Protein AF-0000000084939775 (afdb_homodimer)

Solvent-accessible surface area (backbone atoms only — not comparable to full-atom values): 54565 Å² total; per-residue (Å²): 102,68,70,64,56,60,74,44,48,67,57,52,49,51,34,50,51,30,33,46,53,15,31,48,18,46,41,48,26,38,54,44,46,19,54,40,46,44,40,47,53,43,31,50,73,65,40,63,82,42,48,65,58,40,55,52,44,51,52,52,30,52,52,25,43,48,46,17,50,55,31,44,48,52,24,52,52,48,50,48,55,50,50,45,53,48,50,55,51,49,50,49,38,43,47,49,26,61,71,46,46,50,60,66,59,57,68,72,51,56,72,63,57,56,48,37,53,69,43,58,49,45,51,46,43,41,60,32,25,55,49,16,49,54,47,19,55,42,22,42,49,33,22,52,50,23,48,51,53,40,34,72,75,36,56,70,60,22,53,52,48,54,52,42,50,58,59,51,50,48,54,57,64,72,46,40,66,62,49,44,53,36,52,54,48,37,54,52,38,48,52,51,36,52,50,49,48,50,41,50,57,67,36,37,63,64,30,50,49,63,74,33,54,67,56,55,45,49,60,48,50,54,46,48,50,55,35,43,52,40,47,45,52,39,50,52,52,52,47,48,47,54,45,49,42,50,50,50,42,50,53,42,40,53,52,51,37,54,49,34,47,55,33,27,55,69,69,73,39,55,76,17,45,50,54,22,47,41,54,35,47,48,52,21,46,53,23,44,49,51,17,51,50,18,46,50,37,26,60,59,40,52,65,63,48,58,72,48,62,63,65,81,66,77,74,66,83,57,84,67,74,81,82,47,31,40,35,35,43,44,29,27,33,63,56,97,86,39,73,54,35,88,51,44,70,49,76,47,49,64,39,37,29,34,35,40,35,57,54,64,82,47,42,69,68,56,49,51,33,40,76,53,52,68,47,81,84,59,46,63,47,42,24,50,55,78,69,44,46,56,90,77,50,50,44,66,44,45,26,68,45,38,38,75,37,54,66,76,73,69,81,53,97,41,29,43,49,38,53,41,47,69,66,44,82,83,63,47,70,66,58,50,52,52,43,32,56,71,56,67,43,51,66,61,32,53,72,51,75,67,41,56,68,47,73,56,87,83,65,45,67,36,55,48,38,37,39,46,49,39,32,50,66,70,65,70,44,43,29,38,38,32,37,39,63,45,58,60,36,24,66,69,59,30,50,47,50,50,48,59,57,54,68,36,66,74,34,21,35,44,39,35,43,72,76,62,62,84,79,46,76,65,40,73,44,72,45,76,51,115,102,69,70,64,55,60,75,45,51,68,59,51,51,52,33,49,52,31,32,46,52,14,31,47,17,47,42,48,26,38,55,45,46,19,54,40,46,43,40,46,52,43,32,52,74,66,41,62,83,44,50,65,58,38,54,51,45,51,51,52,30,52,50,24,44,48,44,17,51,56,32,43,48,52,27,51,52,48,48,50,54,50,50,45,53,48,51,55,50,48,50,50,38,43,46,51,28,61,70,45,46,49,60,67,59,56,67,72,50,55,72,64,55,57,48,37,53,69,43,58,47,46,53,46,43,42,60,32,25,56,49,16,48,53,47,19,56,42,21,43,50,33,21,53,50,24,47,52,53,40,32,71,74,36,57,69,61,23,52,51,49,54,52,44,51,58,59,51,51,48,55,56,64,71,46,42,66,62,48,46,52,37,52,53,48,38,53,52,39,47,52,52,37,53,51,49,47,51,43,51,57,68,37,38,62,63,29,51,50,64,76,33,54,66,55,56,46,49,61,51,48,54,44,49,50,55,34,43,52,40,47,46,53,39,50,50,53,53,49,49,46,52,46,49,44,51,51,50,43,51,52,44,40,52,51,50,40,53,51,34,49,53,33,26,54,69,68,72,41,54,76,16,47,51,56,21,47,43,54,36,46,46,53,20,44,55,22,43,49,49,17,51,51,18,47,51,37,27,59,58,40,50,64,63,47,60,71,49,62,61,65,82,66,78,73,67,83,57,84,67,74,82,82,48,32,41,36,35,42,44,30,27,33,62,57,98,87,38,74,55,33,88,51,43,71,48,76,46,47,64,38,37,30,34,34,40,37,56,54,65,83,48,42,68,69,55,51,50,34,38,76,55,50,68,47,82,85,60,47,64,47,40,24,50,55,77,70,43,48,55,89,76,49,49,45,66,42,45,26,69,45,37,38,75,38,54,66,76,73,70,80,51,95,41,29,42,49,37,53,41,45,70,65,45,82,84,63,47,69,68,58,50,52,52,44,32,54,71,57,66,43,50,65,63,33,53,72,51,74,68,41,54,69,47,74,56,86,83,62,46,69,36,55,46,38,37,39,46,51,38,31,49,67,70,64,70,45,44,30,39,40,33,37,40,64,45,57,60,37,23,65,69,58,29,51,47,52,48,49,59,56,55,66,35,64,72,33,20,36,43,38,34,43,71,75,61,62,85,78,47,77,67,41,75,44,73,45,78,49,116

Sequence (1060 aa):
MGKVYKTNKIGILFFTILSFISALGLVFSGYVISFIVNTAVDVINGEAEKTSRLFILIIICAISFSICIIFGYFQKQVKNKIIKDFNLLLRQRISNKIINLDLNDLNSKNNGDFISWYTNDINQIEAKNFENTFDFIDTFLTAILSIIAIFILNWIVGLATIFALLLLMIIPSLLQKSMVKTINKVSTKQEEFSAKVENTISGYKELLYNNKTELFKKMIDEKSLDLENYKQKNKTLENLQMTGINFISIFCQIGLLLLTVILATYKLGSIGMVFAVPQLAGNFLVNARTALGSLFGTLGSRELFSKFDYDHKNFKDLKLENFKSLIVKDLELKINDVTLYKGLNIEINKGDKYLIHGRSGVGKSTLIKILFGTLNGYSGEILWNNKINFNTIESNALWDKIYYVQQDTTIFDASFKENITLFDDKISDSQIQKVISLVNLNELVLKNNNSLTFSCKELSKGEIQRISVARALLSNKKIIFLDEPTASLDKQNAELIEELILKNPDLTVLFISHTSNIKNKLFNGTIHIKMGKVYKTNKIGILFFTILSFISALGLVFSGYVISFIVNTAVDVINGEAEKTSRLFILIIICAISFSICIIFGYFQKQVKNKIIKDFNLLLRQRISNKIINLDLNDLNSKNNGDFISWYTNDINQIEAKNFENTFDFIDTFLTAILSIIAIFILNWIVGLATIFALLLLMIIPSLLQKSMVKTINKVSTKQEEFSAKVENTISGYKELLYNNKTELFKKMIDEKSLDLENYKQKNKTLENLQMTGINFISIFCQIGLLLLTVILATYKLGSIGMVFAVPQLAGNFLVNARTALGSLFGTLGSRELFSKFDYDHKNFKDLKLENFKSLIVKDLELKINDVTLYKGLNIEINKGDKYLIHGRSGVGKSTLIKILFGTLNGYSGEILWNNKINFNTIESNALWDKIYYVQQDTTIFDASFKENITLFDDKISDSQIQKVISLVNLNELVLKNNNSLTFSCKELSKGEIQRISVARALLSNKKIIFLDEPTASLDKQNAELIEELILKNPDLTVLFISHTSNIKNKLFNGTIHIK

Organism: Mesoplasma florum (strain ATCC 33453 / NBRC 100688 / NCTC 11704 / L1) (NCBI:txid265311)

pLDDT: mean 86.25, std 7.68, range [53.53, 97.0]

Secondary structure (DSSP, 8-state):
-HHHHHTTHHHHHHHHHHHHHHHHHHHHHHHHHHHHHHHHHHHHTT-GGGHHHHHHHHHHHHHHHHHHHHHHHHHHHHHHHHHHHHHHHHHHHHHHHHHHS-HHHHHHS-HHHHHHIIIIIHHHHIIIIIHHHHHHHHHHHHHHHHHHHHHHH-HHHHHHHHHHHHHHTHHHHHHHHHHHHHHHHHHHHHHHHHHHHHHHHHTHHHHHHTT-HHHHHHHHHHHHHHHHHHHHHHHHHHHHHHHHHHHHHHHHHHHHHHHHHHHHHTTSS-TTHHHHHHHHHHHHHHHHHHHHHHHHHHHHTHHHHHTT-----------PPPP-EEEEEEEEEEETTEEEEEEEEEEEETT-EEEEEE-TTSSHHHHHHHHHTS----EEEEEETTTEEGGGS-HHHHHHHEEEE-SSPPPPSSBHHHHHTTT-TTS-HHHHHHHHHHTT-HHHHHHTTT-S--B-TT--HHHHHHHHHHHHHHHT-SEEEEESTTTTS-HHHHHHHHHHHHT-TT-EEEEE-SSS-TT-TT-SEEEEE-/-HHHHHTTHHHHHHHHHHHHHHHHHHHHHHHHHHHHHHHHHHHHTT-GGGHHHHHHHHHHHHHHHHHHHHHHHHHHHHHHHHHHHHHHHHHHHHHHHHHHS-HHHHHHS-HHHHHHIIIIIHHHHIIIIIHHHHHHHHHHHHHHHHHHHHHHH-HHHHHHHHHHHHHHTHHHHHHHHHHHHHHHHHHHHHHHHHHHHHHHHHTHHHHHHTT-HHHHHHHHHHHHHHHHHHHHHHHHHHHHHHHHHHHHHHHHHHHHHHHHHHHHHTTSS-TTHHHHHHHHHHHHHHHHHHHHHHHHHHHHTHHHHHTT-----------PPPP-EEEEEEEEEEETTEEEEEEEEEEEETT-EEEEEE-TTSSHHHHHHHHHTS----EEEEEETTTEEGGGS-HHHHHHHEEEE-SS----SSBHHHHHTTT-TTS-HHHHHHHHHHTT-HHHHHHTTT-S--B-TT--HHHHHHHHHHHHHHHT-SEEEEESTTTTS-HHHHHHHHHHHHT-TT-EEEEE-SSS-TT-TT-SEEEEE-

Radius of gyration: 36.88 Å; Cα contacts (8 Å, |Δi|>4): 1537; chains: 2; bounding box: 68×112×78 Å

InterPro domains:
  IPR003439 ABC transporter-like, ATP-binding domain [PF00005] (342-487)
  IPR003439 ABC transporter-like, ATP-binding domain [PS50893] (326-530)
  IPR003593 AAA+ ATPase domain [SM00382] (350-528)
  IPR011527 ABC transporter type 1, transmembrane domain [PF00664] (13-282)
  IPR011527 ABC transporter type 1, transmembrane domain [PS50929] (13-285)
  IPR017871 ABC transporter-like, conserved site [PS00211] (459-473)
  IPR027417 P-loop containing nucleoside triphosphate hydrolase [G3DSA:3.40.50.300] (319-529)
  IPR027417 P-loop containing nucleoside triphosphate hydrolase [SSF52540] (326-525)
  IPR036640 ABC transporter type 1, transmembrane domain superfamily [G3DSA:1.20.1560.10] (3-301)
  IPR036640 ABC transporter type 1, transmembrane domain superfamily [SSF90123] (4-290)
  IPR039421 Type 1 protein exporter [PTHR24221] (17-520)

Foldseek 3Di:
DVVLCVVPVVLLVVLLVLLLQLLCLVLVLLLLLLVLVLLVVVCVVPPVVSVVVNVVSVVSSVVSNVRNVVSVVVSVVSLVVSLVVSLVVQLVLLVVQLVQDALVVNVVDDPLVSVCSSPVLSVLCSVLASVLVSLLSNLVSSLVSLLVSLCVQPVVLSVLLVVLLVVLLVLCVVLLVVLLVLVVVLVVLVSVLSVQLVVLVVCVVVCVVVVNVVVSVVSNVVSVVVNVVSVVVNVVSVVVSVVVSVVSLVVSLVVSLVVQVVCVVVVNHPPSSSVSSSVSSNSNSVSSNSNSSSVSSNVSSVVSSVVSDHDDDPQPPPQDDDFAKKWWFQKWDDDPNRTLDGTDTDMFGFLAFEEEDEDPPSCLVVVVCVQLLSDDDIDGFMDGVNPHTSVPHDSVNSCLQEAELDPDFDADFFFQLCRLQVNDPVQDPVLLVVLCVLLVVVVVCVVVVVDRGDTPPDDDPSVRLSSSLSNVVNSPRQEYEYDASCVRPDPVSSVSSCCSQLVDSSHGYYHYHHPDDLPPPSHPYYHYRD/DVVLCVVPVVLLVVLLVLLLQLLLLVLVLLLLLLVLVLLVVVCVVPPVVCVVVNVVSVVSSVVSNVRNVVSVVVSVVSLVVSLVVSLVVQLVLLVVQLVQDALVVNVVDDPLVSVCSSPVLSVLCSVLASVLVSLLSNLVSSLVSLLVSLCVQPVVLSVLLVVLLVVLLVLCVVLLVVLLVLVVVLVVLVSVLSVQLVVLVVCVVVCVVVVNVVVSVVSNVVSVVVNVVSVVVNVVSVVVSVVVSVVSLVVSLVVSLVVQVVCVVVVNHPPSSSPSSSVSSNSNSVSSNSNSSSVSSNVSSVVSSVVSDHDDDPQPPPQDDDFAKKWWFQKWDDDPNRTLDGTDTDMFGFLAEEEEDEDPPSCLVVVVCVQLLSDDDIDGFMDGVNPDTSVVHDSVNSCLQEAELDPDFDADFFFQLCLLQVNDPVQDPVLLVVLCVLLVVVVVCVVVVVDRGDTPPDDDPSVRLSSSLSNVVNSPRQEYEYAASCVPPDPVSSVSSCCSQLVDSSHGYYYYHHPDDLPPPSHPYYHYRD

Structure (mmCIF, N/CA/C/O backbone):
data_AF-0000000084939775-model_v1
#
loop_
_entity.id
_entity.type
_entity.pdbx_description
1 polymer 'ABC transporter ATP-binding protein'
#
loop_
_atom_site.group_PDB
_atom_site.id
_atom_site.type_symbol
_atom_site.label_atom_id
_atom_site.label_alt_id
_atom_site.label_comp_id
_atom_site.label_asym_id
_atom_site.label_entity_id
_atom_site.label_seq_id
_atom_site.pdbx_PDB_ins_code
_atom_site.Cartn_x
_atom_site.Cartn_y
_atom_site.Cartn_z
_atom_site.occupancy
_atom_site.B_iso_or_equiv
_atom_site.auth_seq_id
_atom_site.auth_comp_id
_atom_site.auth_asym_id
_atom_site.auth_atom_id
_atom_site.pdbx_PDB_model_num
ATOM 1 N N . MET A 1 1 ? 18.422 -3.854 -13.227 1 80.69 1 MET A N 1
ATOM 2 C CA . MET A 1 1 ? 18.109 -5.266 -13.047 1 80.69 1 MET A CA 1
ATOM 3 C C . MET A 1 1 ? 19.375 -6.105 -12.992 1 80.69 1 MET A C 1
ATOM 5 O O . MET A 1 1 ? 19.594 -6.852 -12.031 1 80.69 1 MET A O 1
ATOM 9 N N . GLY A 1 2 ? 20.234 -5.941 -13.953 1 79.19 2 GLY A N 1
ATOM 10 C CA . GLY A 1 2 ? 21.469 -6.699 -13.984 1 79.19 2 GLY A CA 1
ATOM 11 C C . GLY A 1 2 ? 22.328 -6.5 -12.75 1 79.19 2 GLY A C 1
ATOM 12 O O . GLY A 1 2 ? 22.922 -7.449 -12.242 1 79.19 2 GLY A O 1
ATOM 13 N N . LYS A 1 3 ? 22.391 -5.32 -12.164 1 80.81 3 LYS A N 1
ATOM 14 C CA . LYS A 1 3 ? 23.188 -5 -10.984 1 80.81 3 LYS A CA 1
ATOM 15 C C . LYS A 1 3 ? 22.703 -5.766 -9.758 1 80.81 3 LYS A C 1
ATOM 17 O O . LYS A 1 3 ? 23.5 -6.195 -8.93 1 80.81 3 LYS A O 1
ATOM 22 N N . VAL A 1 4 ? 21.453 -5.977 -9.656 1 85.88 4 VAL A N 1
ATOM 23 C CA . VAL A 1 4 ? 20.891 -6.676 -8.508 1 85.88 4 VAL A CA 1
ATOM 24 C C . VAL A 1 4 ? 21.234 -8.164 -8.578 1 85.88 4 VAL A C 1
ATOM 26 O O . VAL A 1 4 ? 21.688 -8.75 -7.59 1 85.88 4 VAL A O 1
ATOM 29 N N . TYR A 1 5 ? 21.109 -8.727 -9.758 1 89.62 5 TYR A N 1
ATOM 30 C CA . TYR A 1 5 ? 21.391 -10.148 -9.93 1 89.62 5 TYR A CA 1
ATOM 31 C C . TYR A 1 5 ? 22.875 -10.445 -9.766 1 89.62 5 TYR A C 1
ATOM 33 O O . TYR A 1 5 ? 23.25 -11.531 -9.336 1 89.62 5 TYR A O 1
ATOM 41 N N . LYS A 1 6 ? 23.75 -9.477 -10.039 1 89.19 6 LYS A N 1
ATOM 42 C CA . LYS A 1 6 ? 25.188 -9.656 -9.953 1 89.19 6 LYS A CA 1
ATOM 43 C C . LYS A 1 6 ? 25.656 -9.727 -8.5 1 89.19 6 LYS A C 1
ATOM 45 O O . LYS A 1 6 ? 26.734 -10.242 -8.211 1 89.19 6 LYS A O 1
ATOM 50 N N . THR A 1 7 ? 24.875 -9.297 -7.59 1 88.06 7 THR A N 1
ATOM 51 C CA . THR A 1 7 ? 25.266 -9.281 -6.18 1 88.06 7 THR A CA 1
ATOM 52 C C . THR A 1 7 ? 25.266 -10.695 -5.605 1 88.06 7 THR A C 1
ATOM 54 O O . THR A 1 7 ? 25.969 -10.969 -4.625 1 88.06 7 THR A O 1
ATOM 57 N N . ASN A 1 8 ? 24.484 -11.594 -6.156 1 92.38 8 ASN A N 1
ATOM 58 C CA . ASN A 1 8 ? 24.422 -12.969 -5.672 1 92.38 8 ASN A CA 1
ATOM 59 C C . ASN A 1 8 ? 24.641 -13.969 -6.797 1 92.38 8 ASN A C 1
ATOM 61 O O . ASN A 1 8 ? 23.859 -14.906 -6.973 1 92.38 8 ASN A O 1
ATOM 65 N N . LYS A 1 9 ? 25.734 -13.883 -7.508 1 91.38 9 LYS A N 1
ATOM 66 C CA . LYS A 1 9 ? 26.031 -14.75 -8.641 1 91.38 9 LYS A CA 1
ATOM 67 C C . LYS A 1 9 ? 26.281 -16.188 -8.188 1 91.38 9 LYS A C 1
ATOM 69 O O . LYS A 1 9 ? 25.859 -17.125 -8.852 1 91.38 9 LYS A O 1
ATOM 74 N N . ILE A 1 10 ? 26.891 -16.266 -7.047 1 92.94 10 ILE A N 1
ATOM 75 C CA . ILE A 1 10 ? 27.219 -17.594 -6.523 1 92.94 10 ILE A CA 1
ATOM 76 C C . ILE A 1 10 ? 25.922 -18.328 -6.137 1 92.94 10 ILE A C 1
ATOM 78 O O . ILE A 1 10 ? 25.797 -19.531 -6.371 1 92.94 10 ILE A O 1
ATOM 82 N N . GLY A 1 11 ? 25.047 -17.594 -5.559 1 93.5 11 GLY A N 1
ATOM 83 C CA . GLY A 1 11 ? 23.766 -18.188 -5.207 1 93.5 11 GLY A CA 1
ATOM 84 C C . GLY A 1 11 ? 22.953 -18.625 -6.41 1 93.5 11 GLY A C 1
ATOM 85 O O . GLY A 1 11 ? 22.344 -19.703 -6.398 1 93.5 11 GLY A O 1
ATOM 86 N N . ILE A 1 12 ? 23.031 -17.844 -7.43 1 94.94 12 ILE A N 1
ATOM 87 C CA . ILE A 1 12 ? 22.297 -18.156 -8.648 1 94.94 12 ILE A CA 1
ATOM 88 C C . ILE A 1 12 ? 22.906 -19.375 -9.312 1 94.94 12 ILE A C 1
ATOM 90 O O . ILE A 1 12 ? 22.172 -20.234 -9.828 1 94.94 12 ILE A O 1
ATOM 94 N N . LEU A 1 13 ? 24.203 -19.5 -9.305 1 95.12 13 LEU A N 1
ATOM 95 C CA . LEU A 1 13 ? 24.859 -20.672 -9.852 1 95.12 13 LEU A CA 1
ATOM 96 C C . LEU A 1 13 ? 24.484 -21.922 -9.07 1 95.12 13 LEU A C 1
ATOM 98 O O . LEU A 1 13 ? 24.219 -22.969 -9.664 1 95.12 13 LEU A O 1
ATOM 102 N N . PHE A 1 14 ? 24.516 -21.75 -7.785 1 95.75 14 PHE A N 1
ATOM 103 C CA . PHE A 1 14 ? 24.125 -22.875 -6.941 1 95.75 14 PHE A CA 1
ATOM 104 C C . PHE A 1 14 ? 22.672 -23.281 -7.223 1 95.75 14 PHE A C 1
ATOM 106 O O . PHE A 1 14 ? 22.375 -24.469 -7.305 1 95.75 14 PHE A O 1
ATOM 113 N N . PHE A 1 15 ? 21.844 -22.312 -7.383 1 96 15 PHE A N 1
ATOM 114 C CA . PHE A 1 15 ? 20.453 -22.562 -7.742 1 96 15 PHE A CA 1
ATOM 115 C C . PHE A 1 15 ? 20.375 -23.312 -9.078 1 96 15 PHE A C 1
ATOM 117 O O . PHE A 1 15 ? 19.609 -24.266 -9.211 1 96 15 PHE A O 1
ATOM 124 N N . THR A 1 16 ? 21.188 -22.922 -10.031 1 95.56 16 THR A N 1
ATOM 125 C CA . THR A 1 16 ? 21.172 -23.5 -11.359 1 95.56 16 THR A CA 1
ATOM 126 C C . THR A 1 16 ? 21.656 -24.953 -11.32 1 95.56 16 THR A C 1
ATOM 128 O O . THR A 1 16 ? 21.094 -25.812 -12.008 1 95.56 16 THR A O 1
ATOM 131 N N . ILE A 1 17 ? 22.578 -25.219 -10.492 1 96.38 17 ILE A N 1
ATOM 132 C CA . ILE A 1 17 ? 23.109 -26.578 -10.359 1 96.38 17 ILE A CA 1
ATOM 133 C C . ILE A 1 17 ? 22.047 -27.469 -9.727 1 96.38 17 ILE A C 1
ATOM 135 O O . ILE A 1 17 ? 21.812 -28.594 -10.203 1 96.38 17 ILE A O 1
ATOM 139 N N . LEU A 1 18 ? 21.469 -26.984 -8.695 1 95.5 18 LEU A N 1
ATOM 140 C CA . LEU A 1 18 ? 20.422 -27.75 -8.047 1 95.5 18 LEU A CA 1
ATOM 141 C C . LEU A 1 18 ? 19.25 -28 -8.992 1 95.5 18 LEU A C 1
ATOM 143 O O . LEU A 1 18 ? 18.672 -29.078 -9.008 1 95.5 18 LEU A O 1
ATOM 147 N N . SER A 1 19 ? 18.953 -26.969 -9.781 1 94.44 19 SER A N 1
ATOM 148 C CA . SER A 1 19 ? 17.859 -27.109 -10.758 1 94.44 19 SER A CA 1
ATOM 149 C C . SER A 1 19 ? 18.203 -28.125 -11.836 1 94.44 19 SER A C 1
ATOM 151 O O . SER A 1 19 ? 17.344 -28.859 -12.305 1 94.44 19 SER A O 1
ATOM 153 N N . PHE A 1 20 ? 19.391 -28.125 -12.227 1 95.19 20 PHE A N 1
ATOM 154 C CA . PHE A 1 20 ? 19.844 -29.078 -13.242 1 95.19 20 PHE A CA 1
ATOM 155 C C . PHE A 1 20 ? 19.734 -30.5 -12.742 1 95.19 20 PHE A C 1
ATOM 157 O O . PHE A 1 20 ? 19.234 -31.375 -13.453 1 95.19 20 PHE A O 1
ATOM 164 N N . ILE A 1 21 ? 20.156 -30.75 -11.547 1 95.06 21 ILE A N 1
ATOM 165 C CA . ILE A 1 21 ? 20.109 -32.094 -10.961 1 95.06 21 ILE A CA 1
ATOM 166 C C . ILE A 1 21 ? 18.656 -32.531 -10.812 1 95.06 21 ILE A C 1
ATOM 168 O O . ILE A 1 21 ? 18.312 -33.656 -11.117 1 95.06 21 ILE A O 1
ATOM 172 N N . SER A 1 22 ? 17.906 -31.625 -10.336 1 92.62 22 SER A N 1
ATOM 173 C CA . SER A 1 22 ? 16.484 -31.938 -10.195 1 92.62 22 SER A CA 1
ATOM 174 C C . SER A 1 22 ? 15.852 -32.25 -11.547 1 92.62 22 SER A C 1
ATOM 176 O O . SER A 1 22 ? 15.086 -33.219 -11.672 1 92.62 22 SER A O 1
ATOM 178 N N . ALA A 1 23 ? 16.203 -31.438 -12.555 1 91.31 23 ALA A N 1
ATOM 179 C CA . ALA A 1 23 ? 15.672 -31.656 -13.898 1 91.31 23 ALA A CA 1
ATOM 180 C C . ALA A 1 23 ? 16.156 -32.969 -14.469 1 91.31 23 ALA A C 1
ATOM 182 O O . ALA A 1 23 ? 15.398 -33.688 -15.148 1 91.31 23 ALA A O 1
ATOM 183 N N . LEU A 1 24 ? 17.328 -33.312 -14.219 1 91.62 24 LEU A N 1
ATOM 184 C CA . LEU A 1 24 ? 17.875 -34.594 -14.68 1 91.62 24 LEU A CA 1
ATOM 185 C C . LEU A 1 24 ? 17.141 -35.75 -14.047 1 91.62 24 LEU A C 1
ATOM 187 O O . LEU A 1 24 ? 16.891 -36.781 -14.711 1 91.62 24 LEU A O 1
ATOM 191 N N . GLY A 1 25 ? 16.875 -35.594 -12.773 1 89.31 25 GLY A N 1
ATOM 192 C CA . GLY A 1 25 ? 16.109 -36.625 -12.109 1 89.31 25 GLY A CA 1
ATOM 193 C C . GLY A 1 25 ? 14.734 -36.844 -12.711 1 89.31 25 GLY A C 1
ATOM 194 O O . GLY A 1 25 ? 14.305 -38 -12.906 1 89.31 25 GLY A O 1
ATOM 195 N N . LEU A 1 26 ? 14.094 -35.812 -13.07 1 85.75 26 LEU A N 1
ATOM 196 C CA . LEU A 1 26 ? 12.758 -35.875 -13.641 1 85.75 26 LEU A CA 1
ATOM 197 C C . LEU A 1 26 ? 12.789 -36.5 -15.023 1 85.75 26 LEU A C 1
ATOM 199 O O . LEU A 1 26 ? 11.992 -37.406 -15.328 1 85.75 26 LEU A O 1
ATOM 203 N N . VAL A 1 27 ? 13.672 -36.031 -15.883 1 85.62 27 VAL A N 1
ATOM 204 C CA . VAL A 1 27 ? 13.75 -36.5 -17.266 1 85.62 27 VAL A CA 1
ATOM 205 C C . VAL A 1 27 ? 14.203 -37.969 -17.297 1 85.62 27 VAL A C 1
ATOM 207 O O . VAL A 1 27 ? 13.695 -38.75 -18.094 1 85.62 27 VAL A O 1
ATOM 210 N N . PHE A 1 28 ? 15.086 -38.25 -16.375 1 86.88 28 PHE A N 1
ATOM 211 C CA . PHE A 1 28 ? 15.555 -39.625 -16.312 1 86.88 28 PHE A CA 1
ATOM 212 C C . PHE A 1 28 ? 14.422 -40.562 -15.906 1 86.88 28 PHE A C 1
ATOM 214 O O . PHE A 1 28 ? 14.32 -41.688 -16.422 1 86.88 28 PHE A O 1
ATOM 221 N N . SER A 1 29 ? 13.641 -40.156 -14.992 1 83.06 29 SER A N 1
ATOM 222 C CA . SER A 1 29 ? 12.5 -40.969 -14.602 1 83.06 29 SER A CA 1
ATOM 223 C C . SER A 1 29 ? 11.555 -41.188 -15.773 1 83.06 29 SER A C 1
ATOM 225 O O . SER A 1 29 ? 11.023 -42.312 -15.938 1 83.06 29 SER A O 1
ATOM 227 N N . GLY A 1 30 ? 11.336 -40.156 -16.594 1 76.06 30 GLY A N 1
ATOM 228 C CA . GLY A 1 30 ? 10.516 -40.312 -17.797 1 76.06 30 GLY A CA 1
ATOM 229 C C . GLY A 1 30 ? 11.102 -41.281 -18.797 1 76.06 30 GLY A C 1
ATOM 230 O O . GLY A 1 30 ? 10.375 -42.062 -19.422 1 76.06 30 GLY A O 1
ATOM 231 N N . TYR A 1 31 ? 12.32 -41.219 -18.828 1 77.94 31 TYR A N 1
ATOM 232 C CA . TYR A 1 31 ? 13.031 -42.125 -19.734 1 77.94 31 TYR A CA 1
ATOM 233 C C . TYR A 1 31 ? 12.945 -43.562 -19.266 1 77.94 31 TYR A C 1
ATOM 235 O O . TYR A 1 31 ? 12.766 -44.469 -20.078 1 77.94 31 TYR A O 1
ATOM 243 N N . VAL A 1 32 ? 13.039 -43.812 -18 1 83.12 32 VAL A N 1
ATOM 244 C CA . VAL A 1 32 ? 13.023 -45.156 -17.422 1 83.12 32 VAL A CA 1
ATOM 245 C C . VAL A 1 32 ? 11.641 -45.75 -17.594 1 83.12 32 VAL A C 1
ATOM 247 O O . VAL A 1 32 ? 11.508 -46.969 -17.688 1 83.12 32 VAL A O 1
ATOM 250 N N . ILE A 1 33 ? 10.648 -44.938 -17.719 1 77.31 33 ILE A N 1
ATOM 251 C CA . ILE A 1 33 ? 9.281 -45.406 -17.875 1 77.31 33 ILE A CA 1
ATOM 252 C C . ILE A 1 33 ? 9.148 -46.188 -19.172 1 77.31 33 ILE A C 1
ATOM 254 O O . ILE A 1 33 ? 8.43 -47.188 -19.25 1 77.31 33 ILE A O 1
ATOM 258 N N . SER A 1 34 ? 9.867 -45.781 -20.25 1 76.88 34 SER A N 1
ATOM 259 C CA . SER A 1 34 ? 9.859 -46.5 -21.516 1 76.88 34 SER A CA 1
ATOM 260 C C . SER A 1 34 ? 10.352 -47.938 -21.344 1 76.88 34 SER A C 1
ATOM 262 O O . SER A 1 34 ? 9.766 -48.875 -21.891 1 76.88 34 SER A O 1
ATOM 264 N N . PHE A 1 35 ? 11.312 -48.062 -20.5 1 80.31 35 PHE A N 1
ATOM 265 C CA . PHE A 1 35 ? 11.883 -49.406 -20.266 1 80.31 35 PHE A CA 1
ATOM 266 C C . PHE A 1 35 ? 10.961 -50.25 -19.391 1 80.31 35 PHE A C 1
ATOM 268 O O . PHE A 1 35 ? 10.875 -51.469 -19.562 1 80.31 35 PHE A O 1
ATOM 275 N N . ILE A 1 36 ? 10.32 -49.562 -18.516 1 79.38 36 ILE A N 1
ATOM 276 C CA . ILE A 1 36 ? 9.367 -50.25 -17.656 1 79.38 36 ILE A CA 1
ATOM 277 C C . ILE A 1 36 ? 8.242 -50.844 -18.5 1 79.38 36 ILE A C 1
ATOM 279 O O . ILE A 1 36 ? 7.883 -52 -18.344 1 79.38 36 ILE A O 1
ATOM 283 N N . VAL A 1 37 ? 7.766 -50.062 -19.438 1 74.81 37 VAL A N 1
ATOM 284 C CA . VAL A 1 37 ? 6.637 -50.5 -20.266 1 74.81 37 VAL A CA 1
ATOM 285 C C . VAL A 1 37 ? 7.074 -51.625 -21.203 1 74.81 37 VAL A C 1
ATOM 287 O O . VAL A 1 37 ? 6.363 -52.625 -21.359 1 74.81 37 VAL A O 1
ATOM 290 N N . ASN A 1 38 ? 8.234 -51.531 -21.812 1 76.62 38 ASN A N 1
ATOM 291 C CA . ASN A 1 38 ? 8.742 -52.594 -22.688 1 76.62 38 ASN A CA 1
ATOM 292 C C . ASN A 1 38 ? 8.891 -53.906 -21.938 1 76.62 38 ASN A C 1
ATOM 294 O O . ASN A 1 38 ? 8.484 -54.969 -22.453 1 76.62 38 ASN A O 1
ATOM 298 N N . THR A 1 39 ? 9.43 -53.812 -20.734 1 80.38 39 THR A N 1
ATOM 299 C CA . THR A 1 39 ? 9.641 -55 -19.938 1 80.38 39 THR A CA 1
ATOM 300 C C . THR A 1 39 ? 8.32 -55.562 -19.438 1 80.38 39 THR A C 1
ATOM 302 O O . THR A 1 39 ? 8.156 -56.781 -19.328 1 80.38 39 THR A O 1
ATOM 305 N N . ALA A 1 40 ? 7.434 -54.688 -19.156 1 77.75 40 ALA A N 1
ATOM 306 C CA . ALA A 1 40 ? 6.113 -55.125 -18.719 1 77.75 40 ALA A CA 1
ATOM 307 C C . ALA A 1 40 ? 5.383 -55.875 -19.812 1 77.75 40 ALA A C 1
ATOM 309 O O . ALA A 1 40 ? 4.734 -56.906 -19.547 1 77.75 40 ALA A O 1
ATOM 310 N N . VAL A 1 41 ? 5.48 -55.375 -21.031 1 75.25 41 VAL A N 1
ATOM 311 C CA . VAL A 1 41 ? 4.84 -56.031 -22.156 1 75.25 41 VAL A CA 1
ATOM 312 C C . VAL A 1 41 ? 5.453 -57.406 -22.359 1 75.25 41 VAL A C 1
ATOM 314 O O . VAL A 1 41 ? 4.742 -58.375 -22.641 1 75.25 41 VAL A O 1
ATOM 317 N N . ASP A 1 42 ? 6.742 -57.531 -22.203 1 77.88 42 ASP A N 1
ATOM 318 C CA . ASP A 1 42 ? 7.426 -58.812 -22.344 1 77.88 42 ASP A CA 1
ATOM 319 C C . ASP A 1 42 ? 6.961 -59.781 -21.266 1 77.88 42 ASP A C 1
ATOM 321 O O . ASP A 1 42 ? 6.75 -60.969 -21.547 1 77.88 42 ASP A O 1
ATOM 325 N N . VAL A 1 43 ? 6.793 -59.312 -20.109 1 78.5 43 VAL A N 1
ATOM 326 C CA . VAL A 1 43 ? 6.379 -60.156 -19 1 78.5 43 VAL A CA 1
ATOM 327 C C . VAL A 1 43 ? 4.941 -60.625 -19.203 1 78.5 43 VAL A C 1
ATOM 329 O O . VAL A 1 43 ? 4.617 -61.781 -18.953 1 78.5 43 VAL A O 1
ATOM 332 N N . ILE A 1 44 ? 4.109 -59.688 -19.672 1 75.38 44 ILE A N 1
ATOM 333 C CA . ILE A 1 44 ? 2.703 -60 -19.891 1 75.38 44 ILE A CA 1
ATOM 334 C C . ILE A 1 44 ? 2.584 -61.031 -21.016 1 75.38 44 ILE A C 1
ATOM 336 O O . ILE A 1 44 ? 1.715 -61.906 -20.984 1 75.38 44 ILE A O 1
ATOM 340 N N . ASN A 1 45 ? 3.549 -60.969 -21.984 1 73.19 45 ASN A N 1
ATOM 341 C CA . ASN A 1 45 ? 3.531 -61.906 -23.125 1 73.19 45 ASN A CA 1
ATOM 342 C C . ASN A 1 45 ? 4.219 -63.219 -22.781 1 73.19 45 ASN A C 1
ATOM 344 O O . ASN A 1 45 ? 4.453 -64.062 -23.656 1 73.19 45 ASN A O 1
ATOM 348 N N . GLY A 1 46 ? 4.559 -63.5 -21.516 1 72.69 46 GLY A N 1
ATOM 349 C CA . GLY A 1 46 ? 4.941 -64.812 -21.094 1 72.69 46 GLY A CA 1
ATOM 350 C C . GLY A 1 46 ? 6.406 -64.938 -20.703 1 72.69 46 GLY A C 1
ATOM 351 O O . GLY A 1 46 ? 6.887 -66 -20.375 1 72.69 46 GLY A O 1
ATOM 352 N N . GLU A 1 47 ? 7.086 -63.906 -20.781 1 78.5 47 GLU A N 1
ATOM 353 C CA . GLU A 1 47 ? 8.492 -63.969 -20.391 1 78.5 47 GLU A CA 1
ATOM 354 C C . GLU A 1 47 ? 8.656 -63.656 -18.891 1 78.5 47 GLU A C 1
ATOM 356 O O . GLU A 1 47 ? 9.18 -62.625 -18.531 1 78.5 47 GLU A O 1
ATOM 361 N N . ALA A 1 48 ? 8.312 -64.625 -18.109 1 73.56 48 ALA A N 1
ATOM 362 C CA . ALA A 1 48 ? 8.266 -64.438 -16.672 1 73.56 48 ALA A CA 1
ATOM 363 C C . ALA A 1 48 ? 9.656 -64.188 -16.094 1 73.56 48 ALA A C 1
ATOM 365 O O . ALA A 1 48 ? 9.789 -63.594 -15.023 1 73.56 48 ALA A O 1
ATOM 366 N N . GLU A 1 49 ? 10.625 -64.562 -16.844 1 76.56 49 GLU A N 1
ATOM 367 C CA . GLU A 1 49 ? 11.992 -64.375 -16.375 1 76.56 49 GLU A CA 1
ATOM 368 C C . GLU A 1 49 ? 12.367 -62.938 -16.25 1 76.56 49 GLU A C 1
ATOM 370 O O . GLU A 1 49 ? 13.273 -62.562 -15.492 1 76.56 49 GLU A O 1
ATOM 375 N N . LYS A 1 50 ? 11.656 -62.094 -16.781 1 82.69 50 LYS A N 1
ATOM 376 C CA . LYS A 1 50 ? 12.008 -60.688 -16.812 1 82.69 50 LYS A CA 1
ATOM 377 C C . LYS A 1 50 ? 11.266 -59.906 -15.719 1 82.69 50 LYS A C 1
ATOM 379 O O . LYS A 1 50 ? 11.328 -58.688 -15.672 1 82.69 50 LYS A O 1
ATOM 384 N N . THR A 1 51 ? 10.633 -60.688 -14.812 1 81.69 51 THR A N 1
ATOM 385 C CA . THR A 1 51 ? 9.898 -60.031 -13.734 1 81.69 51 THR A CA 1
ATOM 386 C C . THR A 1 51 ? 10.852 -59.344 -12.766 1 81.69 51 THR A C 1
ATOM 388 O O . THR A 1 51 ? 10.562 -58.25 -12.281 1 81.69 51 THR A O 1
ATOM 391 N N . SER A 1 52 ? 11.906 -59.906 -12.516 1 84.38 52 SER A N 1
ATOM 392 C CA . SER A 1 52 ? 12.883 -59.312 -11.625 1 84.38 52 SER A CA 1
ATOM 393 C C . SER A 1 52 ? 13.43 -58 -12.219 1 84.38 52 SER A C 1
ATOM 395 O O . SER A 1 52 ? 13.656 -57.031 -11.5 1 84.38 52 SER A O 1
ATOM 397 N N . ARG A 1 53 ? 13.664 -57.938 -13.484 1 87.38 53 ARG A N 1
ATOM 398 C CA . ARG A 1 53 ? 14.133 -56.719 -14.172 1 87.38 53 ARG A CA 1
ATOM 399 C C . ARG A 1 53 ? 13.094 -55.625 -14.086 1 87.38 53 ARG A C 1
ATOM 401 O O . ARG A 1 53 ? 13.453 -54.438 -13.961 1 87.38 53 ARG A O 1
ATOM 408 N N . LEU A 1 54 ? 11.883 -56 -14.07 1 86.25 54 LEU A N 1
ATOM 409 C CA . LEU A 1 54 ? 10.812 -55 -13.969 1 86.25 54 LEU A CA 1
ATOM 410 C C . LEU A 1 54 ? 10.828 -54.344 -12.609 1 86.25 54 LEU A C 1
ATOM 412 O O . LEU A 1 54 ? 10.703 -53.094 -12.523 1 86.25 54 LEU A O 1
ATOM 416 N N . PHE A 1 55 ? 10.984 -55.094 -11.602 1 84.81 55 PHE A N 1
ATOM 417 C CA . PHE A 1 55 ? 11.016 -54.531 -10.258 1 84.81 55 PHE A CA 1
ATOM 418 C C . PHE A 1 55 ? 12.227 -53.625 -10.078 1 84.81 55 PHE A C 1
ATOM 420 O O . PHE A 1 55 ? 12.133 -52.594 -9.414 1 84.81 55 PHE A O 1
ATOM 427 N N . ILE A 1 56 ? 13.297 -53.969 -10.672 1 89 56 ILE A N 1
ATOM 428 C CA . ILE A 1 56 ? 14.508 -53.156 -10.57 1 89 56 ILE A CA 1
ATOM 429 C C . ILE A 1 56 ? 14.289 -51.812 -11.281 1 89 56 ILE A C 1
ATOM 431 O O . ILE A 1 56 ? 14.695 -50.75 -10.773 1 89 56 ILE A O 1
ATOM 435 N N . LEU A 1 57 ? 13.633 -51.812 -12.383 1 88.94 57 LEU A N 1
ATOM 436 C CA . LEU A 1 57 ? 13.367 -50.594 -13.141 1 88.94 57 LEU A CA 1
ATOM 437 C C . LEU A 1 57 ? 12.422 -49.656 -12.375 1 88.94 57 LEU A C 1
ATOM 439 O O . LEU A 1 57 ? 12.57 -48.438 -12.422 1 88.94 57 LEU A O 1
ATOM 443 N N . ILE A 1 58 ? 11.516 -50.219 -11.672 1 84.75 58 ILE A N 1
ATOM 444 C CA . ILE A 1 58 ? 10.562 -49.438 -10.891 1 84.75 58 ILE A CA 1
ATOM 445 C C . ILE A 1 58 ? 11.289 -48.75 -9.727 1 84.75 58 ILE A C 1
ATOM 447 O O . ILE A 1 58 ? 11.031 -47.594 -9.422 1 84.75 58 ILE A O 1
ATOM 451 N N . ILE A 1 59 ? 12.164 -49.469 -9.141 1 86.38 59 ILE A N 1
ATOM 452 C CA . ILE A 1 59 ? 12.938 -48.938 -8.039 1 86.38 59 ILE A CA 1
ATOM 453 C C . ILE A 1 59 ? 13.828 -47.781 -8.547 1 86.38 59 ILE A C 1
ATOM 455 O O . ILE A 1 59 ? 13.961 -46.75 -7.895 1 86.38 59 ILE A O 1
ATOM 459 N N . ILE A 1 60 ? 14.422 -48 -9.719 1 90 60 ILE A N 1
ATOM 460 C CA . ILE A 1 60 ? 15.273 -46.969 -10.312 1 90 60 ILE A CA 1
ATOM 461 C C . ILE A 1 60 ? 14.445 -45.719 -10.617 1 90 60 ILE A C 1
ATOM 463 O O . ILE A 1 60 ? 14.906 -44.594 -10.406 1 90 60 ILE A O 1
ATOM 467 N N . CYS A 1 61 ? 13.234 -45.938 -11.07 1 86.5 61 CYS A N 1
ATOM 468 C CA . CYS A 1 61 ? 12.336 -44.812 -11.352 1 86.5 61 CYS A CA 1
ATOM 469 C C . CYS A 1 61 ? 11.977 -44.062 -10.07 1 86.5 61 CYS A C 1
ATOM 471 O O . CYS A 1 61 ? 11.984 -42.844 -10.047 1 86.5 61 CYS A O 1
ATOM 473 N N . ALA A 1 62 ? 11.766 -44.781 -8.984 1 84.81 62 ALA A N 1
ATOM 474 C CA . ALA A 1 62 ? 11.414 -44.188 -7.699 1 84.81 62 ALA A CA 1
ATOM 475 C C . ALA A 1 62 ? 12.578 -43.375 -7.148 1 84.81 62 ALA A C 1
ATOM 477 O O . ALA A 1 62 ? 12.383 -42.281 -6.609 1 84.81 62 ALA A O 1
ATOM 478 N N . ILE A 1 63 ? 13.727 -43.875 -7.293 1 89.31 63 ILE A N 1
ATOM 479 C CA . ILE A 1 63 ? 14.914 -43.188 -6.805 1 89.31 63 ILE A CA 1
ATOM 480 C C . ILE A 1 63 ? 15.133 -41.906 -7.609 1 89.31 63 ILE A C 1
ATOM 482 O O . ILE A 1 63 ? 15.469 -40.875 -7.051 1 89.31 63 ILE A O 1
ATOM 486 N N . SER A 1 64 ? 14.961 -42.031 -8.898 1 89.88 64 SER A N 1
ATOM 487 C CA . SER A 1 64 ? 15.133 -40.875 -9.758 1 89.88 64 SER A CA 1
ATOM 488 C C . SER A 1 64 ? 14.148 -39.75 -9.398 1 89.88 64 SER A C 1
ATOM 490 O O . SER A 1 64 ? 14.508 -38.594 -9.344 1 89.88 64 SER A O 1
ATOM 492 N N . PHE A 1 65 ? 12.961 -40.125 -9.094 1 87.44 65 PHE A N 1
ATOM 493 C CA . PHE A 1 65 ? 11.953 -39.156 -8.703 1 87.44 65 PHE A CA 1
ATOM 494 C C . PHE A 1 65 ? 12.281 -38.562 -7.34 1 87.44 65 PHE A C 1
ATOM 496 O O . PHE A 1 65 ? 12.023 -37.375 -7.098 1 87.44 65 PHE A O 1
ATOM 503 N N . SER A 1 66 ? 12.789 -39.375 -6.465 1 88.19 66 SER A N 1
ATOM 504 C CA . SER A 1 66 ? 13.18 -38.906 -5.148 1 88.19 66 SER A CA 1
ATOM 505 C C . SER A 1 66 ? 14.289 -37.844 -5.254 1 88.19 66 SER A C 1
ATOM 507 O O . SER A 1 66 ? 14.266 -36.844 -4.543 1 88.19 66 SER A O 1
ATOM 509 N N . ILE A 1 67 ? 15.195 -38.094 -6.156 1 91.94 67 ILE A N 1
ATOM 510 C CA . ILE A 1 67 ? 16.266 -37.156 -6.379 1 91.94 67 ILE A CA 1
ATOM 511 C C . ILE A 1 67 ? 15.695 -35.844 -6.906 1 91.94 67 ILE A C 1
ATOM 513 O O . ILE A 1 67 ? 16.094 -34.75 -6.461 1 91.94 67 ILE A O 1
ATOM 517 N N . CYS A 1 68 ? 14.742 -35.938 -7.762 1 91 68 CYS A N 1
ATOM 518 C CA . CYS A 1 68 ? 14.094 -34.75 -8.32 1 91 68 CYS A CA 1
ATOM 519 C C . CYS A 1 68 ? 13.43 -33.906 -7.23 1 91 68 CYS A C 1
ATOM 521 O O . CYS A 1 68 ? 13.633 -32.688 -7.16 1 91 68 CYS A O 1
ATOM 523 N N . ILE A 1 69 ? 12.805 -34.562 -6.25 1 89.75 69 ILE A N 1
ATOM 524 C CA . ILE A 1 69 ? 12.008 -33.875 -5.234 1 89.75 69 ILE A CA 1
ATOM 525 C C . ILE A 1 69 ? 12.93 -33.25 -4.191 1 89.75 69 ILE A C 1
ATOM 527 O O . ILE A 1 69 ? 12.75 -32.094 -3.811 1 89.75 69 ILE A O 1
ATOM 531 N N . ILE A 1 70 ? 13.898 -34 -3.805 1 91.5 70 ILE A N 1
ATOM 532 C CA . ILE A 1 70 ? 14.805 -33.531 -2.76 1 91.5 70 ILE A CA 1
ATOM 533 C C . ILE A 1 70 ? 15.594 -32.344 -3.264 1 91.5 70 ILE A C 1
ATOM 535 O O . ILE A 1 70 ? 15.68 -31.312 -2.584 1 91.5 70 ILE A O 1
ATOM 539 N N . PHE A 1 71 ? 16.109 -32.469 -4.418 1 93 71 PHE A N 1
ATOM 540 C CA . PHE A 1 71 ? 16.906 -31.375 -4.961 1 93 71 PHE A CA 1
ATOM 541 C C . PHE A 1 71 ? 16 -30.203 -5.355 1 93 71 PHE A C 1
ATOM 543 O O . PHE A 1 71 ? 16.422 -29.047 -5.309 1 93 71 PHE A O 1
ATOM 550 N N . GLY A 1 72 ? 14.773 -30.547 -5.703 1 91.69 72 GLY A N 1
ATOM 551 C CA . GLY A 1 72 ? 13.812 -29.484 -5.961 1 91.69 72 GLY A CA 1
ATOM 552 C C . GLY A 1 72 ? 13.492 -28.656 -4.734 1 91.69 72 GLY A C 1
ATOM 553 O O . GLY A 1 72 ? 13.336 -27.438 -4.824 1 91.69 72 GLY A O 1
ATOM 554 N N . TYR A 1 73 ? 13.469 -29.312 -3.637 1 91.19 73 TYR A N 1
ATOM 555 C CA . TYR A 1 73 ? 13.195 -28.641 -2.377 1 91.19 73 TYR A CA 1
ATOM 556 C C . TYR A 1 73 ? 14.32 -27.672 -2.023 1 91.19 73 TYR A C 1
ATOM 558 O O . TYR A 1 73 ? 14.078 -26.516 -1.674 1 91.19 73 TYR A O 1
ATOM 566 N N . PHE A 1 74 ? 15.469 -28.156 -2.15 1 93.75 74 PHE A N 1
ATOM 567 C CA . PHE A 1 74 ? 16.625 -27.328 -1.808 1 93.75 74 PHE A CA 1
ATOM 568 C C . PHE A 1 74 ? 16.766 -26.172 -2.785 1 93.75 74 PHE A C 1
ATOM 570 O O . PHE A 1 74 ? 17.172 -25.062 -2.398 1 93.75 74 PHE A O 1
ATOM 577 N N . GLN A 1 75 ? 16.484 -26.453 -3.955 1 94.31 75 GLN A N 1
ATOM 578 C CA . GLN A 1 75 ? 16.5 -25.406 -4.969 1 94.31 75 GLN A CA 1
ATOM 579 C C . GLN A 1 75 ? 15.547 -24.281 -4.613 1 94.31 75 GLN A C 1
ATOM 581 O O . GLN A 1 75 ? 15.883 -23.094 -4.75 1 94.31 75 GLN A O 1
ATOM 586 N N . LYS A 1 76 ? 14.383 -24.625 -4.133 1 92.62 76 LYS A N 1
ATOM 587 C CA . LYS A 1 76 ? 13.375 -23.625 -3.787 1 92.62 76 LYS A CA 1
ATOM 588 C C . LYS A 1 76 ? 13.797 -22.828 -2.555 1 92.62 76 LYS A C 1
ATOM 590 O O . LYS A 1 76 ? 13.523 -21.625 -2.461 1 92.62 76 LYS A O 1
ATOM 595 N N . GLN A 1 77 ? 14.484 -23.5 -1.676 1 92.94 77 GLN A N 1
ATOM 596 C CA . GLN A 1 77 ? 14.977 -22.812 -0.485 1 92.94 77 GLN A CA 1
ATOM 597 C C . GLN A 1 77 ? 16.031 -21.781 -0.844 1 92.94 77 GLN A C 1
ATOM 599 O O . GLN A 1 77 ? 16.047 -20.672 -0.298 1 92.94 77 GLN A O 1
ATOM 604 N N . VAL A 1 78 ? 16.875 -22.188 -1.719 1 94.56 78 VAL A N 1
ATOM 605 C CA . VAL A 1 78 ? 17.922 -21.281 -2.15 1 94.56 78 VAL A CA 1
ATOM 606 C C . VAL A 1 78 ? 17.312 -20.094 -2.887 1 94.56 78 VAL A C 1
ATOM 608 O O . VAL A 1 78 ? 17.719 -18.953 -2.678 1 94.56 78 VAL A O 1
ATOM 611 N N . LYS A 1 79 ? 16.328 -20.375 -3.703 1 94.75 79 LYS A N 1
ATOM 612 C CA . LYS A 1 79 ? 15.617 -19.328 -4.434 1 94.75 79 LYS A CA 1
ATOM 613 C C . LYS A 1 79 ? 15.016 -18.297 -3.479 1 94.75 79 LYS A C 1
ATOM 615 O O . LYS A 1 79 ? 15.18 -17.094 -3.676 1 94.75 79 LYS A O 1
ATOM 620 N N . ASN A 1 80 ? 14.453 -18.781 -2.422 1 94.12 80 ASN A N 1
ATOM 621 C CA . ASN A 1 80 ? 13.781 -17.891 -1.476 1 94.12 80 ASN A CA 1
ATOM 622 C C . ASN A 1 80 ? 14.789 -17.031 -0.716 1 94.12 80 ASN A C 1
ATOM 624 O O . ASN A 1 80 ? 14.523 -15.859 -0.437 1 94.12 80 ASN A O 1
ATOM 628 N N . LYS A 1 81 ? 15.859 -17.656 -0.411 1 94.25 81 LYS A N 1
ATOM 629 C CA . LYS A 1 81 ? 16.891 -16.891 0.295 1 94.25 81 LYS A CA 1
ATOM 630 C C . LYS A 1 81 ? 17.469 -15.789 -0.585 1 94.25 81 LYS A C 1
ATOM 632 O O . LYS A 1 81 ? 17.703 -14.672 -0.114 1 94.25 81 LYS A O 1
ATOM 637 N N . ILE A 1 82 ? 17.672 -16.062 -1.835 1 95.31 82 ILE A N 1
ATOM 638 C CA . ILE A 1 82 ? 18.219 -15.086 -2.768 1 95.31 82 ILE A CA 1
ATOM 639 C C . ILE A 1 82 ? 17.219 -13.953 -2.969 1 95.31 82 ILE A C 1
ATOM 641 O O . ILE A 1 82 ? 17.594 -12.781 -2.998 1 95.31 82 ILE A O 1
ATOM 645 N N . ILE A 1 83 ? 15.953 -14.312 -3.096 1 94.75 83 ILE A N 1
ATOM 646 C CA . ILE A 1 83 ? 14.914 -13.312 -3.336 1 94.75 83 ILE A CA 1
ATOM 647 C C . ILE A 1 83 ? 14.805 -12.383 -2.129 1 94.75 83 ILE A C 1
ATOM 649 O O . ILE A 1 83 ? 14.609 -11.18 -2.285 1 94.75 83 ILE A O 1
ATOM 653 N N . LYS A 1 84 ? 14.938 -12.961 -0.975 1 94.38 84 LYS A N 1
ATOM 654 C CA . LYS A 1 84 ? 14.953 -12.141 0.234 1 94.38 84 LYS A CA 1
ATOM 655 C C . LYS A 1 84 ? 16.062 -11.102 0.174 1 94.38 84 LYS A C 1
ATOM 657 O O . LYS A 1 84 ? 15.836 -9.922 0.456 1 94.38 84 LYS A O 1
ATOM 662 N N . ASP A 1 85 ? 17.234 -11.578 -0.203 1 94.5 85 ASP A N 1
ATOM 663 C CA . ASP A 1 85 ? 18.375 -10.688 -0.301 1 94.5 85 ASP A CA 1
ATOM 664 C C . ASP A 1 85 ? 18.141 -9.609 -1.361 1 94.5 85 ASP A C 1
ATOM 666 O O . ASP A 1 85 ? 18.516 -8.453 -1.173 1 94.5 85 ASP A O 1
ATOM 670 N N . PHE A 1 86 ? 17.531 -10 -2.438 1 94.75 86 PHE A N 1
ATOM 671 C CA . PHE A 1 86 ? 17.234 -9.062 -3.516 1 94.75 86 PHE A CA 1
ATOM 672 C C . PHE A 1 86 ? 16.25 -7.996 -3.055 1 94.75 86 PHE A C 1
ATOM 674 O O . PHE A 1 86 ? 16.391 -6.82 -3.389 1 94.75 86 PHE A O 1
ATOM 681 N N . ASN A 1 87 ? 15.289 -8.406 -2.336 1 94.5 87 ASN A N 1
ATOM 682 C CA . ASN A 1 87 ? 14.297 -7.465 -1.829 1 94.5 87 ASN A CA 1
ATOM 683 C C . ASN A 1 87 ? 14.922 -6.441 -0.885 1 94.5 87 ASN A C 1
ATOM 685 O O . ASN A 1 87 ? 14.594 -5.258 -0.941 1 94.5 87 ASN A O 1
ATOM 689 N N . LEU A 1 88 ? 15.781 -6.926 -0.02 1 94.38 88 LEU A N 1
ATOM 690 C CA . LEU A 1 88 ? 16.469 -6.035 0.906 1 94.38 88 LEU A CA 1
ATOM 691 C C . LEU A 1 88 ? 17.344 -5.039 0.153 1 94.38 88 LEU A C 1
ATOM 693 O O . LEU A 1 88 ? 17.375 -3.852 0.481 1 94.38 88 LEU A O 1
ATOM 697 N N . LEU A 1 89 ? 18 -5.523 -0.869 1 93.31 89 LEU A N 1
ATOM 698 C CA . LEU A 1 89 ? 18.859 -4.668 -1.68 1 93.31 89 LEU A CA 1
ATOM 699 C C . LEU A 1 89 ? 18.047 -3.621 -2.428 1 93.31 89 LEU A C 1
ATOM 701 O O . LEU A 1 89 ? 18.469 -2.469 -2.553 1 93.31 89 LEU A O 1
ATOM 705 N N . LEU A 1 90 ? 16.906 -4.035 -2.924 1 92.56 90 LEU A N 1
ATOM 706 C CA . LEU A 1 90 ? 16.047 -3.113 -3.662 1 92.56 90 LEU A CA 1
ATOM 707 C C . LEU A 1 90 ? 15.531 -2.004 -2.752 1 92.56 90 LEU A C 1
ATOM 709 O O . LEU A 1 90 ? 15.438 -0.847 -3.166 1 92.56 90 LEU A O 1
ATOM 713 N N . ARG A 1 91 ? 15.141 -2.398 -1.619 1 93.81 91 ARG A N 1
ATOM 714 C CA . ARG A 1 91 ? 14.664 -1.392 -0.675 1 93.81 91 ARG A CA 1
ATOM 715 C C . ARG A 1 91 ? 15.781 -0.418 -0.307 1 93.81 91 ARG A C 1
ATOM 717 O O . ARG A 1 91 ? 15.531 0.776 -0.124 1 93.81 91 ARG A O 1
ATOM 724 N N . GLN A 1 92 ? 16.969 -0.922 -0.189 1 92.56 92 GLN A N 1
ATOM 725 C CA . GLN A 1 92 ? 18.109 -0.046 0.045 1 92.56 92 GLN A CA 1
ATOM 726 C C . GLN A 1 92 ? 18.328 0.899 -1.133 1 92.56 92 GLN A C 1
ATOM 728 O O . GLN A 1 92 ? 18.656 2.07 -0.942 1 92.56 92 GLN A O 1
ATOM 733 N N . ARG A 1 93 ? 18.141 0.385 -2.279 1 91 93 ARG A N 1
ATOM 734 C CA . ARG A 1 93 ? 18.281 1.203 -3.479 1 91 93 ARG A CA 1
ATOM 735 C C . ARG A 1 93 ? 17.219 2.293 -3.527 1 91 93 ARG A C 1
ATOM 737 O O . ARG A 1 93 ? 17.484 3.402 -3.998 1 91 93 ARG A O 1
ATOM 744 N N . ILE A 1 94 ? 16.062 1.939 -3.146 1 93.06 94 ILE A N 1
ATOM 745 C CA . ILE A 1 94 ? 14.984 2.92 -3.09 1 93.06 94 ILE A CA 1
ATOM 746 C C . ILE A 1 94 ? 15.344 4.027 -2.102 1 93.06 94 ILE A C 1
ATOM 748 O O . ILE A 1 94 ? 15.164 5.211 -2.393 1 93.06 94 ILE A O 1
ATOM 752 N N . SER A 1 95 ? 15.828 3.619 -0.953 1 93.38 95 SER A N 1
ATOM 753 C CA . SER A 1 95 ? 16.266 4.605 0.03 1 93.38 95 SER A CA 1
ATOM 754 C C . SER A 1 95 ? 17.344 5.516 -0.546 1 93.38 95 SER A C 1
ATOM 756 O O . SER A 1 95 ? 17.312 6.734 -0.347 1 93.38 95 SER A O 1
ATOM 758 N N . ASN A 1 96 ? 18.25 4.938 -1.243 1 90.69 96 ASN A N 1
ATOM 759 C CA . ASN A 1 96 ? 19.312 5.723 -1.86 1 90.69 96 ASN A CA 1
ATOM 760 C C . ASN A 1 96 ? 18.781 6.656 -2.938 1 90.69 96 ASN A C 1
ATOM 762 O O . ASN A 1 96 ? 19.25 7.777 -3.096 1 90.69 96 ASN A O 1
ATOM 766 N N . LYS A 1 97 ? 17.844 6.176 -3.611 1 90.5 97 LYS A N 1
ATOM 767 C CA . LYS A 1 97 ? 17.219 7.027 -4.621 1 90.5 97 LYS A CA 1
ATOM 768 C C . LYS A 1 97 ? 16.531 8.234 -3.98 1 90.5 97 LYS A C 1
ATOM 770 O O . LYS A 1 97 ? 16.672 9.359 -4.461 1 90.5 97 LYS A O 1
ATOM 775 N N . ILE A 1 98 ? 15.844 8 -2.975 1 90.44 98 ILE A N 1
ATOM 776 C CA . ILE A 1 98 ? 15.141 9.07 -2.277 1 90.44 98 ILE A CA 1
ATOM 777 C C . ILE A 1 98 ? 16.141 10.094 -1.751 1 90.44 98 ILE A C 1
ATOM 779 O O . ILE A 1 98 ? 15.922 11.297 -1.865 1 90.44 98 ILE A O 1
ATOM 783 N N . ILE A 1 99 ? 17.25 9.578 -1.268 1 88.44 99 ILE A N 1
ATOM 784 C CA . ILE A 1 99 ? 18.297 10.422 -0.701 1 88.44 99 ILE A CA 1
ATOM 785 C C . ILE A 1 99 ? 18.922 11.273 -1.802 1 88.44 99 ILE A C 1
ATOM 787 O O . ILE A 1 99 ? 19.297 12.422 -1.565 1 88.44 99 ILE A O 1
ATOM 791 N N . ASN A 1 100 ? 18.875 10.758 -2.98 1 86.06 100 ASN A N 1
ATOM 792 C CA . ASN A 1 100 ? 19.547 11.453 -4.074 1 86.06 100 ASN A CA 1
ATOM 793 C C . ASN A 1 100 ? 18.562 12.227 -4.941 1 86.06 100 ASN A C 1
ATOM 795 O O . ASN A 1 100 ? 18.953 12.82 -5.949 1 86.06 100 ASN A O 1
ATOM 799 N N . LEU A 1 101 ? 17.344 12.211 -4.57 1 85.12 101 LEU A N 1
ATOM 800 C CA . LEU A 1 101 ? 16.344 12.984 -5.312 1 85.12 101 LEU A CA 1
ATOM 801 C C . LEU A 1 101 ? 16.562 14.477 -5.133 1 85.12 101 LEU A C 1
ATOM 803 O O . LEU A 1 101 ? 16.938 14.93 -4.047 1 85.12 101 LEU A O 1
ATOM 807 N N . ASP A 1 102 ? 16.328 15.125 -6.164 1 79.06 102 ASP A N 1
ATOM 808 C CA . ASP A 1 102 ? 16.359 16.578 -6.035 1 79.06 102 ASP A CA 1
ATOM 809 C C . ASP A 1 102 ? 15.18 17.078 -5.215 1 79.06 102 ASP A C 1
ATOM 811 O O . ASP A 1 102 ? 14.148 16.406 -5.117 1 79.06 102 ASP A O 1
ATOM 815 N N . LEU A 1 103 ? 15.359 18.203 -4.672 1 78.38 103 LEU A N 1
ATOM 816 C CA . LEU A 1 103 ? 14.367 18.75 -3.764 1 78.38 103 LEU A CA 1
ATOM 817 C C . LEU A 1 103 ? 13.047 18.984 -4.484 1 78.38 103 LEU A C 1
ATOM 819 O O . LEU A 1 103 ? 11.977 18.812 -3.898 1 78.38 103 LEU A O 1
ATOM 823 N N . ASN A 1 104 ? 13.133 19.344 -5.711 1 74.75 104 ASN A N 1
ATOM 824 C CA . ASN A 1 104 ? 11.922 19.562 -6.488 1 74.75 104 ASN A CA 1
ATOM 825 C C . ASN A 1 104 ? 11.141 18.266 -6.684 1 74.75 104 ASN A C 1
ATOM 827 O O . ASN A 1 104 ? 9.914 18.25 -6.57 1 74.75 104 ASN A O 1
ATOM 831 N N . ASP A 1 105 ? 11.898 17.266 -6.922 1 78.06 105 ASP A N 1
ATOM 832 C CA . ASP A 1 105 ? 11.273 15.961 -7.094 1 78.06 105 ASP A CA 1
ATOM 833 C C . ASP A 1 105 ? 10.703 15.453 -5.773 1 78.06 105 ASP A C 1
ATOM 835 O O . ASP A 1 105 ? 9.633 14.828 -5.754 1 78.06 105 ASP A O 1
ATOM 839 N N . LEU A 1 106 ? 11.398 15.719 -4.793 1 79.31 106 LEU A N 1
ATOM 840 C CA . LEU A 1 106 ? 10.961 15.289 -3.469 1 79.31 106 LEU A CA 1
ATOM 841 C C . LEU A 1 106 ? 9.664 15.992 -3.072 1 79.31 106 LEU A C 1
ATOM 843 O O . LEU A 1 106 ? 8.773 15.375 -2.473 1 79.31 106 LEU A O 1
ATOM 847 N N . ASN A 1 107 ? 9.555 17.234 -3.41 1 74.75 107 ASN A N 1
ATOM 848 C CA . ASN A 1 107 ? 8.383 18.016 -3.043 1 74.75 107 ASN A CA 1
ATOM 849 C C . ASN A 1 107 ? 7.188 17.703 -3.943 1 74.75 107 ASN A C 1
ATOM 851 O O . ASN A 1 107 ? 6.039 17.891 -3.545 1 74.75 107 ASN A O 1
ATOM 855 N N . SER A 1 108 ? 7.477 17.219 -5.086 1 72.5 108 SER A N 1
ATOM 856 C CA . SER A 1 108 ? 6.418 16.938 -6.055 1 72.5 108 SER A CA 1
ATOM 857 C C . SER A 1 108 ? 5.738 15.609 -5.762 1 72.5 108 SER A C 1
ATOM 859 O O . SER A 1 108 ? 4.594 15.383 -6.164 1 72.5 108 SER A O 1
ATOM 861 N N . LYS A 1 109 ? 6.371 14.805 -5.008 1 75.25 109 LYS A N 1
ATOM 862 C CA . LYS A 1 109 ? 5.812 13.484 -4.73 1 75.25 109 LYS A CA 1
ATOM 863 C C . LYS A 1 109 ? 5.129 13.445 -3.365 1 75.25 109 LYS A C 1
ATOM 865 O O . LYS A 1 109 ? 5.527 14.172 -2.447 1 75.25 109 LYS A O 1
ATOM 870 N N . ASN A 1 110 ? 4.039 12.68 -3.299 1 74.06 110 ASN A N 1
ATOM 871 C CA . ASN A 1 110 ? 3.33 12.508 -2.035 1 74.06 110 ASN A CA 1
ATOM 872 C C . ASN A 1 110 ? 3.854 11.297 -1.261 1 74.06 110 ASN A C 1
ATOM 874 O O . ASN A 1 110 ? 4.543 10.445 -1.822 1 74.06 110 ASN A O 1
ATOM 878 N N . ASN A 1 111 ? 3.588 11.227 0.005 1 76.62 111 ASN A N 1
ATOM 879 C CA . ASN A 1 111 ? 4.027 10.141 0.868 1 76.62 111 ASN A CA 1
ATOM 880 C C . ASN A 1 111 ? 3.525 8.789 0.362 1 76.62 111 ASN A C 1
ATOM 882 O O . ASN A 1 111 ? 4.223 7.781 0.475 1 76.62 111 ASN A O 1
ATOM 886 N N . GLY A 1 112 ? 2.395 8.789 -0.207 1 70.75 112 GLY A N 1
ATOM 887 C CA . GLY A 1 112 ? 1.827 7.562 -0.741 1 70.75 112 GLY A CA 1
ATOM 888 C C . GLY A 1 112 ? 2.656 6.957 -1.858 1 70.75 112 GLY A C 1
ATOM 889 O O . GLY A 1 112 ? 2.771 5.734 -1.963 1 70.75 112 GLY A O 1
ATOM 890 N N . ASP A 1 113 ? 3.266 7.82 -2.65 1 79.31 113 ASP A N 1
ATOM 891 C CA . ASP A 1 113 ? 4.121 7.344 -3.732 1 79.31 113 ASP A CA 1
ATOM 892 C C . ASP A 1 113 ? 5.32 6.57 -3.186 1 79.31 113 ASP A C 1
ATOM 894 O O . ASP A 1 113 ? 5.645 5.488 -3.678 1 79.31 113 ASP A O 1
ATOM 898 N N . PHE A 1 114 ? 5.891 7.16 -2.209 1 85.56 114 PHE A N 1
ATOM 899 C CA . PHE A 1 114 ? 7.074 6.535 -1.637 1 85.56 114 PHE A CA 1
ATOM 900 C C . PHE A 1 114 ? 6.719 5.227 -0.945 1 85.56 114 PHE A C 1
ATOM 902 O O . PHE A 1 114 ? 7.473 4.254 -1.018 1 85.56 114 PHE A O 1
ATOM 909 N N . ILE A 1 115 ? 5.594 5.23 -0.288 1 81.88 115 ILE A N 1
ATOM 910 C CA . ILE A 1 115 ? 5.133 4.008 0.364 1 81.88 115 ILE A CA 1
ATOM 911 C C . ILE A 1 115 ? 4.918 2.914 -0.68 1 81.88 115 ILE A C 1
ATOM 913 O O . ILE A 1 115 ? 5.324 1.767 -0.477 1 81.88 115 ILE A O 1
ATOM 917 N N . SER A 1 116 ? 4.355 3.305 -1.771 1 79.38 116 SER A N 1
ATOM 918 C CA . SER A 1 116 ? 4.113 2.361 -2.857 1 79.38 116 SER A CA 1
ATOM 919 C C . SER A 1 116 ? 5.422 1.786 -3.391 1 79.38 116 SER A C 1
ATOM 921 O O . SER A 1 116 ? 5.488 0.61 -3.754 1 79.38 116 SER A O 1
ATOM 923 N N . TRP A 1 117 ? 6.504 2.578 -3.416 1 85.5 117 TRP A N 1
ATOM 924 C CA . TRP A 1 117 ? 7.809 2.117 -3.875 1 85.5 117 TRP A CA 1
ATOM 925 C C . TRP A 1 117 ? 8.336 0.993 -2.988 1 85.5 117 TRP A C 1
ATOM 927 O O . TRP A 1 117 ? 8.82 -0.024 -3.486 1 85.5 117 TRP A O 1
ATOM 937 N N . TYR A 1 118 ? 8.086 1.179 -1.681 1 89.25 118 TYR A N 1
ATOM 938 C CA . TYR A 1 118 ? 8.68 0.26 -0.713 1 89.25 118 TYR A CA 1
ATOM 939 C C . TYR A 1 118 ? 7.84 -1.005 -0.581 1 89.25 118 TYR A C 1
ATOM 941 O O . TYR A 1 118 ? 8.312 -2.02 -0.062 1 89.25 118 TYR A O 1
ATOM 949 N N . THR A 1 119 ? 6.602 -0.941 -1.032 1 84.19 119 THR A N 1
ATOM 950 C CA . THR A 1 119 ? 5.711 -2.066 -0.77 1 84.19 119 THR A CA 1
ATOM 951 C C . THR A 1 119 ? 5.215 -2.678 -2.076 1 84.19 119 THR A C 1
ATOM 953 O O . THR A 1 119 ? 5.816 -3.619 -2.596 1 84.19 119 THR A O 1
ATOM 956 N N . ASN A 1 120 ? 4.352 -1.966 -2.77 1 75.38 120 ASN A N 1
ATOM 957 C CA . ASN A 1 120 ? 3.68 -2.498 -3.949 1 75.38 120 ASN A CA 1
ATOM 958 C C . ASN A 1 120 ? 4.66 -2.752 -5.086 1 75.38 120 ASN A C 1
ATOM 960 O O . ASN A 1 120 ? 4.602 -3.791 -5.746 1 75.38 120 ASN A O 1
ATOM 964 N N . ASP A 1 121 ? 5.523 -1.896 -5.328 1 80.62 121 ASP A N 1
ATOM 965 C CA . ASP A 1 121 ? 6.445 -2.037 -6.449 1 80.62 121 ASP A CA 1
ATOM 966 C C . ASP A 1 121 ? 7.438 -3.174 -6.203 1 80.62 121 ASP A C 1
ATOM 968 O O . ASP A 1 121 ? 7.746 -3.941 -7.117 1 80.62 121 ASP A O 1
ATOM 972 N N . ILE A 1 122 ? 7.895 -3.23 -4.988 1 87.81 122 ILE A N 1
ATOM 973 C CA . ILE A 1 122 ? 8.828 -4.301 -4.664 1 87.81 122 ILE A CA 1
ATOM 974 C C . ILE A 1 122 ? 8.125 -5.652 -4.773 1 87.81 122 ILE A C 1
ATOM 976 O O . ILE A 1 122 ? 8.703 -6.617 -5.285 1 87.81 122 ILE A O 1
ATOM 980 N N . ASN A 1 123 ? 6.891 -5.691 -4.344 1 83.06 123 ASN A N 1
ATOM 981 C CA . ASN A 1 123 ? 6.129 -6.926 -4.465 1 83.06 123 ASN A CA 1
ATOM 982 C C . ASN A 1 123 ? 5.898 -7.305 -5.926 1 83.06 123 ASN A C 1
ATOM 984 O O . ASN A 1 123 ? 5.938 -8.484 -6.281 1 83.06 123 ASN A O 1
ATOM 988 N N . GLN A 1 124 ? 5.691 -6.359 -6.688 1 79.25 124 GLN A N 1
ATOM 989 C CA . GLN A 1 124 ? 5.508 -6.613 -8.117 1 79.25 124 GLN A CA 1
ATOM 990 C C . GLN A 1 124 ? 6.809 -7.086 -8.758 1 79.25 124 GLN A C 1
ATOM 992 O O . GLN A 1 124 ? 6.801 -8 -9.586 1 79.25 124 GLN A O 1
ATOM 997 N N . ILE A 1 125 ? 7.91 -6.484 -8.391 1 86.88 125 ILE A N 1
ATOM 998 C CA . ILE A 1 125 ? 9.203 -6.887 -8.93 1 86.88 125 ILE A CA 1
ATOM 999 C C . ILE A 1 125 ? 9.531 -8.305 -8.477 1 86.88 125 ILE A C 1
ATOM 1001 O O . ILE A 1 125 ? 10.039 -9.117 -9.258 1 86.88 125 ILE A O 1
ATOM 1005 N N . GLU A 1 126 ? 9.195 -8.516 -7.246 1 89.94 126 GLU A N 1
ATOM 1006 C CA . GLU A 1 126 ? 9.43 -9.859 -6.73 1 89.94 126 GLU A CA 1
ATOM 1007 C C . GLU A 1 126 ? 8.625 -10.898 -7.508 1 89.94 126 GLU A C 1
ATOM 1009 O O . GLU A 1 126 ? 9.18 -11.898 -7.977 1 89.94 126 GLU A O 1
ATOM 1014 N N . ALA A 1 127 ? 7.387 -10.625 -7.688 1 80.62 127 ALA A N 1
ATOM 1015 C CA . ALA A 1 127 ? 6.473 -11.578 -8.305 1 80.62 127 ALA A CA 1
ATOM 1016 C C . ALA A 1 127 ? 6.727 -11.695 -9.805 1 80.62 127 ALA A C 1
ATOM 1018 O O . ALA A 1 127 ? 6.715 -12.797 -10.359 1 80.62 127 ALA A O 1
ATOM 1019 N N . LYS A 1 128 ? 7.016 -10.633 -10.453 1 79 128 LYS A N 1
ATOM 1020 C CA . LYS A 1 128 ? 7.031 -10.617 -11.914 1 79 128 LYS A CA 1
ATOM 1021 C C . LYS A 1 128 ? 8.453 -10.734 -12.453 1 79 128 LYS A C 1
ATOM 1023 O O . LYS A 1 128 ? 8.664 -11.133 -13.602 1 79 128 LYS A O 1
ATOM 1028 N N . ASN A 1 129 ? 9.461 -10.43 -11.641 1 88.12 129 ASN A N 1
ATOM 1029 C CA . ASN A 1 129 ? 10.828 -10.5 -12.133 1 88.12 129 ASN A CA 1
ATOM 1030 C C . ASN A 1 129 ? 11.625 -11.602 -11.438 1 88.12 129 ASN A C 1
ATOM 1032 O O . ASN A 1 129 ? 11.984 -12.602 -12.062 1 88.12 129 ASN A O 1
ATOM 1036 N N . PHE A 1 130 ? 11.773 -11.414 -10.109 1 91.94 130 PHE A N 1
ATOM 1037 C CA . PHE A 1 130 ? 12.633 -12.352 -9.391 1 91.94 130 PHE A CA 1
ATOM 1038 C C . PHE A 1 130 ? 12.086 -13.766 -9.484 1 91.94 130 PHE A C 1
ATOM 1040 O O . PHE A 1 130 ? 12.789 -14.688 -9.914 1 91.94 130 PHE A O 1
ATOM 1047 N N . GLU A 1 131 ? 10.852 -13.914 -9.195 1 90.38 131 GLU A N 1
ATOM 1048 C CA . GLU A 1 131 ? 10.25 -15.242 -9.242 1 90.38 131 GLU A CA 1
ATOM 1049 C C . GLU A 1 131 ? 10.258 -15.805 -10.664 1 90.38 131 GLU A C 1
ATOM 1051 O O . GLU A 1 131 ? 10.602 -16.969 -10.883 1 90.38 131 GLU A O 1
ATOM 1056 N N . ASN A 1 132 ? 9.945 -14.969 -11.609 1 88.5 132 ASN A N 1
ATOM 1057 C CA . ASN A 1 132 ? 9.883 -15.398 -13 1 88.5 132 ASN A CA 1
ATOM 1058 C C . ASN A 1 132 ? 11.266 -15.766 -13.539 1 88.5 132 ASN A C 1
ATOM 1060 O O . ASN A 1 132 ? 11.398 -16.688 -14.344 1 88.5 132 ASN A O 1
ATOM 1064 N N . THR A 1 133 ? 12.312 -15.055 -13.125 1 91.44 133 THR A N 1
ATOM 1065 C CA . THR A 1 133 ? 13.664 -15.352 -13.578 1 91.44 133 THR A CA 1
ATOM 1066 C C . THR A 1 133 ? 14.109 -16.734 -13.102 1 91.44 133 THR A C 1
ATOM 1068 O O . THR A 1 133 ? 14.656 -17.516 -13.883 1 91.44 133 THR A O 1
ATOM 1071 N N . PHE A 1 134 ? 13.859 -17 -11.875 1 93.06 134 PHE A N 1
ATOM 1072 C CA . PHE A 1 134 ? 14.266 -18.297 -11.352 1 93.06 134 PHE A CA 1
ATOM 1073 C C . PHE A 1 134 ? 13.398 -19.406 -11.938 1 93.06 134 PHE A C 1
ATOM 1075 O O . PHE A 1 134 ? 13.891 -20.516 -12.211 1 93.06 134 PHE A O 1
ATOM 1082 N N . ASP A 1 135 ? 12.078 -19.109 -12.117 1 90.5 135 ASP A N 1
ATOM 1083 C CA . ASP A 1 135 ? 11.203 -20.078 -12.773 1 90.5 135 ASP A CA 1
ATOM 1084 C C . ASP A 1 135 ? 11.664 -20.344 -14.203 1 90.5 135 ASP A C 1
ATOM 1086 O O . ASP A 1 135 ? 11.602 -21.484 -14.672 1 90.5 135 ASP A O 1
ATOM 1090 N N . PHE A 1 136 ? 12.117 -19.359 -14.859 1 90.69 136 PHE A N 1
ATOM 1091 C CA . PHE A 1 136 ? 12.625 -19.5 -16.219 1 90.69 136 PHE A CA 1
ATOM 1092 C C . PHE A 1 136 ? 13.844 -20.422 -16.25 1 90.69 136 PHE A C 1
ATOM 1094 O O . PHE A 1 136 ? 13.922 -21.328 -17.078 1 90.69 136 PHE A O 1
ATOM 1101 N N . ILE A 1 137 ? 14.797 -20.156 -15.367 1 92.75 137 ILE A N 1
ATOM 1102 C CA . ILE A 1 137 ? 16.016 -20.953 -15.32 1 92.75 137 ILE A CA 1
ATOM 1103 C C . ILE A 1 137 ? 15.656 -22.422 -15.07 1 92.75 137 ILE A C 1
ATOM 1105 O O . ILE A 1 137 ? 16.141 -23.312 -15.773 1 92.75 137 ILE A O 1
ATOM 1109 N N . ASP A 1 138 ? 14.789 -22.641 -14.141 1 91.38 138 ASP A N 1
ATOM 1110 C CA . ASP A 1 138 ? 14.398 -23.984 -13.75 1 91.38 138 ASP A CA 1
ATOM 1111 C C . ASP A 1 138 ? 13.68 -24.703 -14.891 1 91.38 138 ASP A C 1
ATOM 1113 O O . ASP A 1 138 ? 14.047 -25.828 -15.258 1 91.38 138 ASP A O 1
ATOM 1117 N N . THR A 1 139 ? 12.711 -24.078 -15.5 1 89.19 139 THR A N 1
ATOM 1118 C CA . THR A 1 139 ? 11.867 -24.703 -16.516 1 89.19 139 THR A CA 1
ATOM 1119 C C . THR A 1 139 ? 12.609 -24.812 -17.844 1 89.19 139 THR A C 1
ATOM 1121 O O . THR A 1 139 ? 12.391 -25.75 -18.609 1 89.19 139 THR A O 1
ATOM 1124 N N . PHE A 1 140 ? 13.445 -23.891 -18.078 1 89.75 140 PHE A N 1
ATOM 1125 C CA . PHE A 1 140 ? 14.242 -23.922 -19.297 1 89.75 140 PHE A CA 1
ATOM 1126 C C . PHE A 1 140 ? 15.172 -25.125 -19.297 1 89.75 140 PHE A C 1
ATOM 1128 O O . PHE A 1 140 ? 15.273 -25.828 -20.312 1 89.75 140 PHE A O 1
ATOM 1135 N N . LEU A 1 141 ? 15.836 -25.328 -18.203 1 90.88 141 LEU A N 1
ATOM 1136 C CA . LEU A 1 141 ? 16.734 -26.469 -18.078 1 90.88 141 LEU A CA 1
ATOM 1137 C C . LEU A 1 141 ? 15.977 -27.781 -18.234 1 90.88 141 LEU A C 1
ATOM 1139 O O . LEU A 1 141 ? 16.438 -28.703 -18.906 1 90.88 141 LEU A O 1
ATOM 1143 N N . THR A 1 142 ? 14.812 -27.828 -17.625 1 88.12 142 THR A N 1
ATOM 1144 C CA . THR A 1 142 ? 14.008 -29.047 -17.719 1 88.12 142 THR A CA 1
ATOM 1145 C C . THR A 1 142 ? 13.539 -29.281 -19.141 1 88.12 142 THR A C 1
ATOM 1147 O O . THR A 1 142 ? 13.523 -30.422 -19.625 1 88.12 142 THR A O 1
ATOM 1150 N N . ALA A 1 143 ? 13.164 -28.203 -19.828 1 87.12 143 ALA A N 1
ATOM 1151 C CA . ALA A 1 143 ? 12.711 -28.312 -21.219 1 87.12 143 ALA A CA 1
ATOM 1152 C C . ALA A 1 143 ? 13.828 -28.812 -22.125 1 87.12 143 ALA A C 1
ATOM 1154 O O . ALA A 1 143 ? 13.617 -29.719 -22.938 1 87.12 143 ALA A O 1
ATOM 1155 N N . ILE A 1 144 ? 15 -28.328 -21.938 1 89.12 144 ILE A N 1
ATOM 1156 C CA . ILE A 1 144 ? 16.141 -28.703 -22.781 1 89.12 144 ILE A CA 1
ATOM 1157 C C . ILE A 1 144 ? 16.5 -30.172 -22.531 1 89.12 144 ILE A C 1
ATOM 1159 O O . ILE A 1 144 ? 16.719 -30.938 -23.469 1 89.12 144 ILE A O 1
ATOM 1163 N N . LEU A 1 145 ? 16.547 -30.578 -21.281 1 89.38 145 LEU A N 1
ATOM 1164 C CA . LEU A 1 145 ? 16.891 -31.953 -20.938 1 89.38 145 LEU A CA 1
ATOM 1165 C C . LEU A 1 145 ? 15.828 -32.938 -21.453 1 89.38 145 LEU A C 1
ATOM 1167 O O . LEU A 1 145 ? 16.141 -34.062 -21.844 1 89.38 145 LEU A O 1
ATOM 1171 N N . SER A 1 146 ? 14.578 -32.469 -21.438 1 86.06 146 SER A N 1
ATOM 1172 C CA . SER A 1 146 ? 13.508 -33.312 -21.953 1 86.06 146 SER A CA 1
ATOM 1173 C C . SER A 1 146 ? 13.648 -33.531 -23.469 1 86.06 146 SER A C 1
ATOM 1175 O O . SER A 1 146 ? 13.422 -34.625 -23.953 1 86.06 146 SER A O 1
ATOM 1177 N N . ILE A 1 147 ? 13.977 -32.531 -24.156 1 87.56 147 ILE A N 1
ATOM 1178 C CA . ILE A 1 147 ? 14.18 -32.625 -25.594 1 87.56 147 ILE A CA 1
ATOM 1179 C C . ILE A 1 147 ? 15.336 -33.594 -25.891 1 87.56 147 ILE A C 1
ATOM 1181 O O . ILE A 1 147 ? 15.258 -34.406 -26.797 1 87.56 147 ILE A O 1
ATOM 1185 N N . ILE A 1 148 ? 16.375 -33.469 -25.109 1 88.44 148 ILE A N 1
ATOM 1186 C CA . ILE A 1 148 ? 17.547 -34.344 -25.281 1 88.44 148 ILE A CA 1
ATOM 1187 C C . ILE A 1 148 ? 17.156 -35.781 -25.031 1 88.44 148 ILE A C 1
ATOM 1189 O O . ILE A 1 148 ? 17.562 -36.688 -25.781 1 88.44 148 ILE A O 1
ATOM 1193 N N . ALA A 1 149 ? 16.344 -36 -24.016 1 86.56 149 ALA A N 1
ATOM 1194 C CA . ALA A 1 149 ? 15.898 -37.375 -23.688 1 86.56 149 ALA A CA 1
ATOM 1195 C C . ALA A 1 149 ? 15.062 -37.969 -24.828 1 86.56 149 ALA A C 1
ATOM 1197 O O . ALA A 1 149 ? 15.195 -39.125 -25.156 1 86.56 149 ALA A O 1
ATOM 1198 N N . ILE A 1 150 ? 14.227 -37.156 -25.422 1 85.56 150 ILE A N 1
ATOM 1199 C CA . ILE A 1 150 ? 13.375 -37.594 -26.516 1 85.56 150 ILE A CA 1
ATOM 1200 C C . ILE A 1 150 ? 14.234 -37.906 -27.75 1 85.56 150 ILE A C 1
ATOM 1202 O O . ILE A 1 150 ? 13.984 -38.906 -28.453 1 85.56 150 ILE A O 1
ATOM 1206 N N . PHE A 1 151 ? 15.273 -37.188 -27.938 1 86.69 151 PHE A N 1
ATOM 1207 C CA . PHE A 1 151 ? 16.203 -37.375 -29.047 1 86.69 151 PHE A CA 1
ATOM 1208 C C . PHE A 1 151 ? 16.953 -38.688 -28.891 1 86.69 151 PHE A C 1
ATOM 1210 O O . PHE A 1 151 ? 17.266 -39.375 -29.875 1 86.69 151 PHE A O 1
ATOM 1217 N N . ILE A 1 152 ? 17.281 -39.031 -27.672 1 86.56 152 ILE A N 1
ATOM 1218 C CA . ILE A 1 152 ? 18 -40.25 -27.391 1 86.56 152 ILE A CA 1
ATOM 1219 C C . ILE A 1 152 ? 17.109 -41.469 -27.672 1 86.56 152 ILE A C 1
ATOM 1221 O O . ILE A 1 152 ? 17.562 -42.5 -28.156 1 86.56 152 ILE A O 1
ATOM 1225 N N . LEU A 1 153 ? 15.82 -41.312 -27.422 1 83.5 153 LEU A N 1
ATOM 1226 C CA . LEU A 1 153 ? 14.883 -42.375 -27.688 1 83.5 153 LEU A CA 1
ATOM 1227 C C . LEU A 1 153 ? 14.672 -42.562 -29.188 1 83.5 153 LEU A C 1
ATOM 1229 O O . LEU A 1 153 ? 14.773 -43.688 -29.703 1 83.5 153 LEU A O 1
ATOM 1233 N N . ASN A 1 154 ? 14.344 -41.469 -29.906 1 86.88 154 ASN A N 1
ATOM 1234 C CA . ASN A 1 154 ? 14.156 -41.469 -31.344 1 86.88 154 ASN A CA 1
ATOM 1235 C C . ASN A 1 154 ? 14.398 -40.094 -31.953 1 86.88 154 ASN A C 1
ATOM 1237 O O . ASN A 1 154 ? 13.734 -39.125 -31.578 1 86.88 154 ASN A O 1
ATOM 1241 N N . TRP A 1 155 ? 15.211 -40.031 -32.875 1 87.69 155 TRP A N 1
ATOM 1242 C CA . TRP A 1 155 ? 15.625 -38.75 -33.438 1 87.69 155 TRP A CA 1
ATOM 1243 C C . TRP A 1 155 ? 14.492 -38.094 -34.25 1 87.69 155 TRP A C 1
ATOM 1245 O O . TRP A 1 155 ? 14.383 -36.875 -34.312 1 87.69 155 TRP A O 1
ATOM 1255 N N . ILE A 1 156 ? 13.602 -38.875 -34.844 1 89.69 156 ILE A N 1
ATOM 1256 C CA . ILE A 1 156 ? 12.492 -38.344 -35.625 1 89.69 156 ILE A CA 1
ATOM 1257 C C . ILE A 1 156 ? 11.508 -37.625 -34.719 1 89.69 156 ILE A C 1
ATOM 1259 O O . ILE A 1 156 ? 11.055 -36.531 -35 1 89.69 156 ILE A O 1
ATOM 1263 N N . VAL A 1 157 ? 11.273 -38.312 -33.562 1 88.12 157 VAL A N 1
ATOM 1264 C CA . VAL A 1 157 ? 10.359 -37.719 -32.594 1 88.12 157 VAL A CA 1
ATOM 1265 C C . VAL A 1 157 ? 11 -36.469 -31.969 1 88.12 157 VAL A C 1
ATOM 1267 O O . VAL A 1 157 ? 10.312 -35.5 -31.641 1 88.12 157 VAL A O 1
ATOM 1270 N N . GLY A 1 158 ? 12.273 -36.531 -31.797 1 87.88 158 GLY A N 1
ATOM 1271 C CA . GLY A 1 158 ? 13 -35.375 -31.281 1 87.88 158 GLY A CA 1
ATOM 1272 C C . GLY A 1 158 ? 12.891 -34.156 -32.156 1 87.88 158 GLY A C 1
ATOM 1273 O O . GLY A 1 158 ? 12.672 -33.031 -31.672 1 87.88 158 GLY A O 1
ATOM 1274 N N . LEU A 1 159 ? 13 -34.375 -33.406 1 89.06 159 LEU A N 1
ATOM 1275 C CA . LEU A 1 159 ? 12.891 -33.25 -34.344 1 89.06 159 LEU A CA 1
ATOM 1276 C C . LEU A 1 159 ? 11.477 -32.688 -34.344 1 89.06 159 LEU A C 1
ATOM 1278 O O . LEU A 1 159 ? 11.289 -31.469 -34.469 1 89.06 159 LEU A O 1
ATOM 1282 N N . ALA A 1 160 ? 10.539 -33.562 -34.25 1 87.88 160 ALA A N 1
ATOM 1283 C CA . ALA A 1 160 ? 9.148 -33.125 -34.188 1 87.88 160 ALA A CA 1
ATOM 1284 C C . ALA A 1 160 ? 8.891 -32.281 -32.938 1 87.88 160 ALA A C 1
ATOM 1286 O O . ALA A 1 160 ? 8.109 -31.328 -32.938 1 87.88 160 ALA A O 1
ATOM 1287 N N . THR A 1 161 ? 9.578 -32.688 -31.859 1 86 161 THR A N 1
ATOM 1288 C CA . THR A 1 161 ? 9.406 -31.938 -30.609 1 86 161 THR A CA 1
ATOM 1289 C C . THR A 1 161 ? 10.023 -30.547 -30.703 1 86 161 THR A C 1
ATOM 1291 O O . THR A 1 161 ? 9.492 -29.594 -30.141 1 86 161 THR A O 1
ATOM 1294 N N . ILE A 1 162 ? 11.062 -30.391 -31.344 1 86.38 162 ILE A N 1
ATOM 1295 C CA . ILE A 1 162 ? 11.688 -29.094 -31.562 1 86.38 162 ILE A CA 1
ATOM 1296 C C . ILE A 1 162 ? 10.75 -28.203 -32.375 1 86.38 162 ILE A C 1
ATOM 1298 O O . ILE A 1 162 ? 10.625 -27 -32.094 1 86.38 162 ILE A O 1
ATOM 1302 N N . PHE A 1 163 ? 10.172 -28.828 -33.344 1 87.38 163 PHE A N 1
ATOM 1303 C CA . PHE A 1 163 ? 9.219 -28.094 -34.156 1 87.38 163 PHE A CA 1
ATOM 1304 C C . PHE A 1 163 ? 8.023 -27.641 -33.312 1 87.38 163 PHE A C 1
ATOM 1306 O O . PHE A 1 163 ? 7.516 -26.531 -33.469 1 87.38 163 PHE A O 1
ATOM 1313 N N . ALA A 1 164 ? 7.594 -28.484 -32.469 1 83.25 164 ALA A N 1
ATOM 1314 C CA . ALA A 1 164 ? 6.504 -28.156 -31.547 1 83.25 164 ALA A CA 1
ATOM 1315 C C . ALA A 1 164 ? 6.887 -26.984 -30.656 1 83.25 164 ALA A C 1
ATOM 1317 O O . ALA A 1 164 ? 6.047 -26.125 -30.344 1 83.25 164 ALA A O 1
ATOM 1318 N N . LEU A 1 165 ? 8.094 -26.953 -30.25 1 81.62 165 LEU A N 1
ATOM 1319 C CA . LEU A 1 165 ? 8.602 -25.844 -29.438 1 81.62 165 LEU A CA 1
ATOM 1320 C C . LEU A 1 165 ? 8.492 -24.531 -30.188 1 81.62 165 LEU A C 1
ATOM 1322 O O . LEU A 1 165 ? 8.109 -23.516 -29.594 1 81.62 165 LEU A O 1
ATOM 1326 N N . LEU A 1 166 ? 8.812 -24.5 -31.391 1 83.25 166 LEU A N 1
ATOM 1327 C CA . LEU A 1 166 ? 8.75 -23.281 -32.188 1 83.25 166 LEU A CA 1
ATOM 1328 C C . LEU A 1 166 ? 7.312 -22.797 -32.344 1 83.25 166 LEU A C 1
ATOM 1330 O O . LEU A 1 166 ? 7.059 -21.594 -32.312 1 83.25 166 LEU A O 1
ATOM 1334 N N . LEU A 1 167 ? 6.422 -23.703 -32.406 1 84.38 167 LEU A N 1
ATOM 1335 C CA . LEU A 1 167 ? 5.012 -23.344 -32.531 1 84.38 167 LEU A CA 1
ATOM 1336 C C . LEU A 1 167 ? 4.5 -22.766 -31.219 1 84.38 167 LEU A C 1
ATOM 1338 O O . LEU A 1 167 ? 3.658 -21.859 -31.219 1 84.38 167 LEU A O 1
ATOM 1342 N N . LEU A 1 168 ? 5.031 -23.297 -30.141 1 81.94 168 LEU A N 1
ATOM 1343 C CA . LEU A 1 168 ? 4.605 -22.844 -28.812 1 81.94 168 LEU A CA 1
ATOM 1344 C C . LEU A 1 168 ? 5.027 -21.391 -28.578 1 81.94 168 LEU A C 1
ATOM 1346 O O . LEU A 1 168 ? 4.383 -20.672 -27.812 1 81.94 168 LEU A O 1
ATOM 1350 N N . MET A 1 169 ? 6.039 -20.953 -29.203 1 80.31 169 MET A N 1
ATOM 1351 C CA . MET A 1 169 ? 6.598 -19.609 -28.984 1 80.31 169 MET A CA 1
ATOM 1352 C C . MET A 1 169 ? 5.805 -18.562 -29.734 1 80.31 169 MET A C 1
ATOM 1354 O O . MET A 1 169 ? 5.895 -17.375 -29.438 1 80.31 169 MET A O 1
ATOM 1358 N N . ILE A 1 170 ? 4.949 -18.938 -30.625 1 82.12 170 ILE A N 1
ATOM 1359 C CA . ILE A 1 170 ? 4.266 -18.016 -31.516 1 82.12 170 ILE A CA 1
ATOM 1360 C C . ILE A 1 170 ? 3.223 -17.219 -30.734 1 82.12 170 ILE A C 1
ATOM 1362 O O . ILE A 1 170 ? 3.193 -15.984 -30.797 1 82.12 170 ILE A O 1
ATOM 1366 N N . ILE A 1 171 ? 2.465 -17.844 -29.891 1 81.56 171 ILE A N 1
ATOM 1367 C CA . ILE A 1 171 ? 1.323 -17.203 -29.25 1 81.56 171 ILE A CA 1
ATOM 1368 C C . ILE A 1 171 ? 1.813 -16.156 -28.25 1 81.56 171 ILE A C 1
ATOM 1370 O O . ILE A 1 171 ? 1.365 -15 -28.281 1 81.56 171 ILE A O 1
ATOM 1374 N N . PRO A 1 172 ? 2.74 -16.5 -27.375 1 75.56 172 PRO A N 1
ATOM 1375 C CA . PRO A 1 172 ? 3.225 -15.484 -26.438 1 75.56 172 PRO A CA 1
ATOM 1376 C C . PRO A 1 172 ? 3.869 -14.289 -27.141 1 75.56 172 PRO A C 1
ATOM 1378 O O . PRO A 1 172 ? 3.736 -13.148 -26.703 1 75.56 172 PRO A O 1
ATOM 1381 N N . SER A 1 173 ? 4.449 -14.5 -28.266 1 77.62 173 SER A N 1
ATOM 1382 C CA . SER A 1 173 ? 5.117 -13.43 -29 1 77.62 173 SER A CA 1
ATOM 1383 C C . SER A 1 173 ? 4.109 -12.477 -29.625 1 77.62 173 SER A C 1
ATOM 1385 O O . SER A 1 173 ? 4.359 -11.273 -29.703 1 77.62 173 SER A O 1
ATOM 1387 N N . LEU A 1 174 ? 2.961 -12.992 -29.938 1 84.31 174 LEU A N 1
ATOM 1388 C CA . LEU A 1 174 ? 1.933 -12.18 -30.578 1 84.31 174 LEU A CA 1
ATOM 1389 C C . LEU A 1 174 ? 1.215 -11.305 -29.547 1 84.31 174 LEU A C 1
ATOM 1391 O O . LEU A 1 174 ? 0.815 -10.18 -29.859 1 84.31 174 LEU A O 1
ATOM 1395 N N . LEU A 1 175 ? 1.143 -11.711 -28.312 1 86.12 175 LEU A N 1
ATOM 1396 C CA . LEU A 1 175 ? 0.342 -11.016 -27.297 1 86.12 175 LEU A CA 1
ATOM 1397 C C . LEU A 1 175 ? 1.23 -10.211 -26.359 1 86.12 175 LEU A C 1
ATOM 1399 O O . LEU A 1 175 ? 0.731 -9.492 -25.484 1 86.12 175 LEU A O 1
ATOM 1403 N N . GLN A 1 176 ? 2.469 -10.25 -26.578 1 78.75 176 GLN A N 1
ATOM 1404 C CA . GLN A 1 176 ? 3.441 -9.672 -25.656 1 78.75 176 GLN A CA 1
ATOM 1405 C C . GLN A 1 176 ? 3.271 -8.164 -25.547 1 78.75 176 GLN A C 1
ATOM 1407 O O . GLN A 1 176 ? 3.268 -7.609 -24.453 1 78.75 176 GLN A O 1
ATOM 1412 N N . LYS A 1 177 ? 3.145 -7.5 -26.594 1 83.19 177 LYS A N 1
ATOM 1413 C CA . LYS A 1 177 ? 3.029 -6.047 -26.594 1 83.19 177 LYS A CA 1
ATOM 1414 C C . LYS A 1 177 ? 1.772 -5.594 -25.859 1 83.19 177 LYS A C 1
ATOM 1416 O O . LYS A 1 177 ? 1.82 -4.656 -25.047 1 83.19 177 LYS A O 1
ATOM 1421 N N . SER A 1 178 ? 0.72 -6.289 -26.156 1 86.75 178 SER A N 1
ATOM 1422 C CA . SER A 1 178 ? -0.536 -5.949 -25.5 1 86.75 178 SER A CA 1
ATOM 1423 C C . SER A 1 178 ? -0.464 -6.219 -24 1 86.75 178 SER A C 1
ATOM 1425 O O . SER A 1 178 ? -1.01 -5.453 -23.203 1 86.75 178 SER A O 1
ATOM 1427 N N . MET A 1 179 ? 0.289 -7.191 -23.625 1 82.5 179 MET A N 1
ATOM 1428 C CA . MET A 1 179 ? 0.442 -7.555 -22.219 1 82.5 179 MET A CA 1
ATOM 1429 C C . MET A 1 179 ? 1.229 -6.484 -21.469 1 82.5 179 MET A C 1
ATOM 1431 O O . MET A 1 179 ? 0.836 -6.074 -20.375 1 82.5 179 MET A O 1
ATOM 1435 N N . VAL A 1 180 ? 2.238 -6.039 -22.078 1 78.19 180 VAL A N 1
ATOM 1436 C CA . VAL A 1 180 ? 3.092 -5.035 -21.453 1 78.19 180 VAL A CA 1
ATOM 1437 C C . VAL A 1 180 ? 2.312 -3.738 -21.266 1 78.19 180 VAL A C 1
ATOM 1439 O O . VAL A 1 180 ? 2.385 -3.109 -20.203 1 78.19 180 VAL A O 1
ATOM 1442 N N . LYS A 1 181 ? 1.588 -3.4 -22.188 1 86 181 LYS A N 1
ATOM 1443 C CA . LYS A 1 181 ? 0.805 -2.17 -22.141 1 86 181 LYS A CA 1
ATOM 1444 C C . LYS A 1 181 ? -0.244 -2.23 -21.031 1 86 181 LYS A C 1
ATOM 1446 O O . LYS A 1 181 ? -0.417 -1.271 -20.281 1 86 181 LYS A O 1
ATOM 1451 N N . THR A 1 182 ? -0.951 -3.338 -20.922 1 85.06 182 THR A N 1
ATOM 1452 C CA . THR A 1 182 ? -2.014 -3.455 -19.938 1 85.06 182 THR A CA 1
ATOM 1453 C C . THR A 1 182 ? -1.433 -3.539 -18.516 1 85.06 182 THR A C 1
ATOM 1455 O O . THR A 1 182 ? -2.012 -3.008 -17.578 1 85.06 182 THR A O 1
ATOM 1458 N N . ILE A 1 183 ? -0.276 -4.082 -18.406 1 78.19 183 ILE A N 1
ATOM 1459 C CA . ILE A 1 183 ? 0.376 -4.199 -17.109 1 78.19 183 ILE A CA 1
ATOM 1460 C C . ILE A 1 183 ? 0.792 -2.818 -16.625 1 78.19 183 ILE A C 1
ATOM 1462 O O . ILE A 1 183 ? 0.584 -2.48 -15.453 1 78.19 183 ILE A O 1
ATOM 1466 N N . ASN A 1 184 ? 1.32 -2.074 -17.516 1 79.75 184 ASN A N 1
ATOM 1467 C CA . ASN A 1 184 ? 1.729 -0.718 -17.172 1 79.75 184 ASN A CA 1
ATOM 1468 C C . ASN A 1 184 ? 0.528 0.152 -16.797 1 79.75 184 ASN A C 1
ATOM 1470 O O . ASN A 1 184 ? 0.605 0.974 -15.891 1 79.75 184 ASN A O 1
ATOM 1474 N N . LYS A 1 185 ? -0.503 -0.108 -17.5 1 85.88 185 LYS A N 1
ATOM 1475 C CA . LYS A 1 185 ? -1.708 0.671 -17.219 1 85.88 185 LYS A CA 1
ATOM 1476 C C . LYS A 1 185 ? -2.309 0.298 -15.867 1 85.88 185 LYS A C 1
ATOM 1478 O O . LYS A 1 185 ? -2.809 1.163 -15.148 1 85.88 185 LYS A O 1
ATOM 1483 N N . VAL A 1 186 ? -2.273 -0.941 -15.469 1 85.56 186 VAL A N 1
ATOM 1484 C CA . VAL A 1 186 ? -2.766 -1.379 -14.172 1 85.56 186 VAL A CA 1
ATOM 1485 C C . VAL A 1 186 ? -1.932 -0.741 -13.062 1 85.56 186 VAL A C 1
ATOM 1487 O O . VAL A 1 186 ? -2.475 -0.281 -12.055 1 85.56 186 VAL A O 1
ATOM 1490 N N . SER A 1 187 ? -0.664 -0.614 -13.266 1 78.94 187 SER A N 1
ATOM 1491 C CA . SER A 1 187 ? 0.226 -0.009 -12.281 1 78.94 187 SER A CA 1
ATOM 1492 C C . SER A 1 187 ? -0.081 1.474 -12.094 1 78.94 187 SER A C 1
ATOM 1494 O O . SER A 1 187 ? -0.153 1.962 -10.969 1 78.94 187 SER A O 1
ATOM 1496 N N . THR A 1 188 ? -0.329 2.158 -13.203 1 83.44 188 THR A N 1
ATOM 1497 C CA . THR A 1 188 ? -0.645 3.582 -13.148 1 83.44 188 THR A CA 1
ATOM 1498 C C . THR A 1 188 ? -1.985 3.811 -12.453 1 83.44 188 THR A C 1
ATOM 1500 O O . THR A 1 188 ? -2.117 4.719 -11.625 1 83.44 188 THR A O 1
ATOM 1503 N N . LYS A 1 189 ? -2.979 2.99 -12.773 1 87.31 189 LYS A N 1
ATOM 1504 C CA . LYS A 1 189 ? -4.305 3.135 -12.18 1 87.31 189 LYS A CA 1
ATOM 1505 C C . LYS A 1 189 ? -4.281 2.777 -10.695 1 87.31 189 LYS A C 1
ATOM 1507 O O . LYS A 1 189 ? -5.023 3.361 -9.906 1 87.31 189 LYS A O 1
ATOM 1512 N N . GLN A 1 190 ? -3.422 1.917 -10.375 1 84.06 190 GLN A N 1
ATOM 1513 C CA . GLN A 1 190 ? -3.238 1.57 -8.969 1 84.06 190 GLN A CA 1
ATOM 1514 C C . GLN A 1 190 ? -2.646 2.74 -8.188 1 84.06 190 GLN A C 1
ATOM 1516 O O . GLN A 1 190 ? -3.055 3.006 -7.055 1 84.06 190 GLN A O 1
ATOM 1521 N N . GLU A 1 191 ? -1.713 3.389 -8.789 1 79 191 GLU A N 1
ATOM 1522 C CA . GLU A 1 191 ? -1.122 4.574 -8.18 1 79 191 GLU A CA 1
ATOM 1523 C C . GLU A 1 191 ? -2.162 5.676 -7.992 1 79 191 GLU A C 1
ATOM 1525 O O . GLU A 1 191 ? -2.223 6.309 -6.934 1 79 191 GLU A O 1
ATOM 1530 N N . GLU A 1 192 ? -2.918 5.836 -8.969 1 85.44 192 GLU A N 1
ATOM 1531 C CA . GLU A 1 192 ? -3.979 6.84 -8.914 1 85.44 192 GLU A CA 1
ATOM 1532 C C . GLU A 1 192 ? -5 6.5 -7.828 1 85.44 192 GLU A C 1
ATOM 1534 O O . GLU A 1 192 ? -5.488 7.387 -7.129 1 85.44 192 GLU A O 1
ATOM 1539 N N . PHE A 1 193 ? -5.293 5.234 -7.699 1 89.69 193 PHE A N 1
ATOM 1540 C CA . PHE A 1 193 ? -6.25 4.785 -6.695 1 89.69 193 PHE A CA 1
ATOM 1541 C C . PHE A 1 193 ? -5.711 5.016 -5.289 1 89.69 193 PHE A C 1
ATOM 1543 O O . PHE A 1 193 ? -6.422 5.531 -4.426 1 89.69 193 PHE A O 1
ATOM 1550 N N . SER A 1 194 ? -4.523 4.676 -5.137 1 83 194 SER A N 1
ATOM 1551 C CA . SER A 1 194 ? -3.908 4.855 -3.828 1 83 194 SER A CA 1
ATOM 1552 C C . SER A 1 194 ? -3.865 6.332 -3.436 1 83 194 SER A C 1
ATOM 1554 O O . SER A 1 194 ? -4.133 6.68 -2.285 1 83 194 SER A O 1
ATOM 1556 N N . ALA A 1 195 ? -3.545 7.141 -4.387 1 82.56 195 ALA A N 1
ATOM 1557 C CA . ALA A 1 195 ? -3.512 8.578 -4.148 1 82.56 195 ALA A CA 1
ATOM 1558 C C . ALA A 1 195 ? -4.898 9.109 -3.793 1 82.56 195 ALA A C 1
ATOM 1560 O O . ALA A 1 195 ? -5.039 9.953 -2.9 1 82.56 195 ALA A O 1
ATOM 1561 N N . LYS A 1 196 ? -5.855 8.625 -4.516 1 87.81 196 LYS A N 1
ATOM 1562 C CA . LYS A 1 196 ? -7.227 9.062 -4.266 1 87.81 196 LYS A CA 1
ATOM 1563 C C . LYS A 1 196 ? -7.703 8.625 -2.885 1 87.81 196 LYS A C 1
ATOM 1565 O O . LYS A 1 196 ? -8.359 9.383 -2.176 1 87.81 196 LYS A O 1
ATOM 1570 N N . VAL A 1 197 ? -7.402 7.418 -2.531 1 89.25 197 VAL A N 1
ATOM 1571 C CA . VAL A 1 197 ? -7.773 6.902 -1.218 1 89.25 197 VAL A CA 1
ATOM 1572 C C . VAL A 1 197 ? -7.113 7.746 -0.128 1 89.25 197 VAL A C 1
ATOM 1574 O O . VAL A 1 197 ? -7.766 8.133 0.847 1 89.25 197 VAL A O 1
ATOM 1577 N N . GLU A 1 198 ? -5.906 8.055 -0.297 1 83.5 198 GLU A N 1
ATOM 1578 C CA . GLU A 1 198 ? -5.18 8.852 0.685 1 83.5 198 GLU A CA 1
ATOM 1579 C C . GLU A 1 198 ? -5.82 10.227 0.857 1 83.5 198 GLU A C 1
ATOM 1581 O O . GLU A 1 198 ? -6.039 10.68 1.983 1 83.5 198 GLU A O 1
ATOM 1586 N N . ASN A 1 199 ? -6.102 10.812 -0.215 1 84.81 199 ASN A N 1
ATOM 1587 C CA . ASN A 1 199 ? -6.691 12.148 -0.19 1 84.81 199 ASN A CA 1
ATOM 1588 C C . ASN A 1 199 ? -8.086 12.133 0.437 1 84.81 199 ASN A C 1
ATOM 1590 O O . ASN A 1 199 ? -8.43 13.023 1.211 1 84.81 199 ASN A O 1
ATOM 1594 N N . THR A 1 200 ? -8.844 11.156 0.088 1 89.69 200 THR A N 1
ATOM 1595 C CA . THR A 1 200 ? -10.227 11.07 0.561 1 89.69 200 THR A CA 1
ATOM 1596 C C . THR A 1 200 ? -10.266 10.734 2.047 1 89.69 200 THR A C 1
ATOM 1598 O O . THR A 1 200 ? -11.094 11.266 2.789 1 89.69 200 THR A O 1
ATOM 1601 N N . ILE A 1 201 ? -9.328 9.93 2.443 1 89 201 ILE A N 1
ATOM 1602 C CA . ILE A 1 201 ? -9.273 9.531 3.846 1 89 201 ILE A CA 1
ATOM 1603 C C . ILE A 1 201 ? -8.812 10.711 4.699 1 89 201 ILE A C 1
ATOM 1605 O O . ILE A 1 201 ? -9.328 10.922 5.801 1 89 201 ILE A O 1
ATOM 1609 N N . SER A 1 202 ? -7.914 11.461 4.223 1 84.38 202 SER A N 1
ATOM 1610 C CA . SER A 1 202 ? -7.434 12.625 4.949 1 84.38 202 SER A CA 1
ATOM 1611 C C . SER A 1 202 ? -8.555 13.633 5.188 1 84.38 202 SER A C 1
ATOM 1613 O O . SER A 1 202 ? -8.555 14.352 6.191 1 84.38 202 SER A O 1
ATOM 1615 N N . GLY A 1 203 ? -9.484 13.695 4.309 1 88.25 203 GLY A N 1
ATOM 1616 C CA . GLY A 1 203 ? -10.586 14.633 4.422 1 88.25 203 GLY A CA 1
ATOM 1617 C C . GLY A 1 203 ? -11.859 14 4.941 1 88.25 203 GLY A C 1
ATOM 1618 O O . GLY A 1 203 ? -12.914 14.633 4.965 1 88.25 203 GLY A O 1
ATOM 1619 N N . TYR A 1 204 ? -11.82 12.805 5.43 1 89.38 204 TYR A N 1
ATOM 1620 C CA . TYR A 1 204 ? -13.023 12.047 5.762 1 89.38 204 TYR A CA 1
ATOM 1621 C C . TYR A 1 204 ? -13.766 12.703 6.918 1 89.38 204 TYR A C 1
ATOM 1623 O O . TYR A 1 204 ? -15 12.742 6.926 1 89.38 204 TYR A O 1
ATOM 1631 N N . LYS A 1 205 ? -13.117 13.211 7.867 1 87.44 205 LYS A N 1
ATOM 1632 C CA . LYS A 1 205 ? -13.773 13.82 9.023 1 87.44 205 LYS A CA 1
ATOM 1633 C C . LYS A 1 205 ? -14.625 15.016 8.609 1 87.44 205 LYS A C 1
ATOM 1635 O O . LYS A 1 205 ? -15.719 15.219 9.133 1 87.44 205 LYS A O 1
ATOM 1640 N N . GLU A 1 206 ? -14.062 15.727 7.711 1 89.19 206 GLU A N 1
ATOM 1641 C CA . GLU A 1 206 ? -14.82 16.859 7.195 1 89.19 206 GLU A CA 1
ATOM 1642 C C . GLU A 1 206 ? -16.109 16.406 6.52 1 89.19 206 GLU A C 1
ATOM 1644 O O . GLU A 1 206 ? -17.156 17.047 6.676 1 89.19 206 GLU A O 1
ATOM 1649 N N . LEU A 1 207 ? -16.016 15.375 5.828 1 90.38 207 LEU A N 1
ATOM 1650 C CA . LEU A 1 207 ? -17.203 14.836 5.16 1 90.38 207 LEU A CA 1
ATOM 1651 C C . LEU A 1 207 ? -18.188 14.25 6.172 1 90.38 207 LEU A C 1
ATOM 1653 O O . LEU A 1 207 ? -19.391 14.453 6.055 1 90.38 207 LEU A O 1
ATOM 1657 N N . LEU A 1 208 ? -17.641 13.617 7.137 1 88.81 208 LEU A N 1
ATOM 1658 C CA . LEU A 1 208 ? -18.438 12.992 8.18 1 88.81 208 LEU A CA 1
ATOM 1659 C C . LEU A 1 208 ? -19.234 14.039 8.953 1 88.81 208 LEU A C 1
ATOM 1661 O O . LEU A 1 208 ? -20.453 13.898 9.133 1 88.81 208 LEU A O 1
ATOM 1665 N N . TYR A 1 209 ? -18.531 15.094 9.375 1 89.25 209 TYR A N 1
ATOM 1666 C CA . TYR A 1 209 ? -19.156 16.125 10.195 1 89.25 209 TYR A CA 1
ATOM 1667 C C . TYR A 1 209 ? -20.203 16.906 9.414 1 89.25 209 TYR A C 1
ATOM 1669 O O . TYR A 1 209 ? -21.062 17.547 9.992 1 89.25 209 TYR A O 1
ATOM 1677 N N . ASN A 1 210 ? -20.203 16.781 8.125 1 89.5 210 ASN A N 1
ATOM 1678 C CA . ASN A 1 210 ? -21.141 17.516 7.289 1 89.5 210 ASN A CA 1
ATOM 1679 C C . ASN A 1 210 ? -22.109 16.578 6.566 1 89.5 210 ASN A C 1
ATOM 1681 O O . ASN A 1 210 ? -22.656 16.938 5.523 1 89.5 210 ASN A O 1
ATOM 1685 N N . ASN A 1 211 ? -22.203 15.391 7.004 1 86.75 211 ASN A N 1
ATOM 1686 C CA . ASN A 1 211 ? -23.156 14.391 6.555 1 86.75 211 ASN A CA 1
ATOM 1687 C C . ASN A 1 211 ? -23 14.094 5.066 1 86.75 211 ASN A C 1
ATOM 1689 O O . ASN A 1 211 ? -23.984 14.094 4.324 1 86.75 211 ASN A O 1
ATOM 1693 N N . LYS A 1 212 ? -21.797 14.031 4.73 1 89.75 212 LYS A N 1
ATOM 1694 C CA . LYS A 1 212 ? -21.516 13.727 3.328 1 89.75 212 LYS A CA 1
ATOM 1695 C C . LYS A 1 212 ? -20.75 12.422 3.191 1 89.75 212 LYS A C 1
ATOM 1697 O O . LYS A 1 212 ? -19.781 12.344 2.424 1 89.75 212 LYS A O 1
ATOM 1702 N N . THR A 1 213 ? -21.125 11.453 3.934 1 89.44 213 THR A N 1
ATOM 1703 C CA . THR A 1 213 ? -20.422 10.172 3.934 1 89.44 213 THR A CA 1
ATOM 1704 C C . THR A 1 213 ? -20.656 9.422 2.625 1 89.44 213 THR A C 1
ATOM 1706 O O . THR A 1 213 ? -19.812 8.641 2.186 1 89.44 213 THR A O 1
ATOM 1709 N N . GLU A 1 214 ? -21.781 9.727 1.971 1 89.44 214 GLU A N 1
ATOM 1710 C CA . GLU A 1 214 ? -22.062 9.086 0.687 1 89.44 214 GLU A CA 1
ATOM 1711 C C . GLU A 1 214 ? -21.078 9.547 -0.386 1 89.44 214 GLU A C 1
ATOM 1713 O O . GLU A 1 214 ? -20.734 8.781 -1.287 1 89.44 214 GLU A O 1
ATOM 1718 N N . LEU A 1 215 ? -20.672 10.766 -0.222 1 90.75 215 LEU A N 1
ATOM 1719 C CA . LEU A 1 215 ? -19.688 11.289 -1.162 1 90.75 215 LEU A CA 1
ATOM 1720 C C . LEU A 1 215 ? -18.344 10.562 -1.007 1 90.75 215 LEU A C 1
ATOM 1722 O O . LEU A 1 215 ? -17.656 10.32 -1.995 1 90.75 215 LEU A O 1
ATOM 1726 N N . PHE A 1 216 ? -18.078 10.297 0.215 1 92.44 216 PHE A N 1
ATOM 1727 C CA . PHE A 1 216 ? -16.875 9.516 0.509 1 92.44 216 PHE A CA 1
ATOM 1728 C C . PHE A 1 216 ? -16.906 8.188 -0.228 1 92.44 216 PHE A C 1
ATOM 1730 O O . PHE A 1 216 ? -15.938 7.824 -0.905 1 92.44 216 PHE A O 1
ATOM 1737 N N . LYS A 1 217 ? -17.969 7.578 -0.16 1 92.62 217 LYS A N 1
ATOM 1738 C CA . LYS A 1 217 ? -18.156 6.281 -0.807 1 92.62 217 LYS A CA 1
ATOM 1739 C C . LYS A 1 217 ? -18.047 6.406 -2.324 1 92.62 217 LYS A C 1
ATOM 1741 O O . LYS A 1 217 ? -17.375 5.598 -2.975 1 92.62 217 LYS A O 1
ATOM 1746 N N . LYS A 1 218 ? -18.641 7.375 -2.848 1 92.31 218 LYS A N 1
ATOM 1747 C CA . LYS A 1 218 ? -18.703 7.566 -4.293 1 92.31 218 LYS A CA 1
ATOM 1748 C C . LYS A 1 218 ? -17.312 7.855 -4.863 1 92.31 218 LYS A C 1
ATOM 1750 O O . LYS A 1 218 ? -16.969 7.363 -5.941 1 92.31 218 LYS A O 1
ATOM 1755 N N . MET A 1 219 ? -16.594 8.664 -4.16 1 91.12 219 MET A N 1
ATOM 1756 C CA . MET A 1 219 ? -15.258 9.031 -4.617 1 91.12 219 MET A CA 1
ATOM 1757 C C . MET A 1 219 ? -14.359 7.801 -4.719 1 91.12 219 MET A C 1
ATOM 1759 O O . MET A 1 219 ? -13.617 7.648 -5.688 1 91.12 219 MET A O 1
ATOM 1763 N N . ILE A 1 220 ? -14.484 6.914 -3.795 1 92.88 220 ILE A N 1
ATOM 1764 C CA . ILE A 1 220 ? -13.656 5.711 -3.762 1 92.88 220 ILE A CA 1
ATOM 1765 C C . ILE A 1 220 ? -14.156 4.715 -4.805 1 92.88 220 ILE A C 1
ATOM 1767 O O . ILE A 1 220 ? -13.359 4.09 -5.508 1 92.88 220 ILE A O 1
ATOM 1771 N N . ASP A 1 221 ? -15.438 4.578 -4.93 1 93.12 221 ASP A N 1
ATOM 1772 C CA . ASP A 1 221 ? -16.047 3.604 -5.832 1 93.12 221 ASP A CA 1
ATOM 1773 C C . ASP A 1 221 ? -15.664 3.889 -7.285 1 93.12 221 ASP A C 1
ATOM 1775 O O . ASP A 1 221 ? -15.43 2.961 -8.062 1 93.12 221 ASP A O 1
ATOM 1779 N N . GLU A 1 222 ? -15.633 5.086 -7.582 1 91.88 222 GLU A N 1
ATOM 1780 C CA . GLU A 1 222 ? -15.32 5.457 -8.961 1 91.88 222 GLU A CA 1
ATOM 1781 C C . GLU A 1 222 ? -13.914 5.016 -9.344 1 91.88 222 GLU A C 1
ATOM 1783 O O . GLU A 1 222 ? -13.719 4.414 -10.398 1 91.88 222 GLU A O 1
ATOM 1788 N N . LYS A 1 223 ? -12.984 5.328 -8.539 1 90.56 223 LYS A N 1
ATOM 1789 C CA . LYS A 1 223 ? -11.609 4.969 -8.844 1 90.56 223 LYS A CA 1
ATOM 1790 C C . LYS A 1 223 ? -11.383 3.469 -8.688 1 90.56 223 LYS A C 1
ATOM 1792 O O . LYS A 1 223 ? -10.547 2.885 -9.383 1 90.56 223 LYS A O 1
ATOM 1797 N N . SER A 1 224 ? -12.172 2.891 -7.828 1 93.62 224 SER A N 1
ATOM 1798 C CA . SER A 1 224 ? -12.117 1.44 -7.672 1 93.62 224 SER A CA 1
ATOM 1799 C C . SER A 1 224 ? -12.57 0.73 -8.945 1 93.62 224 SER A C 1
ATOM 1801 O O . SER A 1 224 ? -11.961 -0.26 -9.352 1 93.62 224 SER A O 1
ATOM 1803 N N . LEU A 1 225 ? -13.617 1.208 -9.555 1 93.94 225 LEU A N 1
ATOM 1804 C CA . LEU A 1 225 ? -14.141 0.613 -10.781 1 93.94 225 LEU A CA 1
ATOM 1805 C C . LEU A 1 225 ? -13.133 0.742 -11.914 1 93.94 225 LEU A C 1
ATOM 1807 O O . LEU A 1 225 ? -12.938 -0.203 -12.688 1 93.94 225 LEU A O 1
ATOM 1811 N N . ASP A 1 226 ? -12.531 1.839 -11.977 1 93.12 226 ASP A N 1
ATOM 1812 C CA . ASP A 1 226 ? -11.531 2.061 -13.016 1 93.12 226 ASP A CA 1
ATOM 1813 C C . ASP A 1 226 ? -10.375 1.08 -12.875 1 93.12 226 ASP A C 1
ATOM 1815 O O . ASP A 1 226 ? -9.953 0.467 -13.859 1 93.12 226 ASP A O 1
ATOM 1819 N N . LEU A 1 227 ? -9.891 0.944 -11.703 1 92.38 227 LEU A N 1
ATOM 1820 C CA . LEU A 1 227 ? -8.781 0.029 -11.43 1 92.38 227 LEU A CA 1
ATOM 1821 C C . LEU A 1 227 ? -9.18 -1.407 -11.766 1 92.38 227 LEU A C 1
ATOM 1823 O O . LEU A 1 227 ? -8.438 -2.109 -12.461 1 92.38 227 LEU A O 1
ATOM 1827 N N . GLU A 1 228 ? -10.344 -1.82 -11.367 1 93.56 228 GLU A N 1
ATOM 1828 C CA . GLU A 1 228 ? -10.773 -3.203 -11.555 1 93.56 228 GLU A CA 1
ATOM 1829 C C . GLU A 1 228 ? -11.039 -3.506 -13.023 1 93.56 228 GLU A C 1
ATOM 1831 O O . GLU A 1 228 ? -10.812 -4.629 -13.484 1 93.56 228 GLU A O 1
ATOM 1836 N N . ASN A 1 229 ? -11.484 -2.541 -13.789 1 93.75 229 ASN A N 1
ATOM 1837 C CA . ASN A 1 229 ? -11.68 -2.736 -15.227 1 93.75 229 ASN A CA 1
ATOM 1838 C C . ASN A 1 229 ? -10.367 -3.039 -15.938 1 93.75 229 ASN A C 1
ATOM 1840 O O . ASN A 1 229 ? -10.305 -3.928 -16.781 1 93.75 229 ASN A O 1
ATOM 1844 N N . TYR A 1 230 ? -9.391 -2.371 -15.586 1 91.62 230 TYR A N 1
ATOM 1845 C CA . TYR A 1 230 ? -8.094 -2.596 -16.219 1 91.62 230 TYR A CA 1
ATOM 1846 C C . TYR A 1 230 ? -7.461 -3.891 -15.719 1 91.62 230 TYR A C 1
ATOM 1848 O O . TYR A 1 230 ? -6.773 -4.582 -16.484 1 91.62 230 TYR A O 1
ATOM 1856 N N . LYS A 1 231 ? -7.691 -4.203 -14.492 1 90.62 231 LYS A N 1
ATOM 1857 C CA . LYS A 1 231 ? -7.246 -5.496 -13.984 1 90.62 231 LYS A CA 1
ATOM 1858 C C . LYS A 1 231 ? -7.91 -6.641 -14.742 1 90.62 231 LYS A C 1
ATOM 1860 O O . LYS A 1 231 ? -7.262 -7.641 -15.062 1 90.62 231 LYS A O 1
ATOM 1865 N N . GLN A 1 232 ? -9.156 -6.457 -15.016 1 91.75 232 GLN A N 1
ATOM 1866 C CA . GLN A 1 232 ? -9.891 -7.477 -15.75 1 91.75 232 GLN A CA 1
ATOM 1867 C C . GLN A 1 232 ? -9.367 -7.621 -17.172 1 91.75 232 GLN A C 1
ATOM 1869 O O . GLN A 1 232 ? -9.242 -8.734 -17.688 1 91.75 232 GLN A O 1
ATOM 1874 N N . LYS A 1 233 ? -9.094 -6.531 -17.797 1 91.94 233 LYS A N 1
ATOM 1875 C CA . LYS A 1 233 ? -8.539 -6.562 -19.141 1 91.94 233 LYS A CA 1
ATOM 1876 C C . LYS A 1 233 ? -7.199 -7.297 -19.156 1 91.94 233 LYS A C 1
ATOM 1878 O O . LYS A 1 233 ? -6.938 -8.094 -20.062 1 91.94 233 LYS A O 1
ATOM 1883 N N . ASN A 1 234 ? -6.43 -7.031 -18.203 1 88.75 234 ASN A N 1
ATOM 1884 C CA . ASN A 1 234 ? -5.145 -7.711 -18.109 1 88.75 234 ASN A CA 1
ATOM 1885 C C . ASN A 1 234 ? -5.316 -9.211 -17.891 1 88.75 234 ASN A C 1
ATOM 1887 O O . ASN A 1 234 ? -4.621 -10.023 -18.5 1 88.75 234 ASN A O 1
ATOM 1891 N N . LYS A 1 235 ? -6.219 -9.555 -17.031 1 88.38 235 LYS A N 1
ATOM 1892 C CA . LYS A 1 235 ? -6.465 -10.969 -16.734 1 88.38 235 LYS A CA 1
ATOM 1893 C C . LYS A 1 235 ? -7.02 -11.688 -17.969 1 88.38 235 LYS A C 1
ATOM 1895 O O . LYS A 1 235 ? -6.715 -12.859 -18.188 1 88.38 235 LYS A O 1
ATOM 1900 N N . THR A 1 236 ? -7.844 -10.992 -18.75 1 90.75 236 THR A N 1
ATOM 1901 C CA . THR A 1 236 ? -8.383 -11.562 -19.969 1 90.75 236 THR A CA 1
ATOM 1902 C C . THR A 1 236 ? -7.266 -11.867 -20.969 1 90.75 236 THR A C 1
ATOM 1904 O O . THR A 1 236 ? -7.258 -12.938 -21.594 1 90.75 236 THR A O 1
ATOM 1907 N N . LEU A 1 237 ? -6.359 -11.008 -21.078 1 87.38 237 LEU A N 1
ATOM 1908 C CA . LEU A 1 237 ? -5.23 -11.211 -21.984 1 87.38 237 LEU A CA 1
ATOM 1909 C C . LEU A 1 237 ? -4.328 -12.336 -21.484 1 87.38 237 LEU A C 1
ATOM 1911 O O . LEU A 1 237 ? -3.818 -13.125 -22.281 1 87.38 237 LEU A O 1
ATOM 1915 N N . GLU A 1 238 ? -4.133 -12.398 -20.219 1 83.62 238 GLU A N 1
ATOM 1916 C CA . GLU A 1 238 ? -3.338 -13.469 -19.609 1 83.62 238 GLU A CA 1
ATOM 1917 C C . GLU A 1 238 ? -3.98 -14.828 -19.859 1 83.62 238 GLU A C 1
ATOM 1919 O O . GLU A 1 238 ? -3.293 -15.797 -20.188 1 83.62 238 GLU A O 1
ATOM 1924 N N . ASN A 1 239 ? -5.281 -14.852 -19.703 1 87.25 239 ASN A N 1
ATOM 1925 C CA . ASN A 1 239 ? -6.008 -16.094 -19.922 1 87.25 239 ASN A CA 1
ATOM 1926 C C . ASN A 1 239 ? -5.965 -16.531 -21.375 1 87.25 239 ASN A C 1
ATOM 1928 O O . ASN A 1 239 ? -5.859 -17.719 -21.672 1 87.25 239 ASN A O 1
ATOM 1932 N N . LEU A 1 240 ? -6.039 -15.578 -22.203 1 86.88 240 LEU A N 1
ATOM 1933 C CA . LEU A 1 240 ? -5.941 -15.883 -23.625 1 86.88 240 LEU A CA 1
ATOM 1934 C C . LEU A 1 240 ? -4.57 -16.453 -23.969 1 86.88 240 LEU A C 1
ATOM 1936 O O . LEU A 1 240 ? -4.465 -17.406 -24.75 1 86.88 240 LEU A O 1
ATOM 1940 N N . GLN A 1 241 ? -3.613 -15.875 -23.469 1 83 241 GLN A N 1
ATOM 1941 C CA . GLN A 1 241 ? -2.256 -16.359 -23.703 1 83 241 GLN A CA 1
ATOM 1942 C C . GLN A 1 241 ? -2.074 -17.781 -23.188 1 83 241 GLN A C 1
ATOM 1944 O O . GLN A 1 241 ? -1.563 -18.641 -23.891 1 83 241 GLN A O 1
ATOM 1949 N N . MET A 1 242 ? -2.518 -18.078 -21.953 1 80.38 242 MET A N 1
ATOM 1950 C CA . MET A 1 242 ? -2.363 -19.406 -21.344 1 80.38 242 MET A CA 1
ATOM 1951 C C . MET A 1 242 ? -3.189 -20.453 -22.094 1 80.38 242 MET A C 1
ATOM 1953 O O . MET A 1 242 ? -2.723 -21.562 -22.328 1 80.38 242 MET A O 1
ATOM 1957 N N . THR A 1 243 ? -4.391 -19.969 -22.453 1 84.62 243 THR A N 1
ATOM 1958 C CA . THR A 1 243 ? -5.254 -20.891 -23.188 1 84.62 243 THR A CA 1
ATOM 1959 C C . THR A 1 243 ? -4.676 -21.188 -24.562 1 84.62 243 THR A C 1
ATOM 1961 O O . THR A 1 243 ? -4.711 -22.344 -25.016 1 84.62 243 THR A O 1
ATOM 1964 N N . GLY A 1 244 ? -4.164 -20.156 -25.219 1 82.56 244 GLY A N 1
ATOM 1965 C CA . GLY A 1 244 ? -3.514 -20.375 -26.5 1 82.56 244 GLY A CA 1
ATOM 1966 C C . GLY A 1 244 ? -2.324 -21.312 -26.422 1 82.56 244 GLY A C 1
ATOM 1967 O O . GLY A 1 244 ? -2.168 -22.219 -27.25 1 82.56 244 GLY A O 1
ATOM 1968 N N . ILE A 1 245 ? -1.565 -21.203 -25.406 1 80.19 245 ILE A N 1
ATOM 1969 C CA . ILE A 1 245 ? -0.398 -22.047 -25.203 1 80.19 245 ILE A CA 1
ATOM 1970 C C . ILE A 1 245 ? -0.847 -23.484 -24.922 1 80.19 245 ILE A C 1
ATOM 1972 O O . ILE A 1 245 ? -0.284 -24.438 -25.469 1 80.19 245 ILE A O 1
ATOM 1976 N N . ASN A 1 246 ? -1.878 -23.656 -24.078 1 80.69 246 ASN A N 1
ATOM 1977 C CA . ASN A 1 246 ? -2.4 -24.984 -23.766 1 80.69 246 ASN A CA 1
ATOM 1978 C C . ASN A 1 246 ? -2.955 -25.672 -25.016 1 80.69 246 ASN A C 1
ATOM 1980 O O . ASN A 1 246 ? -2.777 -26.891 -25.188 1 80.69 246 ASN A O 1
ATOM 1984 N N . PHE A 1 247 ? -3.547 -24.891 -25.844 1 83.81 247 PHE A N 1
ATOM 1985 C CA . PHE A 1 247 ? -4.121 -25.438 -27.078 1 83.81 247 PHE A CA 1
ATOM 1986 C C . PHE A 1 247 ? -3.029 -25.969 -28 1 83.81 247 PHE A C 1
ATOM 1988 O O . PHE A 1 247 ? -3.111 -27.109 -28.453 1 83.81 247 PHE A O 1
ATOM 1995 N N . ILE A 1 248 ? -2.033 -25.203 -28.188 1 83.38 248 ILE A N 1
ATOM 1996 C CA . ILE A 1 248 ? -0.938 -25.625 -29.062 1 83.38 248 ILE A CA 1
ATOM 1997 C C . ILE A 1 248 ? -0.209 -26.812 -28.438 1 83.38 248 ILE A C 1
ATOM 1999 O O . ILE A 1 248 ? 0.189 -27.734 -29.156 1 83.38 248 ILE A O 1
ATOM 2003 N N . SER A 1 249 ? -0.067 -26.812 -27.125 1 79.69 249 SER A N 1
ATOM 2004 C CA . SER A 1 249 ? 0.635 -27.891 -26.438 1 79.69 249 SER A CA 1
ATOM 2005 C C . SER A 1 249 ? -0.097 -29.219 -26.609 1 79.69 249 SER A C 1
ATOM 2007 O O . SER A 1 249 ? 0.522 -30.25 -26.891 1 79.69 249 SER A O 1
ATOM 2009 N N . ILE A 1 250 ? -1.383 -29.219 -26.453 1 79 250 ILE A N 1
ATOM 2010 C CA . ILE A 1 250 ? -2.162 -30.438 -26.547 1 79 250 ILE A CA 1
ATOM 2011 C C . ILE A 1 250 ? -2.129 -30.969 -27.984 1 79 250 ILE A C 1
ATOM 2013 O O . ILE A 1 250 ? -1.992 -32.156 -28.203 1 79 250 ILE A O 1
ATOM 2017 N N . PHE A 1 251 ? -2.225 -30.078 -28.906 1 82.31 251 PHE A N 1
ATOM 2018 C CA . PHE A 1 251 ? -2.16 -30.469 -30.297 1 82.31 251 PHE A CA 1
ATOM 2019 C C . PHE A 1 251 ? -0.805 -31.078 -30.625 1 82.31 251 PHE A C 1
ATOM 2021 O O . PHE A 1 251 ? -0.724 -32.062 -31.375 1 82.31 251 PHE A O 1
ATOM 2028 N N . CYS A 1 252 ? 0.194 -30.5 -30.109 1 82.44 252 CYS A N 1
ATOM 2029 C CA . CYS A 1 252 ? 1.531 -31.047 -30.328 1 82.44 252 CYS A CA 1
ATOM 2030 C C . CYS A 1 252 ? 1.688 -32.406 -29.656 1 82.44 252 CYS A C 1
ATOM 2032 O O . CYS A 1 252 ? 2.305 -33.312 -30.219 1 82.44 252 CYS A O 1
ATOM 2034 N N . GLN A 1 253 ? 1.107 -32.562 -28.484 1 77.88 253 GLN A N 1
ATOM 2035 C CA . GLN A 1 253 ? 1.201 -33.812 -27.766 1 77.88 253 GLN A CA 1
ATOM 2036 C C . GLN A 1 253 ? 0.487 -34.938 -28.531 1 77.88 253 GLN A C 1
ATOM 2038 O O . GLN A 1 253 ? 0.992 -36.062 -28.609 1 77.88 253 GLN A O 1
ATOM 2043 N N . ILE A 1 254 ? -0.693 -34.594 -29.047 1 78.88 254 ILE A N 1
ATOM 2044 C CA . ILE A 1 254 ? -1.45 -35.594 -29.812 1 78.88 254 ILE A CA 1
ATOM 2045 C C . ILE A 1 254 ? -0.69 -35.938 -31.094 1 78.88 254 ILE A C 1
ATOM 2047 O O . ILE A 1 254 ? -0.626 -37.094 -31.5 1 78.88 254 ILE A O 1
ATOM 2051 N N . GLY A 1 255 ? -0.159 -34.906 -31.719 1 81.75 255 GLY A N 1
ATOM 2052 C CA . GLY A 1 255 ? 0.644 -35.125 -32.906 1 81.75 255 GLY A CA 1
ATOM 2053 C C . GLY A 1 255 ? 1.841 -36.031 -32.656 1 81.75 255 GLY A C 1
ATOM 2054 O O . GLY A 1 255 ? 2.145 -36.906 -33.469 1 81.75 255 GLY A O 1
ATOM 2055 N N . LEU A 1 256 ? 2.469 -35.875 -31.578 1 83.69 256 LEU A N 1
ATOM 2056 C CA . LEU A 1 256 ? 3.637 -36.688 -31.234 1 83.69 256 LEU A CA 1
ATOM 2057 C C . LEU A 1 256 ? 3.229 -38.125 -30.891 1 83.69 256 LEU A C 1
ATOM 2059 O O . LEU A 1 256 ? 3.955 -39.062 -31.203 1 83.69 256 LEU A O 1
ATOM 2063 N N . LEU A 1 257 ? 2.105 -38.281 -30.234 1 78.62 257 LEU A N 1
ATOM 2064 C CA . LEU A 1 257 ? 1.586 -39.594 -29.953 1 78.62 257 LEU A CA 1
ATOM 2065 C C . LEU A 1 257 ? 1.323 -40.344 -31.266 1 78.62 257 LEU A C 1
ATOM 2067 O O . LEU A 1 257 ? 1.698 -41.531 -31.391 1 78.62 257 LEU A O 1
ATOM 2071 N N . LEU A 1 258 ? 0.68 -39.688 -32.219 1 80.38 258 LEU A N 1
ATOM 2072 C CA . LEU A 1 258 ? 0.397 -40.281 -33.5 1 80.38 258 LEU A CA 1
ATOM 2073 C C . LEU A 1 258 ? 1.688 -40.688 -34.219 1 80.38 258 LEU A C 1
ATOM 2075 O O . LEU A 1 258 ? 1.771 -41.75 -34.812 1 80.38 258 LEU A O 1
ATOM 2079 N N . LEU A 1 259 ? 2.561 -39.844 -34.125 1 84.62 259 LEU A N 1
ATOM 2080 C CA . LEU A 1 259 ? 3.84 -40.094 -34.781 1 84.62 259 LEU A CA 1
ATOM 2081 C C . LEU A 1 259 ? 4.523 -41.312 -34.156 1 84.62 259 LEU A C 1
ATOM 2083 O O . LEU A 1 259 ? 5.09 -42.125 -34.875 1 84.62 259 LEU A O 1
ATOM 2087 N N . THR A 1 260 ? 4.488 -41.469 -32.906 1 82.75 260 THR A N 1
ATOM 2088 C CA . THR A 1 260 ? 5.156 -42.594 -32.219 1 82.75 260 THR A CA 1
ATOM 2089 C C . THR A 1 260 ? 4.453 -43.906 -32.531 1 82.75 260 THR A C 1
ATOM 2091 O O . THR A 1 260 ? 5.109 -44.938 -32.688 1 82.75 260 THR A O 1
ATOM 2094 N N . VAL A 1 261 ? 3.139 -43.875 -32.562 1 77.75 261 VAL A N 1
ATOM 2095 C CA . VAL A 1 261 ? 2.381 -45.062 -32.906 1 77.75 261 VAL A CA 1
ATOM 2096 C C . VAL A 1 261 ? 2.725 -45.531 -34.312 1 77.75 261 VAL A C 1
ATOM 2098 O O . VAL A 1 261 ? 2.918 -46.719 -34.562 1 77.75 261 VAL A O 1
ATOM 2101 N N . ILE A 1 262 ? 2.768 -44.562 -35.281 1 82.19 262 ILE A N 1
ATOM 2102 C CA . ILE A 1 262 ? 3.098 -44.875 -36.656 1 82.19 262 ILE A CA 1
ATOM 2103 C C . ILE A 1 262 ? 4.508 -45.469 -36.75 1 82.19 262 ILE A C 1
ATOM 2105 O O . ILE A 1 262 ? 4.73 -46.469 -37.406 1 82.19 262 ILE A O 1
ATOM 2109 N N . LEU A 1 263 ? 5.367 -44.938 -36 1 84.56 263 LEU A N 1
ATOM 2110 C CA . LEU A 1 263 ? 6.75 -45.406 -36.031 1 84.56 263 LEU A CA 1
ATOM 2111 C C . LEU A 1 263 ? 6.855 -46.812 -35.406 1 84.56 263 LEU A C 1
ATOM 2113 O O . LEU A 1 263 ? 7.637 -47.625 -35.906 1 84.56 263 LEU A O 1
ATOM 2117 N N . ALA A 1 264 ? 6.098 -47.094 -34.406 1 78.31 264 ALA A N 1
ATOM 2118 C CA . ALA A 1 264 ? 6.113 -48.406 -33.781 1 78.31 264 ALA A CA 1
ATOM 2119 C C . ALA A 1 264 ? 5.492 -49.469 -34.688 1 78.31 264 ALA A C 1
ATOM 2121 O O . ALA A 1 264 ? 5.922 -50.625 -34.719 1 78.31 264 ALA A O 1
ATOM 2122 N N . THR A 1 265 ? 4.473 -49.125 -35.469 1 77.56 265 THR A N 1
ATOM 2123 C CA . THR A 1 265 ? 3.811 -50.062 -36.375 1 77.56 265 THR A CA 1
ATOM 2124 C C . THR A 1 265 ? 4.75 -50.438 -37.531 1 77.56 265 THR A C 1
ATOM 2126 O O . THR A 1 265 ? 4.734 -51.594 -37.969 1 77.56 265 THR A O 1
ATOM 2129 N N . TYR A 1 266 ? 5.551 -49.5 -37.906 1 79.62 266 TYR A N 1
ATOM 2130 C CA . TYR A 1 266 ? 6.48 -49.781 -39 1 79.62 266 TYR A CA 1
ATOM 2131 C C . TYR A 1 266 ? 7.797 -50.344 -38.469 1 79.62 266 TYR A C 1
ATOM 2133 O O . TYR A 1 266 ? 8.797 -50.375 -39.188 1 79.62 266 TYR A O 1
ATOM 2141 N N . LYS A 1 267 ? 7.84 -50.719 -37.156 1 79.69 267 LYS A N 1
ATOM 2142 C CA . LYS A 1 267 ? 8.977 -51.344 -36.5 1 79.69 267 LYS A CA 1
ATOM 2143 C C . LYS A 1 267 ? 10.195 -50.406 -36.5 1 79.69 267 LYS A C 1
ATOM 2145 O O . LYS A 1 267 ? 11.328 -50.875 -36.594 1 79.69 267 LYS A O 1
ATOM 2150 N N . LEU A 1 268 ? 9.922 -49.188 -36.562 1 79.44 268 LEU A N 1
ATOM 2151 C CA . LEU A 1 268 ? 10.977 -48.188 -36.469 1 79.44 268 LEU A CA 1
ATOM 2152 C C . LEU A 1 268 ? 11.102 -47.656 -35.031 1 79.44 268 LEU A C 1
ATOM 2154 O O . LEU A 1 268 ? 12.008 -46.875 -34.719 1 79.44 268 LEU A O 1
ATOM 2158 N N . GLY A 1 269 ? 10.281 -48.156 -34.188 1 76.62 269 GLY A N 1
ATOM 2159 C CA . GLY A 1 269 ? 10.297 -47.781 -32.781 1 76.62 269 GLY A CA 1
ATOM 2160 C C . GLY A 1 269 ? 9.766 -48.875 -31.875 1 76.62 269 GLY A C 1
ATOM 2161 O O . GLY A 1 269 ? 9.148 -49.844 -32.344 1 76.62 269 GLY A O 1
ATOM 2162 N N . SER A 1 270 ? 10.195 -48.75 -30.594 1 75.25 270 SER A N 1
ATOM 2163 C CA . SER A 1 270 ? 9.727 -49.719 -29.641 1 75.25 270 SER A CA 1
ATOM 2164 C C . SER A 1 270 ? 8.336 -49.375 -29.109 1 75.25 270 SER A C 1
ATOM 2166 O O . SER A 1 270 ? 7.879 -48.25 -29.266 1 75.25 270 SER A O 1
ATOM 2168 N N . ILE A 1 271 ? 7.598 -50.375 -28.625 1 74.25 271 ILE A N 1
ATOM 2169 C CA . ILE A 1 271 ? 6.273 -50.156 -28.047 1 74.25 271 ILE A CA 1
ATOM 2170 C C . ILE A 1 271 ? 6.383 -49.25 -26.828 1 74.25 271 ILE A C 1
ATOM 2172 O O . ILE A 1 271 ? 5.477 -48.469 -26.562 1 74.25 271 ILE A O 1
ATOM 2176 N N . GLY A 1 272 ? 7.473 -49.312 -26.156 1 71.19 272 GLY A N 1
ATOM 2177 C CA . GLY A 1 272 ? 7.695 -48.438 -25 1 71.19 272 GLY A CA 1
ATOM 2178 C C . GLY A 1 272 ? 7.758 -46.969 -25.359 1 71.19 272 GLY A C 1
ATOM 2179 O O . GLY A 1 272 ? 7.375 -46.125 -24.547 1 71.19 272 GLY A O 1
ATOM 2180 N N . MET A 1 273 ? 8.156 -46.625 -26.562 1 76.5 273 MET A N 1
ATOM 2181 C CA . MET A 1 273 ? 8.25 -45.25 -27 1 76.5 273 MET A CA 1
ATOM 2182 C C . MET A 1 273 ? 6.867 -44.594 -27.078 1 76.5 273 MET A C 1
ATOM 2184 O O . MET A 1 273 ? 6.73 -43.375 -26.875 1 76.5 273 MET A O 1
ATOM 2188 N N . VAL A 1 274 ? 5.902 -45.375 -27.344 1 71.69 274 VAL A N 1
ATOM 2189 C CA . VAL A 1 274 ? 4.535 -44.875 -27.453 1 71.69 274 VAL A CA 1
ATOM 2190 C C . VAL A 1 274 ? 4.051 -44.344 -26.109 1 71.69 274 VAL A C 1
ATOM 2192 O O . VAL A 1 274 ? 3.191 -43.469 -26.047 1 71.69 274 VAL A O 1
ATOM 2195 N N . PHE A 1 275 ? 4.762 -44.75 -25.062 1 68.06 275 PHE A N 1
ATOM 2196 C CA . PHE A 1 275 ? 4.387 -44.344 -23.719 1 68.06 275 PHE A CA 1
ATOM 2197 C C . PHE A 1 275 ? 5.305 -43.25 -23.219 1 68.06 275 PHE A C 1
ATOM 2199 O O . PHE A 1 275 ? 4.84 -42.25 -22.625 1 68.06 275 PHE A O 1
ATOM 2206 N N . ALA A 1 276 ? 6.508 -43.438 -23.5 1 72.44 276 ALA A N 1
ATOM 2207 C CA . ALA A 1 276 ? 7.516 -42.562 -22.938 1 72.44 276 ALA A CA 1
ATOM 2208 C C . ALA A 1 276 ? 7.461 -41.188 -23.594 1 72.44 276 ALA A C 1
ATOM 2210 O O . ALA A 1 276 ? 7.609 -40.156 -22.922 1 72.44 276 ALA A O 1
ATOM 2211 N N . VAL A 1 277 ? 7.199 -41.188 -24.875 1 76.62 277 VAL A N 1
ATOM 2212 C CA . VAL A 1 277 ? 7.32 -39.938 -25.641 1 76.62 277 VAL A CA 1
ATOM 2213 C C . VAL A 1 277 ? 6.195 -39 -25.25 1 76.62 277 VAL A C 1
ATOM 2215 O O . VAL A 1 277 ? 6.441 -37.812 -24.969 1 76.62 277 VAL A O 1
ATOM 2218 N N . PRO A 1 278 ? 4.945 -39.438 -25.125 1 70.5 278 PRO A N 1
ATOM 2219 C CA . PRO A 1 278 ? 3.912 -38.469 -24.719 1 70.5 278 PRO A CA 1
ATOM 2220 C C . PRO A 1 278 ? 4.164 -37.906 -23.328 1 70.5 278 PRO A C 1
ATOM 2222 O O . PRO A 1 278 ? 3.895 -36.719 -23.078 1 70.5 278 PRO A O 1
ATOM 2225 N N . GLN A 1 279 ? 4.625 -38.688 -22.406 1 70.12 279 GLN A N 1
ATOM 2226 C CA . GLN A 1 279 ? 4.93 -38.219 -21.062 1 70.12 279 GLN A CA 1
ATOM 2227 C C . GLN A 1 279 ? 6.047 -37.156 -21.078 1 70.12 279 GLN A C 1
ATOM 2229 O O . GLN A 1 279 ? 5.934 -36.125 -20.453 1 70.12 279 GLN A O 1
ATOM 2234 N N . LEU A 1 280 ? 7.113 -37.469 -21.766 1 76.75 280 LEU A N 1
ATOM 2235 C CA . LEU A 1 280 ? 8.242 -36.562 -21.859 1 76.75 280 LEU A CA 1
ATOM 2236 C C . LEU A 1 280 ? 7.863 -35.312 -22.625 1 76.75 280 LEU A C 1
ATOM 2238 O O . LEU A 1 280 ? 8.305 -34.219 -22.281 1 76.75 280 LEU A O 1
ATOM 2242 N N . ALA A 1 281 ? 7.109 -35.562 -23.656 1 76.94 281 ALA A N 1
ATOM 2243 C CA . ALA A 1 281 ? 6.645 -34.438 -24.438 1 76.94 281 ALA A CA 1
ATOM 2244 C C . ALA A 1 281 ? 5.746 -33.531 -23.594 1 76.94 281 ALA A C 1
ATOM 2246 O O . ALA A 1 281 ? 5.785 -32.312 -23.734 1 76.94 281 ALA A O 1
ATOM 2247 N N . GLY A 1 282 ? 4.914 -34.156 -22.75 1 72.38 282 GLY A N 1
ATOM 2248 C CA . GLY A 1 282 ? 4.102 -33.375 -21.828 1 72.38 282 GLY A CA 1
ATOM 2249 C C . GLY A 1 282 ? 4.922 -32.531 -20.891 1 72.38 282 GLY A C 1
ATOM 2250 O O . GLY A 1 282 ? 4.629 -31.344 -20.719 1 72.38 282 GLY A O 1
ATOM 2251 N N . ASN A 1 283 ? 5.914 -33.094 -20.281 1 74.69 283 ASN A N 1
ATOM 2252 C CA . ASN A 1 283 ? 6.828 -32.344 -19.406 1 74.69 283 ASN A CA 1
ATOM 2253 C C . ASN A 1 283 ? 7.516 -31.219 -20.156 1 74.69 283 ASN A C 1
ATOM 2255 O O . ASN A 1 283 ? 7.648 -30.109 -19.641 1 74.69 283 ASN A O 1
ATOM 2259 N N . PHE A 1 284 ? 7.922 -31.547 -21.297 1 79.06 284 PHE A N 1
ATOM 2260 C CA . PHE A 1 284 ? 8.594 -30.562 -22.125 1 79.06 284 PHE A CA 1
ATOM 2261 C C . PHE A 1 284 ? 7.676 -29.375 -22.406 1 79.06 284 PHE A C 1
ATOM 2263 O O . PHE A 1 284 ? 8.055 -28.219 -22.219 1 79.06 284 PHE A O 1
ATOM 2270 N N . LEU A 1 285 ? 6.516 -29.703 -22.844 1 76.38 285 LEU A N 1
ATOM 2271 C CA . LEU A 1 285 ? 5.609 -28.656 -23.297 1 76.38 285 LEU A CA 1
ATOM 2272 C C . LEU A 1 285 ? 5.18 -27.766 -22.125 1 76.38 285 LEU A C 1
ATOM 2274 O O . LEU A 1 285 ? 5.109 -26.547 -22.266 1 76.38 285 LEU A O 1
ATOM 2278 N N . VAL A 1 286 ? 4.922 -28.391 -21.031 1 75 286 VAL A N 1
ATOM 2279 C CA . VAL A 1 286 ? 4.531 -27.656 -19.828 1 75 286 VAL A CA 1
ATOM 2280 C C . VAL A 1 286 ? 5.672 -26.734 -19.391 1 75 286 VAL A C 1
ATOM 2282 O O . VAL A 1 286 ? 5.457 -25.547 -19.125 1 75 286 VAL A O 1
ATOM 2285 N N . ASN A 1 287 ? 6.84 -27.219 -19.328 1 82.12 287 ASN A N 1
ATOM 2286 C CA . ASN A 1 287 ? 8 -26.453 -18.906 1 82.12 287 ASN A CA 1
ATOM 2287 C C . ASN A 1 287 ? 8.359 -25.359 -19.922 1 82.12 287 ASN A C 1
ATOM 2289 O O . ASN A 1 287 ? 8.742 -24.25 -19.547 1 82.12 287 ASN A O 1
ATOM 2293 N N . ALA A 1 288 ? 8.211 -25.703 -21.172 1 78.69 288 ALA A N 1
ATOM 2294 C CA . ALA A 1 288 ? 8.484 -24.719 -22.203 1 78.69 288 ALA A CA 1
ATOM 2295 C C . A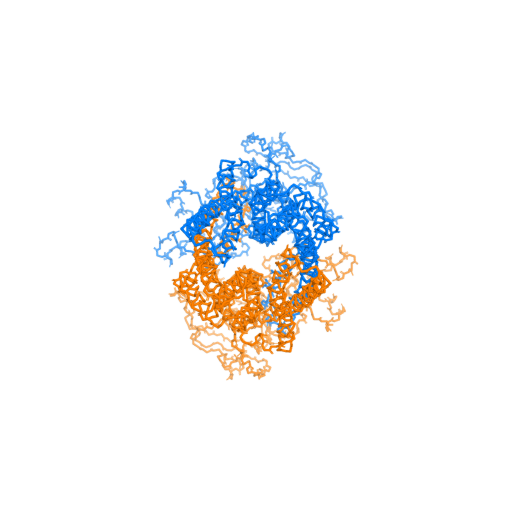LA A 1 288 ? 7.508 -23.547 -22.109 1 78.69 288 ALA A C 1
ATOM 2297 O O . ALA A 1 288 ? 7.902 -22.375 -22.234 1 78.69 288 ALA A O 1
ATOM 2298 N N . ARG A 1 289 ? 6.297 -23.922 -21.844 1 74.88 289 ARG A N 1
ATOM 2299 C CA . ARG A 1 289 ? 5.262 -22.906 -21.703 1 74.88 289 ARG A CA 1
ATOM 2300 C C . ARG A 1 289 ? 5.559 -22 -20.516 1 74.88 289 ARG A C 1
ATOM 2302 O O . ARG A 1 289 ? 5.477 -20.766 -20.625 1 74.88 289 ARG A O 1
ATOM 2309 N N . THR A 1 290 ? 5.816 -22.594 -19.422 1 77.38 290 THR A N 1
ATOM 2310 C CA . THR A 1 290 ? 6.109 -21.828 -18.219 1 77.38 290 THR A CA 1
ATOM 2311 C C . THR A 1 290 ? 7.363 -20.984 -18.391 1 77.38 290 THR A C 1
ATOM 2313 O O . THR A 1 290 ? 7.41 -19.828 -17.938 1 77.38 290 THR A O 1
ATOM 2316 N N . ALA A 1 291 ? 8.344 -21.516 -19.078 1 83.38 291 ALA A N 1
ATOM 2317 C CA . ALA A 1 291 ? 9.594 -20.797 -19.328 1 83.38 291 ALA A CA 1
ATOM 2318 C C . ALA A 1 291 ? 9.344 -19.547 -20.172 1 83.38 291 ALA A C 1
ATOM 2320 O O . ALA A 1 291 ? 9.852 -18.469 -19.844 1 83.38 291 ALA A O 1
ATOM 2321 N N . LEU A 1 292 ? 8.57 -19.703 -21.172 1 77.25 292 LEU A N 1
ATOM 2322 C CA . LEU A 1 292 ? 8.289 -18.578 -22.062 1 77.25 292 LEU A CA 1
ATOM 2323 C C . LEU A 1 292 ? 7.469 -17.516 -21.344 1 77.25 292 LEU A C 1
ATOM 2325 O O . LEU A 1 292 ? 7.75 -16.328 -21.469 1 77.25 292 LEU A O 1
ATOM 2329 N N . GLY A 1 293 ? 6.492 -18 -20.609 1 73.69 293 GLY A N 1
ATOM 2330 C CA . GLY A 1 293 ? 5.715 -17.062 -19.812 1 73.69 293 GLY A CA 1
ATOM 2331 C C . GLY A 1 293 ? 6.551 -16.297 -18.812 1 73.69 293 GLY A C 1
ATOM 2332 O O . GLY A 1 293 ? 6.41 -15.078 -18.672 1 73.69 293 GLY A O 1
ATOM 2333 N N . SER A 1 294 ? 7.379 -16.984 -18.125 1 81.88 294 SER A N 1
ATOM 2334 C CA . SER A 1 294 ? 8.258 -16.391 -17.125 1 81.88 294 SER A CA 1
ATOM 2335 C C . SER A 1 294 ? 9.242 -15.414 -17.766 1 81.88 294 SER A C 1
ATOM 2337 O O . SER A 1 294 ? 9.547 -14.359 -17.203 1 81.88 294 SER A O 1
ATOM 2339 N N . LEU A 1 295 ? 9.68 -15.781 -18.922 1 80.81 295 LEU A N 1
ATOM 2340 C CA . LEU A 1 295 ? 10.609 -14.906 -19.641 1 80.81 295 LEU A CA 1
ATOM 2341 C C . LEU A 1 295 ? 9.938 -13.586 -20 1 80.81 295 LEU A C 1
ATOM 2343 O O . LEU A 1 295 ? 10.5 -12.516 -19.766 1 80.81 295 LEU A O 1
ATOM 2347 N N . PHE A 1 296 ? 8.828 -13.75 -20.5 1 74 296 PHE A N 1
ATOM 2348 C CA . PHE A 1 296 ? 8.133 -12.539 -20.922 1 74 296 PHE A CA 1
ATOM 2349 C C . PHE A 1 296 ? 7.684 -11.719 -19.719 1 74 296 PHE A C 1
ATOM 2351 O O . PHE A 1 296 ? 7.652 -10.484 -19.781 1 74 296 PHE A O 1
ATOM 2358 N N . GLY A 1 297 ? 7.309 -12.453 -18.688 1 73.12 297 GLY A N 1
ATOM 2359 C CA . GLY A 1 297 ? 7.031 -11.734 -17.453 1 73.12 297 GLY A CA 1
ATOM 2360 C C . GLY A 1 297 ? 8.211 -10.938 -16.938 1 73.12 297 GLY A C 1
ATOM 2361 O O . GLY A 1 297 ? 8.07 -9.766 -16.578 1 73.12 297 GLY A O 1
ATOM 2362 N N . THR A 1 298 ? 9.344 -11.484 -17.016 1 81.19 298 THR A N 1
ATOM 2363 C CA . THR A 1 298 ? 10.578 -10.844 -16.562 1 81.19 298 THR A CA 1
ATOM 2364 C C . THR A 1 298 ? 10.914 -9.641 -17.453 1 81.19 298 THR A C 1
ATOM 2366 O O . THR A 1 298 ? 11.273 -8.578 -16.953 1 81.19 298 THR A O 1
ATOM 2369 N N . LEU A 1 299 ? 10.688 -9.836 -18.672 1 76.06 299 LEU A N 1
ATOM 2370 C CA . LEU A 1 299 ? 11.008 -8.758 -19.594 1 76.06 299 LEU A CA 1
ATOM 2371 C C . LEU A 1 299 ? 10.047 -7.586 -19.422 1 76.06 299 LEU A C 1
ATOM 2373 O O . LEU A 1 299 ? 10.445 -6.426 -19.547 1 76.06 299 LEU A O 1
ATOM 2377 N N . GLY A 1 300 ? 8.883 -7.918 -19.172 1 70.38 300 GLY A N 1
ATOM 2378 C CA . GLY A 1 300 ? 7.887 -6.883 -18.969 1 70.38 300 GLY A CA 1
ATOM 2379 C C . GLY A 1 300 ? 8.117 -6.062 -17.719 1 70.38 300 GLY A C 1
ATOM 2380 O O . GLY A 1 300 ? 7.695 -4.906 -17.641 1 70.38 300 GLY A O 1
ATOM 2381 N N . SER A 1 301 ? 8.789 -6.664 -16.75 1 75.38 301 SER A N 1
ATOM 2382 C CA . SER A 1 301 ? 8.977 -5.992 -15.461 1 75.38 301 SER A CA 1
ATOM 2383 C C . SER A 1 301 ? 10.266 -5.188 -15.438 1 75.38 301 SER A C 1
ATOM 2385 O O . SER A 1 301 ? 10.57 -4.516 -14.453 1 75.38 301 SER A O 1
ATOM 2387 N N . ARG A 1 302 ? 10.922 -5.195 -16.531 1 77.38 302 ARG A N 1
ATOM 2388 C CA . ARG A 1 302 ? 12.211 -4.52 -16.609 1 77.38 302 ARG A CA 1
ATOM 2389 C C . ARG A 1 302 ? 12.062 -3.021 -16.344 1 77.38 302 ARG A C 1
ATOM 2391 O O . ARG A 1 302 ? 12.922 -2.402 -15.719 1 77.38 302 ARG A O 1
ATOM 2398 N N . GLU A 1 303 ? 10.977 -2.539 -16.734 1 75.75 303 GLU A N 1
ATOM 2399 C CA . GLU A 1 303 ? 10.758 -1.101 -16.641 1 75.75 303 GLU A CA 1
ATOM 2400 C C . GLU A 1 303 ? 10.508 -0.684 -15.188 1 75.75 303 GLU A C 1
ATOM 2402 O O . GLU A 1 303 ? 10.766 0.464 -14.812 1 75.75 303 GLU A O 1
ATOM 2407 N N . LEU A 1 304 ? 10.18 -1.638 -14.422 1 75.69 304 LEU A N 1
ATOM 2408 C CA . LEU A 1 304 ? 9.914 -1.324 -13.023 1 75.69 304 LEU A CA 1
ATOM 2409 C C . LEU A 1 304 ? 11.211 -1.017 -12.281 1 75.69 304 LEU A C 1
ATOM 2411 O O . LEU A 1 304 ? 11.219 -0.218 -11.344 1 75.69 304 LEU A O 1
ATOM 2415 N N . PHE A 1 305 ? 12.305 -1.593 -12.797 1 80.75 305 PHE A N 1
ATOM 2416 C CA . PHE A 1 305 ? 13.594 -1.378 -12.156 1 80.75 305 PHE A CA 1
ATOM 2417 C C . PHE A 1 305 ? 14.109 0.026 -12.438 1 80.75 305 PHE A C 1
ATOM 2419 O O . PHE A 1 305 ? 14.812 0.611 -11.609 1 80.75 305 PHE A O 1
ATOM 2426 N N . SER A 1 306 ? 13.766 0.509 -13.586 1 79.5 306 SER A N 1
ATOM 2427 C CA . SER A 1 306 ? 14.289 1.806 -14 1 79.5 306 SER A CA 1
ATOM 2428 C C . SER A 1 306 ? 13.727 2.932 -13.133 1 79.5 306 SER A C 1
ATOM 2430 O O . SER A 1 306 ? 14.336 4 -13.031 1 79.5 306 SER A O 1
ATOM 2432 N N . LYS A 1 307 ? 12.688 2.58 -12.516 1 77.69 307 LYS A N 1
ATOM 2433 C CA . LYS A 1 307 ? 12.078 3.557 -11.617 1 77.69 307 LYS A CA 1
ATOM 2434 C C . LYS A 1 307 ? 12.984 3.855 -10.43 1 77.69 307 LYS A C 1
ATOM 2436 O O . LYS A 1 307 ? 12.883 4.918 -9.812 1 77.69 307 LYS A O 1
ATOM 2441 N N . PHE A 1 308 ? 13.914 3.002 -10.141 1 82.62 308 PHE A N 1
ATOM 2442 C CA . PHE A 1 308 ? 14.695 3.162 -8.922 1 82.62 308 PHE A CA 1
ATOM 2443 C C . PHE A 1 308 ? 16.156 3.465 -9.25 1 82.62 308 PHE A C 1
ATOM 2445 O O . PHE A 1 308 ? 17.016 3.422 -8.367 1 82.62 308 PHE A O 1
ATOM 2452 N N . ASP A 1 309 ? 16.312 3.729 -10.539 1 82.12 309 ASP A N 1
ATOM 2453 C CA . ASP A 1 309 ? 17.641 4.199 -10.922 1 82.12 309 ASP A CA 1
ATOM 2454 C C . ASP A 1 309 ? 17.859 5.641 -10.469 1 82.12 309 ASP A C 1
ATOM 2456 O O . ASP A 1 309 ? 16.938 6.453 -10.484 1 82.12 309 ASP A O 1
ATOM 2460 N N . TYR A 1 310 ? 18.984 5.867 -9.867 1 80.25 310 TYR A N 1
ATOM 2461 C CA . TYR A 1 310 ? 19.312 7.219 -9.438 1 80.25 310 TYR A CA 1
ATOM 2462 C C . TYR A 1 310 ? 20.766 7.551 -9.766 1 80.25 310 TYR A C 1
ATOM 2464 O O . TYR A 1 310 ? 21.594 6.648 -9.906 1 80.25 310 TYR A O 1
ATOM 2472 N N . ASP A 1 311 ? 20.922 8.766 -10.148 1 75.69 311 ASP A N 1
ATOM 2473 C CA . ASP A 1 311 ? 22.266 9.266 -10.344 1 75.69 311 ASP A CA 1
ATOM 2474 C C . ASP A 1 311 ? 22.844 9.805 -9.039 1 75.69 311 ASP A C 1
ATOM 2476 O O . ASP A 1 311 ? 22.172 10.523 -8.297 1 75.69 311 ASP A O 1
ATOM 2480 N N . HIS A 1 312 ? 23.969 9.219 -8.703 1 71.5 312 HIS A N 1
ATOM 2481 C CA . HIS A 1 312 ? 24.625 9.703 -7.484 1 71.5 312 HIS A CA 1
ATOM 2482 C C . HIS A 1 312 ? 24.891 11.195 -7.566 1 71.5 312 HIS A C 1
ATOM 2484 O O . HIS A 1 312 ? 25.406 11.688 -8.578 1 71.5 312 HIS A O 1
ATOM 2490 N N . LYS A 1 313 ? 24.312 11.875 -6.668 1 63.53 313 LYS A N 1
ATOM 2491 C CA . LYS A 1 313 ? 24.625 13.297 -6.555 1 63.53 313 LYS A CA 1
ATOM 2492 C C . LYS A 1 313 ? 26.047 13.5 -6.039 1 63.53 313 LYS A C 1
ATOM 2494 O O . LYS A 1 313 ? 26.453 12.891 -5.039 1 63.53 313 LYS A O 1
ATOM 2499 N N . ASN A 1 314 ? 26.938 13.781 -6.852 1 58.75 314 ASN A N 1
ATOM 2500 C CA . ASN A 1 314 ? 28.266 14.148 -6.383 1 58.75 314 ASN A CA 1
ATOM 2501 C C . ASN A 1 314 ? 28.234 15.453 -5.586 1 58.75 314 ASN A C 1
ATOM 2503 O O . ASN A 1 314 ? 28.031 16.531 -6.152 1 58.75 314 ASN A O 1
ATOM 2507 N N . PHE A 1 315 ? 27.922 15.242 -4.32 1 55.5 315 PHE A N 1
ATOM 2508 C CA . PHE A 1 315 ? 28.031 16.453 -3.52 1 55.5 315 PHE A CA 1
ATOM 2509 C C . PHE A 1 315 ? 29.484 16.922 -3.439 1 55.5 315 PHE A C 1
ATOM 2511 O O . PHE A 1 315 ? 30.375 16.141 -3.125 1 55.5 315 PHE A O 1
ATOM 2518 N N . LYS A 1 316 ? 29.891 17.906 -4.211 1 53.53 316 LYS A N 1
ATOM 2519 C CA . LYS A 1 316 ? 31.203 18.516 -3.969 1 53.53 316 LYS A CA 1
ATOM 2520 C C . LYS A 1 316 ? 31.297 19.062 -2.549 1 53.53 316 LYS A C 1
ATOM 2522 O O . LYS A 1 316 ? 30.391 19.75 -2.084 1 53.53 316 LYS A O 1
ATOM 2527 N N . ASP A 1 317 ? 31.953 18.344 -1.667 1 56.66 317 ASP A N 1
ATOM 2528 C CA . ASP A 1 317 ? 32.188 18.828 -0.306 1 56.66 317 ASP A CA 1
ATOM 2529 C C . ASP A 1 317 ? 32.719 20.25 -0.307 1 56.66 317 ASP A C 1
ATOM 2531 O O . ASP A 1 317 ? 33.938 20.453 -0.378 1 56.66 317 ASP A O 1
ATOM 2535 N N . LEU A 1 318 ? 32.125 21.141 -0.841 1 60.47 318 LEU A N 1
ATOM 2536 C CA . LEU A 1 318 ? 32.688 22.453 -0.595 1 60.47 318 LEU A CA 1
ATOM 2537 C C . LEU A 1 318 ? 32.438 22.906 0.841 1 60.47 318 LEU A C 1
ATOM 2539 O O . LEU A 1 318 ? 31.297 23 1.27 1 60.47 318 LEU A O 1
ATOM 2543 N N . LYS A 1 319 ? 33.5 22.844 1.68 1 71.19 319 LYS A N 1
ATOM 2544 C CA . LYS A 1 319 ? 33.438 23.391 3.031 1 71.19 319 LYS A CA 1
ATOM 2545 C C . LYS A 1 319 ? 33.188 24.891 3.004 1 71.19 319 LYS A C 1
ATOM 2547 O O . LYS A 1 319 ? 33.938 25.641 2.383 1 71.19 319 LYS A O 1
ATOM 2552 N N . LEU A 1 320 ? 31.906 25.234 3.498 1 85.25 320 LEU A N 1
ATOM 2553 C CA . LEU A 1 320 ? 31.547 26.641 3.549 1 85.25 320 LEU A CA 1
ATOM 2554 C C . LEU A 1 320 ? 32.219 27.328 4.723 1 85.25 320 LEU A C 1
ATOM 2556 O O . LEU A 1 320 ? 32.312 26.766 5.816 1 85.25 320 LEU A O 1
ATOM 2560 N N . GLU A 1 321 ? 32.844 28.438 4.508 1 86.44 321 GLU A N 1
ATOM 2561 C CA . GLU A 1 321 ? 33.5 29.219 5.559 1 86.44 321 GLU A CA 1
ATOM 2562 C C . GLU A 1 321 ? 32.469 29.656 6.613 1 86.44 321 GLU A C 1
ATOM 2564 O O . GLU A 1 321 ? 31.266 29.578 6.395 1 86.44 321 GLU A O 1
ATOM 2569 N N . ASN A 1 322 ? 33.031 30 7.758 1 90.25 322 ASN A N 1
ATOM 2570 C CA . ASN A 1 322 ? 32.188 30.5 8.828 1 90.25 322 ASN A CA 1
ATOM 2571 C C . ASN A 1 322 ? 31.359 31.703 8.375 1 90.25 322 ASN A C 1
ATOM 2573 O O . ASN A 1 322 ? 31.844 32.531 7.598 1 90.25 322 ASN A O 1
ATOM 2577 N N . PHE A 1 323 ? 30.281 31.797 8.859 1 94.25 323 PHE A N 1
ATOM 2578 C CA . PHE A 1 323 ? 29.297 32.781 8.398 1 94.25 323 PHE A CA 1
ATOM 2579 C C . PHE A 1 323 ? 29.672 34.156 8.867 1 94.25 323 PHE A C 1
ATOM 2581 O O . PHE A 1 323 ? 29.969 34.375 10.047 1 94.25 323 PHE A O 1
ATOM 2588 N N . LYS A 1 324 ? 29.688 35.062 7.941 1 94.5 324 LYS A N 1
ATOM 2589 C CA . LYS A 1 324 ? 29.875 36.469 8.266 1 94.5 324 LYS A CA 1
ATOM 2590 C C . LYS A 1 324 ? 28.672 37.312 7.824 1 94.5 324 LYS A C 1
ATOM 2592 O O . LYS A 1 324 ? 28.156 38.125 8.594 1 94.5 324 LYS A O 1
ATOM 2597 N N . SER A 1 325 ? 28.328 37.062 6.609 1 95.31 325 SER A N 1
ATOM 2598 C CA . SER A 1 325 ? 27.188 37.812 6.09 1 95.31 325 SER A CA 1
ATOM 2599 C C . SER A 1 325 ? 26.516 37.094 4.941 1 95.31 325 SER A C 1
ATOM 2601 O O . SER A 1 325 ? 27.125 36.219 4.309 1 95.31 325 SER A O 1
ATOM 2603 N N . LEU A 1 326 ? 25.266 37.375 4.758 1 95.56 326 LEU A N 1
ATOM 2604 C CA . LEU A 1 326 ? 24.484 36.906 3.619 1 95.56 326 LEU A CA 1
ATOM 2605 C C . LEU A 1 326 ? 23.891 38.094 2.855 1 95.56 326 LEU A C 1
ATOM 2607 O O . LEU A 1 326 ? 23.188 38.938 3.434 1 95.56 326 LEU A O 1
ATOM 2611 N N . ILE A 1 327 ? 24.266 38.156 1.589 1 96.06 327 ILE A N 1
ATOM 2612 C CA . ILE A 1 327 ? 23.844 39.312 0.8 1 96.06 327 ILE A CA 1
ATOM 2613 C C . ILE A 1 327 ? 22.953 38.875 -0.357 1 96.06 327 ILE A C 1
ATOM 2615 O O . ILE A 1 327 ? 23.344 37.969 -1.125 1 96.06 327 ILE A O 1
ATOM 2619 N N . VAL A 1 328 ? 21.797 39.406 -0.46 1 96.38 328 VAL A N 1
ATOM 2620 C CA . VAL A 1 328 ? 20.859 39.188 -1.562 1 96.38 328 VAL A CA 1
ATOM 2621 C C . VAL A 1 328 ? 20.844 40.406 -2.48 1 96.38 328 VAL A C 1
ATOM 2623 O O . VAL A 1 328 ? 20.578 41.531 -2.031 1 96.38 328 VAL A O 1
ATOM 2626 N N . LYS A 1 329 ? 21.172 40.156 -3.721 1 95.81 329 LYS A N 1
ATOM 2627 C CA . LYS A 1 329 ? 21.234 41.25 -4.684 1 95.81 329 LYS A CA 1
ATOM 2628 C C . LYS A 1 329 ? 20.234 41.062 -5.816 1 95.81 329 LYS A C 1
ATOM 2630 O O . LYS A 1 329 ? 20.359 40.094 -6.598 1 95.81 329 LYS A O 1
ATOM 2635 N N . ASP A 1 330 ? 19.266 41.938 -5.965 1 95.25 330 ASP A N 1
ATOM 2636 C CA . ASP A 1 330 ? 18.312 42.031 -7.066 1 95.25 330 ASP A CA 1
ATOM 2637 C C . ASP A 1 330 ? 17.609 40.688 -7.285 1 95.25 330 ASP A C 1
ATOM 2639 O O . ASP A 1 330 ? 17.625 40.156 -8.391 1 95.25 330 ASP A O 1
ATOM 2643 N N . LEU A 1 331 ? 17.125 40.125 -6.23 1 94.94 331 LEU A N 1
ATOM 2644 C CA . LEU A 1 331 ? 16.453 38.844 -6.305 1 94.94 331 LEU A CA 1
ATOM 2645 C C . LEU A 1 331 ? 15.094 38.969 -6.996 1 94.94 331 LEU A C 1
ATOM 2647 O O . LEU A 1 331 ? 14.281 39.812 -6.613 1 94.94 331 LEU A O 1
ATOM 2651 N N . GLU A 1 332 ? 14.945 38.219 -8.07 1 94.38 332 GLU A N 1
ATOM 2652 C CA . GLU A 1 332 ? 13.688 38.156 -8.805 1 94.38 332 GLU A CA 1
ATOM 2653 C C . GLU A 1 332 ? 13.203 36.719 -8.93 1 94.38 332 GLU A C 1
ATOM 2655 O O . GLU A 1 332 ? 13.992 35.812 -9.18 1 94.38 332 GLU A O 1
ATOM 2660 N N . LEU A 1 333 ? 12.039 36.5 -8.602 1 91.19 333 LEU A N 1
ATOM 2661 C CA . LEU A 1 333 ? 11.453 35.156 -8.727 1 91.19 333 LEU A CA 1
ATOM 2662 C C . LEU A 1 333 ? 10.023 35.25 -9.25 1 91.19 333 LEU A C 1
ATOM 2664 O O . LEU A 1 333 ? 9.242 36.094 -8.805 1 91.19 333 LEU A O 1
ATOM 2668 N N . LYS A 1 334 ? 9.75 34.469 -10.266 1 85.19 334 LYS A N 1
ATOM 2669 C CA . LYS A 1 334 ? 8.406 34.312 -10.82 1 85.19 334 LYS A CA 1
ATOM 2670 C C . LYS A 1 334 ? 7.91 32.875 -10.703 1 85.19 334 LYS A C 1
ATOM 2672 O O . LYS A 1 334 ? 8.648 31.938 -10.992 1 85.19 334 LYS A O 1
ATOM 2677 N N . ILE A 1 335 ? 6.785 32.75 -10.016 1 74.25 335 ILE A N 1
ATOM 2678 C CA . ILE A 1 335 ? 6.152 31.438 -9.945 1 74.25 335 ILE A CA 1
ATOM 2679 C C . ILE A 1 335 ? 4.836 31.453 -10.711 1 74.25 335 ILE A C 1
ATOM 2681 O O . ILE A 1 335 ? 3.955 32.281 -10.43 1 74.25 335 ILE A O 1
ATOM 2685 N N . ASN A 1 336 ? 4.586 30.547 -11.57 1 67.38 336 ASN A N 1
ATOM 2686 C CA . ASN A 1 336 ? 3.377 30.453 -12.383 1 67.38 336 ASN A CA 1
ATOM 2687 C C . ASN A 1 336 ? 2.986 31.828 -12.945 1 67.38 336 ASN A C 1
ATOM 2689 O O . ASN A 1 336 ? 1.841 32.25 -12.789 1 67.38 336 ASN A O 1
ATOM 2693 N N . ASP A 1 337 ? 3.881 32.594 -13.344 1 67.62 337 ASP A N 1
ATOM 2694 C CA . ASP A 1 337 ? 3.721 33.844 -14.047 1 67.62 337 ASP A CA 1
ATOM 2695 C C . ASP A 1 337 ? 3.408 35 -13.07 1 67.62 337 ASP A C 1
ATOM 2697 O O . ASP A 1 337 ? 3.018 36.062 -13.484 1 67.62 337 ASP A O 1
ATOM 2701 N N . VAL A 1 338 ? 3.473 34.688 -11.836 1 73.38 338 VAL A N 1
ATOM 2702 C CA . VAL A 1 338 ? 3.32 35.719 -10.828 1 73.38 338 VAL A CA 1
ATOM 2703 C C . VAL A 1 338 ? 4.691 36.125 -10.273 1 73.38 338 VAL A C 1
ATOM 2705 O O . VAL A 1 338 ? 5.457 35.25 -9.844 1 73.38 338 VAL A O 1
ATOM 2708 N N . THR A 1 339 ? 4.938 37.344 -10.414 1 81.75 339 THR A N 1
ATOM 2709 C CA . THR A 1 339 ? 6.203 37.844 -9.883 1 81.75 339 THR A CA 1
ATOM 2710 C C . THR A 1 339 ? 6.129 37.969 -8.359 1 81.75 339 THR A C 1
ATOM 2712 O O . THR A 1 339 ? 5.336 38.75 -7.844 1 81.75 339 THR A O 1
ATOM 2715 N N . LEU A 1 340 ? 6.93 37.219 -7.66 1 83.88 340 LEU A N 1
ATOM 2716 C CA . LEU A 1 340 ? 6.941 37.281 -6.199 1 83.88 340 LEU A CA 1
ATOM 2717 C C . LEU A 1 340 ? 7.902 38.344 -5.695 1 83.88 340 LEU A C 1
ATOM 2719 O O . LEU A 1 340 ? 7.586 39.062 -4.758 1 83.88 340 LEU A O 1
ATOM 2723 N N . TYR A 1 341 ? 9.109 38.344 -6.332 1 90.38 341 TYR A N 1
ATOM 2724 C CA . TYR A 1 341 ? 10.125 39.344 -5.977 1 90.38 341 TYR A CA 1
ATOM 2725 C C . TYR A 1 341 ? 10.578 40.125 -7.199 1 90.38 341 TYR A C 1
ATOM 2727 O O . TYR A 1 341 ? 10.797 39.562 -8.266 1 90.38 341 TYR A O 1
ATOM 2735 N N . LYS A 1 342 ? 10.586 41.438 -7.09 1 91.38 342 LYS A N 1
ATOM 2736 C CA . LYS A 1 342 ? 11.047 42.344 -8.148 1 91.38 342 LYS A CA 1
ATOM 2737 C C . LYS A 1 342 ? 12.297 43.094 -7.715 1 91.38 342 LYS A C 1
ATOM 2739 O O . LYS A 1 342 ? 12.234 44.312 -7.441 1 91.38 342 LYS A O 1
ATOM 2744 N N . GLY A 1 343 ? 13.406 42.469 -7.711 1 91.69 343 GLY A N 1
ATOM 2745 C CA . GLY A 1 343 ? 14.672 43.094 -7.379 1 91.69 343 GLY A CA 1
ATOM 2746 C C . GLY A 1 343 ? 14.859 43.344 -5.891 1 91.69 343 GLY A C 1
ATOM 2747 O O . GLY A 1 343 ? 15.141 44.438 -5.461 1 91.69 343 GLY A O 1
ATOM 2748 N N . LEU A 1 344 ? 14.711 42.25 -5.082 1 93.31 344 LEU A N 1
ATOM 2749 C CA . LEU A 1 344 ? 14.82 42.312 -3.629 1 93.31 344 LEU A CA 1
ATOM 2750 C C . LEU A 1 344 ? 16.281 42.344 -3.197 1 93.31 344 LEU A C 1
ATOM 2752 O O . LEU A 1 344 ? 17.109 41.594 -3.713 1 93.31 344 LEU A O 1
ATOM 2756 N N . ASN A 1 345 ? 16.641 43.375 -2.359 1 94 345 ASN A N 1
ATOM 2757 C CA . ASN A 1 345 ? 17.984 43.5 -1.792 1 94 345 ASN A CA 1
ATOM 2758 C C . ASN A 1 345 ? 17.953 43.406 -0.269 1 94 345 ASN A C 1
ATOM 2760 O O . ASN A 1 345 ? 17.203 44.125 0.389 1 94 345 ASN A O 1
ATOM 2764 N N . ILE A 1 346 ? 18.719 42.406 0.25 1 94.88 346 ILE A N 1
ATOM 2765 C CA . ILE A 1 346 ? 18.781 42.219 1.692 1 94.88 346 ILE A CA 1
ATOM 2766 C C . ILE A 1 346 ? 20.219 41.906 2.113 1 94.88 346 ILE A C 1
ATOM 2768 O O . ILE A 1 346 ? 20.969 41.25 1.365 1 94.88 346 ILE A O 1
ATOM 2772 N N . GLU A 1 347 ? 20.578 42.375 3.266 1 94.5 347 GLU A N 1
ATOM 2773 C CA . GLU A 1 347 ? 21.859 42.031 3.869 1 94.5 347 GLU A CA 1
ATOM 2774 C C . GLU A 1 347 ? 21.672 41.562 5.305 1 94.5 347 GLU A C 1
ATOM 2776 O O . GLU A 1 347 ? 21.078 42.25 6.129 1 94.5 347 GLU A O 1
ATOM 2781 N N . ILE A 1 348 ? 22.125 40.375 5.547 1 95.25 348 ILE A N 1
ATOM 2782 C CA . ILE A 1 348 ? 22.078 39.781 6.879 1 95.25 348 ILE A CA 1
ATOM 2783 C C . ILE A 1 348 ? 23.484 39.594 7.422 1 95.25 348 ILE A C 1
ATOM 2785 O O . ILE A 1 348 ? 24.328 38.938 6.781 1 95.25 348 ILE A O 1
ATOM 2789 N N . ASN A 1 349 ? 23.719 40.125 8.617 1 95.5 349 ASN A N 1
ATOM 2790 C CA . ASN A 1 349 ? 25.047 40.031 9.219 1 95.5 349 ASN A CA 1
ATOM 2791 C C . ASN A 1 349 ? 25.062 39.062 10.398 1 95.5 349 ASN A C 1
ATOM 2793 O O . ASN A 1 349 ? 24.016 38.812 11.016 1 95.5 349 ASN A O 1
ATOM 2797 N N . LYS A 1 350 ? 26.281 38.594 10.641 1 96.19 350 LYS A N 1
ATOM 2798 C CA . LYS A 1 350 ? 26.469 37.656 11.742 1 96.19 350 LYS A CA 1
ATOM 2799 C C . LYS A 1 350 ? 25.969 38.25 13.055 1 96.19 350 LYS A C 1
ATOM 2801 O O . LYS A 1 350 ? 26.281 39.375 13.398 1 96.19 350 LYS A O 1
ATOM 2806 N N . GLY A 1 351 ? 25.109 37.469 13.758 1 95.25 351 GLY A N 1
ATOM 2807 C CA . GLY A 1 351 ? 24.656 37.844 15.086 1 95.25 351 GLY A CA 1
ATOM 2808 C C . GLY A 1 351 ? 23.391 38.688 15.055 1 95.25 351 GLY A C 1
ATOM 2809 O O . GLY A 1 351 ? 22.75 38.906 16.094 1 95.25 351 GLY A O 1
ATOM 2810 N N . ASP A 1 352 ? 23.016 39.156 13.875 1 95.5 352 ASP A N 1
ATOM 2811 C CA . ASP A 1 352 ? 21.844 40.031 13.766 1 95.5 352 ASP A CA 1
ATOM 2812 C C . ASP A 1 352 ? 20.562 39.219 13.734 1 95.5 352 ASP A C 1
ATOM 2814 O O . ASP A 1 352 ? 20.562 38.062 13.328 1 95.5 352 ASP A O 1
ATOM 2818 N N . LYS A 1 353 ? 19.578 39.844 14.242 1 96.5 353 LYS A N 1
ATOM 2819 C CA . LYS A 1 353 ? 18.234 39.281 14.227 1 96.5 353 LYS A CA 1
ATOM 2820 C C . LYS A 1 353 ? 17.297 40.094 13.344 1 96.5 353 LYS A C 1
ATOM 2822 O O . LYS A 1 353 ? 17.156 41.312 13.547 1 96.5 353 LYS A O 1
ATOM 2827 N N . TYR A 1 354 ? 16.719 39.438 12.344 1 95.19 354 TYR A N 1
ATOM 2828 C CA . TYR A 1 354 ? 15.82 40.156 11.43 1 95.19 354 TYR A CA 1
ATOM 2829 C C . TYR A 1 354 ? 14.414 39.562 11.477 1 95.19 354 TYR A C 1
ATOM 2831 O O . TYR A 1 354 ? 14.242 38.344 11.57 1 95.19 354 TYR A O 1
ATOM 2839 N N . LEU A 1 355 ? 13.453 40.375 11.484 1 94.44 355 LEU A N 1
ATOM 2840 C CA . LEU A 1 355 ? 12.055 40 11.375 1 94.44 355 LEU A CA 1
ATOM 2841 C C . LEU A 1 355 ? 11.555 40.125 9.945 1 94.44 355 LEU A C 1
ATOM 2843 O O . LEU A 1 355 ? 11.742 41.188 9.312 1 94.44 355 LEU A O 1
ATOM 2847 N N . ILE A 1 356 ? 11.102 39.094 9.414 1 92.31 356 ILE A N 1
ATOM 2848 C CA . ILE A 1 356 ? 10.453 39.156 8.109 1 92.31 356 ILE A CA 1
ATOM 2849 C C . ILE A 1 356 ? 8.945 39.281 8.289 1 92.31 356 ILE A C 1
ATOM 2851 O O . ILE A 1 356 ? 8.297 38.406 8.852 1 92.31 356 ILE A O 1
ATOM 2855 N N . HIS A 1 357 ? 8.469 40.375 7.805 1 87 357 HIS A N 1
ATOM 2856 C CA . HIS A 1 357 ? 7.059 40.688 7.969 1 87 357 HIS A CA 1
ATOM 2857 C C . HIS A 1 357 ? 6.375 40.875 6.621 1 87 357 HIS A C 1
ATOM 2859 O O . HIS A 1 357 ? 7.02 41.281 5.648 1 87 357 HIS A O 1
ATOM 2865 N N . GLY A 1 358 ? 5.176 40.562 6.547 1 81.25 358 GLY A N 1
ATOM 2866 C CA . GLY A 1 358 ? 4.379 40.688 5.34 1 81.25 358 GLY A CA 1
ATOM 2867 C C . GLY A 1 358 ? 3.064 39.938 5.406 1 81.25 358 GLY A C 1
ATOM 2868 O O . GLY A 1 358 ? 2.838 39.156 6.332 1 81.25 358 GLY A O 1
ATOM 2869 N N . ARG A 1 359 ? 2.316 40.188 4.395 1 75.5 359 ARG A N 1
ATOM 2870 C CA . ARG A 1 359 ? 1.014 39.531 4.332 1 75.5 359 ARG A CA 1
ATOM 2871 C C . ARG A 1 359 ? 1.16 38.031 3.998 1 75.5 359 ARG A C 1
ATOM 2873 O O . ARG A 1 359 ? 2.209 37.594 3.516 1 75.5 359 ARG A O 1
ATOM 2880 N N . SER A 1 360 ? 0.126 37.281 4.336 1 72.5 360 SER A N 1
ATOM 2881 C CA . SER A 1 360 ? 0.134 35.875 4.004 1 72.5 360 SER A CA 1
ATOM 2882 C C . SER A 1 360 ? 0.188 35.656 2.494 1 72.5 360 SER A C 1
ATOM 2884 O O . SER A 1 360 ? -0.479 36.375 1.736 1 72.5 360 SER A O 1
ATOM 2886 N N . GLY A 1 361 ? 1.045 34.781 2.062 1 73.25 361 GLY A N 1
ATOM 2887 C CA . GLY A 1 361 ? 1.126 34.438 0.658 1 73.25 361 GLY A CA 1
ATOM 2888 C C . GLY A 1 361 ? 2.027 35.344 -0.149 1 73.25 361 GLY A C 1
ATOM 2889 O O . GLY A 1 361 ? 2.18 35.156 -1.358 1 73.25 361 GLY A O 1
ATOM 2890 N N . VAL A 1 362 ? 2.627 36.219 0.562 1 76.31 362 VAL A N 1
ATOM 2891 C CA . VAL A 1 362 ? 3.395 37.219 -0.167 1 76.31 362 VAL A CA 1
ATOM 2892 C C . VAL A 1 362 ? 4.754 36.656 -0.562 1 76.31 362 VAL A C 1
ATOM 2894 O O . VAL A 1 362 ? 5.422 37.188 -1.452 1 76.31 362 VAL A O 1
ATOM 2897 N N . GLY A 1 363 ? 5.16 35.531 0.043 1 83 363 GLY A N 1
ATOM 2898 C CA . GLY A 1 363 ? 6.402 34.875 -0.361 1 83 363 GLY A CA 1
ATOM 2899 C C . GLY A 1 363 ? 7.414 34.781 0.766 1 83 363 GLY A C 1
ATOM 2900 O O . GLY A 1 363 ? 8.602 34.562 0.521 1 83 363 GLY A O 1
ATOM 2901 N N . LYS A 1 364 ? 7.051 34.969 2.018 1 88.12 364 LYS A N 1
ATOM 2902 C CA . LYS A 1 364 ? 7.961 34.938 3.156 1 88.12 364 LYS A CA 1
ATOM 2903 C C . LYS A 1 364 ? 8.641 33.562 3.256 1 88.12 364 LYS A C 1
ATOM 2905 O O . LYS A 1 364 ? 9.867 33.469 3.355 1 88.12 364 LYS A O 1
ATOM 2910 N N . SER A 1 365 ? 7.832 32.531 3.164 1 84.88 365 SER A N 1
ATOM 2911 C CA . SER A 1 365 ? 8.367 31.172 3.262 1 84.88 365 SER A CA 1
ATOM 2912 C C . SER A 1 365 ? 9.219 30.828 2.043 1 84.88 365 SER A C 1
ATOM 2914 O O . SER A 1 365 ? 10.203 30.094 2.156 1 84.88 365 SER A O 1
ATOM 2916 N N . THR A 1 366 ? 8.836 31.359 0.923 1 87.06 366 THR A N 1
ATOM 2917 C CA . THR A 1 366 ? 9.609 31.141 -0.296 1 87.06 366 THR A CA 1
ATOM 2918 C C . THR A 1 366 ? 11 31.766 -0.173 1 87.06 366 THR A C 1
ATOM 2920 O O . THR A 1 366 ? 11.984 31.172 -0.615 1 87.06 366 THR A O 1
ATOM 2923 N N . LEU A 1 367 ? 11.008 32.938 0.429 1 92.31 367 LEU A N 1
ATOM 2924 C CA . LEU A 1 367 ? 12.297 33.594 0.631 1 92.31 367 LEU A CA 1
ATOM 2925 C C . LEU A 1 367 ? 13.211 32.75 1.505 1 92.31 367 LEU A C 1
ATOM 2927 O O . LEU A 1 367 ? 14.391 32.562 1.187 1 92.31 367 LEU A O 1
ATOM 2931 N N . ILE A 1 368 ? 12.688 32.188 2.57 1 92.62 368 ILE A N 1
ATOM 2932 C CA . ILE A 1 368 ? 13.477 31.359 3.479 1 92.62 368 ILE A CA 1
ATOM 2933 C C . ILE A 1 368 ? 13.969 30.109 2.75 1 92.62 368 ILE A C 1
ATOM 2935 O O . ILE A 1 368 ? 15.109 29.688 2.928 1 92.62 368 ILE A O 1
ATOM 2939 N N . LYS A 1 369 ? 13.133 29.578 1.958 1 90.19 369 LYS A N 1
ATOM 2940 C CA . LYS A 1 369 ? 13.508 28.391 1.211 1 90.19 369 LYS A CA 1
ATOM 2941 C C . LYS A 1 369 ? 14.633 28.688 0.224 1 90.19 369 LYS A C 1
ATOM 2943 O O . LYS A 1 369 ? 15.516 27.844 0.014 1 90.19 369 LYS A O 1
ATOM 2948 N N . ILE A 1 370 ? 14.57 29.844 -0.363 1 92.44 370 ILE A N 1
ATOM 2949 C CA . ILE A 1 370 ? 15.633 30.266 -1.27 1 92.44 370 ILE A CA 1
ATOM 2950 C C . ILE A 1 370 ? 16.938 30.438 -0.493 1 92.44 370 ILE A C 1
ATOM 2952 O O . ILE A 1 370 ? 17.984 29.922 -0.903 1 92.44 370 ILE A O 1
ATOM 2956 N N . LEU A 1 371 ? 16.781 31.094 0.65 1 94.5 371 LEU A N 1
ATOM 2957 C CA . LEU A 1 371 ? 17.969 31.391 1.446 1 94.5 371 LEU A CA 1
ATOM 2958 C C . LEU A 1 371 ? 18.516 30.125 2.1 1 94.5 371 LEU A C 1
ATOM 2960 O O . LEU A 1 371 ? 19.688 30.062 2.459 1 94.5 371 LEU A O 1
ATOM 2964 N N . PHE A 1 372 ? 17.641 29.141 2.258 1 93.12 372 PHE A N 1
ATOM 2965 C CA . PHE A 1 372 ? 18.031 27.859 2.834 1 93.12 372 PHE A CA 1
ATOM 2966 C C . PHE A 1 372 ? 18.578 26.922 1.761 1 93.12 372 PHE A C 1
ATOM 2968 O O . PHE A 1 372 ? 19.172 25.891 2.074 1 93.12 372 PHE A O 1
ATOM 2975 N N . GLY A 1 373 ? 18.391 27.297 0.503 1 89.38 373 GLY A N 1
ATOM 2976 C CA . GLY A 1 373 ? 18.969 26.562 -0.608 1 89.38 373 GLY A CA 1
ATOM 2977 C C . GLY A 1 373 ? 18.094 25.422 -1.086 1 89.38 373 GLY A C 1
ATOM 2978 O O . GLY A 1 373 ? 18.578 24.484 -1.713 1 89.38 373 GLY A O 1
ATOM 2979 N N . THR A 1 374 ? 16.828 25.469 -0.758 1 88.38 374 THR A N 1
ATOM 2980 C CA . THR A 1 374 ? 15.945 24.375 -1.163 1 88.38 374 THR A CA 1
ATOM 2981 C C . THR A 1 374 ? 15.148 24.766 -2.408 1 88.38 374 THR A C 1
ATOM 2983 O O . THR A 1 374 ? 14.547 23.922 -3.057 1 88.38 374 THR A O 1
ATOM 2986 N N . LEU A 1 375 ? 15.125 26.031 -2.738 1 86.31 375 LEU A N 1
ATOM 2987 C CA . LEU A 1 375 ? 14.406 26.5 -3.914 1 86.31 375 LEU A CA 1
ATOM 2988 C C . LEU A 1 375 ? 15.344 27.266 -4.852 1 86.31 375 LEU A C 1
ATOM 2990 O O . LEU A 1 375 ? 16.031 28.203 -4.434 1 86.31 375 LEU A O 1
ATOM 2994 N N . ASN A 1 376 ? 15.336 26.75 -6.074 1 83.5 376 ASN A N 1
ATOM 2995 C CA . ASN A 1 376 ? 16.156 27.375 -7.102 1 83.5 376 ASN A CA 1
ATOM 2996 C C . ASN A 1 376 ? 15.297 28.016 -8.188 1 83.5 376 ASN A C 1
ATOM 2998 O O . ASN A 1 376 ? 14.086 28.172 -8.016 1 83.5 376 ASN A O 1
ATOM 3002 N N . GLY A 1 377 ? 15.953 28.578 -9.211 1 83 377 GLY A N 1
ATOM 3003 C CA . GLY A 1 377 ? 15.211 29.125 -10.336 1 83 377 GLY A CA 1
ATOM 3004 C C . GLY A 1 377 ? 14.922 30.609 -10.203 1 83 377 GLY A C 1
ATOM 3005 O O . GLY A 1 377 ? 13.938 31.109 -10.758 1 83 377 GLY A O 1
ATOM 3006 N N . TYR A 1 378 ? 15.656 31.219 -9.367 1 90.06 378 TYR A N 1
ATOM 3007 C CA . TYR A 1 378 ? 15.523 32.656 -9.195 1 90.06 378 TYR A CA 1
ATOM 3008 C C . TYR A 1 378 ? 16.578 33.406 -10.016 1 90.06 378 TYR A C 1
ATOM 3010 O O . TYR A 1 378 ? 17.547 32.812 -10.469 1 90.06 378 TYR A O 1
ATOM 3018 N N . SER A 1 379 ? 16.25 34.656 -10.328 1 92.5 379 SER A N 1
ATOM 3019 C CA . SER A 1 379 ? 17.234 35.562 -10.922 1 92.5 379 SER A CA 1
ATOM 3020 C C . SER A 1 379 ? 17.844 36.5 -9.875 1 92.5 379 SER A C 1
ATOM 3022 O O . SER A 1 379 ? 17.25 36.719 -8.812 1 92.5 379 SER A O 1
ATOM 3024 N N . GLY A 1 380 ? 19.031 36.906 -10.102 1 94.06 380 GLY A N 1
ATOM 3025 C CA . GLY A 1 380 ? 19.781 37.656 -9.117 1 94.06 380 GLY A CA 1
ATOM 3026 C C . GLY A 1 380 ? 20.906 36.875 -8.469 1 94.06 380 GLY A C 1
ATOM 3027 O O . GLY A 1 380 ? 21.297 35.812 -8.984 1 94.06 380 GLY A O 1
ATOM 3028 N N . GLU A 1 381 ? 21.484 37.531 -7.391 1 94.25 381 GLU A N 1
ATOM 3029 C CA . GLU A 1 381 ? 22.609 36.844 -6.758 1 94.25 381 GLU A CA 1
ATOM 3030 C C . GLU A 1 381 ? 22.453 36.781 -5.238 1 94.25 381 GLU A C 1
ATOM 3032 O O . GLU A 1 381 ? 21.953 37.75 -4.633 1 94.25 381 GLU A O 1
ATOM 3037 N N . ILE A 1 382 ? 22.734 35.75 -4.723 1 95.31 382 ILE A N 1
ATOM 3038 C CA . ILE A 1 382 ? 22.828 35.562 -3.277 1 95.31 382 ILE A CA 1
ATOM 3039 C C . ILE A 1 382 ? 24.25 35.156 -2.908 1 95.31 382 ILE A C 1
ATOM 3041 O O . ILE A 1 382 ? 24.766 34.156 -3.428 1 95.31 382 ILE A O 1
ATOM 3045 N N . LEU A 1 383 ? 24.828 35.906 -2.045 1 95.06 383 LEU A N 1
ATOM 3046 C CA . LEU A 1 383 ? 26.25 35.688 -1.762 1 95.06 383 LEU A CA 1
ATOM 3047 C C . LEU A 1 383 ? 26.453 35.344 -0.295 1 95.06 383 LEU A C 1
ATOM 3049 O O . LEU A 1 383 ? 25.922 36 0.595 1 95.06 383 LEU A O 1
ATOM 3053 N N . TRP A 1 384 ? 27.25 34.281 -0.055 1 94.5 384 TRP A N 1
ATOM 3054 C CA . TRP A 1 384 ? 27.734 33.906 1.269 1 94.5 384 TRP A CA 1
ATOM 3055 C C . TRP A 1 384 ? 29.031 34.625 1.597 1 94.5 384 TRP A C 1
ATOM 3057 O O . TRP A 1 384 ? 30.031 34.469 0.898 1 94.5 384 TRP A O 1
ATOM 3067 N N . ASN A 1 385 ? 29.031 35.469 2.586 1 94.69 385 ASN A N 1
ATOM 3068 C CA . ASN A 1 385 ? 30.188 36.219 2.994 1 94.69 385 ASN A CA 1
ATOM 3069 C C . ASN A 1 385 ? 30.688 37.125 1.865 1 94.69 385 ASN A C 1
ATOM 3071 O O . ASN A 1 385 ? 31.906 37.25 1.661 1 94.69 385 ASN A O 1
ATOM 3075 N N . ASN A 1 386 ? 29.797 37.5 1.074 1 91.69 386 ASN A N 1
ATOM 3076 C CA . ASN A 1 386 ? 30.094 38.406 -0.041 1 91.69 386 ASN A CA 1
ATOM 3077 C C . ASN A 1 386 ? 31.109 37.781 -0.995 1 91.69 386 ASN A C 1
ATOM 3079 O O . ASN A 1 386 ? 31.891 38.5 -1.616 1 91.69 386 ASN A O 1
ATOM 3083 N N . LYS A 1 387 ? 31.203 36.562 -1.045 1 90.12 387 LYS A N 1
ATOM 3084 C CA . LYS A 1 387 ? 32.25 35.938 -1.835 1 90.12 387 LYS A CA 1
ATOM 3085 C C . LYS A 1 387 ? 31.688 34.812 -2.689 1 90.12 387 LYS A C 1
ATOM 3087 O O . LYS A 1 387 ? 31.938 34.75 -3.896 1 90.12 387 LYS A O 1
ATOM 3092 N N . ILE A 1 388 ? 31.016 33.938 -2.061 1 91.81 388 ILE A N 1
ATOM 3093 C CA . ILE A 1 388 ? 30.594 32.719 -2.736 1 91.81 388 ILE A CA 1
ATOM 3094 C C . ILE A 1 388 ? 29.125 32.812 -3.127 1 91.81 388 ILE A C 1
ATOM 3096 O O . ILE A 1 388 ? 28.266 33.094 -2.285 1 91.81 388 ILE A O 1
ATOM 3100 N N . ASN A 1 389 ? 28.844 32.531 -4.363 1 92 389 ASN A N 1
ATOM 3101 C CA . ASN A 1 389 ? 27.469 32.531 -4.859 1 92 389 ASN A CA 1
ATOM 3102 C C . ASN A 1 389 ? 26.734 31.266 -4.5 1 92 389 ASN A C 1
ATOM 3104 O O . ASN A 1 389 ? 27.297 30.172 -4.578 1 92 389 ASN A O 1
ATOM 3108 N N . PHE A 1 390 ? 25.422 31.391 -4.133 1 91.25 390 PHE A N 1
ATOM 3109 C CA . PHE A 1 390 ? 24.594 30.266 -3.723 1 91.25 390 PHE A CA 1
ATOM 3110 C C . PHE A 1 390 ? 24.531 29.203 -4.82 1 91.25 390 PHE A C 1
ATOM 3112 O O . PHE A 1 390 ? 24.469 28.016 -4.535 1 91.25 390 PHE A O 1
ATOM 3119 N N . ASN A 1 391 ? 24.578 29.672 -6.02 1 86.38 391 ASN A N 1
ATOM 3120 C CA . ASN A 1 391 ? 24.453 28.766 -7.152 1 86.38 391 ASN A CA 1
ATOM 3121 C C . ASN A 1 391 ? 25.641 27.797 -7.223 1 86.38 391 ASN A C 1
ATOM 3123 O O . ASN A 1 391 ? 25.547 26.734 -7.848 1 86.38 391 ASN A O 1
ATOM 3127 N N . THR A 1 392 ? 26.688 28.156 -6.59 1 85 392 THR A N 1
ATOM 3128 C CA . THR A 1 392 ? 27.891 27.344 -6.645 1 85 392 THR A CA 1
ATOM 3129 C C . THR A 1 392 ? 28.031 26.5 -5.379 1 85 392 THR A C 1
ATOM 3131 O O . THR A 1 392 ? 28.938 25.656 -5.277 1 85 392 THR A O 1
ATOM 3134 N N . ILE A 1 393 ? 27.188 26.781 -4.402 1 85.75 393 ILE A N 1
ATOM 3135 C CA . ILE A 1 393 ? 27.266 26.078 -3.131 1 85.75 393 ILE A CA 1
ATOM 3136 C C . ILE A 1 393 ? 26.359 24.844 -3.172 1 85.75 393 ILE A C 1
ATOM 3138 O O . ILE A 1 393 ? 25.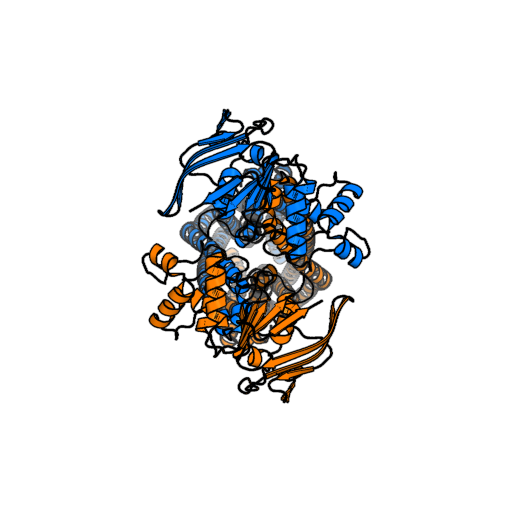219 24.922 -3.654 1 85.75 393 ILE A O 1
ATOM 3142 N N . GLU A 1 394 ? 26.844 23.781 -2.674 1 83.56 394 GLU A N 1
ATOM 3143 C CA . GLU A 1 394 ? 25.969 22.625 -2.488 1 83.56 394 GLU A CA 1
ATOM 3144 C C . GLU A 1 394 ? 25 22.859 -1.334 1 83.56 394 GLU A C 1
ATOM 3146 O O . GLU A 1 394 ? 25.375 23.406 -0.295 1 83.56 394 GLU A O 1
ATOM 3151 N N . SER A 1 395 ? 23.859 22.453 -1.484 1 84.88 395 SER A N 1
ATOM 3152 C CA . SER A 1 395 ? 22.812 22.688 -0.5 1 84.88 395 SER A CA 1
ATOM 3153 C C . SER A 1 395 ? 23.188 22.109 0.861 1 84.88 395 SER A C 1
ATOM 3155 O O . SER A 1 395 ? 22.875 22.703 1.896 1 84.88 395 SER A O 1
ATOM 3157 N N . ASN A 1 396 ? 23.875 21.016 0.821 1 85.25 396 ASN A N 1
ATOM 3158 C CA . ASN A 1 396 ? 24.25 20.359 2.074 1 85.25 396 ASN A CA 1
ATOM 3159 C C . ASN A 1 396 ? 25.188 21.219 2.902 1 85.25 396 ASN A C 1
ATOM 3161 O O . ASN A 1 396 ? 25.156 21.188 4.133 1 85.25 396 ASN A O 1
ATOM 3165 N N . ALA A 1 397 ? 26.016 21.938 2.227 1 88.5 397 ALA A N 1
ATOM 3166 C CA . ALA A 1 397 ? 26.938 22.828 2.926 1 88.5 397 ALA A CA 1
ATOM 3167 C C . ALA A 1 397 ? 26.172 23.953 3.633 1 88.5 397 ALA A C 1
ATOM 3169 O O . ALA A 1 397 ? 26.547 24.359 4.738 1 88.5 397 ALA A O 1
ATOM 3170 N N . LEU A 1 398 ? 25.141 24.375 2.979 1 91 398 LEU A N 1
ATOM 3171 C CA . LEU A 1 398 ? 24.297 25.391 3.588 1 91 398 LEU A CA 1
ATOM 3172 C C . LEU A 1 398 ? 23.531 24.828 4.781 1 91 398 LEU A C 1
ATOM 3174 O O . LEU A 1 398 ? 23.438 25.469 5.824 1 91 398 LEU A O 1
ATOM 3178 N N . TRP A 1 399 ? 23.109 23.641 4.598 1 91.44 399 TRP A N 1
ATOM 3179 C CA . TRP A 1 399 ? 22.281 23.016 5.621 1 91.44 399 TRP A CA 1
ATOM 3180 C C . TRP A 1 399 ? 23.094 22.688 6.863 1 91.44 399 TRP A C 1
ATOM 3182 O O . TRP A 1 399 ? 22.547 22.578 7.965 1 91.44 399 TRP A O 1
ATOM 3192 N N . ASP A 1 400 ? 24.375 22.578 6.676 1 90.81 400 ASP A N 1
ATOM 3193 C CA . ASP A 1 400 ? 25.266 22.328 7.805 1 90.81 400 ASP A CA 1
ATOM 3194 C C . ASP A 1 400 ? 25.422 23.562 8.68 1 90.81 400 ASP A C 1
ATOM 3196 O O . ASP A 1 400 ? 25.719 23.453 9.867 1 90.81 400 ASP A O 1
ATOM 3200 N N . LYS A 1 401 ? 25.156 24.688 8.109 1 93.06 401 LYS A N 1
ATOM 3201 C CA . LYS A 1 401 ? 25.391 25.938 8.82 1 93.06 401 LYS A CA 1
ATOM 3202 C C . LYS A 1 401 ? 24.078 26.547 9.312 1 93.06 401 LYS A C 1
ATOM 3204 O O . LYS A 1 401 ? 24.062 27.312 10.273 1 93.06 401 LYS A O 1
ATOM 3209 N N . ILE A 1 402 ? 23.031 26.219 8.625 1 95.12 402 ILE A N 1
ATOM 3210 C CA . ILE A 1 402 ? 21.75 26.875 8.906 1 95.12 402 ILE A CA 1
ATOM 3211 C C . ILE A 1 402 ? 20.75 25.844 9.414 1 95.12 402 ILE A C 1
ATOM 3213 O O . ILE A 1 402 ? 20.625 24.75 8.844 1 95.12 402 ILE A O 1
ATOM 3217 N N . TYR A 1 403 ? 20.094 26.109 10.484 1 95.75 403 TYR A N 1
ATOM 3218 C CA . TYR A 1 403 ? 18.969 25.281 10.945 1 95.75 403 TYR A CA 1
ATOM 3219 C C . TYR A 1 403 ? 17.641 25.922 10.578 1 95.75 403 TYR A C 1
ATOM 3221 O O . TYR A 1 403 ? 17.438 27.125 10.797 1 95.75 403 TYR A O 1
ATOM 3229 N N . TYR A 1 404 ? 16.812 25.188 9.977 1 95 404 TYR A N 1
ATOM 3230 C CA . TYR A 1 404 ? 15.516 25.688 9.523 1 95 404 TYR A CA 1
ATOM 3231 C C . TYR A 1 404 ? 14.383 25.062 10.32 1 95 404 TYR A C 1
ATOM 3233 O O . TYR A 1 404 ? 14.125 23.859 10.211 1 95 404 TYR A O 1
ATOM 3241 N N . VAL A 1 405 ? 13.766 25.844 11.172 1 94 405 VAL A N 1
ATOM 3242 C CA . VAL A 1 405 ? 12.555 25.453 11.883 1 94 405 VAL A CA 1
ATOM 3243 C C . VAL A 1 405 ? 11.328 25.719 11.008 1 94 405 VAL A C 1
ATOM 3245 O O . VAL A 1 405 ? 10.906 26.875 10.867 1 94 405 VAL A O 1
ATOM 3248 N N . GLN A 1 406 ? 10.781 24.703 10.57 1 88.81 406 GLN A N 1
ATOM 3249 C CA . GLN A 1 406 ? 9.664 24.828 9.641 1 88.81 406 GLN A CA 1
ATOM 3250 C C . GLN A 1 406 ? 8.352 25.062 10.383 1 88.81 406 GLN A C 1
ATOM 3252 O O . GLN A 1 406 ? 8.258 24.812 11.586 1 88.81 406 GLN A O 1
ATOM 3257 N N . GLN A 1 407 ? 7.445 25.547 9.594 1 79.25 407 GLN A N 1
ATOM 3258 C CA . GLN A 1 407 ? 6.129 25.812 10.156 1 79.25 407 GLN A CA 1
ATOM 3259 C C . GLN A 1 407 ? 5.473 24.531 10.648 1 79.25 407 GLN A C 1
ATOM 3261 O O . GLN A 1 407 ? 4.879 24.5 11.734 1 79.25 407 GLN A O 1
ATOM 3266 N N . ASP A 1 408 ? 5.59 23.516 9.859 1 78.56 408 ASP A N 1
ATOM 3267 C CA . ASP A 1 408 ? 5.066 22.219 10.234 1 78.56 408 ASP A CA 1
ATOM 3268 C C . ASP A 1 408 ? 6.191 21.281 10.664 1 78.56 408 ASP A C 1
ATOM 3270 O O . ASP A 1 408 ? 7.102 20.984 9.883 1 78.56 408 ASP A O 1
ATOM 3274 N N . THR A 1 409 ? 6.148 20.938 11.977 1 83.56 409 THR A N 1
ATOM 3275 C CA . THR A 1 409 ? 7.172 20.031 12.5 1 83.56 409 THR A CA 1
ATOM 3276 C C . THR A 1 409 ? 6.66 18.594 12.531 1 83.56 409 THR A C 1
ATOM 3278 O O . THR A 1 409 ? 5.527 18.344 12.945 1 83.56 409 THR A O 1
ATOM 3281 N N . THR A 1 410 ? 7.543 17.75 12.109 1 85.44 410 THR A N 1
ATOM 3282 C CA . THR A 1 410 ? 7.188 16.328 12.148 1 85.44 410 THR A CA 1
ATOM 3283 C C . THR A 1 410 ? 7.77 15.656 13.391 1 85.44 410 THR A C 1
ATOM 3285 O O . THR A 1 410 ? 8.914 15.914 13.758 1 85.44 410 THR A O 1
ATOM 3288 N N . ILE A 1 411 ? 6.898 14.883 14.07 1 90.25 411 ILE A N 1
ATOM 3289 C CA . ILE A 1 411 ? 7.332 14.062 15.195 1 90.25 411 ILE A CA 1
ATOM 3290 C C . ILE A 1 411 ? 7.422 12.602 14.758 1 90.25 411 ILE A C 1
ATOM 3292 O O . ILE A 1 411 ? 6.465 12.047 14.211 1 90.25 411 ILE A O 1
ATOM 3296 N N . PHE A 1 412 ? 8.555 12 15 1 89.5 412 PHE A N 1
ATOM 3297 C CA . PHE A 1 412 ? 8.789 10.617 14.617 1 89.5 412 PHE A CA 1
ATOM 3298 C C . PHE A 1 412 ? 8.156 9.664 15.625 1 89.5 412 PHE A C 1
ATOM 3300 O O . PHE A 1 412 ? 7.941 10.023 16.781 1 89.5 412 PHE A O 1
ATOM 3307 N N . ASP A 1 413 ? 7.805 8.5 15.117 1 86.69 413 ASP A N 1
ATOM 3308 C CA . ASP A 1 413 ? 7.375 7.434 16.016 1 86.69 413 ASP A CA 1
ATOM 3309 C C . ASP A 1 413 ? 8.555 6.871 16.797 1 86.69 413 ASP A C 1
ATOM 3311 O O . ASP A 1 413 ? 9.039 5.777 16.516 1 86.69 413 ASP A O 1
ATOM 3315 N N . ALA A 1 414 ? 8.953 7.617 17.734 1 90.31 414 ALA A N 1
ATOM 3316 C CA . ALA A 1 414 ? 10.117 7.32 18.562 1 90.31 414 ALA A CA 1
ATOM 3317 C C . ALA A 1 414 ? 9.977 7.953 19.953 1 90.31 414 ALA A C 1
ATOM 3319 O O . ALA A 1 414 ? 8.945 8.539 20.266 1 90.31 414 ALA A O 1
ATOM 3320 N N . SER A 1 415 ? 10.969 7.77 20.734 1 93.56 415 SER A N 1
ATOM 3321 C CA . SER A 1 415 ? 10.938 8.312 22.094 1 93.56 415 SER A CA 1
ATOM 3322 C C . SER A 1 415 ? 11.117 9.828 22.078 1 93.56 415 SER A C 1
ATOM 3324 O O . SER A 1 415 ? 11.547 10.406 21.078 1 93.56 415 SER A O 1
ATOM 3326 N N . PHE A 1 416 ? 10.758 10.453 23.219 1 95.62 416 PHE A N 1
ATOM 3327 C CA . PHE A 1 416 ? 10.93 11.891 23.359 1 95.62 416 PHE A CA 1
ATOM 3328 C C . PHE A 1 416 ? 12.391 12.281 23.172 1 95.62 416 PHE A C 1
ATOM 3330 O O . PHE A 1 416 ? 12.688 13.242 22.453 1 95.62 416 PHE A O 1
ATOM 3337 N N . LYS A 1 417 ? 13.234 11.484 23.734 1 95.88 417 LYS A N 1
ATOM 3338 C CA . LYS A 1 417 ? 14.664 11.75 23.625 1 95.88 417 LYS A CA 1
ATOM 3339 C C . LYS A 1 417 ? 15.117 11.727 22.172 1 95.88 417 LYS A C 1
ATOM 3341 O O . LYS A 1 417 ? 15.859 12.609 21.734 1 95.88 417 LYS A O 1
ATOM 3346 N N . GLU A 1 418 ? 14.656 10.781 21.469 1 94.38 418 GLU A N 1
ATOM 3347 C CA . GLU A 1 418 ? 15.031 10.633 20.062 1 94.38 418 GLU A CA 1
ATOM 3348 C C . GLU A 1 418 ? 14.469 11.781 19.219 1 94.38 418 GLU A C 1
ATOM 3350 O O . GLU A 1 418 ? 15.125 12.25 18.297 1 94.38 418 GLU A O 1
ATOM 3355 N N . ASN A 1 419 ? 13.32 12.211 19.547 1 94.94 419 ASN A N 1
ATOM 3356 C CA . ASN A 1 419 ? 12.68 13.289 18.797 1 94.94 419 ASN A CA 1
ATOM 3357 C C . ASN A 1 419 ? 13.367 14.633 19.062 1 94.94 419 ASN A C 1
ATOM 3359 O O . ASN A 1 419 ? 13.664 15.375 18.125 1 94.94 419 ASN A O 1
ATOM 3363 N N . ILE A 1 420 ? 13.617 14.867 20.344 1 95.56 420 ILE A N 1
ATOM 3364 C CA . ILE A 1 420 ? 14.133 16.188 20.719 1 95.56 420 ILE A CA 1
ATOM 3365 C C . ILE A 1 420 ? 15.578 16.328 20.25 1 95.56 420 ILE A C 1
ATOM 3367 O O . ILE A 1 420 ? 16.031 17.422 19.922 1 95.56 420 ILE A O 1
ATOM 3371 N N . THR A 1 421 ? 16.312 15.188 20.141 1 95.5 421 THR A N 1
ATOM 3372 C CA . THR A 1 421 ? 17.703 15.227 19.719 1 95.5 421 THR A CA 1
ATOM 3373 C C . THR A 1 421 ? 17.828 14.906 18.234 1 95.5 421 THR A C 1
ATOM 3375 O O . THR A 1 421 ? 18.938 14.875 17.688 1 95.5 421 THR A O 1
ATOM 3378 N N . LEU A 1 422 ? 16.734 14.648 17.641 1 93.62 422 LEU A N 1
ATOM 3379 C CA . LEU A 1 422 ? 16.734 14.172 16.266 1 93.62 422 LEU A CA 1
ATOM 3380 C C . LEU A 1 422 ? 17.688 12.992 16.078 1 93.62 422 LEU A C 1
ATOM 3382 O O . LEU A 1 422 ? 18.5 12.984 15.164 1 93.62 422 LEU A O 1
ATOM 3386 N N . PHE A 1 423 ? 17.734 12.125 17.094 1 93 423 PHE A N 1
ATOM 3387 C CA . PHE A 1 423 ? 18.422 10.844 17.109 1 93 423 PHE A CA 1
ATOM 3388 C C . PHE A 1 423 ? 19.922 11.047 17.25 1 93 423 PHE A C 1
ATOM 3390 O O . PHE A 1 423 ? 20.719 10.219 16.781 1 93 423 PHE A O 1
ATOM 3397 N N . ASP A 1 424 ? 20.328 12.172 17.75 1 93 424 ASP A N 1
ATOM 3398 C CA . ASP A 1 424 ? 21.75 12.414 18.016 1 93 424 ASP A CA 1
ATOM 3399 C C . ASP A 1 424 ? 22.156 11.867 19.391 1 93 424 ASP A C 1
ATOM 3401 O O . ASP A 1 424 ? 21.891 12.492 20.406 1 93 424 ASP A O 1
ATOM 3405 N N . ASP A 1 425 ? 22.906 10.859 19.344 1 90 425 ASP A N 1
ATOM 3406 C CA . ASP A 1 425 ? 23.297 10.172 20.578 1 90 425 ASP A CA 1
ATOM 3407 C C . ASP A 1 425 ? 24.438 10.906 21.281 1 90 425 ASP A C 1
ATOM 3409 O O . ASP A 1 425 ? 24.797 10.578 22.406 1 90 425 ASP A O 1
ATOM 3413 N N . LYS A 1 426 ? 25.016 11.867 20.703 1 90.38 426 LYS A N 1
ATOM 3414 C CA . LYS A 1 426 ? 26.141 12.594 21.281 1 90.38 426 LYS A CA 1
ATOM 3415 C C . LYS A 1 426 ? 25.656 13.625 22.297 1 90.38 426 LYS A C 1
ATOM 3417 O O . LYS A 1 426 ? 26.453 14.109 23.109 1 90.38 426 LYS A O 1
ATOM 3422 N N . ILE A 1 427 ? 24.375 14 22.156 1 94.69 427 ILE A N 1
ATOM 3423 C CA . ILE A 1 427 ? 23.828 15.008 23.062 1 94.69 427 ILE A CA 1
ATOM 3424 C C . ILE A 1 427 ? 23.578 14.375 24.438 1 94.69 427 ILE A C 1
ATOM 3426 O O . ILE A 1 427 ? 22.875 13.367 24.547 1 94.69 427 ILE A O 1
ATOM 3430 N N . SER A 1 428 ? 24.109 14.953 25.469 1 94.56 428 SER A N 1
ATOM 3431 C CA . SER A 1 428 ? 24.016 14.398 26.812 1 94.56 428 SER A CA 1
ATOM 3432 C C . SER A 1 428 ? 22.656 14.688 27.438 1 94.56 428 SER A C 1
ATOM 3434 O O . SER A 1 428 ? 21.969 15.641 27.047 1 94.56 428 SER A O 1
ATOM 3436 N N . ASP A 1 429 ? 22.328 13.914 28.422 1 94.19 429 ASP A N 1
ATOM 3437 C CA . ASP A 1 429 ? 21.062 14.102 29.125 1 94.19 429 ASP A CA 1
ATOM 3438 C C . ASP A 1 429 ? 21.031 15.453 29.828 1 94.19 429 ASP A C 1
ATOM 3440 O O . ASP A 1 429 ? 19.969 16.062 29.953 1 94.19 429 ASP A O 1
ATOM 3444 N N . SER A 1 430 ? 22.188 15.836 30.219 1 94.81 430 SER A N 1
ATOM 3445 C CA . SER A 1 430 ? 22.25 17.141 30.891 1 94.81 430 SER A CA 1
ATOM 3446 C C . SER A 1 430 ? 21.922 18.266 29.938 1 94.81 430 SER A C 1
ATOM 3448 O O . SER A 1 430 ? 21.203 19.203 30.297 1 94.81 430 SER A O 1
ATOM 3450 N N . GLN A 1 431 ? 22.422 18.203 28.734 1 95.62 431 GLN A N 1
ATOM 3451 C CA . GLN A 1 431 ? 22.109 19.188 27.719 1 95.62 431 GLN A CA 1
ATOM 3452 C C . GLN A 1 431 ? 20.625 19.172 27.375 1 95.62 431 GLN A C 1
ATOM 3454 O O . GLN A 1 431 ? 20.016 20.234 27.188 1 95.62 431 GLN A O 1
ATOM 3459 N N . ILE A 1 432 ? 20.109 17.984 27.297 1 96.62 432 ILE A N 1
ATOM 3460 C CA . ILE A 1 432 ? 18.703 17.812 26.969 1 96.62 432 ILE A CA 1
ATOM 3461 C C . ILE A 1 432 ? 17.844 18.453 28.078 1 96.62 432 ILE A C 1
ATOM 3463 O O . ILE A 1 432 ? 16.906 19.188 27.781 1 96.62 432 ILE A O 1
ATOM 3467 N N . GLN A 1 433 ? 18.203 18.203 29.281 1 95.5 433 GLN A N 1
ATOM 3468 C CA . GLN A 1 433 ? 17.438 18.75 30.422 1 95.5 433 GLN A CA 1
ATOM 3469 C C . GLN A 1 433 ? 17.5 20.266 30.438 1 95.5 433 GLN A C 1
ATOM 3471 O O . GLN A 1 433 ? 16.5 20.922 30.766 1 95.5 433 GLN A O 1
ATOM 3476 N N . LYS A 1 434 ? 18.625 20.75 30.125 1 95.75 434 LYS A N 1
ATOM 3477 C CA . LYS A 1 434 ? 18.781 22.203 30.062 1 95.75 434 LYS A CA 1
ATOM 3478 C C . LYS A 1 434 ? 17.844 22.812 29.031 1 95.75 434 LYS A C 1
ATOM 3480 O O . LYS A 1 434 ? 17.156 23.812 29.328 1 95.75 434 LYS A O 1
ATOM 3485 N N . VAL A 1 435 ? 17.844 22.25 27.875 1 96.12 435 VAL A N 1
ATOM 3486 C CA . VAL A 1 435 ? 17.031 22.797 26.797 1 96.12 435 VAL A CA 1
ATOM 3487 C C . VAL A 1 435 ? 15.555 22.609 27.109 1 96.12 435 VAL A C 1
ATOM 3489 O O . VAL A 1 435 ? 14.727 23.469 26.766 1 96.12 435 VAL A O 1
ATOM 3492 N N . ILE A 1 436 ? 15.211 21.5 27.734 1 96.5 436 ILE A N 1
ATOM 3493 C CA . ILE A 1 436 ? 13.836 21.234 28.156 1 96.5 436 ILE A CA 1
ATOM 3494 C C . ILE A 1 436 ? 13.344 22.359 29.062 1 96.5 436 ILE A C 1
ATOM 3496 O O . ILE A 1 436 ? 12.219 22.844 28.906 1 96.5 436 ILE A O 1
ATOM 3500 N N . SER A 1 437 ? 14.172 22.75 29.891 1 95.62 437 SER A N 1
ATOM 3501 C CA . SER A 1 437 ? 13.836 23.828 30.812 1 95.62 437 SER A CA 1
ATOM 3502 C C . SER A 1 437 ? 13.719 25.156 30.078 1 95.62 437 SER A C 1
ATOM 3504 O O . SER A 1 437 ? 12.836 25.969 30.391 1 95.62 437 SER A O 1
ATOM 3506 N N . LEU A 1 438 ? 14.594 25.359 29.109 1 94.81 438 LEU A N 1
ATOM 3507 C CA . LEU A 1 438 ? 14.617 26.625 28.375 1 94.81 438 LEU A CA 1
ATOM 3508 C C . LEU A 1 438 ? 13.344 26.797 27.547 1 94.81 438 LEU A C 1
ATOM 3510 O O . LEU A 1 438 ? 12.812 27.906 27.438 1 94.81 438 LEU A O 1
ATOM 3514 N N . VAL A 1 439 ? 12.859 25.688 27 1 94.88 439 VAL A N 1
ATOM 3515 C CA . VAL A 1 439 ? 11.703 25.797 26.109 1 94.88 439 VAL A CA 1
ATOM 3516 C C . VAL A 1 439 ? 10.43 25.453 26.891 1 94.88 439 VAL A C 1
ATOM 3518 O O . VAL A 1 439 ? 9.367 25.281 26.297 1 94.88 439 VAL A O 1
ATOM 3521 N N . ASN A 1 440 ? 10.523 25.312 28.172 1 93.56 440 ASN A N 1
ATOM 3522 C CA . ASN A 1 440 ? 9.398 25.125 29.094 1 93.56 440 ASN A CA 1
ATOM 3523 C C . ASN A 1 440 ? 8.664 23.812 28.797 1 93.56 440 ASN A C 1
ATOM 3525 O O . ASN A 1 440 ? 7.438 23.812 28.641 1 93.56 440 ASN A O 1
ATOM 3529 N N . LEU A 1 441 ? 9.375 22.703 28.703 1 93.56 441 LEU A N 1
ATOM 3530 C CA . LEU A 1 441 ? 8.781 21.391 28.484 1 93.56 441 LEU A CA 1
ATOM 3531 C C . LEU A 1 441 ? 8.945 20.516 29.734 1 93.56 441 LEU A C 1
ATOM 3533 O O . LEU A 1 441 ? 8.719 19.312 29.672 1 93.56 441 LEU A O 1
ATOM 3537 N N . ASN A 1 442 ? 9.305 21.125 30.812 1 93.38 442 ASN A N 1
ATOM 3538 C CA . ASN A 1 442 ? 9.523 20.375 32.062 1 93.38 442 ASN A CA 1
ATOM 3539 C C . ASN A 1 442 ? 8.266 19.656 32.5 1 93.38 442 ASN A C 1
ATOM 3541 O O . ASN A 1 442 ? 8.336 18.516 32.969 1 93.38 442 ASN A O 1
ATOM 3545 N N . GLU A 1 443 ? 7.199 20.328 32.438 1 87.5 443 GLU A N 1
ATOM 3546 C CA . GLU A 1 443 ? 5.941 19.734 32.875 1 87.5 443 GLU A CA 1
ATOM 3547 C C . GLU A 1 443 ? 5.613 18.469 32.062 1 87.5 443 GLU A C 1
ATOM 3549 O O . GLU A 1 443 ? 5.059 17.516 32.594 1 87.5 443 GLU A O 1
ATOM 3554 N N . LEU A 1 444 ? 5.887 18.5 30.828 1 87.62 444 LEU A N 1
ATOM 3555 C CA . LEU A 1 444 ? 5.633 17.344 29.969 1 87.62 444 LEU A CA 1
ATOM 3556 C C . LEU A 1 444 ? 6.445 16.141 30.406 1 87.62 444 LEU A C 1
ATOM 3558 O O . LEU A 1 444 ? 5.934 15.016 30.453 1 87.62 444 LEU A O 1
ATOM 3562 N N . VAL A 1 445 ? 7.652 16.359 30.734 1 91.31 445 VAL A N 1
ATOM 3563 C CA . VAL A 1 445 ? 8.547 15.297 31.156 1 91.31 445 VAL A CA 1
ATOM 3564 C C . VAL A 1 445 ? 8.109 14.773 32.531 1 91.31 445 VAL A C 1
ATOM 3566 O O . VAL A 1 445 ? 8.133 13.562 32.781 1 91.31 445 VAL A O 1
ATOM 3569 N N . LEU A 1 446 ? 7.727 15.711 33.375 1 87.94 446 LEU A N 1
ATOM 3570 C CA . LEU A 1 446 ? 7.273 15.336 34.688 1 87.94 446 LEU A CA 1
ATOM 3571 C C . LEU A 1 446 ? 6.027 14.461 34.625 1 87.94 446 LEU A C 1
ATOM 3573 O O . LEU A 1 446 ? 5.895 13.492 35.375 1 87.94 446 LEU A O 1
ATOM 3577 N N . LYS A 1 447 ? 5.203 14.797 33.719 1 83.5 447 LYS A N 1
ATOM 3578 C CA . LYS A 1 447 ? 3.969 14.039 33.531 1 83.5 447 LYS A CA 1
ATOM 3579 C C . LYS A 1 447 ? 4.266 12.617 33.062 1 83.5 447 LYS A C 1
ATOM 3581 O O . LYS A 1 447 ? 3.447 11.711 33.25 1 83.5 447 LYS A O 1
ATOM 3586 N N . ASN A 1 448 ? 5.383 12.398 32.531 1 87.12 448 ASN A N 1
ATOM 3587 C CA . ASN A 1 448 ? 5.773 11.086 32.031 1 87.12 448 ASN A CA 1
ATOM 3588 C C . ASN A 1 448 ? 6.848 10.453 32.938 1 87.12 448 ASN A C 1
ATOM 3590 O O . ASN A 1 448 ? 7.801 9.859 32.406 1 87.12 448 ASN A O 1
ATOM 3594 N N . ASN A 1 449 ? 6.785 10.656 34.188 1 87.75 449 ASN A N 1
ATOM 3595 C CA . ASN A 1 449 ? 7.594 10.039 35.219 1 87.75 449 ASN A CA 1
ATOM 3596 C C . ASN A 1 449 ? 9.07 10.398 35.062 1 87.75 449 ASN A C 1
ATOM 3598 O O . ASN A 1 449 ? 9.945 9.562 35.281 1 87.75 449 ASN A O 1
ATOM 3602 N N . ASN A 1 450 ? 9.297 11.492 34.531 1 85.31 450 ASN A N 1
ATOM 3603 C CA . ASN A 1 450 ? 10.648 12.023 34.406 1 85.31 450 ASN A CA 1
ATOM 3604 C C . ASN A 1 450 ? 11.492 11.156 33.469 1 85.31 450 ASN A C 1
ATOM 3606 O O . ASN A 1 450 ? 12.719 11.117 33.594 1 85.31 450 ASN A O 1
ATOM 3610 N N . SER A 1 451 ? 10.797 10.461 32.719 1 90.31 451 SER A N 1
ATOM 3611 C CA . SER A 1 451 ? 11.484 9.648 31.719 1 90.31 451 SER A CA 1
ATOM 3612 C C . SER A 1 451 ? 11.602 10.391 30.391 1 90.31 451 SER A C 1
ATOM 3614 O O . SER A 1 451 ? 10.734 11.188 30.047 1 90.31 451 SER A O 1
ATOM 3616 N N . LEU A 1 452 ? 12.695 10.141 29.719 1 93.38 452 LEU A N 1
ATOM 3617 C CA . LEU A 1 452 ? 12.883 10.734 28.391 1 93.38 452 LEU A CA 1
ATOM 3618 C C . LEU A 1 452 ? 12.539 9.742 27.297 1 93.38 452 LEU A C 1
ATOM 3620 O O . LEU A 1 452 ? 12.633 10.07 26.109 1 93.38 452 LEU A O 1
ATOM 3624 N N . THR A 1 453 ? 12 8.625 27.672 1 91.88 453 THR A N 1
ATOM 3625 C CA . THR A 1 453 ? 11.812 7.57 26.688 1 91.88 453 THR A CA 1
ATOM 3626 C C . THR A 1 453 ? 10.328 7.344 26.406 1 91.88 453 THR A C 1
ATOM 3628 O O . THR A 1 453 ? 9.953 6.367 25.766 1 91.88 453 THR A O 1
ATOM 3631 N N . PHE A 1 454 ? 9.539 8.281 26.828 1 90 454 PHE A N 1
ATOM 3632 C CA . PHE A 1 454 ? 8.109 8.102 26.578 1 90 454 PHE A CA 1
ATOM 3633 C C . PHE A 1 454 ? 7.777 8.344 25.125 1 90 454 PHE A C 1
ATOM 3635 O O . PHE A 1 454 ? 8.547 8.984 24.391 1 90 454 PHE A O 1
ATOM 3642 N N . SER A 1 455 ? 6.664 7.871 24.703 1 87.62 455 SER A N 1
ATOM 3643 C CA . SER A 1 455 ? 6.223 8 23.312 1 87.62 455 SER A CA 1
ATOM 3644 C C . SER A 1 455 ? 5.617 9.375 23.062 1 87.62 455 SER A C 1
ATOM 3646 O O . SER A 1 455 ? 4.926 9.93 23.922 1 87.62 455 SER A O 1
ATOM 3648 N N . CYS A 1 456 ? 5.871 9.93 21.875 1 86.06 456 CYS A N 1
ATOM 3649 C CA . CYS A 1 456 ? 5.414 11.273 21.516 1 86.06 456 CYS A CA 1
ATOM 3650 C C . CYS A 1 456 ? 4.137 11.211 20.688 1 86.06 456 CYS A C 1
ATOM 3652 O O . CYS A 1 456 ? 3.795 12.172 20 1 86.06 456 CYS A O 1
ATOM 3654 N N . LYS A 1 457 ? 3.344 10.258 20.781 1 74.25 457 LYS A N 1
ATOM 3655 C CA . LYS A 1 457 ? 2.156 10.047 19.953 1 74.25 457 LYS A CA 1
ATOM 3656 C C . LYS A 1 457 ? 1.029 10.992 20.375 1 74.25 457 LYS A C 1
ATOM 3658 O O . LYS A 1 457 ? 0.186 11.352 19.547 1 74.25 457 LYS A O 1
ATOM 3663 N N . GLU A 1 458 ? 1.007 11.531 21.562 1 72.56 458 GLU A N 1
ATOM 3664 C CA . GLU A 1 458 ? -0.121 12.305 22.062 1 72.56 458 GLU A CA 1
ATOM 3665 C C . GLU A 1 458 ? 0.308 13.711 22.453 1 72.56 458 GLU A C 1
ATOM 3667 O O . GLU A 1 458 ? -0.251 14.305 23.375 1 72.56 458 GLU A O 1
ATOM 3672 N N . LEU A 1 459 ? 1.167 14.297 21.688 1 81.75 459 LEU A N 1
ATOM 3673 C CA . LEU A 1 459 ? 1.646 15.633 22.016 1 81.75 459 LEU A CA 1
ATOM 3674 C C . LEU A 1 459 ? 0.725 16.703 21.438 1 81.75 459 LEU A C 1
ATOM 3676 O O . LEU A 1 459 ? 0.122 16.5 20.375 1 81.75 459 LEU A O 1
ATOM 3680 N N . SER A 1 460 ? 0.65 17.797 22.141 1 75.25 460 SER A N 1
ATOM 3681 C CA . SER A 1 460 ? -0.082 18.953 21.625 1 75.25 460 SER A CA 1
ATOM 3682 C C . SER A 1 460 ? 0.723 19.688 20.562 1 75.25 460 SER A C 1
ATOM 3684 O O . SER A 1 460 ? 1.936 19.5 20.438 1 75.25 460 SER A O 1
ATOM 3686 N N . LYS A 1 461 ? 0.074 20.5 19.719 1 80.56 461 LYS A N 1
ATOM 3687 C CA . LYS A 1 461 ? 0.755 21.281 18.688 1 80.56 461 LYS A CA 1
ATOM 3688 C C . LYS A 1 461 ? 1.805 22.203 19.297 1 80.56 461 LYS A C 1
ATOM 3690 O O . LYS A 1 461 ? 2.865 22.422 18.703 1 80.56 461 LYS A O 1
ATOM 3695 N N . GLY A 1 462 ? 1.451 22.766 20.469 1 83.44 462 GLY A N 1
ATOM 3696 C CA . GLY A 1 462 ? 2.395 23.625 21.156 1 83.44 462 GLY A CA 1
ATOM 3697 C C . GLY A 1 462 ? 3.639 22.906 21.641 1 83.44 462 GLY A C 1
ATOM 3698 O O . GLY A 1 462 ? 4.746 23.438 21.562 1 83.44 462 GLY A O 1
ATOM 3699 N N . GLU A 1 463 ? 3.385 21.719 22.141 1 86.19 463 GLU A N 1
ATOM 3700 C CA . GLU A 1 463 ? 4.52 20.906 22.562 1 86.19 463 GLU A CA 1
ATOM 3701 C C . GLU A 1 463 ? 5.41 20.531 21.391 1 86.19 463 GLU A C 1
ATOM 3703 O O . GLU A 1 463 ? 6.641 20.578 21.5 1 86.19 463 GLU A O 1
ATOM 3708 N N . ILE A 1 464 ? 4.789 20.266 20.328 1 90.19 464 ILE A N 1
ATOM 3709 C CA . ILE A 1 464 ? 5.508 19.891 19.109 1 90.19 464 ILE A CA 1
ATOM 3710 C C . ILE A 1 464 ? 6.352 21.078 18.625 1 90.19 464 ILE A C 1
ATOM 3712 O O . ILE A 1 464 ? 7.508 20.891 18.234 1 90.19 464 ILE A O 1
ATOM 3716 N N . GLN A 1 465 ? 5.812 22.203 18.625 1 90.19 465 GLN A N 1
ATOM 3717 C CA . GLN A 1 465 ? 6.535 23.406 18.203 1 90.19 465 GLN A CA 1
ATOM 3718 C C . GLN A 1 465 ? 7.734 23.672 19.094 1 90.19 465 GLN A C 1
ATOM 3720 O O . GLN A 1 465 ? 8.805 24.062 18.625 1 90.19 465 GLN A O 1
ATOM 3725 N N . ARG A 1 466 ? 7.484 23.516 20.391 1 93.19 466 ARG A N 1
ATOM 3726 C CA . ARG A 1 466 ? 8.57 23.75 21.344 1 93.19 466 ARG A CA 1
ATOM 3727 C C . ARG A 1 466 ? 9.672 22.719 21.172 1 93.19 466 ARG A C 1
ATOM 3729 O O . ARG A 1 466 ? 10.852 23.016 21.359 1 93.19 466 ARG A O 1
ATOM 3736 N N . ILE A 1 467 ? 9.289 21.516 20.812 1 94.44 467 ILE A N 1
ATOM 3737 C CA . ILE A 1 467 ? 10.266 20.484 20.5 1 94.44 467 ILE A CA 1
ATOM 3738 C C . ILE A 1 467 ? 11.086 20.891 19.281 1 94.44 467 ILE A C 1
ATOM 3740 O O . ILE A 1 467 ? 12.297 20.688 19.234 1 94.44 467 ILE A O 1
ATOM 3744 N N . SER A 1 468 ? 10.438 21.484 18.312 1 94.31 468 SER A N 1
ATOM 3745 C CA . SER A 1 468 ? 11.125 21.922 17.109 1 94.31 468 SER A CA 1
ATOM 3746 C C . SER A 1 468 ? 12.172 22.984 17.422 1 94.31 468 SER A C 1
ATOM 3748 O O . SER A 1 468 ? 13.273 22.969 16.875 1 94.31 468 SER A O 1
ATOM 3750 N N . VAL A 1 469 ? 11.797 23.875 18.281 1 94.56 469 VAL A N 1
ATOM 3751 C CA . VAL A 1 469 ? 12.727 24.906 18.703 1 94.56 469 VAL A CA 1
ATOM 3752 C C . VAL A 1 469 ? 13.875 24.297 19.5 1 94.56 469 VAL A C 1
ATOM 3754 O O . VAL A 1 469 ? 15.031 24.688 19.328 1 94.56 469 VAL A O 1
ATOM 3757 N N . ALA A 1 470 ? 13.492 23.344 20.359 1 95.62 470 ALA A N 1
ATOM 3758 C CA . ALA A 1 470 ? 14.508 22.641 21.125 1 95.62 470 ALA A CA 1
ATOM 3759 C C . ALA A 1 470 ? 15.531 21.969 20.203 1 95.62 470 ALA A C 1
ATOM 3761 O O . ALA A 1 470 ? 16.734 22 20.484 1 95.62 470 ALA A O 1
ATOM 3762 N N . ARG A 1 471 ? 15.07 21.391 19.156 1 95.44 471 ARG A N 1
ATOM 3763 C CA . ARG A 1 471 ? 15.945 20.781 18.156 1 95.44 471 ARG A CA 1
ATOM 3764 C C . ARG A 1 471 ? 16.969 21.781 17.625 1 95.44 471 ARG A C 1
ATOM 3766 O O . ARG A 1 471 ? 18.141 21.469 17.5 1 95.44 471 ARG A O 1
ATOM 3773 N N . ALA A 1 472 ? 16.469 22.922 17.328 1 94.88 472 ALA A N 1
ATOM 3774 C CA . ALA A 1 472 ? 17.312 23.969 16.781 1 94.88 472 ALA A CA 1
ATOM 3775 C C . ALA A 1 472 ? 18.391 24.391 17.781 1 94.88 472 ALA A C 1
ATOM 3777 O O . ALA A 1 472 ? 19.562 24.578 17.406 1 94.88 472 ALA A O 1
ATOM 3778 N N . LEU A 1 473 ? 18 24.516 19.016 1 94.56 473 LEU A N 1
ATOM 3779 C CA . LEU A 1 473 ? 18.922 24.953 20.062 1 94.56 473 LEU A CA 1
ATOM 3780 C C . LEU A 1 473 ? 19.984 23.891 20.344 1 94.56 473 LEU A C 1
ATOM 3782 O O . LEU A 1 473 ? 21.125 24.203 20.672 1 94.56 473 LEU A O 1
ATOM 3786 N N . LEU A 1 474 ? 19.578 22.656 20.188 1 95.25 474 LEU A N 1
ATOM 3787 C CA . LEU A 1 474 ? 20.484 21.562 20.453 1 95.25 474 LEU A CA 1
ATOM 3788 C C . LEU A 1 474 ? 21.422 21.328 19.266 1 95.25 474 LEU A C 1
ATOM 3790 O O . LEU A 1 474 ? 22.469 20.672 19.422 1 95.25 474 LEU A O 1
ATOM 3794 N N . SER A 1 475 ? 21.109 21.781 18.062 1 91.81 475 SER A N 1
ATOM 3795 C CA . SER A 1 475 ? 21.906 21.547 16.859 1 91.81 475 SER A CA 1
ATOM 3796 C C . SER A 1 475 ? 23.219 22.328 16.922 1 91.81 475 SER A C 1
ATOM 3798 O O . SER A 1 475 ? 24.172 22 16.203 1 91.81 475 SER A O 1
ATOM 3800 N N . ASN A 1 476 ? 23.328 23.391 17.734 1 84.44 476 ASN A N 1
ATOM 3801 C CA . ASN A 1 476 ? 24.484 24.266 17.906 1 84.44 476 ASN A CA 1
ATOM 3802 C C . ASN A 1 476 ? 24.781 25.047 16.641 1 84.44 476 ASN A C 1
ATOM 3804 O O . ASN A 1 476 ? 25.891 25.562 16.469 1 84.44 476 ASN A O 1
ATOM 3808 N N . LYS A 1 477 ? 23.938 25.062 15.609 1 93.12 477 LYS A N 1
ATOM 3809 C CA . LYS A 1 477 ? 24.078 25.922 14.445 1 93.12 477 LYS A CA 1
ATOM 3810 C C . LYS A 1 477 ? 23.875 27.391 14.828 1 93.12 477 LYS A C 1
ATOM 3812 O O . LYS A 1 477 ? 23.031 27.703 15.664 1 93.12 477 LYS A O 1
ATOM 3817 N N . LYS A 1 478 ? 24.656 28.203 14.18 1 94.06 478 LYS A N 1
ATOM 3818 C CA . LYS A 1 478 ? 24.672 29.594 14.602 1 94.06 478 LYS A CA 1
ATOM 3819 C C . LYS A 1 478 ? 23.703 30.438 13.781 1 94.06 478 LYS A C 1
ATOM 3821 O O . LYS A 1 478 ? 23.422 31.594 14.133 1 94.06 478 LYS A O 1
ATOM 3826 N N . ILE A 1 479 ? 23.25 29.922 12.672 1 96.62 479 ILE A N 1
ATOM 3827 C CA . ILE A 1 479 ? 22.234 30.594 11.875 1 96.62 479 ILE A CA 1
ATOM 3828 C C . ILE A 1 479 ? 20.922 29.812 11.953 1 96.62 479 ILE A C 1
ATOM 3830 O O . ILE A 1 479 ? 20.891 28.609 11.656 1 96.62 479 ILE A O 1
ATOM 3834 N N . ILE A 1 480 ? 19.859 30.453 12.367 1 96.94 480 ILE A N 1
ATOM 3835 C CA . ILE A 1 480 ? 18.578 29.781 12.531 1 96.94 480 ILE A CA 1
ATOM 3836 C C . ILE A 1 480 ? 17.5 30.547 11.773 1 96.94 480 ILE A C 1
ATOM 3838 O O . ILE A 1 480 ? 17.359 31.75 11.945 1 96.94 480 ILE A O 1
ATOM 3842 N N . PHE A 1 481 ? 16.844 29.906 10.891 1 96.94 481 PHE A N 1
ATOM 3843 C CA . PHE A 1 481 ? 15.648 30.406 10.227 1 96.94 481 PHE A CA 1
ATOM 3844 C C . PHE A 1 481 ? 14.398 29.859 10.891 1 96.94 481 PHE A C 1
ATOM 3846 O O . PHE A 1 481 ? 14.281 28.656 11.109 1 96.94 481 PHE A O 1
ATOM 3853 N N . LEU A 1 482 ? 13.531 30.656 11.273 1 95.38 482 LEU A N 1
ATOM 3854 C CA . LEU A 1 482 ? 12.297 30.25 11.938 1 95.38 482 LEU A CA 1
ATOM 3855 C C . LEU A 1 482 ? 11.078 30.703 11.141 1 95.38 482 LEU A C 1
ATOM 3857 O O . LEU A 1 482 ? 10.883 31.891 10.922 1 95.38 482 LEU A O 1
ATOM 3861 N N . ASP A 1 483 ? 10.32 29.75 10.719 1 91.5 483 ASP A N 1
ATOM 3862 C CA . ASP A 1 483 ? 9.094 30.016 9.969 1 91.5 483 ASP A CA 1
ATOM 3863 C C . ASP A 1 483 ? 7.859 29.828 10.844 1 91.5 483 ASP A C 1
ATOM 3865 O O . ASP A 1 483 ? 7.32 28.719 10.93 1 91.5 483 ASP A O 1
ATOM 3869 N N . GLU A 1 484 ? 7.426 30.859 11.438 1 86.81 484 GLU A N 1
ATOM 3870 C CA . GLU A 1 484 ? 6.281 30.906 12.344 1 86.81 484 GLU A CA 1
ATOM 3871 C C . GLU A 1 484 ? 6.426 29.891 13.477 1 86.81 484 GLU A C 1
ATOM 3873 O O . GLU A 1 484 ? 5.535 29.078 13.703 1 86.81 484 GLU A O 1
ATOM 3878 N N . PRO A 1 485 ? 7.461 30.031 14.227 1 87.94 485 PRO A N 1
ATOM 3879 C CA . PRO A 1 485 ? 7.766 29.031 15.258 1 87.94 485 PRO A CA 1
ATOM 3880 C C . PRO A 1 485 ? 6.828 29.125 16.453 1 87.94 485 PRO A C 1
ATOM 3882 O O . PRO A 1 485 ? 6.801 28.203 17.297 1 87.94 485 PRO A O 1
ATOM 3885 N N . THR A 1 486 ? 6.062 30.219 16.547 1 83.19 486 THR A N 1
ATOM 3886 C CA . THR A 1 486 ? 5.25 30.422 17.734 1 83.19 486 THR A CA 1
ATOM 3887 C C . THR A 1 486 ? 3.768 30.469 17.391 1 83.19 486 THR A C 1
ATOM 3889 O O . THR A 1 486 ? 2.945 30.906 18.188 1 83.19 486 THR A O 1
ATOM 3892 N N . ALA A 1 487 ? 3.482 30.062 16.172 1 76.5 487 ALA A N 1
ATOM 3893 C CA . ALA A 1 487 ? 2.125 30.203 15.656 1 76.5 487 ALA A CA 1
ATOM 3894 C C . ALA A 1 487 ? 1.127 29.422 16.516 1 76.5 487 ALA A C 1
ATOM 3896 O O . ALA A 1 487 ? -0.024 29.844 16.672 1 76.5 487 ALA A O 1
ATOM 3897 N N . SER A 1 488 ? 1.594 28.344 17.125 1 75.75 488 SER A N 1
ATOM 3898 C CA . SER A 1 488 ? 0.679 27.484 17.875 1 75.75 488 SER A CA 1
ATOM 3899 C C . SER A 1 488 ? 0.914 27.594 19.375 1 75.75 488 SER A C 1
ATOM 3901 O O . SER A 1 488 ? 0.459 26.75 20.156 1 75.75 488 SER A O 1
ATOM 3903 N N . LEU A 1 489 ? 1.604 28.625 19.75 1 80.69 489 LEU A N 1
ATOM 3904 C CA . LEU A 1 489 ? 1.949 28.781 21.156 1 80.69 489 LEU A CA 1
ATOM 3905 C C . LEU A 1 489 ? 1.087 29.859 21.812 1 80.69 489 LEU A C 1
ATOM 3907 O O . LEU A 1 489 ? 0.613 30.781 21.141 1 80.69 489 LEU A O 1
ATOM 3911 N N . ASP A 1 490 ? 0.881 29.688 23.078 1 78.38 490 ASP A N 1
ATOM 3912 C CA . ASP A 1 490 ? 0.252 30.766 23.844 1 78.38 490 ASP A CA 1
ATOM 3913 C C . ASP A 1 490 ? 1.202 31.953 24.016 1 78.38 490 ASP A C 1
ATOM 3915 O O . ASP A 1 490 ? 2.398 31.844 23.734 1 78.38 490 ASP A O 1
ATOM 3919 N N . LYS A 1 491 ? 0.635 33.031 24.438 1 80 491 LYS A N 1
ATOM 3920 C CA . LYS A 1 491 ? 1.38 34.281 24.484 1 80 491 LYS A CA 1
ATOM 3921 C C . LYS A 1 491 ? 2.621 34.156 25.359 1 80 491 LYS A C 1
ATOM 3923 O O . LYS A 1 491 ? 3.699 34.625 25 1 80 491 LYS A O 1
ATOM 3928 N N . GLN A 1 492 ? 2.443 33.5 26.5 1 83.25 492 GLN A N 1
ATOM 3929 C CA . GLN A 1 492 ? 3.559 33.375 27.438 1 83.25 492 GLN A CA 1
ATOM 3930 C C . GLN A 1 492 ? 4.695 32.562 26.828 1 83.25 492 GLN A C 1
ATOM 3932 O O . GLN A 1 492 ? 5.855 32.969 26.859 1 83.25 492 GLN A O 1
ATOM 3937 N N . ASN A 1 493 ? 4.402 31.438 26.328 1 87.62 493 ASN A N 1
ATOM 3938 C CA . ASN A 1 493 ? 5.414 30.578 25.719 1 87.62 493 ASN A CA 1
ATOM 3939 C C . ASN A 1 493 ? 6.008 31.219 24.469 1 87.62 493 ASN A C 1
ATOM 3941 O O . ASN A 1 493 ? 7.191 31.031 24.172 1 87.62 493 ASN A O 1
ATOM 3945 N N . ALA A 1 494 ? 5.188 31.891 23.719 1 88.31 494 ALA A N 1
ATOM 3946 C CA . ALA A 1 494 ? 5.672 32.562 22.516 1 88.31 494 ALA A CA 1
ATOM 3947 C C . ALA A 1 494 ? 6.73 33.594 22.875 1 88.31 494 ALA A C 1
ATOM 3949 O O . ALA A 1 494 ? 7.781 33.688 22.219 1 88.31 494 ALA A O 1
ATOM 3950 N N . GLU A 1 495 ? 6.371 34.375 23.875 1 88.38 495 GLU A N 1
ATOM 3951 C CA . GLU A 1 495 ? 7.309 35.406 24.312 1 88.38 495 GLU A CA 1
ATOM 3952 C C . GLU A 1 495 ? 8.602 34.812 24.844 1 88.38 495 GLU A C 1
ATOM 3954 O O . GLU A 1 495 ? 9.695 35.312 24.562 1 88.38 495 GLU A O 1
ATOM 3959 N N . LEU A 1 496 ? 8.398 33.719 25.562 1 90.62 496 LEU A N 1
ATOM 3960 C CA . LEU A 1 496 ? 9.562 33.031 26.109 1 90.62 496 LEU A CA 1
ATOM 3961 C C . LEU A 1 496 ? 10.484 32.562 24.984 1 90.62 496 LEU A C 1
ATOM 3963 O O . LEU A 1 496 ? 11.695 32.75 25.031 1 90.62 496 LEU A O 1
ATOM 3967 N N . ILE A 1 497 ? 9.969 31.906 24.047 1 92.12 497 ILE A N 1
ATOM 3968 C CA . ILE A 1 497 ? 10.734 31.328 22.938 1 92.12 497 ILE A CA 1
ATOM 3969 C C . ILE A 1 497 ? 11.383 32.438 22.125 1 92.12 497 ILE A C 1
ATOM 3971 O O . ILE A 1 497 ? 12.547 32.344 21.734 1 92.12 497 ILE A O 1
ATOM 3975 N N . GLU A 1 498 ? 10.617 33.438 21.875 1 92.25 498 GLU A N 1
ATOM 3976 C CA . GLU A 1 498 ? 11.156 34.594 21.125 1 92.25 498 GLU A CA 1
ATOM 3977 C C . GLU A 1 498 ? 12.336 35.219 21.859 1 92.25 498 GLU A C 1
ATOM 3979 O O . GLU A 1 498 ? 13.375 35.5 21.25 1 92.25 498 GLU A O 1
ATOM 3984 N N . GLU A 1 499 ? 12.141 35.438 23.141 1 92.69 499 GLU A N 1
ATOM 3985 C CA . GLU A 1 499 ? 13.203 36.062 23.938 1 92.69 499 GLU A CA 1
ATOM 3986 C C . GLU A 1 499 ? 14.438 35.156 23.969 1 92.69 499 GLU A C 1
ATOM 3988 O O . GLU A 1 499 ? 15.562 35.625 23.875 1 92.69 499 GLU A O 1
ATOM 3993 N N . LEU A 1 500 ? 14.133 33.906 24.141 1 92.81 500 LEU A N 1
ATOM 3994 C CA . LEU A 1 500 ? 15.203 32.906 24.203 1 92.81 500 LEU A CA 1
ATOM 3995 C C . LEU A 1 500 ? 16.078 32.969 22.953 1 92.81 500 LEU A C 1
ATOM 3997 O O . LEU A 1 500 ? 17.297 32.969 23.047 1 92.81 500 LEU A O 1
ATOM 4001 N N . ILE A 1 501 ? 15.523 33.094 21.828 1 93.62 501 ILE A N 1
ATOM 4002 C CA . ILE A 1 501 ? 16.219 33.031 20.547 1 93.62 501 ILE A CA 1
ATOM 4003 C C . ILE A 1 501 ? 16.828 34.406 20.25 1 93.62 501 ILE A C 1
ATOM 4005 O O . ILE A 1 501 ? 18 34.5 19.844 1 93.62 501 ILE A O 1
ATOM 4009 N N . LEU A 1 502 ? 16.109 35.469 20.5 1 93.88 502 LEU A N 1
ATOM 4010 C CA . LEU A 1 502 ? 16.516 36.781 20.078 1 93.88 502 LEU A CA 1
ATOM 4011 C C . LEU A 1 502 ? 17.594 37.344 21.016 1 93.88 502 LEU A C 1
ATOM 4013 O O . LEU A 1 502 ? 18.438 38.156 20.609 1 93.88 502 LEU A O 1
ATOM 4017 N N . LYS A 1 503 ? 17.625 36.938 22.234 1 93.5 503 LYS A N 1
ATOM 4018 C CA . LYS A 1 503 ? 18.594 37.469 23.203 1 93.5 503 LYS A CA 1
ATOM 4019 C C . LYS A 1 503 ? 19.938 36.75 23.062 1 93.5 503 LYS A C 1
ATOM 4021 O O . LYS A 1 503 ? 20.938 37.219 23.625 1 93.5 503 LYS A O 1
ATOM 4026 N N . ASN A 1 504 ? 19.922 35.688 22.406 1 93.06 504 ASN A N 1
ATOM 4027 C CA . ASN A 1 504 ? 21.188 35 22.219 1 93.06 504 ASN A CA 1
ATOM 4028 C C . ASN A 1 504 ? 22.078 35.719 21.203 1 93.06 504 ASN A C 1
ATOM 4030 O O . ASN A 1 504 ? 21.828 35.656 20 1 93.06 504 ASN A O 1
ATOM 4034 N N . PRO A 1 505 ? 23.156 36.281 21.672 1 91.25 505 PRO A N 1
ATOM 4035 C CA . PRO A 1 505 ? 23.984 37.094 20.781 1 91.25 505 PRO A CA 1
ATOM 4036 C C . PRO A 1 505 ? 24.766 36.25 19.766 1 91.25 505 PRO A C 1
ATOM 4038 O O . PRO A 1 505 ? 25.219 36.781 18.75 1 91.25 505 PRO A O 1
ATOM 4041 N N . ASP A 1 506 ? 24.844 35.031 20.016 1 91.5 506 ASP A N 1
ATOM 4042 C CA . ASP A 1 506 ? 25.641 34.156 19.156 1 91.5 506 ASP A CA 1
ATOM 4043 C C . ASP A 1 506 ? 24.844 33.719 17.938 1 91.5 506 ASP A C 1
ATOM 4045 O O . ASP A 1 506 ? 25.422 33.219 16.969 1 91.5 506 ASP A O 1
ATOM 4049 N N . LEU A 1 507 ? 23.625 33.938 17.969 1 95.06 507 LEU A N 1
ATOM 4050 C CA . LEU A 1 507 ? 22.766 33.406 16.906 1 95.06 507 LEU A CA 1
ATOM 4051 C C . LEU A 1 507 ? 22.453 34.5 15.883 1 95.06 507 LEU A C 1
ATOM 4053 O O . LEU A 1 507 ? 22.25 35.656 16.25 1 95.06 507 LEU A O 1
ATOM 4057 N N . THR A 1 508 ? 22.547 34.188 14.594 1 96.81 508 THR A N 1
ATOM 4058 C CA . THR A 1 508 ? 21.953 34.969 13.516 1 96.81 508 THR A CA 1
ATOM 4059 C C . THR A 1 508 ? 20.547 34.438 13.188 1 96.81 508 THR A C 1
ATOM 4061 O O . THR A 1 508 ? 20.391 33.25 12.914 1 96.81 508 THR A O 1
ATOM 4064 N N . VAL A 1 509 ? 19.562 35.312 13.195 1 96.75 509 VAL A N 1
ATOM 4065 C CA . VAL A 1 509 ? 18.203 34.781 13.172 1 96.75 509 VAL A CA 1
ATOM 4066 C C . VAL A 1 509 ? 17.391 35.5 12.102 1 96.75 509 VAL A C 1
ATOM 4068 O O . VAL A 1 509 ? 17.438 36.719 11.984 1 96.75 509 VAL A O 1
ATOM 4071 N N . LEU A 1 510 ? 16.812 34.781 11.25 1 96.12 510 LEU A N 1
ATOM 4072 C CA . LEU A 1 510 ? 15.695 35.219 10.422 1 96.12 510 LEU A CA 1
ATOM 4073 C C . LEU A 1 510 ? 14.367 34.719 10.953 1 96.12 510 LEU A C 1
ATOM 4075 O O . LEU A 1 510 ? 14.125 33.5 10.953 1 96.12 510 LEU A O 1
ATOM 4079 N N . PHE A 1 511 ? 13.547 35.562 11.367 1 94.69 511 PHE A N 1
ATOM 4080 C CA . PHE A 1 511 ? 12.336 35.25 12.102 1 94.69 511 PHE A CA 1
ATOM 4081 C C . PHE A 1 511 ? 11.094 35.688 11.336 1 94.69 511 PHE A C 1
ATOM 4083 O O . PHE A 1 511 ? 10.867 3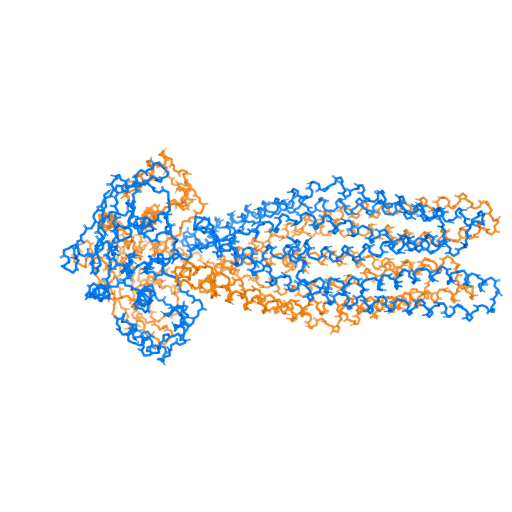6.906 11.164 1 94.69 511 PHE A O 1
ATOM 4090 N N . ILE A 1 512 ? 10.391 34.688 10.797 1 91.25 512 ILE A N 1
ATOM 4091 C CA . ILE A 1 512 ? 9.109 35 10.172 1 91.25 512 ILE A CA 1
ATOM 4092 C C . ILE A 1 512 ? 8 34.938 11.211 1 91.25 512 ILE A C 1
ATOM 4094 O O . ILE A 1 512 ? 7.859 33.938 11.914 1 91.25 512 ILE A O 1
ATOM 4098 N N . SER A 1 513 ? 7.223 35.938 11.359 1 85.56 513 SER A N 1
ATOM 4099 C CA . SER A 1 513 ? 6.102 35.938 12.297 1 85.56 513 SER A CA 1
ATOM 4100 C C . SER A 1 513 ? 5.035 36.969 11.867 1 85.56 513 SER A C 1
ATOM 4102 O O . SER A 1 513 ? 5.359 38.031 11.367 1 85.56 513 SER A O 1
ATOM 4104 N N . HIS A 1 514 ? 3.898 36.594 12.102 1 73.81 514 HIS A N 1
ATOM 4105 C CA . HIS A 1 514 ? 2.787 37.531 11.875 1 73.81 514 HIS A CA 1
ATOM 4106 C C . HIS A 1 514 ? 2.428 38.281 13.156 1 73.81 514 HIS A C 1
ATOM 4108 O O . HIS A 1 514 ? 1.762 39.312 13.109 1 73.81 514 HIS A O 1
ATOM 4114 N N . THR A 1 515 ? 2.889 37.781 14.211 1 69.62 515 THR A N 1
ATOM 4115 C CA . THR A 1 515 ? 2.383 38.281 15.492 1 69.62 515 THR A CA 1
ATOM 4116 C C . THR A 1 515 ? 3.461 39.062 16.234 1 69.62 515 THR A C 1
ATOM 4118 O O . THR A 1 515 ? 3.158 39.844 17.156 1 69.62 515 THR A O 1
ATOM 4121 N N . SER A 1 516 ? 4.625 38.781 15.773 1 70.38 516 SER A N 1
ATOM 4122 C CA . SER A 1 516 ? 5.695 39.438 16.484 1 70.38 516 SER A CA 1
ATOM 4123 C C . SER A 1 516 ? 5.594 40.969 16.328 1 70.38 516 SER A C 1
ATOM 4125 O O . SER A 1 516 ? 5.172 41.469 15.281 1 70.38 516 SER A O 1
ATOM 4127 N N . ASN A 1 517 ? 5.918 41.5 17.453 1 68.19 517 ASN A N 1
ATOM 4128 C CA . ASN A 1 517 ? 5.891 42.969 17.469 1 68.19 517 ASN A CA 1
ATOM 4129 C C . ASN A 1 517 ? 7.035 43.562 16.641 1 68.19 517 ASN A C 1
ATOM 4131 O O . ASN A 1 517 ? 8.203 43.375 16.984 1 68.19 517 ASN A O 1
ATOM 4135 N N . ILE A 1 518 ? 6.684 44.188 15.664 1 70.62 518 ILE A N 1
ATOM 4136 C CA . ILE A 1 518 ? 7.652 44.781 14.75 1 70.62 518 ILE A CA 1
ATOM 4137 C C . ILE A 1 518 ? 8.555 45.75 15.523 1 70.62 518 ILE A C 1
ATOM 4139 O O . ILE A 1 518 ? 9.719 45.938 15.164 1 70.62 518 ILE A O 1
ATOM 4143 N N . LYS A 1 519 ? 8.055 46.281 16.609 1 70.5 519 LYS A N 1
ATOM 4144 C CA . LYS A 1 519 ? 8.797 47.281 17.344 1 70.5 519 LYS A CA 1
ATOM 4145 C C . LYS A 1 519 ? 9.656 46.656 18.438 1 70.5 519 LYS A C 1
ATOM 4147 O O . LYS A 1 519 ? 10.305 47.344 19.203 1 70.5 519 LYS A O 1
ATOM 4152 N N . ASN A 1 520 ? 9.617 45.438 18.438 1 78.81 520 ASN A N 1
ATOM 4153 C CA . ASN A 1 520 ? 10.469 44.75 19.406 1 78.81 520 ASN A CA 1
ATOM 4154 C C . ASN A 1 520 ? 11.938 45.094 19.203 1 78.81 520 ASN A C 1
ATOM 4156 O O . ASN A 1 520 ? 12.492 44.875 18.125 1 78.81 520 ASN A O 1
ATOM 4160 N N . LYS A 1 521 ? 12.602 45.594 20.109 1 82.19 521 LYS A N 1
ATOM 4161 C CA . LYS A 1 521 ? 13.953 46.156 20.047 1 82.19 521 LYS A CA 1
ATOM 4162 C C . LYS A 1 521 ? 14.984 45.031 19.922 1 82.19 521 LYS A C 1
ATOM 4164 O O . LYS A 1 521 ? 16.141 45.281 19.594 1 82.19 521 LYS A O 1
ATOM 4169 N N . LEU A 1 522 ? 14.5 43.906 20.125 1 88.25 522 LEU A N 1
ATOM 4170 C CA . LEU A 1 522 ? 15.438 42.812 20.047 1 88.25 522 LEU A CA 1
ATOM 4171 C C . LEU A 1 522 ? 15.812 42.5 18.609 1 88.25 522 LEU A C 1
ATOM 4173 O O . LEU A 1 522 ? 16.828 41.844 18.344 1 88.25 522 LEU A O 1
ATOM 4177 N N . PHE A 1 523 ? 15.07 43 17.719 1 92.62 523 PHE A N 1
ATOM 4178 C CA . PHE A 1 523 ? 15.391 42.844 16.312 1 92.62 523 PHE A CA 1
ATOM 4179 C C . PHE A 1 523 ? 16.344 43.938 15.844 1 92.62 523 PHE A C 1
ATOM 4181 O O . PHE A 1 523 ? 16.203 45.094 16.234 1 92.62 523 PHE A O 1
ATOM 4188 N N . ASN A 1 524 ? 17.281 43.594 15.047 1 92.12 524 ASN A N 1
ATOM 4189 C CA . ASN A 1 524 ? 18.188 44.562 14.445 1 92.12 524 ASN A CA 1
ATOM 4190 C C . ASN A 1 524 ? 17.547 45.25 13.258 1 92.12 524 ASN A C 1
ATOM 4192 O O . ASN A 1 524 ? 17.891 46.406 12.938 1 92.12 524 ASN A O 1
ATOM 4196 N N . GLY A 1 525 ? 16.609 44.625 12.672 1 90.56 525 GLY A N 1
ATOM 4197 C CA . GLY A 1 525 ? 15.906 45.188 11.539 1 90.56 525 GLY A CA 1
ATOM 4198 C C . GLY A 1 525 ? 14.68 44.375 11.133 1 90.56 525 GLY A C 1
ATOM 4199 O O . GLY A 1 525 ? 14.461 43.281 11.648 1 90.56 525 GLY A O 1
ATOM 4200 N N . THR A 1 526 ? 13.891 44.969 10.281 1 91.44 526 THR A N 1
ATOM 4201 C CA . THR A 1 526 ? 12.688 44.312 9.758 1 91.44 526 THR A CA 1
ATOM 4202 C C . THR A 1 526 ? 12.695 44.312 8.234 1 91.44 526 THR A C 1
ATOM 4204 O O . THR A 1 526 ? 13.016 45.344 7.609 1 91.44 526 THR A O 1
ATOM 4207 N N . ILE A 1 527 ? 12.508 43.188 7.746 1 90.12 527 ILE A N 1
ATOM 4208 C CA . ILE A 1 527 ? 12.367 43.031 6.305 1 90.12 527 ILE A CA 1
ATOM 4209 C C . ILE A 1 527 ? 10.883 42.938 5.934 1 90.12 527 ILE A C 1
ATOM 4211 O O . ILE A 1 527 ? 10.195 42 6.281 1 90.12 527 ILE A O 1
ATOM 4215 N N . HIS A 1 528 ? 10.414 43.906 5.207 1 88.5 528 HIS A N 1
ATOM 4216 C CA . HIS A 1 528 ? 9.016 43.969 4.797 1 88.5 528 HIS A CA 1
ATOM 4217 C C . HIS A 1 528 ? 8.844 43.469 3.361 1 88.5 528 HIS A C 1
ATOM 4219 O O . HIS A 1 528 ? 9.406 44.062 2.434 1 88.5 528 HIS A O 1
ATOM 4225 N N . ILE A 1 529 ? 8.18 42.406 3.297 1 86 529 ILE A N 1
ATOM 4226 C CA . ILE A 1 529 ? 7.879 41.875 1.969 1 86 529 ILE A CA 1
ATOM 4227 C C . ILE A 1 529 ? 6.477 42.281 1.548 1 86 529 ILE A C 1
ATOM 4229 O O . ILE A 1 529 ? 5.504 42.062 2.268 1 86 529 ILE A O 1
ATOM 4233 N N . LYS A 1 530 ? 6.398 43 0.394 1 78.19 530 LYS A N 1
ATOM 4234 C CA . LYS A 1 530 ? 5.121 43.531 -0.085 1 78.19 530 LYS A CA 1
ATOM 4235 C C . LYS A 1 530 ? 4.691 42.812 -1.373 1 78.19 530 LYS A C 1
ATOM 4237 O O . LYS A 1 530 ? 5.523 42.562 -2.24 1 78.19 530 LYS A O 1
ATOM 4242 N N . MET B 1 1 ? -17.469 -13.547 4.758 1 81.56 1 MET B N 1
ATOM 4243 C CA . MET B 1 1 ? -17.078 -14.281 3.559 1 81.56 1 MET B CA 1
ATOM 4244 C C . MET B 1 1 ? -18.297 -14.836 2.838 1 81.56 1 MET B C 1
ATOM 4246 O O . MET B 1 1 ? -18.5 -14.578 1.65 1 81.56 1 MET B O 1
ATOM 4250 N N . GLY B 1 2 ? -19.141 -15.516 3.557 1 79.31 2 GLY B N 1
ATOM 4251 C CA . GLY B 1 2 ? -20.344 -16.094 2.959 1 79.31 2 GLY B CA 1
ATOM 4252 C C . GLY B 1 2 ? -21.234 -15.055 2.312 1 79.31 2 GLY B C 1
ATOM 4253 O O . GLY B 1 2 ? -21.797 -15.289 1.236 1 79.31 2 GLY B O 1
ATOM 4254 N N . LYS B 1 3 ? -21.375 -13.859 2.85 1 81.12 3 LYS B N 1
ATOM 4255 C CA . LYS B 1 3 ? -22.219 -12.789 2.336 1 81.12 3 LYS B CA 1
ATOM 4256 C C . LYS B 1 3 ? -21.719 -12.297 0.981 1 81.12 3 LYS B C 1
ATOM 4258 O O . LYS B 1 3 ? -22.516 -11.969 0.1 1 81.12 3 LYS B O 1
ATOM 4263 N N . VAL B 1 4 ? -20.469 -12.273 0.783 1 86.06 4 VAL B N 1
ATOM 4264 C CA . VAL B 1 4 ? -19.891 -11.797 -0.468 1 86.06 4 VAL B CA 1
ATOM 4265 C C . VAL B 1 4 ? -20.156 -12.805 -1.582 1 86.06 4 VAL B C 1
ATOM 4267 O O . VAL B 1 4 ? -20.594 -12.43 -2.672 1 86.06 4 VAL B O 1
ATOM 4270 N N . TYR B 1 5 ? -19.984 -14.07 -1.277 1 89.75 5 TYR B N 1
ATOM 4271 C CA . TYR B 1 5 ? -20.172 -15.109 -2.275 1 89.75 5 TYR B CA 1
ATOM 4272 C C . TYR B 1 5 ? -21.641 -15.25 -2.643 1 89.75 5 TYR B C 1
ATOM 4274 O O . TYR B 1 5 ? -21.984 -15.617 -3.771 1 89.75 5 TYR B O 1
ATOM 4282 N N . LYS B 1 6 ? -22.562 -14.906 -1.747 1 89.31 6 LYS B N 1
ATOM 4283 C CA . LYS B 1 6 ? -24 -15.023 -1.975 1 89.31 6 LYS B CA 1
ATOM 4284 C C . LYS B 1 6 ? -24.484 -13.969 -2.965 1 89.31 6 LYS B C 1
ATOM 4286 O O . LYS B 1 6 ? -25.547 -14.133 -3.578 1 89.31 6 LYS B O 1
ATOM 4291 N N . THR B 1 7 ? -23.766 -12.961 -3.193 1 88.06 7 THR B N 1
ATOM 4292 C CA . THR B 1 7 ? -24.172 -11.883 -4.082 1 88.06 7 THR B CA 1
ATOM 4293 C C . THR B 1 7 ? -24.109 -12.328 -5.539 1 88.06 7 THR B C 1
ATOM 4295 O O . THR B 1 7 ? -24.812 -11.773 -6.395 1 88.06 7 THR B O 1
ATOM 4298 N N . ASN B 1 8 ? -23.266 -13.281 -5.863 1 92.56 8 ASN B N 1
ATOM 4299 C CA . ASN B 1 8 ? -23.125 -13.766 -7.23 1 92.56 8 ASN B CA 1
ATOM 4300 C C . ASN B 1 8 ? -23.281 -15.289 -7.305 1 92.56 8 ASN B C 1
ATOM 4302 O O . ASN B 1 8 ? -22.453 -15.969 -7.895 1 92.56 8 ASN B O 1
ATOM 4306 N N . LYS B 1 9 ? -24.359 -15.836 -6.805 1 91.44 9 LYS B N 1
ATOM 4307 C CA . LYS B 1 9 ? -24.594 -17.281 -6.766 1 91.44 9 LYS B CA 1
ATOM 4308 C C . LYS B 1 9 ? -24.781 -17.844 -8.172 1 91.44 9 LYS B C 1
ATOM 4310 O O . LYS B 1 9 ? -24.297 -18.938 -8.477 1 91.44 9 LYS B O 1
ATOM 4315 N N . ILE B 1 10 ? -25.422 -17.047 -8.977 1 93.06 10 ILE B N 1
ATOM 4316 C CA . ILE B 1 10 ? -25.672 -17.5 -10.344 1 93.06 10 ILE B CA 1
ATOM 4317 C C . ILE B 1 10 ? -24.359 -17.594 -11.117 1 93.06 10 ILE B C 1
ATOM 4319 O O . ILE B 1 10 ? -24.156 -18.516 -11.898 1 93.06 10 ILE B O 1
ATOM 4323 N N . GLY B 1 11 ? -23.531 -16.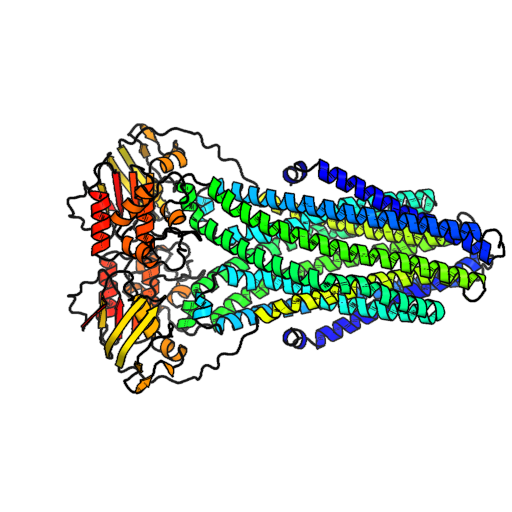625 -10.898 1 93.62 11 GLY B N 1
ATOM 4324 C CA . GLY B 1 11 ? -22.234 -16.656 -11.547 1 93.62 11 GLY B CA 1
ATOM 4325 C C . GLY B 1 11 ? -21.375 -17.828 -11.102 1 93.62 11 GLY B C 1
ATOM 4326 O O . GLY B 1 11 ? -20.703 -18.469 -11.922 1 93.62 11 GLY B O 1
ATOM 4327 N N . ILE B 1 12 ? -21.469 -18.125 -9.859 1 95.06 12 ILE B N 1
ATOM 4328 C CA . ILE B 1 12 ? -20.688 -19.234 -9.312 1 95.06 12 ILE B CA 1
ATOM 4329 C C . ILE B 1 12 ? -21.203 -20.547 -9.859 1 95.06 12 ILE B C 1
ATOM 4331 O O . ILE B 1 12 ? -20.438 -21.453 -10.18 1 95.06 12 ILE B O 1
ATOM 4335 N N . LEU B 1 13 ? -22.5 -20.688 -9.992 1 95.12 13 LEU B N 1
ATOM 4336 C CA . LEU B 1 13 ? -23.078 -21.891 -10.57 1 95.12 13 LEU B CA 1
ATOM 4337 C C . LEU B 1 13 ? -22.656 -22.047 -12.023 1 95.12 13 LEU B C 1
ATOM 4339 O O . LEU B 1 13 ? -22.312 -23.156 -12.453 1 95.12 13 LEU B O 1
ATOM 4343 N N . PHE B 1 14 ? -22.719 -20.953 -12.688 1 95.88 14 PHE B N 1
ATOM 4344 C CA . PHE B 1 14 ? -22.297 -20.984 -14.086 1 95.88 14 PHE B CA 1
ATOM 4345 C C . PHE B 1 14 ? -20.828 -21.391 -14.188 1 95.88 14 PHE B C 1
ATOM 4347 O O . PHE B 1 14 ? -20.453 -22.188 -15.047 1 95.88 14 PHE B O 1
ATOM 4354 N N . PHE B 1 15 ? -20.047 -20.844 -13.32 1 96.06 15 PHE B N 1
ATOM 4355 C CA . PHE B 1 15 ? -18.641 -21.219 -13.258 1 96.06 15 PHE B CA 1
ATOM 4356 C C . PHE B 1 15 ? -18.484 -22.719 -12.984 1 96.06 15 PHE B C 1
ATOM 4358 O O . PHE B 1 15 ? -17.672 -23.391 -13.625 1 96.06 15 PHE B O 1
ATOM 4365 N N . THR B 1 16 ? -19.297 -23.25 -12.102 1 95.62 16 THR B N 1
ATOM 4366 C CA . THR B 1 16 ? -19.203 -24.656 -11.719 1 95.62 16 THR B CA 1
ATOM 4367 C C . THR B 1 16 ? -19.609 -25.562 -12.875 1 95.62 16 THR B C 1
ATOM 4369 O O . THR B 1 16 ? -19 -26.594 -13.094 1 95.62 16 THR B O 1
ATOM 4372 N N . ILE B 1 17 ? -20.547 -25.125 -13.609 1 96.5 17 ILE B N 1
ATOM 4373 C CA . ILE B 1 17 ? -21 -25.906 -14.758 1 96.5 17 ILE B CA 1
ATOM 4374 C C . ILE B 1 17 ? -19.906 -25.938 -15.828 1 96.5 17 ILE B C 1
ATOM 4376 O O . ILE B 1 17 ? -19.609 -26.984 -16.391 1 96.5 17 ILE B O 1
ATOM 4380 N N . LEU B 1 18 ? -19.391 -24.797 -16.094 1 95.69 18 LEU B N 1
ATOM 4381 C CA . LEU B 1 18 ? -18.312 -24.719 -17.078 1 95.69 18 LEU B CA 1
ATOM 4382 C C . LEU B 1 18 ? -17.109 -25.547 -16.641 1 95.69 18 LEU B C 1
ATOM 4384 O O . LEU B 1 18 ? -16.469 -26.203 -17.453 1 95.69 18 LEU B O 1
ATOM 4388 N N . SER B 1 19 ? -16.844 -25.5 -15.344 1 94.56 19 SER B N 1
ATOM 4389 C CA . SER B 1 19 ? -15.734 -26.281 -14.797 1 94.56 19 SER B CA 1
ATOM 4390 C C . SER B 1 19 ? -16 -27.781 -14.914 1 94.56 19 SER B C 1
ATOM 4392 O O . SER B 1 19 ? -15.086 -28.562 -15.164 1 94.56 19 SER B O 1
ATOM 4394 N N . PHE B 1 20 ? -17.172 -28.141 -14.703 1 95.31 20 PHE B N 1
ATOM 4395 C CA . PHE B 1 20 ? -17.547 -29.547 -14.805 1 95.31 20 PHE B CA 1
ATOM 4396 C C . PHE B 1 20 ? -17.375 -30.062 -16.234 1 95.31 20 PHE B C 1
ATOM 4398 O O . PHE B 1 20 ? -16.812 -31.141 -16.453 1 95.31 20 PHE B O 1
ATOM 4405 N N . ILE B 1 21 ? -17.797 -29.312 -17.172 1 95.25 21 ILE B N 1
ATOM 4406 C CA . ILE B 1 21 ? -17.688 -29.703 -18.578 1 95.25 21 ILE B CA 1
ATOM 4407 C C . ILE B 1 21 ? -16.219 -29.781 -18.984 1 95.25 21 ILE B C 1
ATOM 4409 O O . ILE B 1 21 ? -15.812 -30.719 -19.672 1 95.25 21 ILE B O 1
ATOM 4413 N N . SER B 1 22 ? -15.539 -28.812 -18.562 1 92.75 22 SER B N 1
ATOM 4414 C CA . SER B 1 22 ? -14.109 -28.828 -18.859 1 92.75 22 SER B CA 1
ATOM 4415 C C . SER B 1 22 ? -13.422 -30.031 -18.234 1 92.75 22 SER B C 1
ATOM 4417 O O . SER B 1 22 ? -12.609 -30.688 -18.875 1 92.75 22 SER B O 1
ATOM 4419 N N . ALA B 1 23 ? -13.797 -30.312 -16.969 1 91.56 23 ALA B N 1
ATOM 4420 C CA . ALA B 1 23 ? -13.219 -31.453 -16.281 1 91.56 23 ALA B CA 1
ATOM 4421 C C . ALA B 1 23 ? -13.617 -32.781 -16.953 1 91.56 23 ALA B C 1
ATOM 4423 O O . ALA B 1 23 ? -12.805 -33.688 -17.047 1 91.56 23 ALA B O 1
ATOM 4424 N N . LEU B 1 24 ? -14.766 -32.844 -17.406 1 91.88 24 LEU B N 1
ATOM 4425 C CA . LEU B 1 24 ? -15.242 -34.031 -18.109 1 91.88 24 LEU B CA 1
ATOM 4426 C C . LEU B 1 24 ? -14.461 -34.25 -19.391 1 91.88 24 LEU B C 1
ATOM 4428 O O . LEU B 1 24 ? -14.141 -35.375 -19.75 1 91.88 24 LEU B O 1
ATOM 4432 N N . GLY B 1 25 ? -14.234 -33.156 -20.062 1 89.5 25 GLY B N 1
ATOM 4433 C CA . GLY B 1 25 ? -13.43 -33.25 -21.266 1 89.5 25 GLY B CA 1
ATOM 4434 C C . GLY B 1 25 ? -12.031 -33.781 -21.016 1 89.5 25 GLY B C 1
ATOM 4435 O O . GLY B 1 25 ? -11.539 -34.625 -21.766 1 89.5 25 GLY B O 1
ATOM 4436 N N . LEU B 1 26 ? -11.438 -33.375 -19.969 1 85.88 26 LEU B N 1
ATOM 4437 C CA . LEU B 1 26 ? -10.086 -33.781 -19.625 1 85.88 26 LEU B CA 1
ATOM 4438 C C . LEU B 1 26 ? -10.047 -35.25 -19.234 1 85.88 26 LEU B C 1
ATOM 4440 O O . LEU B 1 26 ? -9.203 -36 -19.719 1 85.88 26 LEU B O 1
ATOM 4444 N N . VAL B 1 27 ? -10.945 -35.688 -18.359 1 85.81 27 VAL B N 1
ATOM 4445 C CA . VAL B 1 27 ? -10.969 -37.031 -17.844 1 85.81 27 VAL B CA 1
ATOM 4446 C C . VAL B 1 27 ? -11.336 -38 -18.953 1 85.81 27 VAL B C 1
ATOM 4448 O O . VAL B 1 27 ? -10.773 -39.094 -19.062 1 85.81 27 VAL B O 1
ATOM 4451 N N . PHE B 1 28 ? -12.219 -37.531 -19.797 1 87.12 28 PHE B N 1
ATOM 4452 C CA . PHE B 1 28 ? -12.617 -38.375 -20.922 1 87.12 28 PHE B CA 1
ATOM 4453 C C . PHE B 1 28 ? -11.445 -38.594 -21.859 1 87.12 28 PHE B C 1
ATOM 4455 O O . PHE B 1 28 ? -11.273 -39.688 -22.391 1 87.12 28 PHE B O 1
ATOM 4462 N N . SER B 1 29 ? -10.719 -37.562 -22.109 1 83.12 29 SER B N 1
ATOM 4463 C CA . SER B 1 29 ? -9.547 -37.719 -22.953 1 83.12 29 SER B CA 1
ATOM 4464 C C . SER B 1 29 ? -8.562 -38.719 -22.375 1 83.12 29 SER B C 1
ATOM 4466 O O . SER B 1 29 ? -7.957 -39.531 -23.094 1 83.12 29 SER B O 1
ATOM 4468 N N . GLY B 1 30 ? -8.375 -38.719 -21.031 1 76.12 30 GLY B N 1
ATOM 4469 C CA . GLY B 1 30 ? -7.523 -39.688 -20.375 1 76.12 30 GLY B CA 1
ATOM 4470 C C . GLY B 1 30 ? -8.031 -41.094 -20.5 1 76.12 30 GLY B C 1
ATOM 4471 O O . GLY B 1 30 ? -7.242 -42.031 -20.688 1 76.12 30 GLY B O 1
ATOM 4472 N N . TYR B 1 31 ? -9.25 -41.156 -20.469 1 78.06 31 TYR B N 1
ATOM 4473 C CA . TYR B 1 31 ? -9.891 -42.469 -20.594 1 78.06 31 TYR B CA 1
ATOM 4474 C C . TYR B 1 31 ? -9.734 -43 -22.016 1 78.06 31 TYR B C 1
ATOM 4476 O O . TYR B 1 31 ? -9.477 -44.188 -22.203 1 78.06 31 TYR B O 1
ATOM 4484 N N . VAL B 1 32 ? -9.836 -42.188 -23 1 83.25 32 VAL B N 1
ATOM 4485 C CA . VAL B 1 32 ? -9.766 -42.594 -24.406 1 83.25 32 VAL B CA 1
ATOM 4486 C C . VAL B 1 32 ? -8.344 -43.031 -24.75 1 83.25 32 VAL B C 1
ATOM 4488 O O . VAL B 1 32 ? -8.141 -43.875 -25.625 1 83.25 32 VAL B O 1
ATOM 4491 N N . ILE B 1 33 ? -7.398 -42.562 -24 1 77.25 33 ILE B N 1
ATOM 4492 C CA . ILE B 1 33 ? -6 -42.906 -24.234 1 77.25 33 ILE B CA 1
ATOM 4493 C C . ILE B 1 33 ? -5.801 -44.406 -24.016 1 77.25 33 ILE B C 1
ATOM 4495 O O . ILE B 1 33 ? -5.023 -45.031 -24.719 1 77.25 33 ILE B O 1
ATOM 4499 N N . SER B 1 34 ? -6.52 -45 -23.047 1 76.94 34 SER B N 1
ATOM 4500 C CA . SER B 1 34 ? -6.438 -46.438 -22.797 1 76.94 34 SER B CA 1
ATOM 4501 C C . SER B 1 34 ? -6.859 -47.25 -24.031 1 76.94 34 SER B C 1
ATOM 4503 O O . SER B 1 34 ? -6.211 -48.219 -24.391 1 76.94 34 SER B O 1
ATOM 4505 N N . PHE B 1 35 ? -7.824 -46.719 -24.688 1 80.62 35 PHE B N 1
ATOM 4506 C CA . PHE B 1 35 ? -8.328 -47.406 -25.875 1 80.62 35 PHE B CA 1
ATOM 4507 C C . PHE B 1 35 ? -7.391 -47.188 -27.047 1 80.62 35 PHE B C 1
ATOM 4509 O O . PHE B 1 35 ? -7.238 -48.094 -27.891 1 80.62 35 PHE B O 1
ATOM 4516 N N . ILE B 1 36 ? -6.812 -46.062 -27.062 1 79.44 36 ILE B N 1
ATOM 4517 C CA . ILE B 1 36 ? -5.848 -45.781 -28.125 1 79.44 36 ILE B CA 1
ATOM 4518 C C . ILE B 1 36 ? -4.668 -46.75 -28.016 1 79.44 36 ILE B C 1
ATOM 4520 O O . ILE B 1 36 ? -4.258 -47.344 -29.016 1 79.44 36 ILE B O 1
ATOM 4524 N N . VAL B 1 37 ? -4.215 -46.969 -26.828 1 74.94 37 VAL B N 1
ATOM 4525 C CA . VAL B 1 37 ? -3.045 -47.812 -26.609 1 74.94 37 VAL B CA 1
ATOM 4526 C C . VAL B 1 37 ? -3.395 -49.281 -26.891 1 74.94 37 VAL B C 1
ATOM 4528 O O . VAL B 1 37 ? -2.631 -49.969 -27.547 1 74.94 37 VAL B O 1
ATOM 4531 N N . ASN B 1 38 ? -4.547 -49.75 -26.469 1 76.62 38 ASN B N 1
ATOM 4532 C CA . ASN B 1 38 ? -4.969 -51.125 -26.734 1 76.62 38 ASN B CA 1
ATOM 4533 C C . ASN B 1 38 ? -5.07 -51.406 -28.234 1 76.62 38 ASN B C 1
ATOM 4535 O O . ASN B 1 38 ? -4.602 -52.438 -28.719 1 76.62 38 ASN B O 1
ATOM 4539 N N . THR B 1 39 ? -5.645 -50.406 -28.938 1 80.69 39 THR B N 1
ATOM 4540 C CA . THR B 1 39 ? -5.816 -50.594 -30.375 1 80.69 39 THR B CA 1
ATOM 4541 C C . THR B 1 39 ? -4.477 -50.469 -31.094 1 80.69 39 THR B C 1
ATOM 4543 O O . THR B 1 39 ? -4.25 -51.156 -32.094 1 80.69 39 THR B O 1
ATOM 4546 N N . ALA B 1 40 ? -3.646 -49.656 -30.547 1 77.88 40 ALA B N 1
ATOM 4547 C CA . ALA B 1 40 ? -2.318 -49.5 -31.141 1 77.88 40 ALA B CA 1
ATOM 4548 C C . ALA B 1 40 ? -1.52 -50.812 -31.016 1 77.88 40 ALA B C 1
ATOM 4550 O O . ALA B 1 40 ? -0.822 -51.188 -31.953 1 77.88 40 ALA B O 1
ATOM 4551 N N . VAL B 1 41 ? -1.618 -51.438 -29.875 1 75.38 41 VAL B N 1
ATOM 4552 C CA . VAL B 1 41 ? -0.914 -52.688 -29.656 1 75.38 41 VAL B CA 1
ATOM 4553 C C . VAL B 1 41 ? -1.449 -53.75 -30.609 1 75.38 41 VAL B C 1
ATOM 4555 O O . VAL B 1 41 ? -0.68 -54.562 -31.172 1 75.38 41 VAL B O 1
ATOM 4558 N N . ASP B 1 42 ? -2.713 -53.781 -30.828 1 78.12 42 ASP B N 1
ATOM 4559 C CA . ASP B 1 42 ? -3.32 -54.719 -31.75 1 78.12 42 ASP B CA 1
ATOM 4560 C C . ASP B 1 42 ? -2.834 -54.469 -33.188 1 78.12 42 ASP B C 1
ATOM 4562 O O . ASP B 1 42 ? -2.551 -55.438 -33.906 1 78.12 42 ASP B O 1
ATOM 4566 N N . VAL B 1 43 ? -2.742 -53.281 -33.531 1 78.56 43 VAL B N 1
ATOM 4567 C CA . VAL B 1 43 ? -2.314 -52.938 -34.875 1 78.56 43 VAL B CA 1
ATOM 4568 C C . VAL B 1 43 ? -0.848 -53.312 -35.062 1 78.56 43 VAL B C 1
ATOM 4570 O O . VAL B 1 43 ? -0.47 -53.844 -36.125 1 78.56 43 VAL B O 1
ATOM 4573 N N . ILE B 1 44 ? -0.045 -53.031 -34.031 1 75.44 44 ILE B N 1
ATOM 4574 C CA . ILE B 1 44 ? 1.381 -53.344 -34.094 1 75.44 44 ILE B CA 1
ATOM 4575 C C . ILE B 1 44 ? 1.588 -54.844 -34.188 1 75.44 44 ILE B C 1
ATOM 4577 O O . ILE B 1 44 ? 2.5 -55.312 -34.875 1 75.44 44 ILE B O 1
ATOM 4581 N N . ASN B 1 45 ? 0.646 -55.625 -33.531 1 73.44 45 ASN B N 1
ATOM 4582 C CA . ASN B 1 45 ? 0.745 -57.062 -33.531 1 73.44 45 ASN B CA 1
ATOM 4583 C C . ASN B 1 45 ? 0.12 -57.688 -34.781 1 73.44 45 ASN B C 1
ATOM 4585 O O . ASN B 1 45 ? -0.047 -58.906 -34.875 1 73.44 45 ASN B O 1
ATOM 4589 N N . GLY B 1 46 ? -0.241 -56.906 -35.812 1 73.12 46 GLY B N 1
ATOM 4590 C CA . GLY B 1 46 ? -0.566 -57.438 -37.125 1 73.12 46 GLY B CA 1
ATOM 4591 C C . GLY B 1 46 ? -2.029 -57.281 -37.5 1 73.12 46 GLY B C 1
ATOM 4592 O O . GLY B 1 46 ? -2.463 -57.75 -38.562 1 73.12 46 GLY B O 1
ATOM 4593 N N . GLU B 1 47 ? -2.768 -56.719 -36.656 1 78.94 47 GLU B N 1
ATOM 4594 C CA . GLU B 1 47 ? -4.176 -56.531 -37 1 78.94 47 GLU B CA 1
ATOM 4595 C C . GLU B 1 47 ? -4.387 -55.188 -37.688 1 78.94 47 GLU B C 1
ATOM 4597 O O . GLU B 1 47 ? -4.969 -54.25 -37.125 1 78.94 47 GLU B O 1
ATOM 4602 N N . ALA B 1 48 ? -4.035 -55.156 -38.906 1 73.38 48 ALA B N 1
ATOM 4603 C CA . ALA B 1 48 ? -4.027 -53.906 -39.688 1 73.38 48 ALA B CA 1
ATOM 4604 C C . ALA B 1 48 ? -5.441 -53.375 -39.875 1 73.38 48 ALA B C 1
ATOM 4606 O O . ALA B 1 48 ? -5.633 -52.188 -40.125 1 73.38 48 ALA B O 1
ATOM 4607 N N . GLU B 1 49 ? -6.355 -54.25 -39.75 1 76.94 49 GLU B N 1
ATOM 4608 C CA . GLU B 1 49 ? -7.742 -53.844 -39.969 1 76.94 49 GLU B CA 1
ATOM 4609 C C . GLU B 1 49 ? -8.195 -52.844 -38.906 1 76.94 49 GLU B C 1
ATOM 4611 O O . GLU B 1 49 ? -9.141 -52.094 -39.125 1 76.94 49 GLU B O 1
ATOM 4616 N N . LYS B 1 50 ? -7.516 -52.719 -37.906 1 83.06 50 LYS B N 1
ATOM 4617 C CA . LYS B 1 50 ? -7.945 -51.844 -36.812 1 83.06 50 LYS B CA 1
ATOM 4618 C C . LYS B 1 50 ? -7.273 -50.5 -36.875 1 83.06 50 LYS B C 1
ATOM 4620 O O . LYS B 1 50 ? -7.402 -49.688 -35.938 1 83.06 50 LYS B O 1
ATOM 4625 N N . THR B 1 51 ? -6.625 -50.25 -38.031 1 81.94 51 THR B N 1
ATOM 4626 C CA . THR B 1 51 ? -5.953 -48.938 -38.188 1 81.94 51 THR B CA 1
ATOM 4627 C C . THR B 1 51 ? -6.965 -47.812 -38.281 1 81.94 51 THR B C 1
ATOM 4629 O O . THR B 1 51 ? -6.746 -46.719 -37.75 1 81.94 51 THR B O 1
ATOM 4632 N N . SER B 1 52 ? -8 -48.062 -38.906 1 84.69 52 SER B N 1
ATOM 4633 C CA . SER B 1 52 ? -9.031 -47.031 -39.031 1 84.69 52 SER B CA 1
ATOM 4634 C C . SER B 1 52 ? -9.633 -46.688 -37.656 1 84.69 52 SER B C 1
ATOM 4636 O O . SER B 1 52 ? -9.93 -45.531 -37.375 1 84.69 52 SER B O 1
ATOM 4638 N N . ARG B 1 53 ? -9.828 -47.625 -36.812 1 87.56 53 ARG B N 1
ATOM 4639 C CA . ARG B 1 53 ? -10.344 -47.438 -35.469 1 87.56 53 ARG B CA 1
ATOM 4640 C C . ARG B 1 53 ? -9.367 -46.594 -34.625 1 87.56 53 ARG B C 1
ATOM 4642 O O . ARG B 1 53 ? -9.789 -45.781 -33.812 1 87.56 53 ARG B O 1
ATOM 4649 N N . LEU B 1 54 ? -8.148 -46.781 -34.906 1 86.31 54 LEU B N 1
ATOM 4650 C CA . LEU B 1 54 ? -7.129 -46 -34.188 1 86.31 54 LEU B CA 1
ATOM 4651 C C . LEU B 1 54 ? -7.215 -44.531 -34.5 1 86.31 54 LEU B C 1
ATOM 4653 O O . LEU B 1 54 ? -7.16 -43.688 -33.625 1 86.31 54 LEU B O 1
ATOM 4657 N N . PHE B 1 55 ? -7.355 -44.219 -35.75 1 84.94 55 PHE B N 1
ATOM 4658 C CA . PHE B 1 55 ? -7.449 -42.844 -36.156 1 84.94 55 PHE B CA 1
ATOM 4659 C C . PHE B 1 55 ? -8.711 -42.188 -35.594 1 84.94 55 PHE B C 1
ATOM 4661 O O . PHE B 1 55 ? -8.695 -41.031 -35.219 1 84.94 55 PHE B O 1
ATOM 4668 N N . ILE B 1 56 ? -9.75 -42.938 -35.5 1 89.25 56 ILE B N 1
ATOM 4669 C CA . ILE B 1 56 ? -11 -42.406 -34.969 1 89.25 56 ILE B CA 1
ATOM 4670 C C . ILE B 1 56 ? -10.844 -42.094 -33.5 1 89.25 56 ILE B C 1
ATOM 4672 O O . ILE B 1 56 ? -11.32 -41.062 -33 1 89.25 56 ILE B O 1
ATOM 4676 N N . LEU B 1 57 ? -10.156 -42.906 -32.75 1 89 57 LEU B N 1
ATOM 4677 C CA . LEU B 1 57 ? -9.945 -42.688 -31.328 1 89 57 LEU B CA 1
ATOM 4678 C C . LEU B 1 57 ? -9.062 -41.469 -31.078 1 89 57 LEU B C 1
ATOM 4680 O O . LEU B 1 57 ? -9.281 -40.75 -30.109 1 89 57 LEU B O 1
ATOM 4684 N N . ILE B 1 58 ? -8.148 -41.25 -31.953 1 84.75 58 ILE B N 1
ATOM 4685 C CA . ILE B 1 58 ? -7.266 -40.094 -31.812 1 84.75 58 ILE B CA 1
ATOM 4686 C C . ILE B 1 58 ? -8.047 -38.812 -32.031 1 84.75 58 ILE B C 1
ATOM 4688 O O . ILE B 1 58 ? -7.863 -37.812 -31.328 1 84.75 58 ILE B O 1
ATOM 4692 N N . ILE B 1 59 ? -8.898 -38.844 -32.969 1 86.5 59 ILE B N 1
ATOM 4693 C CA . ILE B 1 59 ? -9.727 -37.688 -33.25 1 86.5 59 ILE B CA 1
ATOM 4694 C C . ILE B 1 59 ? -10.664 -37.406 -32.094 1 86.5 59 ILE B C 1
ATOM 4696 O O . ILE B 1 59 ? -10.867 -36.281 -31.703 1 86.5 59 ILE B O 1
ATOM 4700 N N . ILE B 1 60 ? -11.219 -38.5 -31.531 1 90.12 60 ILE B N 1
ATOM 4701 C CA . ILE B 1 60 ? -12.102 -38.344 -30.375 1 90.12 60 ILE B CA 1
ATOM 4702 C C . ILE B 1 60 ? -11.328 -37.75 -29.203 1 90.12 60 ILE B C 1
ATOM 4704 O O . ILE B 1 60 ? -11.852 -36.906 -28.469 1 90.12 60 ILE B O 1
ATOM 4708 N N . CYS B 1 61 ? -10.109 -38.156 -29.031 1 86.56 61 CYS B N 1
ATOM 4709 C CA . CYS B 1 61 ? -9.258 -37.625 -27.984 1 86.56 61 CYS B CA 1
ATOM 4710 C C . CYS B 1 61 ? -8.977 -36.156 -28.203 1 86.56 61 CYS B C 1
ATOM 4712 O O . CYS B 1 61 ? -9.047 -35.344 -27.266 1 86.56 61 CYS B O 1
ATOM 4714 N N . ALA B 1 62 ? -8.75 -35.719 -29.438 1 84.94 62 ALA B N 1
ATOM 4715 C CA . ALA B 1 62 ? -8.477 -34.344 -29.781 1 84.94 62 ALA B CA 1
ATOM 4716 C C . ALA B 1 62 ? -9.695 -33.469 -29.516 1 84.94 62 ALA B C 1
ATOM 4718 O O . ALA B 1 62 ? -9.57 -32.344 -29.016 1 84.94 62 ALA B O 1
ATOM 4719 N N . ILE B 1 63 ? -10.812 -33.969 -29.859 1 89.5 63 ILE B N 1
ATOM 4720 C CA . ILE B 1 63 ? -12.047 -33.219 -29.656 1 89.5 63 ILE B CA 1
ATOM 4721 C C . ILE B 1 63 ? -12.305 -33.031 -28.156 1 89.5 63 ILE B C 1
ATOM 4723 O O . ILE B 1 63 ? -12.711 -31.969 -27.719 1 89.5 63 ILE B O 1
ATOM 4727 N N . SER B 1 64 ? -12.094 -34.125 -27.438 1 89.88 64 SER B N 1
ATOM 4728 C CA . SER B 1 64 ? -12.305 -34.062 -26 1 89.88 64 SER B CA 1
ATOM 4729 C C . SER B 1 64 ? -11.383 -33.031 -25.359 1 89.88 64 SER B C 1
ATOM 4731 O O . SER B 1 64 ? -11.812 -32.25 -24.484 1 89.88 64 SER B O 1
ATOM 4733 N N . PHE B 1 65 ? -10.195 -32.938 -25.797 1 87.44 65 PHE B N 1
ATOM 4734 C CA . PHE B 1 65 ? -9.25 -31.969 -25.266 1 87.44 65 PHE B CA 1
ATOM 4735 C C . PHE B 1 65 ? -9.641 -30.562 -25.672 1 87.44 65 PHE B C 1
ATOM 4737 O O . PHE B 1 65 ? -9.445 -29.609 -24.906 1 87.44 65 PHE B O 1
ATOM 4744 N N . SER B 1 66 ? -10.133 -30.438 -26.875 1 88.31 66 SER B N 1
ATOM 4745 C CA . SER B 1 66 ? -10.578 -29.125 -27.344 1 88.31 66 SER B CA 1
ATOM 4746 C C . SER B 1 66 ? -11.734 -28.609 -26.5 1 88.31 66 SER B C 1
ATOM 4748 O O . SER B 1 66 ? -11.781 -27.422 -26.172 1 88.31 66 SER B O 1
ATOM 4750 N N . ILE B 1 67 ? -12.594 -29.516 -26.141 1 92.12 67 ILE B N 1
ATOM 4751 C CA . ILE B 1 67 ? -13.719 -29.141 -25.281 1 92.12 67 ILE B CA 1
ATOM 4752 C C . ILE B 1 67 ? -13.195 -28.688 -23.922 1 92.12 67 ILE B C 1
ATOM 4754 O O . ILE B 1 67 ? -13.656 -27.688 -23.375 1 92.12 67 ILE B O 1
ATOM 4758 N N . CYS B 1 68 ? -12.227 -29.359 -23.422 1 91.12 68 CYS B N 1
ATOM 4759 C CA . CYS B 1 68 ? -11.617 -29.016 -22.141 1 91.12 68 CYS B CA 1
ATOM 4760 C C . CYS B 1 68 ? -11.031 -27.609 -22.172 1 91.12 68 CYS B C 1
ATOM 4762 O O . CYS B 1 68 ? -11.297 -26.797 -21.281 1 91.12 68 CYS B O 1
ATOM 4764 N N . ILE B 1 69 ? -10.391 -27.219 -23.266 1 89.88 69 ILE B N 1
ATOM 4765 C CA . ILE B 1 69 ? -9.656 -25.953 -23.359 1 89.88 69 ILE B CA 1
ATOM 4766 C C . ILE B 1 69 ? -10.641 -24.812 -23.562 1 89.88 69 ILE B C 1
ATOM 4768 O O . ILE B 1 69 ? -10.531 -23.766 -22.906 1 89.88 69 ILE B O 1
ATOM 4772 N N . ILE B 1 70 ? -11.578 -25.047 -24.438 1 91.69 70 ILE B N 1
ATOM 4773 C CA . ILE B 1 70 ? -12.531 -24 -24.766 1 91.69 70 ILE B CA 1
ATOM 4774 C C . ILE B 1 70 ? -13.383 -23.672 -23.531 1 91.69 70 ILE B C 1
ATOM 4776 O O . ILE B 1 70 ? -13.531 -22.5 -23.172 1 91.69 70 ILE B O 1
ATOM 4780 N N . PHE B 1 71 ? -13.859 -24.672 -22.906 1 93.12 71 PHE B N 1
ATOM 4781 C CA . PHE B 1 71 ? -14.688 -24.438 -21.734 1 93.12 71 PHE B CA 1
ATOM 4782 C C . PHE B 1 71 ? -13.844 -23.953 -20.562 1 93.12 71 PHE B C 1
ATOM 4784 O O . PHE B 1 71 ? -14.32 -23.203 -19.703 1 93.12 71 PHE B O 1
ATOM 4791 N N . GLY B 1 72 ? -12.594 -24.375 -20.578 1 91.88 72 GLY B N 1
ATOM 4792 C CA . GLY B 1 72 ? -11.68 -23.859 -19.562 1 91.88 72 GLY B CA 1
ATOM 4793 C C . GLY B 1 72 ? -11.438 -22.359 -19.688 1 91.88 72 GLY B C 1
ATOM 4794 O O . GLY B 1 72 ? -11.352 -21.656 -18.688 1 91.88 72 GLY B O 1
ATOM 4795 N N . TYR B 1 73 ? -11.398 -21.938 -20.906 1 91.44 73 TYR B N 1
ATOM 4796 C CA . TYR B 1 73 ? -11.195 -20.516 -21.172 1 91.44 73 TYR B CA 1
ATOM 4797 C C . TYR B 1 73 ? -12.383 -19.688 -20.688 1 91.44 73 TYR B C 1
ATOM 4799 O O . TYR B 1 73 ? -12.211 -18.672 -20 1 91.44 73 TYR B O 1
ATOM 4807 N N . PHE B 1 74 ? -13.508 -20.156 -21 1 94 74 PHE B N 1
ATOM 4808 C CA . PHE B 1 74 ? -14.703 -19.422 -20.609 1 94 74 PHE B CA 1
ATOM 4809 C C . PHE B 1 74 ? -14.883 -19.453 -19.094 1 94 74 PHE B C 1
ATOM 4811 O O . PHE B 1 74 ? -15.352 -18.484 -18.5 1 94 74 PHE B O 1
ATOM 4818 N N . GLN B 1 75 ? -14.555 -20.531 -18.562 1 94.5 75 GLN B N 1
ATOM 4819 C CA . GLN B 1 75 ? -14.602 -20.656 -17.109 1 94.5 75 GLN B CA 1
ATOM 4820 C C . GLN B 1 75 ? -13.719 -19.609 -16.422 1 94.5 75 GLN B C 1
ATOM 4822 O O . GLN B 1 75 ? -14.117 -18.984 -15.438 1 94.5 75 GLN B O 1
ATOM 4827 N N . LYS B 1 76 ? -12.555 -19.406 -16.969 1 92.75 76 LYS B N 1
ATOM 4828 C CA . LYS B 1 76 ? -11.609 -18.453 -16.391 1 92.75 76 LYS B CA 1
ATOM 4829 C C . LYS B 1 76 ? -12.102 -17.016 -16.562 1 92.75 76 LYS B C 1
ATOM 4831 O O . LYS B 1 76 ? -11.898 -16.172 -15.688 1 92.75 76 LYS B O 1
ATOM 4836 N N . GLN B 1 77 ? -12.773 -16.797 -17.672 1 93.19 77 GLN B N 1
ATOM 4837 C CA . GLN B 1 77 ? -13.328 -15.469 -17.906 1 93.19 77 GLN B CA 1
ATOM 4838 C C . GLN B 1 77 ? -14.43 -15.148 -16.906 1 93.19 77 GLN B C 1
ATOM 4840 O O . GLN B 1 77 ? -14.516 -14.031 -16.391 1 93.19 77 GLN B O 1
ATOM 4845 N N . VAL B 1 78 ? -15.227 -16.125 -16.672 1 94.75 78 VAL B N 1
ATOM 4846 C CA . VAL B 1 78 ? -16.312 -15.945 -15.727 1 94.75 78 VAL B CA 1
ATOM 4847 C C . VAL B 1 78 ? -15.75 -15.734 -14.328 1 94.75 78 VAL B C 1
ATOM 4849 O O . VAL B 1 78 ? -16.219 -14.867 -13.586 1 94.75 78 VAL B O 1
ATOM 4852 N N . LYS B 1 79 ? -14.727 -16.484 -14.008 1 94.88 79 LYS B N 1
ATOM 4853 C CA . LYS B 1 79 ? -14.055 -16.359 -12.719 1 94.88 79 LYS B CA 1
ATOM 4854 C C . LYS B 1 79 ? -13.539 -14.93 -12.508 1 94.88 79 LYS B C 1
ATOM 4856 O O . LYS B 1 79 ? -13.766 -14.336 -11.453 1 94.88 79 LYS B O 1
ATOM 4861 N N . ASN B 1 80 ? -12.977 -14.398 -13.539 1 94.25 80 ASN B N 1
ATOM 4862 C CA . ASN B 1 80 ? -12.375 -13.07 -13.43 1 94.25 80 ASN B CA 1
ATOM 4863 C C . ASN B 1 80 ? -13.445 -11.984 -13.266 1 94.25 80 ASN B C 1
ATOM 4865 O O . ASN B 1 80 ? -13.25 -11.016 -12.531 1 94.25 80 ASN B O 1
ATOM 4869 N N . LYS B 1 81 ? -14.484 -12.188 -13.961 1 94.31 81 LYS B N 1
ATOM 4870 C CA . LYS B 1 81 ? -15.578 -11.219 -13.852 1 94.31 81 LYS B CA 1
ATOM 4871 C C . LYS B 1 81 ? -16.188 -11.234 -12.453 1 94.31 81 LYS B C 1
ATOM 4873 O O . LYS B 1 81 ? -16.484 -10.18 -11.898 1 94.31 81 LYS B O 1
ATOM 4878 N N . ILE B 1 82 ? -16.344 -12.398 -11.883 1 95.5 82 ILE B N 1
ATOM 4879 C CA . ILE B 1 82 ? -16.922 -12.531 -10.555 1 95.5 82 ILE B CA 1
ATOM 4880 C C . ILE B 1 82 ? -15.977 -11.914 -9.516 1 95.5 82 ILE B C 1
ATOM 4882 O O . ILE B 1 82 ? -16.422 -11.219 -8.602 1 95.5 82 ILE B O 1
ATOM 4886 N N . ILE B 1 83 ? -14.695 -12.164 -9.688 1 94.88 83 ILE B N 1
ATOM 4887 C CA . ILE B 1 83 ? -13.711 -11.672 -8.734 1 94.88 83 ILE B CA 1
ATOM 4888 C C . ILE B 1 83 ? -13.68 -10.141 -8.773 1 94.88 83 ILE B C 1
ATOM 4890 O O . ILE B 1 83 ? -13.547 -9.492 -7.734 1 94.88 83 ILE B O 1
ATOM 4894 N N . LYS B 1 84 ? -13.812 -9.625 -9.961 1 94.5 84 LYS B N 1
ATOM 4895 C CA . LYS B 1 84 ? -13.906 -8.172 -10.086 1 94.5 84 LYS B CA 1
ATOM 4896 C C . LYS B 1 84 ? -15.062 -7.621 -9.266 1 94.5 84 LYS B C 1
ATOM 4898 O O . LYS B 1 84 ? -14.898 -6.648 -8.523 1 94.5 84 LYS B O 1
ATOM 4903 N N . ASP B 1 85 ? -16.188 -8.281 -9.43 1 94.62 85 ASP B N 1
ATOM 4904 C CA . ASP B 1 85 ? -17.375 -7.852 -8.703 1 94.62 85 ASP B CA 1
ATOM 4905 C C . ASP B 1 85 ? -17.172 -7.984 -7.191 1 94.62 85 ASP B C 1
ATOM 4907 O O . ASP B 1 85 ? -17.625 -7.133 -6.422 1 94.62 85 ASP B O 1
ATOM 4911 N N . PHE B 1 86 ? -16.516 -9.023 -6.801 1 94.94 86 PHE B N 1
ATOM 4912 C CA . PHE B 1 86 ? -16.25 -9.25 -5.387 1 94.94 86 PHE B CA 1
ATOM 4913 C C . PHE B 1 86 ? -15.328 -8.172 -4.828 1 94.94 86 PHE B C 1
ATOM 4915 O O . PHE B 1 86 ? -15.523 -7.699 -3.707 1 94.94 86 PHE B O 1
ATOM 4922 N N . ASN B 1 87 ? -14.359 -7.828 -5.574 1 94.62 87 ASN B N 1
ATOM 4923 C CA . ASN B 1 87 ? -13.438 -6.785 -5.137 1 94.62 87 ASN B CA 1
ATOM 4924 C C . ASN B 1 87 ? -14.141 -5.445 -4.961 1 94.62 87 ASN B C 1
ATOM 4926 O O . ASN B 1 87 ? -13.883 -4.723 -3.994 1 94.62 87 ASN B O 1
ATOM 4930 N N . LEU B 1 88 ? -15 -5.125 -5.902 1 94.5 88 LEU B N 1
ATOM 4931 C CA . LEU B 1 88 ? -15.758 -3.883 -5.812 1 94.5 88 LEU B CA 1
ATOM 4932 C C . LEU B 1 88 ? -16.672 -3.887 -4.59 1 94.5 88 LEU B C 1
ATOM 4934 O O . LEU B 1 88 ? -16.766 -2.885 -3.875 1 94.5 88 LEU B O 1
ATOM 4938 N N . LEU B 1 89 ? -17.266 -5.016 -4.332 1 93.38 89 LEU B N 1
ATOM 4939 C CA . LEU B 1 89 ? -18.156 -5.152 -3.18 1 93.38 89 LEU B CA 1
ATOM 4940 C C . LEU B 1 89 ? -17.375 -5.031 -1.877 1 93.38 89 LEU B C 1
ATOM 4942 O O . LEU B 1 89 ? -17.844 -4.422 -0.916 1 93.38 89 LEU B O 1
ATOM 4946 N N . LEU B 1 90 ? -16.203 -5.609 -1.856 1 92.56 90 LEU B N 1
ATOM 4947 C CA . LEU B 1 90 ? -15.383 -5.555 -0.652 1 92.56 90 LEU B CA 1
ATOM 4948 C C . LEU B 1 90 ? -14.945 -4.125 -0.354 1 92.56 90 LEU B C 1
ATOM 4950 O O . LEU B 1 90 ? -14.906 -3.713 0.808 1 92.56 90 LEU B O 1
ATOM 4954 N N . ARG B 1 91 ? -14.562 -3.471 -1.361 1 93.94 91 ARG B N 1
ATOM 4955 C CA . ARG B 1 91 ? -14.164 -2.08 -1.161 1 93.94 91 ARG B CA 1
ATOM 4956 C C . ARG B 1 91 ? -15.336 -1.244 -0.665 1 93.94 91 ARG B C 1
ATOM 4958 O O . ARG B 1 91 ? -15.164 -0.341 0.155 1 93.94 91 ARG B O 1
ATOM 4965 N N . GLN B 1 92 ? -16.484 -1.527 -1.172 1 92.69 92 GLN B N 1
ATOM 4966 C CA . GLN B 1 92 ? -17.688 -0.857 -0.669 1 92.69 92 GLN B CA 1
ATOM 4967 C C . GLN B 1 92 ? -17.922 -1.187 0.801 1 92.69 92 GLN B C 1
ATOM 4969 O O . GLN B 1 92 ? -18.328 -0.32 1.58 1 92.69 92 GLN B O 1
ATOM 4974 N N . ARG B 1 93 ? -17.688 -2.391 1.13 1 91.12 93 ARG B N 1
ATOM 4975 C CA . ARG B 1 93 ? -17.844 -2.812 2.518 1 91.12 93 ARG B CA 1
ATOM 4976 C C . ARG B 1 93 ? -16.844 -2.105 3.422 1 91.12 93 ARG B C 1
ATOM 4978 O O . ARG B 1 93 ? -17.141 -1.779 4.57 1 91.12 93 ARG B O 1
ATOM 4985 N N . ILE B 1 94 ? -15.68 -1.979 2.936 1 93.12 94 ILE B N 1
ATOM 4986 C CA . ILE B 1 94 ? -14.656 -1.261 3.689 1 93.12 94 ILE B CA 1
ATOM 4987 C C . ILE B 1 94 ? -15.094 0.184 3.912 1 93.12 94 ILE B C 1
ATOM 4989 O O . ILE B 1 94 ? -14.969 0.714 5.02 1 93.12 94 ILE B O 1
ATOM 4993 N N . SER B 1 95 ? -15.586 0.785 2.857 1 93.44 95 SER B N 1
ATOM 4994 C CA . SER B 1 95 ? -16.109 2.145 2.99 1 93.44 95 SER B CA 1
ATOM 4995 C C . SER B 1 95 ? -17.219 2.215 4.035 1 93.44 95 SER B C 1
ATOM 4997 O O . SER B 1 95 ? -17.25 3.139 4.852 1 93.44 95 SER B O 1
ATOM 4999 N N . ASN B 1 96 ? -18.078 1.271 4.012 1 90.81 96 ASN B N 1
ATOM 5000 C CA . ASN B 1 96 ? -19.156 1.229 4.984 1 90.81 96 ASN B CA 1
ATOM 5001 C C . ASN B 1 96 ? -18.641 1.013 6.398 1 90.81 96 ASN B C 1
ATOM 5003 O O . ASN B 1 96 ? -19.172 1.572 7.355 1 90.81 96 ASN B O 1
ATOM 5007 N N . LYS B 1 97 ? -17.656 0.234 6.48 1 90.69 97 LYS B N 1
ATOM 5008 C CA . LYS B 1 97 ? -17.062 0.02 7.793 1 90.69 97 LYS B CA 1
ATOM 5009 C C . LYS B 1 97 ? -16.453 1.312 8.336 1 90.69 97 LYS B C 1
ATOM 5011 O O . LYS B 1 97 ? -16.641 1.642 9.508 1 90.69 97 LYS B O 1
ATOM 5016 N N . ILE B 1 98 ? -15.781 1.976 7.535 1 90.5 98 ILE B N 1
ATOM 5017 C CA . ILE B 1 98 ? -15.148 3.227 7.941 1 90.5 98 ILE B CA 1
ATOM 5018 C C . ILE B 1 98 ? -16.219 4.227 8.375 1 90.5 98 ILE B C 1
ATOM 5020 O O . ILE B 1 98 ? -16.062 4.906 9.391 1 90.5 98 ILE B O 1
ATOM 5024 N N . ILE B 1 99 ? -17.297 4.219 7.641 1 88.5 99 ILE B N 1
ATOM 5025 C CA . ILE B 1 99 ? -18.406 5.137 7.914 1 88.5 99 ILE B CA 1
ATOM 5026 C C . ILE B 1 99 ? -19.047 4.785 9.25 1 88.5 99 ILE B C 1
ATOM 5028 O O . ILE B 1 99 ? -19.484 5.676 9.984 1 88.5 99 ILE B O 1
ATOM 5032 N N . ASN B 1 100 ? -18.953 3.551 9.609 1 86.12 100 ASN B N 1
ATOM 5033 C CA . ASN B 1 100 ? -19.625 3.105 10.82 1 86.12 100 ASN B CA 1
ATOM 5034 C C . ASN B 1 100 ? -18.656 2.979 11.992 1 86.12 100 ASN B C 1
ATOM 5036 O O . ASN B 1 100 ? -19.047 2.564 13.086 1 86.12 100 ASN B O 1
ATOM 5040 N N . LEU B 1 101 ? -17.453 3.324 11.781 1 85.19 101 LEU B N 1
ATOM 5041 C CA . LEU B 1 101 ? -16.469 3.291 12.867 1 85.19 101 LEU B CA 1
ATOM 5042 C C . LEU B 1 101 ? -16.781 4.367 13.906 1 85.19 101 LEU B C 1
ATOM 5044 O O . LEU B 1 101 ? -17.203 5.473 13.555 1 85.19 101 LEU B O 1
ATOM 5048 N N . ASP B 1 102 ? -16.547 3.996 15.055 1 79 102 ASP B N 1
ATOM 5049 C CA . ASP B 1 102 ? -16.656 5.016 16.094 1 79 102 ASP B CA 1
ATOM 5050 C C . ASP B 1 102 ? -15.523 6.027 15.992 1 79 102 ASP B C 1
ATOM 5052 O O . ASP B 1 102 ? -14.461 5.723 15.438 1 79 102 ASP B O 1
ATOM 5056 N N . LEU B 1 103 ? -15.781 7.145 16.516 1 78.31 103 LEU B N 1
ATOM 5057 C CA . LEU B 1 103 ? -14.836 8.25 16.391 1 78.31 103 LEU B CA 1
ATOM 5058 C C . LEU B 1 103 ? -13.508 7.902 17.062 1 78.31 103 LEU B C 1
ATOM 5060 O O . LEU B 1 103 ? -12.445 8.297 16.578 1 78.31 103 LEU B O 1
ATOM 5064 N N . ASN B 1 104 ? -13.578 7.176 18.109 1 74.81 104 ASN B N 1
ATOM 5065 C CA . ASN B 1 104 ? -12.359 6.77 18.797 1 74.81 104 ASN B CA 1
ATOM 5066 C C . ASN B 1 104 ? -11.516 5.836 17.938 1 74.81 104 ASN B C 1
ATOM 5068 O O . ASN B 1 104 ? -10.289 5.977 17.875 1 74.81 104 ASN B O 1
ATOM 5072 N N . ASP B 1 105 ? -12.219 4.977 17.312 1 78.06 105 ASP B N 1
ATOM 5073 C CA . ASP B 1 105 ? -11.531 4.047 16.422 1 78.06 105 ASP B CA 1
ATOM 5074 C C . ASP B 1 105 ? -10.961 4.773 15.203 1 78.06 105 ASP B C 1
ATOM 5076 O O . ASP B 1 105 ? -9.859 4.449 14.742 1 78.06 105 ASP B O 1
ATOM 5080 N N . LEU B 1 106 ? -11.695 5.68 14.773 1 79.25 106 LEU B N 1
ATOM 5081 C CA . LEU B 1 106 ? -11.266 6.453 13.609 1 79.25 106 LEU B CA 1
ATOM 5082 C C . LEU B 1 106 ? -10.016 7.266 13.938 1 79.25 106 LEU B C 1
ATOM 5084 O O . LEU B 1 106 ? -9.117 7.391 13.102 1 79.25 106 LEU B O 1
ATOM 5088 N N . ASN B 1 107 ? -9.953 7.797 15.109 1 74.81 107 ASN B N 1
ATOM 5089 C CA . ASN B 1 107 ? -8.828 8.633 15.516 1 74.81 107 ASN B CA 1
ATOM 5090 C C . ASN B 1 107 ? -7.602 7.793 15.867 1 74.81 107 ASN B C 1
ATOM 5092 O O . ASN B 1 107 ? -6.473 8.273 15.781 1 74.81 107 ASN B O 1
ATOM 5096 N N . SER B 1 108 ? -7.84 6.594 16.219 1 72.56 108 SER B N 1
ATOM 5097 C CA . SER B 1 108 ? -6.75 5.723 16.641 1 72.56 108 SER B CA 1
ATOM 5098 C C . SER B 1 108 ? -6.008 5.141 15.438 1 72.56 108 SER B C 1
ATOM 5100 O O . SER B 1 108 ? -4.844 4.746 15.555 1 72.56 108 SER B O 1
ATOM 5102 N N . LYS B 1 109 ? -6.617 5.191 14.336 1 75.25 109 LYS B N 1
ATOM 5103 C CA . LYS B 1 109 ? -6 4.605 13.148 1 75.25 109 LYS B CA 1
ATOM 5104 C C . LYS B 1 109 ? -5.348 5.676 12.281 1 75.25 109 LYS B C 1
ATOM 5106 O O . LYS B 1 109 ? -5.809 6.82 12.25 1 75.25 109 LYS B O 1
ATOM 5111 N N . ASN B 1 110 ? -4.219 5.289 11.664 1 74.06 110 ASN B N 1
ATOM 5112 C CA . ASN B 1 110 ? -3.533 6.195 10.75 1 74.06 110 ASN B CA 1
ATOM 5113 C C . ASN B 1 110 ? -4.012 6.016 9.312 1 74.06 110 ASN B C 1
ATOM 5115 O O . ASN B 1 110 ? -4.645 5.008 8.992 1 74.06 110 ASN B O 1
ATOM 5119 N N . ASN B 1 111 ? -3.781 6.973 8.477 1 76.56 111 ASN B N 1
ATOM 5120 C CA . ASN B 1 111 ? -4.184 6.934 7.074 1 76.56 111 ASN B CA 1
ATOM 5121 C C . ASN B 1 111 ? -3.6 5.719 6.359 1 76.56 111 ASN B C 1
ATOM 5123 O O . ASN B 1 111 ? -4.25 5.137 5.488 1 76.56 111 ASN B O 1
ATOM 5127 N N . GLY B 1 112 ? -2.449 5.332 6.75 1 70.75 112 GLY B N 1
ATOM 5128 C CA . GLY B 1 112 ? -1.807 4.176 6.148 1 70.75 112 GLY B CA 1
ATOM 5129 C C . GLY B 1 112 ? -2.578 2.887 6.359 1 70.75 112 GLY B C 1
ATOM 5130 O O . GLY B 1 112 ? -2.625 2.031 5.473 1 70.75 112 GLY B O 1
ATOM 5131 N N . ASP B 1 113 ? -3.219 2.783 7.516 1 79.38 113 ASP B N 1
ATOM 5132 C CA . ASP B 1 113 ? -4.023 1.6 7.805 1 79.38 113 ASP B CA 1
ATOM 5133 C C . ASP B 1 113 ? -5.191 1.478 6.828 1 79.38 113 ASP B C 1
ATOM 5135 O O . ASP B 1 113 ? -5.445 0.397 6.289 1 79.38 113 ASP B O 1
ATOM 5139 N N . PHE B 1 114 ? -5.812 2.574 6.66 1 85.69 114 PHE B N 1
ATOM 5140 C CA . PHE B 1 114 ? -6.977 2.564 5.781 1 85.69 114 PHE B CA 1
ATOM 5141 C C . PHE B 1 114 ? -6.566 2.293 4.34 1 85.69 114 PHE B C 1
ATOM 5143 O O . PHE B 1 114 ? -7.266 1.585 3.613 1 85.69 114 PHE B O 1
ATOM 5150 N N . ILE B 1 115 ? -5.461 2.861 3.961 1 81.88 115 ILE B N 1
ATOM 5151 C CA . ILE B 1 115 ? -4.953 2.623 2.615 1 81.88 115 ILE B CA 1
ATOM 5152 C C . ILE B 1 115 ? -4.656 1.135 2.434 1 81.88 115 ILE B C 1
ATOM 5154 O O . ILE B 1 115 ? -5.004 0.548 1.405 1 81.88 115 ILE B O 1
ATOM 5158 N N . SER B 1 116 ? -4.086 0.556 3.434 1 79.62 116 SER B N 1
ATOM 5159 C CA . SER B 1 116 ? -3.771 -0.869 3.393 1 79.62 116 SER B CA 1
ATOM 5160 C C . SER B 1 116 ? -5.035 -1.71 3.248 1 79.62 116 SER B C 1
ATOM 5162 O O . SER B 1 116 ? -5.031 -2.732 2.561 1 79.62 116 SER B O 1
ATOM 5164 N N . TRP B 1 117 ? -6.148 -1.282 3.854 1 85.56 117 TRP B N 1
ATOM 5165 C CA . TRP B 1 117 ? -7.418 -1.998 3.754 1 85.56 117 TRP B CA 1
ATOM 5166 C C . TRP B 1 117 ? -7.902 -2.047 2.309 1 85.56 117 TRP B C 1
ATOM 5168 O O . TRP B 1 117 ? -8.32 -3.102 1.824 1 85.56 117 TRP B O 1
ATOM 5178 N N . TYR B 1 118 ? -7.707 -0.908 1.627 1 89.31 118 TYR B N 1
ATOM 5179 C CA . TYR B 1 118 ? -8.266 -0.769 0.289 1 89.31 118 TYR B CA 1
ATOM 5180 C C . TYR B 1 118 ? -7.363 -1.416 -0.754 1 89.31 118 TYR B C 1
ATOM 5182 O O . TYR B 1 118 ? -7.793 -1.677 -1.88 1 89.31 118 TYR B O 1
ATOM 5190 N N . THR B 1 119 ? -6.117 -1.661 -0.392 1 84.31 119 THR B N 1
ATOM 5191 C CA . THR B 1 119 ? -5.172 -2.119 -1.406 1 84.31 119 THR B CA 1
ATOM 5192 C C . THR B 1 119 ? -4.609 -3.49 -1.043 1 84.31 119 THR B C 1
ATOM 5194 O O . THR B 1 119 ? -5.148 -4.52 -1.458 1 84.31 119 THR B O 1
ATOM 5197 N N . ASN B 1 120 ? -3.771 -3.531 -0.032 1 75.38 120 ASN B N 1
ATOM 5198 C CA . ASN B 1 120 ? -3.045 -4.746 0.318 1 75.38 120 ASN B CA 1
ATOM 5199 C C . ASN B 1 120 ? -3.986 -5.84 0.816 1 75.38 120 ASN B C 1
ATOM 5201 O O . ASN B 1 120 ? -3.857 -7.004 0.427 1 75.38 120 ASN B O 1
ATOM 5205 N N . ASP B 1 121 ? -4.891 -5.527 1.611 1 80.81 121 ASP B N 1
ATOM 5206 C CA . ASP B 1 121 ? -5.781 -6.531 2.186 1 80.81 121 ASP B CA 1
ATOM 5207 C C . ASP B 1 121 ? -6.715 -7.109 1.124 1 80.81 121 ASP B C 1
ATOM 5209 O O . ASP B 1 121 ? -6.961 -8.32 1.098 1 80.81 121 ASP B O 1
ATOM 5213 N N . ILE B 1 122 ? -7.195 -6.23 0.307 1 87.94 122 ILE B N 1
ATOM 5214 C CA . ILE B 1 122 ? -8.086 -6.703 -0.752 1 87.94 122 ILE B CA 1
ATOM 5215 C C . ILE B 1 122 ? -7.309 -7.602 -1.713 1 87.94 122 ILE B C 1
ATOM 5217 O O . ILE B 1 122 ? -7.816 -8.633 -2.152 1 87.94 122 ILE B O 1
ATOM 5221 N N . ASN B 1 123 ? -6.082 -7.223 -1.986 1 83.12 123 ASN B N 1
ATOM 5222 C CA . ASN B 1 123 ? -5.25 -8.055 -2.848 1 83.12 123 ASN B CA 1
ATOM 5223 C C . ASN B 1 123 ? -4.969 -9.414 -2.213 1 83.12 123 ASN B C 1
ATOM 5225 O O . ASN B 1 123 ? -4.93 -10.43 -2.906 1 83.12 123 ASN B O 1
ATOM 5229 N N . GLN B 1 124 ? -4.793 -9.398 -0.994 1 79.31 124 GLN B N 1
ATOM 5230 C CA . GLN B 1 124 ? -4.562 -10.656 -0.286 1 79.31 124 GLN B CA 1
ATOM 5231 C C . GLN B 1 124 ? -5.816 -11.523 -0.275 1 79.31 124 GLN B C 1
ATOM 5233 O O . GLN B 1 124 ? -5.742 -12.734 -0.464 1 79.31 124 GLN B O 1
ATOM 5238 N N . ILE B 1 125 ? -6.953 -10.914 -0.077 1 87.06 125 ILE B N 1
ATOM 5239 C CA . ILE B 1 125 ? -8.211 -11.648 -0.081 1 87.06 125 ILE B CA 1
ATOM 5240 C C . ILE B 1 125 ? -8.477 -12.211 -1.477 1 87.06 125 ILE B C 1
ATOM 5242 O O . ILE B 1 125 ? -8.914 -13.352 -1.62 1 87.06 125 ILE B O 1
ATOM 5246 N N . GLU B 1 126 ? -8.164 -11.375 -2.398 1 90.06 126 GLU B N 1
ATOM 5247 C CA . GLU B 1 126 ? -8.336 -11.836 -3.773 1 90.06 126 GLU B CA 1
ATOM 5248 C C . GLU B 1 126 ? -7.457 -13.047 -4.062 1 90.06 126 GLU B C 1
ATOM 5250 O O . GLU B 1 126 ? -7.945 -14.07 -4.555 1 90.06 126 GLU B O 1
ATOM 5255 N N . ALA B 1 127 ? -6.223 -12.953 -3.707 1 80.69 127 ALA B N 1
ATOM 5256 C CA . ALA B 1 127 ? -5.25 -13.992 -4.035 1 80.69 127 ALA B CA 1
ATOM 5257 C C . ALA B 1 127 ? -5.461 -15.234 -3.18 1 80.69 127 ALA B C 1
ATOM 5259 O O . ALA B 1 127 ? -5.379 -16.359 -3.678 1 80.69 127 ALA B O 1
ATOM 5260 N N . LYS B 1 128 ? -5.789 -15.086 -1.956 1 79.25 128 LYS B N 1
ATOM 5261 C CA . LYS B 1 128 ? -5.773 -16.203 -1.022 1 79.25 128 LYS B CA 1
ATOM 5262 C C . LYS B 1 128 ? -7.176 -16.766 -0.813 1 79.25 128 LYS B C 1
ATOM 5264 O O . LYS B 1 128 ? -7.336 -17.922 -0.4 1 79.25 128 LYS B O 1
ATOM 5269 N N . ASN B 1 129 ? -8.211 -15.992 -1.114 1 88.19 129 ASN B N 1
ATOM 5270 C CA . ASN B 1 129 ? -9.562 -16.5 -0.888 1 88.19 129 ASN B CA 1
ATOM 5271 C C . ASN B 1 129 ? -10.312 -16.703 -2.201 1 88.19 129 ASN B C 1
ATOM 5273 O O . ASN B 1 129 ? -10.617 -17.828 -2.586 1 88.19 129 ASN B O 1
ATOM 5277 N N . PHE B 1 130 ? -10.508 -15.562 -2.9 1 92.12 130 PHE B N 1
ATOM 5278 C CA . PHE B 1 130 ? -11.336 -15.641 -4.098 1 92.12 130 PHE B CA 1
ATOM 5279 C C . PHE B 1 130 ? -10.711 -16.578 -5.125 1 92.12 130 PHE B C 1
ATOM 5281 O O . PHE B 1 130 ? -11.359 -17.531 -5.578 1 92.12 130 PHE B O 1
ATOM 5288 N N . GLU B 1 131 ? -9.477 -16.375 -5.387 1 90.5 131 GLU B N 1
ATOM 5289 C CA . GLU B 1 131 ? -8.805 -17.219 -6.367 1 90.5 131 GLU B CA 1
ATOM 5290 C C . GLU B 1 131 ? -8.75 -18.672 -5.898 1 90.5 131 GLU B C 1
ATOM 5292 O O . GLU B 1 131 ? -9.031 -19.594 -6.672 1 90.5 131 GLU B O 1
ATOM 5297 N N . ASN B 1 132 ? -8.461 -18.859 -4.656 1 88.69 132 ASN B N 1
ATOM 5298 C CA . ASN B 1 132 ? -8.344 -20.219 -4.105 1 88.69 132 ASN B CA 1
ATOM 5299 C C . ASN B 1 132 ? -9.688 -20.922 -4.086 1 88.69 132 ASN B C 1
ATOM 5301 O O . ASN B 1 132 ? -9.75 -22.141 -4.289 1 88.69 132 ASN B O 1
ATOM 5305 N N . THR B 1 133 ? -10.781 -20.219 -3.832 1 91.62 133 THR B N 1
ATOM 5306 C CA . THR B 1 133 ? -12.102 -20.828 -3.805 1 91.62 133 THR B CA 1
ATOM 5307 C C . THR B 1 133 ? -12.484 -21.359 -5.188 1 91.62 133 THR B C 1
ATOM 5309 O O . THR B 1 133 ? -12.961 -22.484 -5.316 1 91.62 133 THR B O 1
ATOM 5312 N N . PHE B 1 134 ? -12.25 -20.562 -6.156 1 93.25 134 PHE B N 1
ATOM 5313 C CA . PHE B 1 134 ? -12.594 -21 -7.504 1 93.25 134 PHE B CA 1
ATOM 5314 C C . PHE B 1 134 ? -11.656 -22.109 -7.969 1 93.25 134 PHE B C 1
ATOM 5316 O O . PHE B 1 134 ? -12.086 -23.047 -8.656 1 93.25 134 PHE B O 1
ATOM 5323 N N . ASP B 1 135 ? -10.344 -21.969 -7.586 1 90.56 135 ASP B N 1
ATOM 5324 C CA . ASP B 1 135 ? -9.406 -23.047 -7.891 1 90.56 135 ASP B CA 1
ATOM 5325 C C . ASP B 1 135 ? -9.812 -24.359 -7.215 1 90.56 135 ASP B C 1
ATOM 5327 O O . ASP B 1 135 ? -9.672 -25.438 -7.789 1 90.56 135 ASP B O 1
ATOM 5331 N N . PHE B 1 136 ? -10.312 -24.266 -6.051 1 90.75 136 PHE B N 1
ATOM 5332 C CA . PHE B 1 136 ? -10.789 -25.438 -5.316 1 90.75 136 PHE B CA 1
ATOM 5333 C C . PHE B 1 136 ? -11.945 -26.109 -6.043 1 90.75 136 PHE B C 1
ATOM 5335 O O . PHE B 1 136 ? -11.953 -27.328 -6.234 1 90.75 136 PHE B O 1
ATOM 5342 N N . ILE B 1 137 ? -12.93 -25.312 -6.418 1 92.88 137 ILE B N 1
ATOM 5343 C CA . ILE B 1 137 ? -14.109 -25.844 -7.098 1 92.88 137 ILE B CA 1
ATOM 5344 C C . ILE B 1 137 ? -13.68 -26.547 -8.375 1 92.88 137 ILE B C 1
ATOM 5346 O O . ILE B 1 137 ? -14.086 -27.688 -8.625 1 92.88 137 ILE B O 1
ATOM 5350 N N . ASP B 1 138 ? -12.82 -25.922 -9.109 1 91.5 138 ASP B N 1
ATOM 5351 C CA . ASP B 1 138 ? -12.367 -26.453 -10.391 1 91.5 138 ASP B CA 1
ATOM 5352 C C . ASP B 1 138 ? -11.586 -27.75 -10.203 1 91.5 138 ASP B C 1
ATOM 5354 O O . ASP B 1 138 ? -11.883 -28.766 -10.844 1 91.5 138 ASP B O 1
ATOM 5358 N N . THR B 1 139 ? -10.633 -27.766 -9.305 1 89.25 139 THR B N 1
ATOM 5359 C CA . THR B 1 139 ? -9.734 -28.906 -9.133 1 89.25 139 THR B CA 1
ATOM 5360 C C . THR B 1 139 ? -10.43 -30.047 -8.391 1 89.25 139 THR B C 1
ATOM 5362 O O . THR B 1 139 ? -10.148 -31.219 -8.633 1 89.25 139 THR B O 1
ATOM 5365 N N . PHE B 1 140 ? -11.305 -29.688 -7.559 1 89.94 140 PHE B N 1
ATOM 5366 C CA . PHE B 1 140 ? -12.078 -30.688 -6.832 1 89.94 140 PHE B CA 1
ATOM 5367 C C . PHE B 1 140 ? -12.938 -31.516 -7.785 1 89.94 140 PHE B C 1
ATOM 5369 O O . PHE B 1 140 ? -12.984 -32.75 -7.699 1 89.94 140 PHE B O 1
ATOM 5376 N N . LEU B 1 141 ? -13.609 -30.828 -8.648 1 91 141 LEU B N 1
ATOM 5377 C CA . LEU B 1 141 ? -14.453 -31.5 -9.633 1 91 141 LEU B CA 1
ATOM 5378 C C . LEU B 1 141 ? -13.625 -32.406 -10.539 1 91 141 LEU B C 1
ATOM 5380 O O . LEU B 1 141 ? -14.023 -33.531 -10.836 1 91 141 LEU B O 1
ATOM 5384 N N . THR B 1 142 ? -12.484 -31.891 -10.93 1 88.31 142 THR B N 1
ATOM 5385 C CA . THR B 1 142 ? -11.609 -32.688 -11.789 1 88.31 142 THR B CA 1
ATOM 5386 C C . THR B 1 142 ? -11.102 -33.906 -11.062 1 88.31 142 THR B C 1
ATOM 5388 O O . THR B 1 142 ? -11.016 -35 -11.641 1 88.31 142 THR B O 1
ATOM 5391 N N . ALA B 1 143 ? -10.75 -33.75 -9.789 1 87.25 143 ALA B N 1
ATOM 5392 C CA . ALA B 1 143 ? -10.258 -34.875 -8.984 1 87.25 143 ALA B CA 1
ATOM 5393 C C . ALA B 1 143 ? -11.328 -35.938 -8.836 1 87.25 143 ALA B C 1
ATOM 5395 O O . ALA B 1 143 ? -11.055 -37.125 -9.016 1 87.25 143 ALA B O 1
ATOM 5396 N N . ILE B 1 144 ? -12.531 -35.562 -8.594 1 89.31 144 ILE B N 1
ATOM 5397 C CA . ILE B 1 144 ? -13.625 -36.5 -8.391 1 89.31 144 ILE B CA 1
ATOM 5398 C C . ILE B 1 144 ? -13.914 -37.25 -9.695 1 89.31 144 ILE B C 1
ATOM 5400 O O . ILE B 1 144 ? -14.07 -38.469 -9.688 1 89.31 144 ILE B O 1
ATOM 5404 N N . LEU B 1 145 ? -13.969 -36.562 -10.797 1 89.62 145 LEU B N 1
ATOM 5405 C CA . LEU B 1 145 ? -14.25 -37.188 -12.086 1 89.62 145 LEU B CA 1
ATOM 5406 C C . LEU B 1 145 ? -13.125 -38.125 -12.484 1 89.62 145 LEU B C 1
ATOM 5408 O O . LEU B 1 145 ? -13.375 -39.156 -13.125 1 89.62 145 LEU B O 1
ATOM 5412 N N . SER B 1 146 ? -11.898 -37.781 -12.102 1 86.06 146 SER B N 1
ATOM 5413 C CA . SER B 1 146 ? -10.773 -38.656 -12.406 1 86.06 146 SER B CA 1
ATOM 5414 C C . SER B 1 146 ? -10.867 -39.969 -11.625 1 86.06 146 SER B C 1
ATOM 5416 O O . SER B 1 146 ? -10.57 -41.031 -12.156 1 86.06 146 SER B O 1
ATOM 5418 N N . ILE B 1 147 ? -11.234 -39.875 -10.406 1 87.62 147 ILE B N 1
ATOM 5419 C CA . ILE B 1 147 ? -11.398 -41.062 -9.586 1 87.62 147 ILE B CA 1
ATOM 5420 C C . ILE B 1 147 ? -12.5 -41.969 -10.18 1 87.62 147 ILE B C 1
ATOM 5422 O O . ILE B 1 147 ? -12.352 -43.188 -10.234 1 87.62 147 ILE B O 1
ATOM 5426 N N . ILE B 1 148 ? -13.555 -41.344 -10.617 1 88.69 148 ILE B N 1
ATOM 5427 C CA . ILE B 1 148 ? -14.672 -42.062 -11.195 1 88.69 148 ILE B CA 1
ATOM 5428 C C . ILE B 1 148 ? -14.211 -42.781 -12.477 1 88.69 148 ILE B C 1
ATOM 5430 O O . ILE B 1 148 ? -14.547 -43.938 -12.703 1 88.69 148 ILE B O 1
ATOM 5434 N N . ALA B 1 149 ? -13.422 -42.094 -13.273 1 86.69 149 ALA B N 1
ATOM 5435 C CA . ALA B 1 149 ? -12.914 -42.656 -14.516 1 86.69 149 ALA B CA 1
ATOM 5436 C C . ALA B 1 149 ? -12.016 -43.875 -14.234 1 86.69 149 ALA B C 1
ATOM 5438 O O . ALA B 1 149 ? -12.078 -44.875 -14.938 1 86.69 149 ALA B O 1
ATOM 5439 N N . ILE B 1 150 ? -11.211 -43.781 -13.195 1 85.56 150 ILE B N 1
ATOM 5440 C CA . ILE B 1 150 ? -10.312 -44.875 -12.844 1 85.56 150 ILE B CA 1
ATOM 5441 C C . ILE B 1 150 ? -11.117 -46.062 -12.32 1 85.56 150 ILE B C 1
ATOM 5443 O O . ILE B 1 150 ? -10.805 -47.219 -12.633 1 85.56 150 ILE B O 1
ATOM 5447 N N . PHE B 1 151 ? -12.195 -45.812 -11.664 1 86.81 151 PHE B N 1
ATOM 5448 C CA . PHE B 1 151 ? -13.078 -46.844 -11.148 1 86.81 151 PHE B CA 1
ATOM 5449 C C . PHE B 1 151 ? -13.773 -47.594 -12.281 1 86.81 151 PHE B C 1
ATOM 5451 O O . PHE B 1 151 ? -14.023 -48.781 -12.188 1 86.81 151 PHE B O 1
ATOM 5458 N N . ILE B 1 152 ? -14.109 -46.875 -13.305 1 86.69 152 ILE B N 1
ATOM 5459 C CA . ILE B 1 152 ? -14.773 -47.469 -14.453 1 86.69 152 ILE B CA 1
ATOM 5460 C C . ILE B 1 152 ? -13.805 -48.406 -15.188 1 86.69 152 ILE B C 1
ATOM 5462 O O . ILE B 1 152 ? -14.203 -49.438 -15.695 1 86.69 152 ILE B O 1
ATOM 5466 N N . LEU B 1 153 ? -12.531 -48.031 -15.188 1 83.5 153 LEU B N 1
ATOM 5467 C CA . LEU B 1 153 ? -11.531 -48.875 -15.836 1 83.5 153 LEU B CA 1
ATOM 5468 C C . LEU B 1 153 ? -11.281 -50.156 -15.016 1 83.5 153 LEU B C 1
ATOM 5470 O O . LEU B 1 153 ? -11.305 -51.25 -15.555 1 83.5 153 LEU B O 1
ATOM 5474 N N . ASN B 1 154 ? -10.992 -49.969 -13.703 1 87 154 ASN B N 1
ATOM 5475 C CA . ASN B 1 154 ? -10.773 -51.094 -12.789 1 87 154 ASN B CA 1
ATOM 5476 C C . ASN B 1 154 ? -11.07 -50.688 -11.344 1 87 154 ASN B C 1
ATOM 5478 O O . ASN B 1 154 ? -10.477 -49.75 -10.812 1 87 154 ASN B O 1
ATOM 5482 N N . TRP B 1 155 ? -11.859 -51.438 -10.719 1 87.81 155 TRP B N 1
ATOM 5483 C CA . TRP B 1 155 ? -12.328 -51.062 -9.383 1 87.81 155 TRP B CA 1
ATOM 5484 C C . TRP B 1 155 ? -11.219 -51.219 -8.352 1 87.81 155 TRP B C 1
ATOM 5486 O O . TRP B 1 155 ? -11.172 -50.5 -7.359 1 87.81 155 TRP B O 1
ATOM 5496 N N . ILE B 1 156 ? -10.273 -52.156 -8.57 1 89.75 156 ILE B N 1
ATOM 5497 C CA . ILE B 1 156 ? -9.18 -52.344 -7.621 1 89.75 156 ILE B CA 1
ATOM 5498 C C . ILE B 1 156 ? -8.25 -51.156 -7.629 1 89.75 156 ILE B C 1
ATOM 5500 O O . ILE B 1 156 ? -7.852 -50.656 -6.57 1 89.75 156 ILE B O 1
ATOM 5504 N N . VAL B 1 157 ? -8.008 -50.656 -8.852 1 88.25 157 VAL B N 1
ATOM 5505 C CA . VAL B 1 157 ? -7.148 -49.5 -8.977 1 88.25 157 VAL B CA 1
ATOM 5506 C C . VAL B 1 157 ? -7.871 -48.25 -8.438 1 88.25 157 VAL B C 1
ATOM 5508 O O . VAL B 1 157 ? -7.242 -47.375 -7.871 1 88.25 157 VAL B O 1
ATOM 5511 N N . GLY B 1 158 ? -9.148 -48.219 -8.617 1 87.94 158 GLY B N 1
ATOM 5512 C CA . GLY B 1 158 ? -9.945 -47.125 -8.078 1 87.94 158 GLY B CA 1
ATOM 5513 C C . GLY B 1 158 ? -9.883 -47.031 -6.566 1 87.94 158 GLY B C 1
ATOM 5514 O O . GLY B 1 158 ? -9.727 -45.969 -6.012 1 87.94 158 GLY B O 1
ATOM 5515 N N . LEU B 1 159 ? -9.945 -48.156 -5.953 1 89.25 159 LEU B N 1
ATOM 5516 C CA . LEU B 1 159 ? -9.875 -48.188 -4.496 1 89.25 159 LEU B CA 1
ATOM 5517 C C . LEU B 1 159 ? -8.492 -47.75 -4.012 1 89.25 159 LEU B C 1
ATOM 5519 O O . LEU B 1 159 ? -8.367 -47.062 -2.994 1 89.25 159 LEU B O 1
ATOM 5523 N N . ALA B 1 160 ? -7.52 -48.156 -4.734 1 87.88 160 ALA B N 1
ATOM 5524 C CA . ALA B 1 160 ? -6.156 -47.75 -4.391 1 87.88 160 ALA B CA 1
ATOM 5525 C C . ALA B 1 160 ? -5.965 -46.25 -4.539 1 87.88 160 ALA B C 1
ATOM 5527 O O . ALA B 1 160 ? -5.23 -45.625 -3.764 1 87.88 160 ALA B O 1
ATOM 5528 N N . THR B 1 161 ? -6.656 -45.719 -5.531 1 86.12 161 THR B N 1
ATOM 5529 C CA . THR B 1 161 ? -6.559 -44.281 -5.754 1 86.12 161 THR B CA 1
ATOM 5530 C C . THR B 1 161 ? -7.242 -43.5 -4.629 1 86.12 161 THR B C 1
ATOM 5532 O O . THR B 1 161 ? -6.777 -42.438 -4.227 1 86.12 161 THR B O 1
ATOM 5535 N N . ILE B 1 162 ? -8.266 -43.969 -4.125 1 86.5 162 ILE B N 1
ATOM 5536 C CA . ILE B 1 162 ? -8.945 -43.344 -2.998 1 86.5 162 ILE B CA 1
ATOM 5537 C C . ILE B 1 162 ? -8.047 -43.344 -1.768 1 86.5 162 ILE B C 1
ATOM 5539 O O . ILE B 1 162 ? -7.984 -42.375 -1.013 1 86.5 162 ILE B O 1
ATOM 5543 N N . PHE B 1 163 ? -7.41 -44.469 -1.64 1 87.5 163 PHE B N 1
ATOM 5544 C CA . PHE B 1 163 ? -6.469 -44.562 -0.53 1 87.5 163 PHE B CA 1
ATOM 5545 C C . PHE B 1 163 ? -5.328 -43.562 -0.687 1 87.5 163 PHE B C 1
ATOM 5547 O O . PHE B 1 163 ? -4.871 -42.969 0.295 1 87.5 163 PHE B O 1
ATOM 5554 N N . ALA B 1 164 ? -4.871 -43.438 -1.862 1 83.31 164 ALA B N 1
ATOM 5555 C CA . ALA B 1 164 ? -3.822 -42.469 -2.15 1 83.31 164 ALA B CA 1
ATOM 5556 C C . ALA B 1 164 ? -4.285 -41.031 -1.818 1 83.31 164 ALA B C 1
ATOM 5558 O O . ALA B 1 164 ? -3.5 -40.219 -1.338 1 83.31 164 ALA B O 1
ATOM 5559 N N . LEU B 1 165 ? -5.504 -40.781 -2.08 1 81.88 165 LEU B N 1
ATOM 5560 C CA . LEU B 1 165 ? -6.082 -39.469 -1.761 1 81.88 165 LEU B CA 1
ATOM 5561 C C . LEU B 1 165 ? -6.023 -39.219 -0.26 1 81.88 165 LEU B C 1
ATOM 5563 O O . LEU B 1 165 ? -5.711 -38.094 0.167 1 81.88 165 LEU B O 1
ATOM 5567 N N . LEU B 1 166 ? -6.316 -40.156 0.523 1 83.56 166 LEU B N 1
ATOM 5568 C CA . LEU B 1 166 ? -6.289 -40 1.976 1 83.56 166 LEU B CA 1
ATOM 5569 C C . LEU B 1 166 ? -4.875 -39.719 2.471 1 83.56 166 LEU B C 1
ATOM 5571 O O . LEU B 1 166 ? -4.684 -38.938 3.396 1 83.56 166 LEU B O 1
ATOM 5575 N N . LEU B 1 167 ? -3.932 -40.312 1.839 1 84.38 167 LEU B N 1
ATOM 5576 C CA . LEU B 1 167 ? -2.537 -40.094 2.213 1 84.38 167 LEU B CA 1
ATOM 5577 C C . LEU B 1 167 ? -2.092 -38.688 1.853 1 84.38 167 LEU B C 1
ATOM 5579 O O . LEU B 1 167 ? -1.3 -38.062 2.574 1 84.38 167 LEU B O 1
ATOM 5583 N N . LEU B 1 168 ? -2.629 -38.219 0.75 1 82.06 168 LEU B N 1
ATOM 5584 C CA . LEU B 1 168 ? -2.266 -36.875 0.278 1 82.06 168 LEU B CA 1
ATOM 5585 C C . LEU B 1 168 ? -2.766 -35.812 1.24 1 82.06 168 LEU B C 1
ATOM 5587 O O . LEU B 1 168 ? -2.182 -34.719 1.323 1 82.06 168 LEU B O 1
ATOM 5591 N N . MET B 1 169 ? -3.779 -36.062 1.954 1 80.31 169 MET B N 1
ATOM 5592 C CA . MET B 1 169 ? -4.41 -35.094 2.83 1 80.31 169 MET B CA 1
ATOM 5593 C C . MET B 1 169 ? -3.65 -34.969 4.148 1 80.31 169 MET B C 1
ATOM 5595 O O . MET B 1 169 ? -3.814 -34 4.875 1 80.31 169 MET B O 1
ATOM 5599 N N . ILE B 1 170 ? -2.752 -35.844 4.43 1 82.38 170 ILE B N 1
ATOM 5600 C CA . ILE B 1 170 ? -2.092 -35.906 5.73 1 82.38 170 ILE B CA 1
ATOM 5601 C C . ILE B 1 170 ? -1.119 -34.75 5.879 1 82.38 170 ILE B C 1
ATOM 5603 O O . ILE B 1 170 ? -1.16 -34 6.875 1 82.38 170 ILE B O 1
ATOM 5607 N N . ILE B 1 171 ? -0.349 -34.438 4.883 1 81.56 171 ILE B N 1
ATOM 5608 C CA . ILE B 1 171 ? 0.736 -33.469 5.004 1 81.56 171 ILE B CA 1
ATOM 5609 C C . ILE B 1 171 ? 0.161 -32.062 5.176 1 81.56 171 ILE B C 1
ATOM 5611 O O . ILE B 1 171 ? 0.547 -31.344 6.094 1 81.56 171 ILE B O 1
ATOM 5615 N N . PRO B 1 172 ? -0.773 -31.672 4.316 1 75.75 172 PRO B N 1
ATOM 5616 C CA . PRO B 1 172 ? -1.341 -30.328 4.504 1 75.75 172 PRO B CA 1
ATOM 5617 C C . PRO B 1 172 ? -2.035 -30.172 5.852 1 75.75 172 PRO B C 1
ATOM 5619 O O . PRO B 1 172 ? -1.984 -29.094 6.453 1 75.75 172 PRO B O 1
ATOM 5622 N N . SER B 1 173 ? -2.564 -31.188 6.391 1 77.62 173 SER B N 1
ATOM 5623 C CA . SER B 1 173 ? -3.271 -31.125 7.664 1 77.62 173 SER B CA 1
ATOM 5624 C C . SER B 1 173 ? -2.299 -30.938 8.828 1 77.62 173 SER B C 1
ATOM 5626 O O . SER B 1 173 ? -2.615 -30.266 9.805 1 77.62 173 SER B O 1
ATOM 5628 N N . LEU B 1 174 ? -1.122 -31.438 8.648 1 84.38 174 LEU B N 1
ATOM 5629 C CA . LEU B 1 174 ? -0.123 -31.375 9.711 1 84.38 174 LEU B CA 1
ATOM 5630 C C . LEU B 1 174 ? 0.515 -29.984 9.758 1 84.38 174 LEU B C 1
ATOM 5632 O O . LEU B 1 174 ? 0.858 -29.484 10.828 1 84.38 174 LEU B O 1
ATOM 5636 N N . LEU B 1 175 ? 0.581 -29.281 8.656 1 86.31 175 LEU B N 1
ATOM 5637 C CA . LEU B 1 175 ? 1.315 -28.016 8.578 1 86.31 175 LEU B CA 1
ATOM 5638 C C . LEU B 1 175 ? 0.36 -26.828 8.578 1 86.31 175 LEU B C 1
ATOM 5640 O O . LEU B 1 175 ? 0.797 -25.672 8.602 1 86.31 175 LEU B O 1
ATOM 5644 N N . GLN B 1 176 ? -0.863 -27.094 8.656 1 78.81 176 GLN B N 1
ATOM 5645 C CA . GLN B 1 176 ? -1.89 -26.078 8.5 1 78.81 176 GLN B CA 1
ATOM 5646 C C . GLN B 1 176 ? -1.801 -25.031 9.602 1 78.81 176 GLN B C 1
ATOM 5648 O O . GLN B 1 176 ? -1.857 -23.828 9.336 1 78.81 176 GLN B O 1
ATOM 5653 N N . LYS B 1 177 ? -1.673 -25.406 10.773 1 83.25 177 LYS B N 1
ATOM 5654 C CA . LYS B 1 177 ? -1.633 -24.484 11.906 1 83.25 177 LYS B CA 1
ATOM 5655 C C . LYS B 1 177 ? -0.422 -23.562 11.82 1 83.25 177 LYS B C 1
ATOM 5657 O O . LYS B 1 177 ? -0.539 -22.359 12.047 1 83.25 177 LYS B O 1
ATOM 5662 N N . SER B 1 178 ? 0.674 -24.172 11.484 1 86.88 178 SER B N 1
ATOM 5663 C CA . SER B 1 178 ? 1.893 -23.391 11.367 1 86.88 178 SER B CA 1
ATOM 5664 C C . SER B 1 178 ? 1.792 -22.391 10.211 1 86.88 178 SER B C 1
ATOM 5666 O O . SER B 1 178 ? 2.273 -21.266 10.312 1 86.88 178 SER B O 1
ATOM 5668 N N . MET B 1 179 ? 1.071 -22.75 9.195 1 82.62 179 MET B N 1
ATOM 5669 C CA . MET B 1 179 ? 0.898 -21.891 8.031 1 82.62 179 MET B CA 1
ATOM 5670 C C . MET B 1 179 ? 0.037 -20.688 8.367 1 82.62 179 MET B C 1
ATOM 5672 O O . MET B 1 179 ? 0.377 -19.562 8 1 82.62 179 MET B O 1
ATOM 5676 N N . VAL B 1 180 ? -0.979 -20.938 9.078 1 78.38 180 VAL B N 1
ATOM 5677 C CA . VAL B 1 180 ? -1.898 -19.859 9.445 1 78.38 180 VAL B CA 1
ATOM 5678 C C . VAL B 1 180 ? -1.189 -18.859 10.352 1 78.38 180 VAL B C 1
ATOM 5680 O O . VAL B 1 180 ? -1.321 -17.656 10.164 1 78.38 180 VAL B O 1
ATOM 5683 N N . LYS B 1 181 ? -0.456 -19.328 11.203 1 86.06 181 LYS B N 1
ATOM 5684 C CA . LYS B 1 181 ? 0.263 -18.469 12.141 1 86.06 181 LYS B CA 1
ATOM 5685 C C . LYS B 1 181 ? 1.282 -17.594 11.422 1 86.06 181 LYS B C 1
ATOM 5687 O O . LYS B 1 181 ? 1.385 -16.391 11.695 1 86.06 181 LYS B O 1
ATOM 5692 N N . THR B 1 182 ? 2.043 -18.172 10.516 1 85.06 182 THR B N 1
ATOM 5693 C CA . THR B 1 182 ? 3.082 -17.422 9.828 1 85.06 182 THR B CA 1
ATOM 5694 C C . THR B 1 182 ? 2.469 -16.422 8.859 1 85.06 182 THR B C 1
ATOM 5696 O O . THR B 1 182 ? 2.994 -15.312 8.688 1 85.06 182 THR B O 1
ATOM 5699 N N . ILE B 1 183 ? 1.337 -16.734 8.336 1 78.31 183 ILE B N 1
ATOM 5700 C CA . ILE B 1 183 ? 0.657 -15.836 7.41 1 78.31 183 ILE B CA 1
ATOM 5701 C C . ILE B 1 183 ? 0.159 -14.602 8.156 1 78.31 183 ILE B C 1
ATOM 5703 O O . ILE B 1 183 ? 0.318 -13.477 7.684 1 78.31 183 ILE B O 1
ATOM 5707 N N . ASN B 1 184 ? -0.377 -14.852 9.297 1 79.88 184 ASN B N 1
ATOM 5708 C CA . ASN B 1 184 ? -0.862 -13.75 10.117 1 79.88 184 ASN B CA 1
ATOM 5709 C C . ASN B 1 184 ? 0.282 -12.852 10.594 1 79.88 184 ASN B C 1
ATOM 5711 O O . ASN B 1 184 ? 0.14 -11.633 10.648 1 79.88 184 ASN B O 1
ATOM 5715 N N . LYS B 1 185 ? 1.342 -13.508 10.852 1 86 185 LYS B N 1
ATOM 5716 C CA . LYS B 1 185 ? 2.496 -12.742 11.312 1 86 185 LYS B CA 1
ATOM 5717 C C . LYS B 1 185 ? 3.08 -11.898 10.18 1 86 185 LYS B C 1
ATOM 5719 O O . LYS B 1 185 ? 3.506 -10.766 10.406 1 86 185 LYS B O 1
ATOM 5724 N N . VAL B 1 186 ? 3.1 -12.375 8.961 1 85.62 186 VAL B N 1
ATOM 5725 C CA . VAL B 1 186 ? 3.578 -11.617 7.812 1 85.62 186 VAL B CA 1
ATOM 5726 C C . VAL B 1 186 ? 2.682 -10.398 7.586 1 85.62 186 VAL B C 1
ATOM 5728 O O . VAL B 1 186 ? 3.17 -9.305 7.316 1 85.62 186 VAL B O 1
ATOM 5731 N N . SER B 1 187 ? 1.417 -10.547 7.789 1 78.88 187 SER B N 1
ATOM 5732 C CA . SER B 1 187 ? 0.468 -9.453 7.617 1 78.88 187 SER B CA 1
ATOM 5733 C C . SER B 1 187 ? 0.694 -8.359 8.648 1 78.88 187 SER B C 1
ATOM 5735 O O . SER B 1 187 ? 0.707 -7.172 8.32 1 78.88 187 SER B O 1
ATOM 5737 N N . THR B 1 188 ? 0.931 -8.758 9.883 1 83.62 188 THR B N 1
ATOM 5738 C CA . THR B 1 188 ? 1.171 -7.801 10.953 1 83.62 188 THR B CA 1
ATOM 5739 C C . THR B 1 188 ? 2.48 -7.051 10.727 1 83.62 188 THR B C 1
ATOM 5741 O O . THR B 1 188 ? 2.545 -5.836 10.914 1 83.62 188 THR B O 1
ATOM 5744 N N . LYS B 1 189 ? 3.527 -7.773 10.32 1 87.44 189 LYS B N 1
ATOM 5745 C CA . LYS B 1 189 ? 4.828 -7.152 10.086 1 87.44 189 LYS B CA 1
ATOM 5746 C C . LYS B 1 189 ? 4.789 -6.23 8.875 1 87.44 189 LYS B C 1
ATOM 5748 O O . LYS B 1 189 ? 5.477 -5.207 8.836 1 87.44 189 LYS B O 1
ATOM 5753 N N . GLN B 1 190 ? 3.965 -6.566 7.984 1 84 190 GLN B N 1
ATOM 5754 C CA . GLN B 1 190 ? 3.762 -5.707 6.824 1 84 190 GLN B CA 1
ATOM 5755 C C . GLN B 1 190 ? 3.09 -4.395 7.219 1 84 190 GLN B C 1
ATOM 5757 O O . GLN B 1 190 ? 3.453 -3.33 6.719 1 84 190 GLN B O 1
ATOM 5762 N N . GLU B 1 191 ? 2.137 -4.496 8.07 1 79.12 191 GLU B N 1
ATOM 5763 C CA . GLU B 1 191 ? 1.472 -3.307 8.594 1 79.12 191 GLU B CA 1
ATOM 5764 C C . GLU B 1 191 ? 2.449 -2.414 9.352 1 79.12 191 GLU B C 1
ATOM 5766 O O . GLU B 1 191 ? 2.449 -1.194 9.172 1 79.12 191 GLU B O 1
ATOM 5771 N N . GLU B 1 192 ? 3.221 -3.031 10.117 1 85.44 192 GLU B N 1
ATOM 5772 C CA . GLU B 1 192 ? 4.227 -2.301 10.883 1 85.44 192 GLU B CA 1
ATOM 5773 C C . GLU B 1 192 ? 5.234 -1.621 9.961 1 85.44 192 GLU B C 1
ATOM 5775 O O . GLU B 1 192 ? 5.66 -0.493 10.219 1 85.44 192 GLU B O 1
ATOM 5780 N N . PHE B 1 193 ? 5.594 -2.299 8.906 1 89.69 193 PHE B N 1
ATOM 5781 C CA . PHE B 1 193 ? 6.547 -1.756 7.945 1 89.69 193 PHE B CA 1
ATOM 5782 C C . PHE B 1 193 ? 5.961 -0.548 7.223 1 89.69 193 PHE B C 1
ATOM 5784 O O . PHE B 1 193 ? 6.621 0.485 7.094 1 89.69 193 PHE B O 1
ATOM 5791 N N . SER B 1 194 ? 4.785 -0.702 6.836 1 83.06 194 SER B N 1
ATOM 5792 C CA . SER B 1 194 ? 4.129 0.395 6.137 1 83.06 194 SER B CA 1
ATOM 5793 C C . SER B 1 194 ? 4 1.624 7.027 1 83.06 194 SER B C 1
ATOM 5795 O O . SER B 1 194 ? 4.219 2.752 6.578 1 83.06 194 SER B O 1
ATOM 5797 N N . ALA B 1 195 ? 3.668 1.385 8.25 1 82.5 195 ALA B N 1
ATOM 5798 C CA . ALA B 1 195 ? 3.557 2.473 9.211 1 82.5 195 ALA B CA 1
ATOM 5799 C C . ALA B 1 195 ? 4.902 3.154 9.43 1 82.5 195 ALA B C 1
ATOM 5801 O O . ALA B 1 195 ? 4.977 4.383 9.523 1 82.5 195 ALA B O 1
ATOM 5802 N N . LYS B 1 196 ? 5.902 2.332 9.539 1 88 196 LYS B N 1
ATOM 5803 C CA . LYS B 1 196 ? 7.242 2.873 9.75 1 88 196 LYS B CA 1
ATOM 5804 C C . LYS B 1 196 ? 7.703 3.689 8.547 1 88 196 LYS B C 1
ATOM 5806 O O . LYS B 1 196 ? 8.305 4.754 8.703 1 88 196 LYS B O 1
ATOM 5811 N N . VAL B 1 197 ? 7.457 3.188 7.383 1 89.31 197 VAL B N 1
ATOM 5812 C CA . VAL B 1 197 ? 7.82 3.902 6.164 1 89.31 197 VAL B CA 1
ATOM 5813 C C . VAL B 1 197 ? 7.09 5.242 6.113 1 89.31 197 VAL B C 1
ATOM 5815 O O . VAL B 1 197 ? 7.691 6.273 5.809 1 89.31 197 VAL B O 1
ATOM 5818 N N . GLU B 1 198 ? 5.871 5.238 6.426 1 83.5 198 GLU B N 1
ATOM 5819 C CA . GLU B 1 198 ? 5.078 6.465 6.41 1 83.5 198 GLU B CA 1
ATOM 5820 C C . GLU B 1 198 ? 5.641 7.5 7.379 1 83.5 198 GLU B C 1
ATOM 5822 O O . GLU B 1 198 ? 5.805 8.664 7.023 1 83.5 198 GLU B O 1
ATOM 5827 N N . ASN B 1 199 ? 5.926 7.055 8.523 1 84.75 199 ASN B N 1
ATOM 5828 C CA . ASN B 1 199 ? 6.449 7.945 9.555 1 84.75 199 ASN B CA 1
ATOM 5829 C C . ASN B 1 199 ? 7.824 8.492 9.172 1 84.75 199 ASN B C 1
ATOM 5831 O O . ASN B 1 199 ? 8.102 9.672 9.383 1 84.75 199 ASN B O 1
ATOM 5835 N N . THR B 1 200 ? 8.648 7.648 8.656 1 89.75 200 THR B N 1
ATOM 5836 C CA . THR B 1 200 ? 10.016 8.031 8.328 1 89.75 200 THR B CA 1
ATOM 5837 C C . THR B 1 200 ? 10.039 8.977 7.125 1 89.75 200 THR B C 1
ATOM 5839 O O . THR B 1 200 ? 10.812 9.93 7.09 1 89.75 200 THR B O 1
ATOM 5842 N N . ILE B 1 201 ? 9.125 8.727 6.23 1 89 201 ILE B N 1
ATOM 5843 C CA . ILE B 1 201 ? 9.055 9.555 5.039 1 89 201 ILE B CA 1
ATOM 5844 C C . ILE B 1 201 ? 8.516 10.938 5.402 1 89 201 ILE B C 1
ATOM 5846 O O . ILE B 1 201 ? 8.984 11.953 4.883 1 89 201 ILE B O 1
ATOM 5850 N N . SER B 1 202 ? 7.59 11 6.258 1 84.62 202 SER B N 1
ATOM 5851 C CA . SER B 1 202 ? 7.031 12.273 6.691 1 84.62 202 SER B CA 1
ATOM 5852 C C . SER B 1 202 ? 8.094 13.148 7.348 1 84.62 202 SER B C 1
ATOM 5854 O O . SER B 1 202 ? 8.031 14.375 7.262 1 84.62 202 SER B O 1
ATOM 5856 N N . GLY B 1 203 ? 9.031 12.555 7.977 1 88.31 203 GLY B N 1
ATOM 5857 C CA . GLY B 1 203 ? 10.086 13.297 8.656 1 88.31 203 GLY B CA 1
ATOM 5858 C C . GLY B 1 203 ? 11.375 13.359 7.867 1 88.31 203 GLY B C 1
ATOM 5859 O O . GLY B 1 203 ? 12.398 13.836 8.367 1 88.31 203 GLY B O 1
ATOM 5860 N N . TYR B 1 204 ? 11.391 12.984 6.625 1 89.62 204 TYR B N 1
ATOM 5861 C CA . TYR B 1 204 ? 12.625 12.828 5.863 1 89.62 204 TYR B CA 1
ATOM 5862 C C . TYR B 1 204 ? 13.305 14.172 5.652 1 89.62 204 TYR B C 1
ATOM 5864 O O . TYR B 1 204 ? 14.531 14.273 5.707 1 89.62 204 TYR B O 1
ATOM 5872 N N . LYS B 1 205 ? 12.594 15.195 5.43 1 87.62 205 LYS B N 1
ATOM 5873 C CA . LYS B 1 205 ? 13.188 16.516 5.184 1 87.62 205 LYS B CA 1
ATOM 5874 C C . LYS B 1 205 ? 13.984 16.984 6.395 1 87.62 205 LYS B C 1
ATOM 5876 O O . LYS B 1 205 ? 15.055 17.578 6.242 1 87.62 205 LYS B O 1
ATOM 5881 N N . GLU B 1 206 ? 13.414 16.719 7.496 1 89.38 206 GLU B N 1
ATOM 5882 C CA . GLU B 1 206 ? 14.125 17.078 8.719 1 89.38 206 GLU B CA 1
ATOM 5883 C C . GLU B 1 206 ? 15.453 16.328 8.828 1 89.38 206 GLU B C 1
ATOM 5885 O O . GLU B 1 206 ? 16.453 16.906 9.242 1 89.38 206 GLU B O 1
ATOM 5890 N N . LEU B 1 207 ? 15.438 15.133 8.461 1 90.56 207 LEU B N 1
ATOM 5891 C CA . LEU B 1 207 ? 16.672 14.336 8.5 1 90.56 207 LEU B CA 1
ATOM 5892 C C . LEU B 1 207 ? 17.641 14.805 7.43 1 90.56 207 LEU B C 1
ATOM 5894 O O . LEU B 1 207 ? 18.844 14.906 7.688 1 90.56 207 LEU B O 1
ATOM 5898 N N . LEU B 1 208 ? 17.109 15.125 6.312 1 89 208 LEU B N 1
ATOM 5899 C CA . LEU B 1 208 ? 17.922 15.57 5.188 1 89 208 LEU B CA 1
ATOM 5900 C C . LEU B 1 208 ? 18.641 16.875 5.523 1 89 208 LEU B C 1
ATOM 5902 O O . LEU B 1 208 ? 19.844 16.984 5.332 1 89 208 LEU B O 1
ATOM 5906 N N . TYR B 1 209 ? 17.875 17.828 6.055 1 89.38 209 TYR B N 1
ATOM 5907 C CA . TYR B 1 209 ? 18.406 19.156 6.348 1 89.38 209 TYR B CA 1
ATOM 5908 C C . TYR B 1 209 ? 19.438 19.094 7.473 1 89.38 209 TYR B C 1
ATOM 5910 O O . TYR B 1 209 ? 20.266 20 7.625 1 89.38 209 TYR B O 1
ATOM 5918 N N . ASN B 1 210 ? 19.484 18.016 8.203 1 89.81 210 ASN B N 1
ATOM 5919 C CA . ASN B 1 210 ? 20.406 17.891 9.32 1 89.81 210 ASN B CA 1
ATOM 5920 C C . ASN B 1 210 ? 21.438 16.781 9.086 1 89.81 210 ASN B C 1
ATOM 5922 O O . ASN B 1 210 ? 22 16.234 10.031 1 89.81 210 ASN B O 1
ATOM 5926 N N . ASN B 1 211 ? 21.578 16.391 7.898 1 86.94 211 ASN B N 1
ATOM 5927 C CA . ASN B 1 211 ? 22.609 15.453 7.434 1 86.94 211 ASN B CA 1
ATOM 5928 C C . ASN B 1 211 ? 22.516 14.109 8.133 1 86.94 211 ASN B C 1
ATOM 5930 O O . ASN B 1 211 ? 23.516 13.578 8.625 1 86.94 211 ASN B O 1
ATOM 5934 N N . LYS B 1 212 ? 21.297 13.742 8.266 1 90 212 LYS B N 1
ATOM 5935 C CA . LYS B 1 212 ? 21.062 12.453 8.914 1 90 212 LYS B CA 1
ATOM 5936 C C . LYS B 1 212 ? 20.359 11.484 7.965 1 90 212 LYS B C 1
ATOM 5938 O O . LYS B 1 212 ? 19.438 10.789 8.367 1 90 212 LYS B O 1
ATOM 5943 N N . THR B 1 213 ? 20.781 11.461 6.75 1 89.56 213 THR B N 1
ATOM 5944 C CA . THR B 1 213 ? 20.156 10.617 5.738 1 89.56 213 THR B CA 1
ATOM 5945 C C . THR B 1 213 ? 20.453 9.141 5.996 1 89.56 213 THR B C 1
ATOM 5947 O O . THR B 1 213 ? 19.672 8.266 5.652 1 89.56 213 THR B O 1
ATOM 5950 N N . GLU B 1 214 ? 21.578 8.891 6.668 1 89.56 214 GLU B N 1
ATOM 5951 C CA . GLU B 1 214 ? 21.922 7.508 6.992 1 89.56 214 GLU B CA 1
ATOM 5952 C C . GLU B 1 214 ? 20.953 6.914 8 1 89.56 214 GLU B C 1
ATOM 5954 O O . GLU B 1 214 ? 20.672 5.715 7.969 1 89.56 214 GLU B O 1
ATOM 5959 N N . LEU B 1 215 ? 20.469 7.785 8.828 1 90.88 215 LEU B N 1
ATOM 5960 C CA . LEU B 1 215 ? 19.484 7.332 9.805 1 90.88 215 LEU B CA 1
ATOM 5961 C C . LEU B 1 215 ? 18.172 6.93 9.117 1 90.88 215 LEU B C 1
ATOM 5963 O O . LEU B 1 215 ? 17.516 5.973 9.531 1 90.88 215 LEU B O 1
ATOM 5967 N N . PHE B 1 216 ? 17.875 7.695 8.141 1 92.44 216 PHE B N 1
ATOM 5968 C CA . PHE B 1 216 ? 16.719 7.371 7.32 1 92.44 216 PHE B CA 1
ATOM 5969 C C . PHE B 1 216 ? 16.828 5.961 6.754 1 92.44 216 PHE B C 1
ATOM 5971 O O . PHE B 1 216 ? 15.906 5.16 6.875 1 92.44 216 PHE B O 1
ATOM 5978 N N . LYS B 1 217 ? 17.953 5.688 6.273 1 92.62 217 LYS B N 1
ATOM 5979 C CA . LYS B 1 217 ? 18.203 4.375 5.68 1 92.62 217 LYS B CA 1
ATOM 5980 C C . LYS B 1 217 ? 18.141 3.273 6.734 1 92.62 217 LYS B C 1
ATOM 5982 O O . LYS B 1 217 ? 17.531 2.227 6.5 1 92.62 217 LYS B O 1
ATOM 5987 N N . LYS B 1 218 ? 18.688 3.516 7.824 1 92.44 218 LYS B N 1
ATOM 5988 C CA . LYS B 1 218 ? 18.766 2.52 8.891 1 92.44 218 LYS B CA 1
ATOM 5989 C C . LYS B 1 218 ? 17.391 2.188 9.438 1 92.44 218 LYS B C 1
ATOM 5991 O O . LYS B 1 218 ? 17.094 1.025 9.727 1 92.44 218 LYS B O 1
ATOM 5996 N N . MET B 1 219 ? 16.609 3.207 9.609 1 91.19 219 MET B N 1
ATOM 5997 C CA . MET B 1 219 ? 15.266 3.012 10.148 1 91.19 219 MET B CA 1
ATOM 5998 C C . MET B 1 219 ? 14.438 2.111 9.242 1 91.19 219 MET B C 1
ATOM 6000 O O . MET B 1 219 ? 13.719 1.228 9.719 1 91.19 219 MET B O 1
ATOM 6004 N N . ILE B 1 220 ? 14.578 2.271 7.973 1 93 220 ILE B N 1
ATOM 6005 C CA . ILE B 1 220 ? 13.812 1.495 7.004 1 93 220 ILE B CA 1
ATOM 6006 C C . ILE B 1 220 ? 14.391 0.085 6.902 1 93 220 ILE B C 1
ATOM 6008 O O . ILE B 1 220 ? 13.641 -0.896 6.844 1 93 220 ILE B O 1
ATOM 6012 N N . ASP B 1 221 ? 15.688 -0.034 6.898 1 93.12 221 ASP B N 1
ATOM 6013 C CA . ASP B 1 221 ? 16.359 -1.314 6.73 1 93.12 221 ASP B CA 1
ATOM 6014 C C . ASP B 1 221 ? 16 -2.281 7.855 1 93.12 221 ASP B C 1
ATOM 6016 O O . ASP B 1 221 ? 15.836 -3.48 7.625 1 93.12 221 ASP B O 1
ATOM 6020 N N . GLU B 1 222 ? 15.914 -1.76 8.969 1 91.88 222 GLU B N 1
ATOM 6021 C CA . GLU B 1 222 ? 15.625 -2.611 10.117 1 91.88 222 GLU B CA 1
ATOM 6022 C C . GLU B 1 222 ? 14.25 -3.264 9.984 1 91.88 222 GLU B C 1
ATOM 6024 O O . GLU B 1 222 ? 14.109 -4.473 10.18 1 91.88 222 GLU B O 1
ATOM 6029 N N . LYS B 1 223 ? 13.297 -2.49 9.695 1 90.69 223 LYS B N 1
ATOM 6030 C CA . LYS B 1 223 ? 11.945 -3.025 9.578 1 90.69 223 LYS B CA 1
ATOM 6031 C C . LYS B 1 223 ? 11.797 -3.865 8.312 1 90.69 223 LYS B C 1
ATOM 6033 O O . LYS B 1 223 ? 11.008 -4.816 8.281 1 90.69 223 LYS B O 1
ATOM 6038 N N . SER B 1 224 ? 12.586 -3.525 7.34 1 93.69 224 SER B N 1
ATOM 6039 C CA . SER B 1 224 ? 12.602 -4.32 6.117 1 93.69 224 SER B CA 1
ATOM 6040 C C . SER B 1 224 ? 13.125 -5.73 6.383 1 93.69 224 SER B C 1
ATOM 6042 O O . SER B 1 224 ? 12.578 -6.703 5.855 1 93.69 224 SER B O 1
ATOM 6044 N N . LEU B 1 225 ? 14.164 -5.84 7.16 1 94.06 225 LEU B N 1
ATOM 6045 C CA . LEU B 1 225 ? 14.75 -7.137 7.484 1 94.06 225 LEU B CA 1
ATOM 6046 C C . LEU B 1 225 ? 13.773 -7.992 8.281 1 94.06 225 LEU B C 1
ATOM 6048 O O . LEU B 1 225 ? 13.641 -9.195 8.023 1 94.06 225 LEU B O 1
ATOM 6052 N N . ASP B 1 226 ? 13.109 -7.379 9.148 1 93.19 226 ASP B N 1
ATOM 6053 C CA . ASP B 1 226 ? 12.133 -8.094 9.953 1 93.19 226 ASP B CA 1
ATOM 6054 C C . ASP B 1 226 ? 11.016 -8.672 9.078 1 93.19 226 ASP B C 1
ATOM 6056 O O . ASP B 1 226 ? 10.656 -9.844 9.219 1 93.19 226 ASP B O 1
ATOM 6060 N N . LEU B 1 227 ? 10.508 -7.871 8.227 1 92.44 227 LEU B N 1
ATOM 6061 C CA . LEU B 1 227 ? 9.445 -8.297 7.32 1 92.44 227 LEU B CA 1
ATOM 6062 C C . LEU B 1 227 ? 9.922 -9.438 6.422 1 92.44 227 LEU B C 1
ATOM 6064 O O . LEU B 1 227 ? 9.242 -10.461 6.301 1 92.44 227 LEU B O 1
ATOM 6068 N N . GLU B 1 228 ? 11.086 -9.328 5.879 1 93.44 228 GLU B N 1
ATOM 6069 C CA . GLU B 1 228 ? 11.594 -10.32 4.934 1 93.44 228 GLU B CA 1
ATOM 6070 C C . GLU B 1 228 ? 11.914 -11.633 5.633 1 93.44 228 GLU B C 1
ATOM 6072 O O . GLU B 1 228 ? 11.758 -12.711 5.043 1 93.44 228 GLU B O 1
ATOM 6077 N N . ASN B 1 229 ? 12.328 -11.602 6.879 1 93.69 229 ASN B N 1
ATOM 6078 C CA . ASN B 1 229 ? 12.57 -12.828 7.633 1 93.69 229 ASN B CA 1
ATOM 6079 C C . ASN B 1 229 ? 11.289 -13.633 7.82 1 93.69 229 ASN B C 1
ATOM 6081 O O . ASN B 1 229 ? 11.297 -14.859 7.664 1 93.69 229 ASN B O 1
ATOM 6085 N N . TYR B 1 230 ? 10.273 -13 8.086 1 91.62 230 TYR B N 1
ATOM 6086 C CA . TYR B 1 230 ? 9.008 -13.695 8.281 1 91.62 230 TYR B CA 1
ATOM 6087 C C . TYR B 1 230 ? 8.43 -14.164 6.949 1 91.62 230 TYR B C 1
ATOM 6089 O O . TYR B 1 230 ? 7.801 -15.219 6.871 1 91.62 230 TYR B O 1
ATOM 6097 N N . LYS B 1 231 ? 8.648 -13.391 5.949 1 90.38 231 LYS B N 1
ATOM 6098 C CA . LYS B 1 231 ? 8.258 -13.836 4.613 1 90.38 231 LYS B CA 1
ATOM 6099 C C . LYS B 1 231 ? 9 -15.109 4.219 1 90.38 231 LYS B C 1
ATOM 6101 O O . LYS B 1 231 ? 8.406 -16.016 3.633 1 90.38 231 LYS B O 1
ATOM 6106 N N . GLN B 1 232 ? 10.25 -15.125 4.562 1 91.62 232 GLN B N 1
ATOM 6107 C CA . GLN B 1 232 ? 11.055 -16.297 4.25 1 91.62 232 GLN B CA 1
ATOM 6108 C C . GLN B 1 232 ? 10.57 -17.531 5.027 1 91.62 232 GLN B C 1
ATOM 6110 O O . GLN B 1 232 ? 10.516 -18.625 4.484 1 91.62 232 GLN B O 1
ATOM 6115 N N . LYS B 1 233 ? 10.258 -17.328 6.254 1 91.81 233 LYS B N 1
ATOM 6116 C CA . LYS B 1 233 ? 9.742 -18.422 7.062 1 91.81 233 LYS B CA 1
ATOM 6117 C C . LYS B 1 233 ? 8.445 -18.969 6.48 1 91.81 233 LYS B C 1
ATOM 6119 O O . LYS B 1 233 ? 8.242 -20.188 6.43 1 91.81 233 LYS B O 1
ATOM 6124 N N . ASN B 1 234 ? 7.637 -18.109 6.07 1 88.62 234 ASN B N 1
ATOM 6125 C CA . ASN B 1 234 ? 6.383 -18.531 5.449 1 88.62 234 ASN B CA 1
ATOM 6126 C C . ASN B 1 234 ? 6.629 -19.297 4.152 1 88.62 234 ASN B C 1
ATOM 6128 O O . ASN B 1 234 ? 5.992 -20.312 3.9 1 88.62 234 ASN B O 1
ATOM 6132 N N . LYS B 1 235 ? 7.523 -18.797 3.357 1 88.38 235 LYS B N 1
ATOM 6133 C CA . LYS B 1 235 ? 7.832 -19.453 2.088 1 88.38 235 LYS B CA 1
ATOM 6134 C C . LYS B 1 235 ? 8.453 -20.828 2.314 1 88.38 235 LYS B C 1
ATOM 6136 O O . LYS B 1 235 ? 8.219 -21.766 1.543 1 88.38 235 LYS B O 1
ATOM 6141 N N . THR B 1 236 ? 9.266 -20.953 3.371 1 90.69 236 THR B N 1
ATOM 6142 C CA . THR B 1 236 ? 9.867 -22.234 3.711 1 90.69 236 THR B CA 1
ATOM 6143 C C . THR B 1 236 ? 8.797 -23.25 4.078 1 90.69 236 THR B C 1
ATOM 6145 O O . THR B 1 236 ? 8.859 -24.406 3.652 1 90.69 236 THR B O 1
ATOM 6148 N N . LEU B 1 237 ? 7.848 -22.828 4.805 1 87.44 237 LEU B N 1
ATOM 6149 C CA . LEU B 1 237 ? 6.758 -23.719 5.195 1 87.44 237 LEU B CA 1
ATOM 6150 C C . LEU B 1 237 ? 5.902 -24.094 3.988 1 87.44 237 LEU B C 1
ATOM 6152 O O . LEU B 1 237 ? 5.457 -25.234 3.869 1 87.44 237 LEU B O 1
ATOM 6156 N N . GLU B 1 238 ? 5.676 -23.156 3.127 1 83.56 238 GLU B N 1
ATOM 6157 C CA . GLU B 1 238 ? 4.926 -23.422 1.901 1 83.56 238 GLU B CA 1
ATOM 6158 C C . GLU B 1 238 ? 5.645 -24.438 1.015 1 83.56 238 GLU B C 1
ATOM 6160 O O . GLU B 1 238 ? 5.02 -25.344 0.463 1 83.56 238 GLU B O 1
ATOM 6165 N N . ASN B 1 239 ? 6.941 -24.25 0.923 1 87.12 239 ASN B N 1
ATOM 6166 C CA . ASN B 1 239 ? 7.738 -25.156 0.111 1 87.12 239 ASN B CA 1
ATOM 6167 C C . ASN B 1 239 ? 7.758 -26.562 0.704 1 87.12 239 ASN B C 1
ATOM 6169 O O . ASN B 1 239 ? 7.73 -27.562 -0.032 1 87.12 239 ASN B O 1
ATOM 6173 N N . LEU B 1 240 ? 7.812 -26.609 1.967 1 86.81 240 LEU B N 1
ATOM 6174 C CA . LEU B 1 240 ? 7.773 -27.922 2.627 1 86.81 240 LEU B CA 1
ATOM 6175 C C . LEU B 1 240 ? 6.441 -28.609 2.371 1 86.81 240 LEU B C 1
ATOM 6177 O O . LEU B 1 240 ? 6.406 -29.828 2.123 1 86.81 240 LEU B O 1
ATOM 6181 N N . GLN B 1 241 ? 5.441 -27.906 2.479 1 83.12 241 GLN B N 1
ATOM 6182 C CA . GLN B 1 241 ? 4.121 -28.484 2.227 1 83.12 241 GLN B CA 1
ATOM 6183 C C . GLN B 1 241 ? 3.998 -28.969 0.789 1 83.12 241 GLN B C 1
ATOM 6185 O O . GLN B 1 241 ? 3.553 -30.094 0.551 1 83.12 241 GLN B O 1
ATOM 6190 N N . MET B 1 242 ? 4.414 -28.203 -0.212 1 80.06 242 MET B N 1
ATOM 6191 C CA . MET B 1 242 ? 4.316 -28.562 -1.622 1 80.06 242 MET B CA 1
ATOM 6192 C C . MET B 1 242 ? 5.215 -29.75 -1.939 1 80.06 242 MET B C 1
ATOM 6194 O O . MET B 1 242 ? 4.812 -30.672 -2.662 1 80.06 242 MET B O 1
ATOM 6198 N N . THR B 1 243 ? 6.41 -29.672 -1.326 1 84.38 243 THR B N 1
ATOM 6199 C CA . THR B 1 243 ? 7.336 -30.781 -1.545 1 84.38 243 THR B CA 1
ATOM 6200 C C . THR B 1 243 ? 6.809 -32.062 -0.921 1 84.38 243 THR B C 1
ATOM 6202 O O . THR B 1 243 ? 6.914 -33.125 -1.515 1 84.38 243 THR B O 1
ATOM 6205 N N . GLY B 1 244 ? 6.258 -31.938 0.283 1 82.62 244 GLY B N 1
ATOM 6206 C CA . GLY B 1 244 ? 5.652 -33.125 0.909 1 82.62 244 GLY B CA 1
ATOM 6207 C C . GLY B 1 244 ? 4.508 -33.688 0.1 1 82.62 244 GLY B C 1
ATOM 6208 O O . GLY B 1 244 ? 4.422 -34.906 -0.068 1 82.62 244 GLY B O 1
ATOM 6209 N N . ILE B 1 245 ? 3.721 -32.875 -0.471 1 80.31 245 ILE B N 1
ATOM 6210 C CA . ILE B 1 245 ? 2.594 -33.312 -1.287 1 80.31 245 ILE B CA 1
ATOM 6211 C C . ILE B 1 245 ? 3.109 -33.969 -2.564 1 80.31 245 ILE B C 1
ATOM 6213 O O . ILE B 1 245 ? 2.611 -35.031 -2.973 1 80.31 245 ILE B O 1
ATOM 6217 N N . ASN B 1 246 ? 4.129 -33.375 -3.207 1 80.75 246 ASN B N 1
ATOM 6218 C CA . ASN B 1 246 ? 4.711 -33.969 -4.418 1 80.75 246 ASN B CA 1
ATOM 6219 C C . ASN B 1 246 ? 5.332 -35.312 -4.152 1 80.75 246 ASN B C 1
ATOM 6221 O O . ASN B 1 246 ? 5.219 -36.219 -4.977 1 80.75 246 ASN B O 1
ATOM 6225 N N . PHE B 1 247 ? 5.91 -35.438 -2.996 1 83.81 247 PHE B N 1
ATOM 6226 C CA . PHE B 1 247 ? 6.543 -36.719 -2.619 1 83.81 247 PHE B CA 1
ATOM 6227 C C . PHE B 1 247 ? 5.508 -37.812 -2.484 1 83.81 247 PHE B C 1
ATOM 6229 O O . PHE B 1 247 ? 5.66 -38.875 -3.068 1 83.81 247 PHE B O 1
ATOM 6236 N N . ILE B 1 248 ? 4.469 -37.531 -1.799 1 83.38 248 ILE B N 1
ATOM 6237 C CA . ILE B 1 248 ? 3.422 -38.531 -1.594 1 83.38 248 ILE B CA 1
ATOM 6238 C C . ILE B 1 248 ? 2.744 -38.844 -2.924 1 83.38 248 ILE B C 1
ATOM 6240 O O . ILE B 1 248 ? 2.412 -40 -3.201 1 83.38 248 ILE B O 1
ATOM 6244 N N . SER B 1 249 ? 2.566 -37.844 -3.756 1 79.75 249 SER B N 1
ATOM 6245 C CA . SER B 1 249 ? 1.905 -38.031 -5.043 1 79.75 249 SER B CA 1
ATOM 6246 C C . SER B 1 249 ? 2.711 -38.938 -5.949 1 79.75 249 SER B C 1
ATOM 6248 O O . SER B 1 249 ? 2.154 -39.844 -6.57 1 79.75 249 SER B O 1
ATOM 6250 N N . ILE B 1 250 ? 3.984 -38.75 -6.016 1 78.88 250 ILE B N 1
ATOM 6251 C CA . ILE B 1 250 ? 4.832 -39.562 -6.883 1 78.88 250 ILE B CA 1
ATOM 6252 C C . ILE B 1 250 ? 4.855 -41 -6.379 1 78.88 250 ILE B C 1
ATOM 6254 O O . ILE B 1 250 ? 4.785 -41.938 -7.168 1 78.88 250 ILE B O 1
ATOM 6258 N N . PHE B 1 251 ? 4.922 -41.156 -5.098 1 82.5 251 PHE B N 1
ATOM 6259 C CA . PHE B 1 251 ? 4.91 -42.5 -4.516 1 82.5 251 PHE B CA 1
ATOM 6260 C C . PHE B 1 251 ? 3.598 -43.188 -4.82 1 82.5 251 PHE B C 1
ATOM 6262 O O . PHE B 1 251 ? 3.586 -44.406 -5.105 1 82.5 251 PHE B O 1
ATOM 6269 N N . CYS B 1 252 ? 2.561 -42.469 -4.734 1 82.5 252 CYS B N 1
ATOM 6270 C CA . CYS B 1 252 ? 1.258 -43.062 -5.047 1 82.5 252 CYS B CA 1
ATOM 6271 C C . CYS B 1 252 ? 1.158 -43.406 -6.527 1 82.5 252 CYS B C 1
ATOM 6273 O O . CYS B 1 252 ? 0.607 -44.438 -6.887 1 82.5 252 CYS B O 1
ATOM 6275 N N . GLN B 1 253 ? 1.71 -42.562 -7.379 1 77.75 253 GLN B N 1
ATOM 6276 C CA . GLN B 1 253 ? 1.667 -42.812 -8.812 1 77.75 253 GLN B CA 1
ATOM 6277 C C . GLN B 1 253 ? 2.457 -44.062 -9.18 1 77.75 253 GLN B C 1
ATOM 6279 O O . GLN B 1 253 ? 2.012 -44.875 -10.008 1 77.75 253 GLN B O 1
ATOM 6284 N N . ILE B 1 254 ? 3.637 -44.219 -8.57 1 78.75 254 ILE B N 1
ATOM 6285 C CA . ILE B 1 254 ? 4.461 -45.375 -8.812 1 78.75 254 ILE B CA 1
ATOM 6286 C C . ILE B 1 254 ? 3.752 -46.625 -8.281 1 78.75 254 ILE B C 1
ATOM 6288 O O . ILE B 1 254 ? 3.76 -47.688 -8.938 1 78.75 254 ILE B O 1
ATOM 6292 N N . GLY B 1 255 ? 3.184 -46.5 -7.113 1 81.75 255 GLY B N 1
ATOM 6293 C CA . GLY B 1 255 ? 2.422 -47.625 -6.555 1 81.75 255 GLY B CA 1
ATOM 6294 C C . GLY B 1 255 ? 1.269 -48.062 -7.438 1 81.75 255 GLY B C 1
ATOM 6295 O O . GLY B 1 255 ? 1.033 -49.25 -7.609 1 81.75 255 GLY B O 1
ATOM 6296 N N . LEU B 1 256 ? 0.608 -47.125 -8.031 1 83.62 256 LEU B N 1
ATOM 6297 C CA . LEU B 1 256 ? -0.523 -47.438 -8.898 1 83.62 256 LEU B CA 1
ATOM 6298 C C . LEU B 1 256 ? -0.051 -48.062 -10.211 1 83.62 256 LEU B C 1
ATOM 6300 O O . LEU B 1 256 ? -0.718 -48.938 -10.758 1 83.62 256 LEU B O 1
ATOM 6304 N N . LEU B 1 257 ? 1.053 -47.594 -10.719 1 78.62 257 LEU B N 1
ATOM 6305 C CA . LEU B 1 257 ? 1.635 -48.188 -11.906 1 78.62 257 LEU B CA 1
ATOM 6306 C C . LEU B 1 257 ? 1.97 -49.656 -11.664 1 78.62 257 LEU B C 1
ATOM 6308 O O . LEU B 1 257 ? 1.661 -50.5 -12.492 1 78.62 257 LEU B O 1
ATOM 6312 N N . LEU B 1 258 ? 2.609 -49.938 -10.516 1 80.25 258 LEU B N 1
ATOM 6313 C CA . LEU B 1 258 ? 2.955 -51.312 -10.156 1 80.25 258 LEU B CA 1
ATOM 6314 C C . LEU B 1 258 ? 1.704 -52.188 -10.047 1 80.25 258 LEU B C 1
ATOM 6316 O O . LEU B 1 258 ? 1.693 -53.312 -10.508 1 80.25 258 LEU B O 1
ATOM 6320 N N . LEU B 1 259 ? 0.786 -51.594 -9.484 1 84.62 259 LEU B N 1
ATOM 6321 C CA . LEU B 1 259 ? -0.461 -52.344 -9.305 1 84.62 259 LEU B CA 1
ATOM 6322 C C . LEU B 1 259 ? -1.094 -52.656 -10.648 1 84.62 259 LEU B C 1
ATOM 6324 O O . LEU B 1 259 ? -1.597 -53.781 -10.844 1 84.62 259 LEU B O 1
ATOM 6328 N N . THR B 1 260 ? -1.092 -51.812 -11.586 1 82.75 260 THR B N 1
ATOM 6329 C CA . THR B 1 260 ? -1.717 -52.031 -12.891 1 82.75 260 THR B CA 1
ATOM 6330 C C . THR B 1 260 ? -0.939 -53.062 -13.695 1 82.75 260 THR B C 1
ATOM 6332 O O . THR B 1 260 ? -1.532 -53.844 -14.422 1 82.75 260 THR B O 1
ATOM 6335 N N . VAL B 1 261 ? 0.381 -53 -13.602 1 77.56 261 VAL B N 1
ATOM 6336 C CA . VAL B 1 261 ? 1.209 -53.969 -14.305 1 77.56 261 VAL B CA 1
ATOM 6337 C C . VAL B 1 261 ? 0.927 -55.375 -13.766 1 77.56 261 VAL B C 1
ATOM 6339 O O . VAL B 1 261 ? 0.802 -56.312 -14.531 1 77.56 261 VAL B O 1
ATOM 6342 N N . ILE B 1 262 ? 0.85 -55.5 -12.422 1 82.19 262 ILE B N 1
ATOM 6343 C CA . ILE B 1 262 ? 0.571 -56.781 -11.789 1 82.19 262 ILE B CA 1
ATOM 6344 C C . ILE B 1 262 ? -0.802 -57.281 -12.227 1 82.19 262 ILE B C 1
ATOM 6346 O O . ILE B 1 262 ? -0.955 -58.438 -12.586 1 82.19 262 ILE B O 1
ATOM 6350 N N . LEU B 1 263 ? -1.704 -56.438 -12.312 1 84.56 263 LEU B N 1
ATOM 6351 C CA . LEU B 1 263 ? -3.057 -56.812 -12.703 1 84.56 263 LEU B CA 1
ATOM 6352 C C . LEU B 1 263 ? -3.102 -57.25 -14.164 1 84.56 263 LEU B C 1
ATOM 6354 O O . LEU B 1 263 ? -3.822 -58.188 -14.523 1 84.56 263 LEU B O 1
ATOM 6358 N N . ALA B 1 264 ? -2.354 -56.625 -15.008 1 78.31 264 ALA B N 1
ATOM 6359 C CA . ALA B 1 264 ? -2.312 -56.938 -16.422 1 78.31 264 ALA B CA 1
ATOM 6360 C C . ALA B 1 264 ? -1.608 -58.281 -16.641 1 78.31 264 ALA B C 1
ATOM 6362 O O . ALA B 1 264 ? -1.977 -59.062 -17.547 1 78.31 264 ALA B O 1
ATOM 6363 N N . THR B 1 265 ? -0.585 -58.625 -15.859 1 77.38 265 THR B N 1
ATOM 6364 C CA . THR B 1 265 ? 0.149 -59.875 -15.969 1 77.38 265 THR B CA 1
ATOM 6365 C C . THR B 1 265 ? -0.737 -61.062 -15.586 1 77.38 265 THR B C 1
ATOM 6367 O O . THR B 1 265 ? -0.649 -62.125 -16.188 1 77.38 265 THR B O 1
ATOM 6370 N N . TYR B 1 266 ? -1.588 -60.781 -14.625 1 79.75 266 TYR B N 1
ATOM 6371 C CA . TYR B 1 266 ? -2.473 -61.875 -14.188 1 79.75 266 TYR B CA 1
ATOM 6372 C C . TYR B 1 266 ? -3.771 -61.875 -14.984 1 79.75 266 TYR B C 1
ATOM 6374 O O . TYR B 1 266 ? -4.75 -62.5 -14.586 1 79.75 266 TYR B O 1
ATOM 6382 N N . LYS B 1 267 ? -3.832 -61.125 -16.109 1 79.81 267 LYS B N 1
ATOM 6383 C CA . LYS B 1 267 ? -4.953 -61.062 -17.047 1 79.81 267 LYS B CA 1
ATOM 6384 C C . LYS B 1 267 ? -6.211 -60.531 -16.359 1 79.81 267 LYS B C 1
ATOM 6386 O O . LYS B 1 267 ? -7.324 -60.969 -16.688 1 79.81 267 LYS B O 1
ATOM 6391 N N . LEU B 1 268 ? -5.992 -59.781 -15.359 1 79.69 268 LEU B N 1
ATOM 6392 C CA . LEU B 1 268 ? -7.105 -59.125 -14.672 1 79.69 268 LEU B CA 1
ATOM 6393 C C . LEU B 1 268 ? -7.301 -57.688 -15.172 1 79.69 268 LEU B C 1
ATOM 6395 O O . LEU B 1 268 ? -8.258 -57.031 -14.781 1 79.69 268 LEU B O 1
ATOM 6399 N N . GLY B 1 269 ? -6.484 -57.312 -16.062 1 76.56 269 GLY B N 1
ATOM 6400 C CA . GLY B 1 269 ? -6.555 -56 -16.672 1 76.56 269 GLY B CA 1
ATOM 6401 C C . GLY B 1 269 ? -5.992 -55.938 -18.078 1 76.56 269 GLY B C 1
ATOM 6402 O O . GLY B 1 269 ? -5.305 -56.875 -18.5 1 76.56 269 GLY B O 1
ATOM 6403 N N . SER B 1 270 ? -6.457 -54.906 -18.781 1 75.44 270 SER B N 1
ATOM 6404 C CA . SER B 1 270 ? -5.961 -54.75 -20.141 1 75.44 270 SER B CA 1
ATOM 6405 C C . SER B 1 270 ? -4.605 -54.062 -20.172 1 75.44 270 SER B C 1
ATOM 6407 O O . SER B 1 270 ? -4.203 -53.438 -19.188 1 75.44 270 SER B O 1
ATOM 6409 N N . ILE B 1 271 ? -3.818 -54.25 -21.234 1 74.12 271 ILE B N 1
ATOM 6410 C CA . ILE B 1 271 ? -2.525 -53.625 -21.406 1 74.12 271 ILE B CA 1
ATOM 6411 C C . ILE B 1 271 ? -2.713 -52.094 -21.453 1 74.12 271 ILE B C 1
ATOM 6413 O O . ILE B 1 271 ? -1.854 -51.344 -21 1 74.12 271 ILE B O 1
ATOM 6417 N N . GLY B 1 272 ? -3.824 -51.688 -21.953 1 71.31 272 GLY B N 1
ATOM 6418 C CA . GLY B 1 272 ? -4.125 -50.25 -22.031 1 71.31 272 GLY B CA 1
ATOM 6419 C C . GLY B 1 272 ? -4.254 -49.594 -20.672 1 71.31 272 GLY B C 1
ATOM 6420 O O . GLY B 1 272 ? -3.93 -48.406 -20.5 1 71.31 272 GLY B O 1
ATOM 6421 N N . MET B 1 273 ? -4.645 -50.344 -19.641 1 76.5 273 MET B N 1
ATOM 6422 C CA . MET B 1 273 ? -4.797 -49.812 -18.297 1 76.5 273 MET B CA 1
ATOM 6423 C C . MET B 1 273 ? -3.449 -49.375 -17.719 1 76.5 273 MET B C 1
ATOM 6425 O O . MET B 1 273 ? -3.379 -48.438 -16.922 1 76.5 273 MET B O 1
ATOM 6429 N N . VAL B 1 274 ? -2.428 -50.031 -18.125 1 71.94 274 VAL B N 1
ATOM 6430 C CA . VAL B 1 274 ? -1.086 -49.719 -17.641 1 71.94 274 VAL B CA 1
ATOM 6431 C C . VAL B 1 274 ? -0.666 -48.344 -18.078 1 71.94 274 VAL B C 1
ATOM 6433 O O . VAL B 1 274 ? 0.143 -47.688 -17.422 1 71.94 274 VAL B O 1
ATOM 6436 N N . PHE B 1 275 ? -1.387 -47.844 -19.078 1 68.44 275 PHE B N 1
ATOM 6437 C CA . PHE B 1 275 ? -1.064 -46.5 -19.609 1 68.44 275 PHE B CA 1
ATOM 6438 C C . PHE B 1 275 ? -2.045 -45.469 -19.109 1 68.44 275 PHE B C 1
ATOM 6440 O O . PHE B 1 275 ? -1.643 -44.344 -18.734 1 68.44 275 PHE B O 1
ATOM 6447 N N . ALA B 1 276 ? -3.227 -45.875 -19.109 1 72.5 276 ALA B N 1
ATOM 6448 C CA . ALA B 1 276 ? -4.289 -44.906 -18.797 1 72.5 276 ALA B CA 1
ATOM 6449 C C . ALA B 1 276 ? -4.285 -44.562 -17.312 1 72.5 276 ALA B C 1
ATOM 6451 O O . ALA B 1 276 ? -4.504 -43.406 -16.938 1 72.5 276 ALA B O 1
ATOM 6452 N N . VAL B 1 277 ? -4.008 -45.531 -16.5 1 76.81 277 VAL B N 1
ATOM 6453 C CA . VAL B 1 277 ? -4.172 -45.344 -15.062 1 76.81 277 VAL B CA 1
ATOM 6454 C C . VAL B 1 277 ? -3.104 -44.375 -14.539 1 76.81 277 VAL B C 1
ATOM 6456 O O . VAL B 1 277 ? -3.41 -43.438 -13.812 1 76.81 277 VAL B O 1
ATOM 6459 N N . PRO B 1 278 ? -1.827 -44.5 -14.922 1 70.75 278 PRO B N 1
ATOM 6460 C CA . PRO B 1 278 ? -0.854 -43.531 -14.422 1 70.75 278 PRO B CA 1
ATOM 6461 C C . PRO B 1 278 ? -1.17 -42.094 -14.867 1 70.75 278 PRO B C 1
ATOM 6463 O O . PRO B 1 278 ? -0.964 -41.156 -14.102 1 70.75 278 PRO B O 1
ATOM 6466 N N . GLN B 1 279 ? -1.624 -41.906 -16.047 1 70.12 279 GLN B N 1
ATOM 6467 C CA . GLN B 1 279 ? -1.986 -40.594 -16.547 1 70.12 279 GLN B CA 1
ATOM 6468 C C . GLN B 1 279 ? -3.156 -40 -15.758 1 70.12 279 GLN B C 1
ATOM 6470 O O . GLN B 1 279 ? -3.115 -38.844 -15.336 1 70.12 279 GLN B O 1
ATOM 6475 N N . LEU B 1 280 ? -4.188 -40.781 -15.594 1 76.94 280 LEU B N 1
ATOM 6476 C CA . LEU B 1 280 ? -5.367 -40.344 -14.852 1 76.94 280 LEU B CA 1
ATOM 6477 C C . LEU B 1 280 ? -5.031 -40.125 -13.383 1 76.94 280 LEU B C 1
ATOM 6479 O O . LEU B 1 280 ? -5.535 -39.188 -12.758 1 76.94 280 LEU B O 1
ATOM 6483 N N . ALA B 1 281 ? -4.238 -41.031 -12.914 1 77.19 281 ALA B N 1
ATOM 6484 C CA . ALA B 1 281 ? -3.811 -40.906 -11.523 1 77.19 281 ALA B CA 1
ATOM 6485 C C . ALA B 1 281 ? -2.977 -39.625 -11.336 1 77.19 281 ALA B C 1
ATOM 6487 O O . ALA B 1 281 ? -3.076 -38.969 -10.305 1 77.19 281 ALA B O 1
ATOM 6488 N N . GLY B 1 282 ? -2.133 -39.344 -12.344 1 72.69 282 GLY B N 1
ATOM 6489 C CA . GLY B 1 282 ? -1.384 -38.094 -12.297 1 72.69 282 GLY B CA 1
ATOM 6490 C C . GLY B 1 282 ? -2.271 -36.875 -12.242 1 72.69 282 GLY B C 1
ATOM 6491 O O . GLY B 1 282 ? -2.049 -35.969 -11.43 1 72.69 282 GLY B O 1
ATOM 6492 N N . ASN B 1 283 ? -3.252 -36.812 -13.109 1 75 283 ASN B N 1
ATOM 6493 C CA . ASN B 1 283 ? -4.223 -35.719 -13.102 1 75 283 ASN B CA 1
ATOM 6494 C C . ASN B 1 283 ? -4.953 -35.625 -11.766 1 75 283 ASN B C 1
ATOM 6496 O O . ASN B 1 283 ? -5.152 -34.5 -11.242 1 75 283 ASN B O 1
ATOM 6500 N N . PHE B 1 284 ? -5.312 -36.719 -11.32 1 79.38 284 PHE B N 1
ATOM 6501 C CA . PHE B 1 284 ? -6.02 -36.781 -10.047 1 79.38 284 PHE B CA 1
ATOM 6502 C C . PHE B 1 284 ? -5.156 -36.219 -8.922 1 79.38 284 PHE B C 1
ATOM 6504 O O . PHE B 1 284 ? -5.605 -35.344 -8.164 1 79.38 284 PHE B O 1
ATOM 6511 N N . LEU B 1 285 ? -3.969 -36.688 -8.883 1 76.44 285 LEU B N 1
ATOM 6512 C CA . LEU B 1 285 ? -3.109 -36.312 -7.758 1 76.44 285 LEU B CA 1
ATOM 6513 C C . LEU B 1 285 ? -2.754 -34.844 -7.801 1 76.44 285 LEU B C 1
ATOM 6515 O O . LEU B 1 285 ? -2.742 -34.156 -6.766 1 76.44 285 LEU B O 1
ATOM 6519 N N . VAL B 1 286 ? -2.492 -34.375 -8.969 1 75.25 286 VAL B N 1
ATOM 6520 C CA . VAL B 1 286 ? -2.17 -32.938 -9.133 1 75.25 286 VAL B CA 1
ATOM 6521 C C . VAL B 1 286 ? -3.369 -32.094 -8.727 1 75.25 286 VAL B C 1
ATOM 6523 O O . VAL B 1 286 ? -3.225 -31.125 -7.977 1 75.25 286 VAL B O 1
ATOM 6526 N N . ASN B 1 287 ? -4.523 -32.406 -9.172 1 82.12 287 ASN B N 1
ATOM 6527 C CA . ASN B 1 287 ? -5.734 -31.656 -8.875 1 82.12 287 ASN B CA 1
ATOM 6528 C C . ASN B 1 287 ? -6.121 -31.781 -7.402 1 82.12 287 ASN B C 1
ATOM 6530 O O . ASN B 1 287 ? -6.57 -30.812 -6.789 1 82.12 287 ASN B O 1
ATOM 6534 N N . ALA B 1 288 ? -5.91 -32.938 -6.875 1 79 288 ALA B N 1
ATOM 6535 C CA . ALA B 1 288 ? -6.203 -33.125 -5.457 1 79 288 ALA B CA 1
ATOM 6536 C C . ALA B 1 288 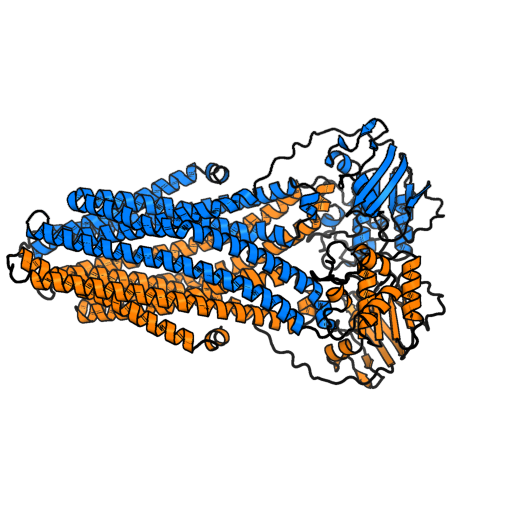? -5.289 -32.281 -4.59 1 79 288 ALA B C 1
ATOM 6538 O O . ALA B 1 288 ? -5.742 -31.656 -3.619 1 79 288 ALA B O 1
ATOM 6539 N N . ARG B 1 289 ? -4.078 -32.25 -5.016 1 74.88 289 ARG B N 1
ATOM 6540 C CA . ARG B 1 289 ? -3.104 -31.438 -4.301 1 74.88 289 ARG B CA 1
ATOM 6541 C C . ARG B 1 289 ? -3.482 -29.953 -4.355 1 74.88 289 ARG B C 1
ATOM 6543 O O . ARG B 1 289 ? -3.461 -29.266 -3.338 1 74.88 289 ARG B O 1
ATOM 6550 N N . THR B 1 290 ? -3.734 -29.516 -5.508 1 77.56 290 THR B N 1
ATOM 6551 C CA . THR B 1 290 ? -4.098 -28.109 -5.703 1 77.56 290 THR B CA 1
ATOM 6552 C C . THR B 1 290 ? -5.391 -27.781 -4.961 1 77.56 290 THR B C 1
ATOM 6554 O O . THR B 1 290 ? -5.512 -26.719 -4.359 1 77.56 290 THR B O 1
ATOM 6557 N N . ALA B 1 291 ? -6.328 -28.703 -4.957 1 83.56 291 ALA B N 1
ATOM 6558 C CA . ALA B 1 291 ? -7.605 -28.5 -4.273 1 83.56 291 ALA B CA 1
ATOM 6559 C C . ALA B 1 291 ? -7.402 -28.359 -2.768 1 83.56 291 ALA B C 1
ATOM 6561 O O . ALA B 1 291 ? -7.977 -27.453 -2.146 1 83.56 291 ALA B O 1
ATOM 6562 N N . LEU B 1 292 ? -6.59 -29.203 -2.246 1 77.56 292 LEU B N 1
ATOM 6563 C CA . LEU B 1 292 ? -6.348 -29.156 -0.809 1 77.56 292 LEU B CA 1
ATOM 6564 C C . LEU B 1 292 ? -5.605 -27.875 -0.421 1 77.56 292 LEU B C 1
ATOM 6566 O O . LEU B 1 292 ? -5.945 -27.234 0.576 1 77.56 292 LEU B O 1
ATOM 6570 N N . GLY B 1 293 ? -4.625 -27.562 -1.237 1 73.88 293 GLY B N 1
ATOM 6571 C CA . GLY B 1 293 ? -3.92 -26.312 -0.988 1 73.88 293 GLY B CA 1
ATOM 6572 C C . GLY B 1 293 ? -4.82 -25.109 -1.053 1 73.88 293 GLY B C 1
ATOM 6573 O O . GLY B 1 293 ? -4.746 -24.219 -0.192 1 73.88 293 GLY B O 1
ATOM 6574 N N . SER B 1 294 ? -5.633 -25.047 -2.053 1 82.12 294 SER B N 1
ATOM 6575 C CA . SER B 1 294 ? -6.566 -23.938 -2.232 1 82.12 294 SER B CA 1
ATOM 6576 C C . SER B 1 294 ? -7.582 -23.875 -1.096 1 82.12 294 SER B C 1
ATOM 6578 O O . SER B 1 294 ? -7.957 -22.797 -0.648 1 82.12 294 SER B O 1
ATOM 6580 N N . LEU B 1 295 ? -7.98 -25.031 -0.659 1 81.12 295 LEU B N 1
ATOM 6581 C CA . LEU B 1 295 ? -8.93 -25.094 0.446 1 81.12 295 LEU B CA 1
ATOM 6582 C C . LEU B 1 295 ? -8.328 -24.5 1.713 1 81.12 295 LEU B C 1
ATOM 6584 O O . LEU B 1 295 ? -8.953 -23.672 2.377 1 81.12 295 LEU B O 1
ATOM 6588 N N . PHE B 1 296 ? -7.191 -24.906 1.933 1 74.06 296 PHE B N 1
ATOM 6589 C CA . PHE B 1 296 ? -6.547 -24.438 3.154 1 74.06 296 PHE B CA 1
ATOM 6590 C C . PHE B 1 296 ? -6.18 -22.969 3.037 1 74.06 296 PHE B C 1
ATOM 6592 O O . PHE B 1 296 ? -6.211 -22.234 4.027 1 74.06 296 PHE B O 1
ATOM 6599 N N . GLY B 1 297 ? -5.789 -22.609 1.82 1 73.19 297 GLY B N 1
ATOM 6600 C CA . GLY B 1 297 ? -5.586 -21.188 1.594 1 73.19 297 GLY B CA 1
ATOM 6601 C C . GLY B 1 297 ? -6.824 -20.359 1.868 1 73.19 297 GLY B C 1
ATOM 6602 O O . GLY B 1 297 ? -6.75 -19.328 2.553 1 73.19 297 GLY B O 1
ATOM 6603 N N . THR B 1 298 ? -7.918 -20.812 1.455 1 81.44 298 THR B N 1
ATOM 6604 C CA . THR B 1 298 ? -9.195 -20.141 1.644 1 81.44 298 THR B CA 1
ATOM 6605 C C . THR B 1 298 ? -9.562 -20.078 3.123 1 81.44 298 THR B C 1
ATOM 6607 O O . THR B 1 298 ? -9.992 -19.031 3.619 1 81.44 298 THR B O 1
ATOM 6610 N N . LEU B 1 299 ? -9.305 -21.125 3.758 1 76.25 299 LEU B N 1
ATOM 6611 C CA . LEU B 1 299 ? -9.656 -21.188 5.172 1 76.25 299 LEU B CA 1
ATOM 6612 C C . LEU B 1 299 ? -8.758 -20.266 5.992 1 76.25 299 LEU B C 1
ATOM 6614 O O . LEU B 1 299 ? -9.219 -19.641 6.957 1 76.25 299 LEU B O 1
ATOM 6618 N N . GLY B 1 300 ? -7.59 -20.219 5.602 1 70.56 300 GLY B N 1
ATOM 6619 C CA . GLY B 1 300 ? -6.648 -19.359 6.301 1 70.56 300 GLY B CA 1
ATOM 6620 C C . GLY B 1 300 ? -6.953 -17.875 6.137 1 70.56 300 GLY B C 1
ATOM 6621 O O . GLY B 1 300 ? -6.586 -17.062 6.984 1 70.56 300 GLY B O 1
ATOM 6622 N N . SER B 1 301 ? -7.625 -17.547 5.035 1 75.5 301 SER B N 1
ATOM 6623 C CA . SER B 1 301 ? -7.875 -16.141 4.738 1 75.5 301 SER B CA 1
ATOM 6624 C C . SER B 1 301 ? -9.211 -15.688 5.324 1 75.5 301 SER B C 1
ATOM 6626 O O . SER B 1 301 ? -9.57 -14.516 5.215 1 75.5 301 SER B O 1
ATOM 6628 N N . ARG B 1 302 ? -9.836 -16.562 5.996 1 77.62 302 ARG B N 1
ATOM 6629 C CA . ARG B 1 302 ? -11.156 -16.25 6.535 1 77.62 302 ARG B CA 1
ATOM 6630 C C . ARG B 1 302 ? -11.078 -15.109 7.539 1 77.62 302 ARG B C 1
ATOM 6632 O O . ARG B 1 302 ? -11.992 -14.281 7.605 1 77.62 302 ARG B O 1
ATOM 6639 N N . GLU B 1 303 ? -10 -15.055 8.188 1 76.06 303 GLU B N 1
ATOM 6640 C CA . GLU B 1 303 ? -9.852 -14.055 9.234 1 76.06 303 GLU B CA 1
ATOM 6641 C C . GLU B 1 303 ? -9.664 -12.656 8.648 1 76.06 303 GLU B C 1
ATOM 6643 O O . GLU B 1 303 ? -9.984 -11.656 9.297 1 76.06 303 GLU B O 1
ATOM 6648 N N . LEU B 1 304 ? -9.32 -12.664 7.445 1 75.94 304 LEU B N 1
ATOM 6649 C CA . LEU B 1 304 ? -9.109 -11.367 6.809 1 75.94 304 LEU B CA 1
ATOM 6650 C C . LEU B 1 304 ? -10.43 -10.664 6.551 1 75.94 304 LEU B C 1
ATOM 6652 O O . LEU B 1 304 ? -10.5 -9.438 6.578 1 75.94 304 LEU B O 1
ATOM 6656 N N . PHE B 1 305 ? -11.484 -11.477 6.395 1 81.06 305 PHE B N 1
ATOM 6657 C CA . PHE B 1 305 ? -12.797 -10.906 6.129 1 81.06 305 PHE B CA 1
ATOM 6658 C C . PHE B 1 305 ? -13.375 -10.273 7.387 1 81.06 305 PHE B C 1
ATOM 6660 O O . PHE B 1 305 ? -14.141 -9.312 7.309 1 81.06 305 PHE B O 1
ATOM 6667 N N . SER B 1 306 ? -13.016 -10.844 8.5 1 79.88 306 SER B N 1
ATOM 6668 C CA . SER B 1 306 ? -13.586 -10.383 9.758 1 79.88 306 SER B CA 1
ATOM 6669 C C . SER B 1 306 ? -13.117 -8.977 10.094 1 79.88 306 SER B C 1
ATOM 6671 O O . SER B 1 306 ? -13.781 -8.25 10.836 1 79.88 306 SER B O 1
ATOM 6673 N N . LYS B 1 307 ? -12.07 -8.656 9.453 1 77.81 307 LYS B N 1
ATOM 6674 C CA . LYS B 1 307 ? -11.547 -7.309 9.656 1 77.81 307 LYS B CA 1
ATOM 6675 C C . LYS B 1 307 ? -12.508 -6.254 9.117 1 77.81 307 LYS B C 1
ATOM 6677 O O . LYS B 1 307 ? -12.477 -5.098 9.547 1 77.81 307 LYS B O 1
ATOM 6682 N N . PHE B 1 308 ? -13.398 -6.621 8.25 1 82.81 308 PHE B N 1
ATOM 6683 C CA . PHE B 1 308 ? -14.219 -5.621 7.582 1 82.81 308 PHE B CA 1
ATOM 6684 C C . PHE B 1 308 ? -15.68 -5.766 7.988 1 82.81 308 PHE B C 1
ATOM 6686 O O . PHE B 1 308 ? -16.562 -5.164 7.375 1 82.81 308 PHE B O 1
ATOM 6693 N N . ASP B 1 309 ? -15.82 -6.605 8.992 1 82.31 309 ASP B N 1
ATOM 6694 C CA . ASP B 1 309 ? -17.156 -6.676 9.57 1 82.31 309 ASP B CA 1
ATOM 6695 C C . ASP B 1 309 ? -17.469 -5.43 10.391 1 82.31 309 ASP B C 1
ATOM 6697 O O . ASP B 1 309 ? -16.594 -4.879 11.055 1 82.31 309 ASP B O 1
ATOM 6701 N N . TYR B 1 310 ? -18.625 -4.887 10.156 1 80.56 310 TYR B N 1
ATOM 6702 C CA . TYR B 1 310 ? -19.047 -3.721 10.922 1 80.56 310 TYR B CA 1
ATOM 6703 C C . TYR B 1 310 ? -20.5 -3.84 11.344 1 80.56 310 TYR B C 1
ATOM 6705 O O . TYR B 1 310 ? -21.281 -4.562 10.711 1 80.56 310 TYR B O 1
ATOM 6713 N N . ASP B 1 311 ? -20.703 -3.367 12.516 1 75.94 311 ASP B N 1
ATOM 6714 C CA . ASP B 1 311 ? -22.078 -3.273 12.984 1 75.94 311 ASP B CA 1
ATOM 6715 C C . ASP B 1 311 ? -22.719 -1.95 12.562 1 75.94 311 ASP B C 1
ATOM 6717 O O . ASP B 1 311 ? -22.094 -0.894 12.664 1 75.94 311 ASP B O 1
ATOM 6721 N N . HIS B 1 312 ? -23.828 -2.111 11.883 1 72.06 312 HIS B N 1
ATOM 6722 C CA . HIS B 1 312 ? -24.516 -0.898 11.469 1 72.06 312 HIS B CA 1
ATOM 6723 C C . HIS B 1 312 ? -24.875 -0.026 12.664 1 72.06 312 HIS B C 1
ATOM 6725 O O . HIS B 1 312 ? -25.375 -0.524 13.68 1 72.06 312 HIS B O 1
ATOM 6731 N N . LYS B 1 313 ? -24.344 1.133 12.617 1 63.41 313 LYS B N 1
ATOM 6732 C CA . LYS B 1 313 ? -24.734 2.107 13.633 1 63.41 313 LYS B CA 1
ATOM 6733 C C . LYS B 1 313 ? -26.188 2.568 13.43 1 63.41 313 LYS B C 1
ATOM 6735 O O . LYS B 1 313 ? -26.562 2.926 12.312 1 63.41 313 LYS B O 1
ATOM 6740 N N . ASN B 1 314 ? -27.062 2.08 14.133 1 59.22 314 ASN B N 1
ATOM 6741 C CA . ASN B 1 314 ? -28.422 2.611 14.07 1 59.22 314 ASN B CA 1
ATOM 6742 C C . ASN B 1 314 ? -28.484 4.051 14.578 1 59.22 314 ASN B C 1
ATOM 6744 O O . ASN B 1 314 ? -28.328 4.301 15.773 1 59.22 314 ASN B O 1
ATOM 6748 N N . PHE B 1 315 ? -28.172 4.914 13.609 1 55.91 315 PHE B N 1
ATOM 6749 C CA . PHE B 1 315 ? -28.359 6.297 14.039 1 55.91 315 PHE B CA 1
ATOM 6750 C C . PHE B 1 315 ? -29.828 6.586 14.305 1 55.91 315 PHE B C 1
ATOM 6752 O O . PHE B 1 315 ? -30.688 6.293 13.469 1 55.91 315 PHE B O 1
ATOM 6759 N N . LYS B 1 316 ? -30.281 6.59 15.547 1 53.91 316 LYS B N 1
ATOM 6760 C CA . LYS B 1 316 ? -31.625 7.094 15.812 1 53.91 316 LYS B CA 1
ATOM 6761 C C . LYS B 1 316 ? -31.766 8.539 15.344 1 53.91 316 LYS B C 1
ATOM 6763 O O . LYS B 1 316 ? -30.906 9.383 15.625 1 53.91 316 LYS B O 1
ATOM 6768 N N . ASP B 1 317 ? -32.375 8.742 14.203 1 56.5 317 ASP B N 1
ATOM 6769 C CA . ASP B 1 317 ? -32.656 10.086 13.711 1 56.5 317 ASP B CA 1
ATOM 6770 C C . ASP B 1 317 ? -33.312 10.953 14.797 1 56.5 317 ASP B C 1
ATOM 6772 O O . ASP B 1 317 ? -34.531 10.977 14.953 1 56.5 317 ASP B O 1
ATOM 6776 N N . LEU B 1 318 ? -32.75 11.117 15.852 1 60.53 318 LEU B N 1
ATOM 6777 C CA . LEU B 1 318 ? -33.406 12.094 16.703 1 60.53 318 LEU B CA 1
ATOM 6778 C C . LEU B 1 318 ? -33.219 13.508 16.156 1 60.53 318 LEU B C 1
ATOM 6780 O O . LEU B 1 318 ? -32.062 13.961 16.016 1 60.53 318 LEU B O 1
ATOM 6784 N N . LYS B 1 319 ? -34.281 14.078 15.555 1 71.06 319 LYS B N 1
ATOM 6785 C CA . LYS B 1 319 ? -34.281 15.477 15.141 1 71.06 319 LYS B CA 1
ATOM 6786 C C . LYS B 1 319 ? -34.125 16.406 16.344 1 71.06 319 LYS B C 1
ATOM 6788 O O . LYS B 1 319 ? -34.906 16.344 17.297 1 71.06 319 LYS B O 1
ATOM 6793 N N . LEU B 1 320 ? -32.875 17.047 16.344 1 85.06 320 LEU B N 1
ATOM 6794 C CA . LEU B 1 320 ? -32.594 18 17.422 1 85.06 320 LEU B CA 1
ATOM 6795 C C . LEU B 1 320 ? -33.344 19.297 17.203 1 85.06 320 LEU B C 1
ATOM 6797 O O . LEU B 1 320 ? -33.406 19.797 16.078 1 85.06 320 LEU B O 1
ATOM 6801 N N . GLU B 1 321 ? -34 19.797 18.172 1 86.44 321 GLU B N 1
ATOM 6802 C CA . GLU B 1 321 ? -34.719 21.062 18.094 1 86.44 321 GLU B CA 1
ATOM 6803 C C . GLU B 1 321 ? -33.75 22.219 17.797 1 86.44 321 GLU B C 1
ATOM 6805 O O . GLU B 1 321 ? -32.531 22.062 17.906 1 86.44 321 GLU B O 1
ATOM 6810 N N . ASN B 1 322 ? -34.375 23.297 17.328 1 90.31 322 ASN B N 1
ATOM 6811 C CA . ASN B 1 322 ? -33.562 24.484 17.062 1 90.31 322 ASN B CA 1
ATOM 6812 C C . ASN B 1 322 ? -32.812 24.938 18.312 1 90.31 322 ASN B C 1
ATOM 6814 O O . ASN B 1 322 ? -33.312 24.828 19.422 1 90.31 322 ASN B O 1
ATOM 6818 N N . PHE B 1 323 ? -31.75 25.422 18.094 1 94.31 323 PHE B N 1
ATOM 6819 C CA . PHE B 1 323 ? -30.812 25.734 19.172 1 94.31 323 PHE B CA 1
ATOM 6820 C C . PHE B 1 323 ? -31.266 26.953 19.953 1 94.31 323 PHE B C 1
ATOM 6822 O O . PHE B 1 323 ? -31.609 27.984 19.359 1 94.31 323 PHE B O 1
ATOM 6829 N N . LYS B 1 324 ? -31.297 26.812 21.219 1 94.44 324 LYS B N 1
ATOM 6830 C CA . LYS B 1 324 ? -31.578 27.938 22.109 1 94.44 324 LYS B CA 1
ATOM 6831 C C . LYS B 1 324 ? -30.406 28.188 23.062 1 94.44 324 LYS B C 1
ATOM 6833 O O . LYS B 1 324 ? -29.953 29.312 23.219 1 94.44 324 LYS B O 1
ATOM 6838 N N . SER B 1 325 ? -30.016 27.109 23.656 1 95.31 325 SER B N 1
ATOM 6839 C CA . SER B 1 325 ? -28.906 27.234 24.594 1 95.31 325 SER B CA 1
ATOM 6840 C C . SER B 1 325 ? -28.172 25.922 24.766 1 95.31 325 SER B C 1
ATOM 6842 O O . SER B 1 325 ? -28.719 24.859 24.484 1 95.31 325 SER B O 1
ATOM 6844 N N . LEU B 1 326 ? -26.938 26.031 25.141 1 95.5 326 LEU B N 1
ATOM 6845 C CA . LEU B 1 326 ? -26.109 24.891 25.531 1 95.5 326 LEU B CA 1
ATOM 6846 C C . LEU B 1 326 ? -25.578 25.078 26.953 1 95.5 326 LEU B C 1
ATOM 6848 O O . LEU B 1 326 ? -24.922 26.094 27.25 1 95.5 326 LEU B O 1
ATOM 6852 N N . ILE B 1 327 ? -25.906 24.109 27.781 1 96.06 327 ILE B N 1
ATOM 6853 C CA . ILE B 1 327 ? -25.531 24.25 29.188 1 96.06 327 ILE B CA 1
ATOM 6854 C C . ILE B 1 327 ? -24.594 23.109 29.594 1 96.06 327 ILE B C 1
ATOM 6856 O O . ILE B 1 327 ? -24.906 21.938 29.375 1 96.06 327 ILE B O 1
ATOM 6860 N N . VAL B 1 328 ? -23.469 23.438 30.109 1 96.38 328 VAL B N 1
ATOM 6861 C CA . VAL B 1 328 ? -22.5 22.5 30.656 1 96.38 328 VAL B CA 1
ATOM 6862 C C . VAL B 1 328 ? -22.531 22.547 32.188 1 96.38 328 VAL B C 1
ATOM 6864 O O . VAL B 1 328 ? -22.344 23.625 32.781 1 96.38 328 VAL B O 1
ATOM 6867 N N . LYS B 1 329 ? -22.812 21.422 32.75 1 95.81 329 LYS B N 1
ATOM 6868 C CA . LYS B 1 329 ? -22.906 21.359 34.219 1 95.81 329 LYS B CA 1
ATOM 6869 C C . LYS B 1 329 ? -21.875 20.406 34.812 1 95.81 329 LYS B C 1
ATOM 6871 O O . LYS B 1 329 ? -21.922 19.188 34.562 1 95.81 329 LYS B O 1
ATOM 6876 N N . ASP B 1 330 ? -20.953 20.906 35.594 1 95.19 330 ASP B N 1
ATOM 6877 C CA . ASP B 1 330 ? -19.969 20.141 36.375 1 95.19 330 ASP B CA 1
ATOM 6878 C C . ASP B 1 330 ? -19.203 19.172 35.5 1 95.19 330 ASP B C 1
ATOM 6880 O O . ASP B 1 330 ? -19.156 17.969 35.781 1 95.19 330 ASP B O 1
ATOM 6884 N N . LEU B 1 331 ? -18.703 19.656 34.406 1 94.94 331 LEU B N 1
ATOM 6885 C CA . LEU B 1 331 ? -17.969 18.812 33.5 1 94.94 331 LEU B CA 1
ATOM 6886 C C . LEU B 1 331 ? -16.609 18.438 34.062 1 94.94 331 LEU B C 1
ATOM 6888 O O . LEU B 1 331 ? -15.844 19.312 34.5 1 94.94 331 LEU B O 1
ATOM 6892 N N . GLU B 1 332 ? -16.375 17.156 34.156 1 94.31 332 GLU B N 1
ATOM 6893 C CA . GLU B 1 332 ? -15.102 16.609 34.594 1 94.31 332 GLU B CA 1
ATOM 6894 C C . GLU B 1 332 ? -14.539 15.617 33.594 1 94.31 332 GLU B C 1
ATOM 6896 O O . GLU B 1 332 ? -15.273 14.812 33.031 1 94.31 332 GLU B O 1
ATOM 6901 N N . LEU B 1 333 ? -13.383 15.797 33.25 1 91.19 333 LEU B N 1
ATOM 6902 C CA . LEU B 1 333 ? -12.727 14.883 32.312 1 91.19 333 LEU B CA 1
ATOM 6903 C C . LEU B 1 333 ? -11.289 14.609 32.75 1 91.19 333 LEU B C 1
ATOM 6905 O O . LEU B 1 333 ? -10.562 15.531 33.125 1 91.19 333 LEU B O 1
ATOM 6909 N N . LYS B 1 334 ? -10.945 13.336 32.781 1 85.12 334 LYS B N 1
ATOM 6910 C CA . LYS B 1 334 ? -9.586 12.891 33.062 1 85.12 334 LYS B CA 1
ATOM 6911 C C . LYS B 1 334 ? -9.016 12.102 31.891 1 85.12 334 LYS B C 1
ATOM 6913 O O . LYS B 1 334 ? -9.695 11.234 31.328 1 85.12 334 LYS B O 1
ATOM 6918 N N . ILE B 1 335 ? -7.906 12.609 31.375 1 74.31 335 ILE B N 1
ATOM 6919 C CA . ILE B 1 335 ? -7.207 11.867 30.344 1 74.31 335 ILE B CA 1
ATOM 6920 C C . ILE B 1 335 ? -5.871 11.359 30.875 1 74.31 335 ILE B C 1
ATOM 6922 O O . ILE B 1 335 ? -5.043 12.141 31.344 1 74.31 335 ILE B O 1
ATOM 6926 N N . ASN B 1 336 ? -5.543 10.133 30.703 1 67.06 336 ASN B N 1
ATOM 6927 C CA . ASN B 1 336 ? -4.309 9.516 31.188 1 67.06 336 ASN B CA 1
ATOM 6928 C C . ASN B 1 336 ? -3.977 9.961 32.594 1 67.06 336 ASN B C 1
ATOM 6930 O O . ASN B 1 336 ? -2.861 10.414 32.875 1 67.06 336 ASN B O 1
ATOM 6934 N N . ASP B 1 337 ? -4.906 10.086 33.438 1 67.5 337 ASP B N 1
ATOM 6935 C CA . ASP B 1 337 ? -4.797 10.352 34.844 1 67.5 337 ASP B CA 1
ATOM 6936 C C . ASP B 1 337 ? -4.57 11.836 35.125 1 67.5 337 ASP B C 1
ATOM 6938 O O . ASP B 1 337 ? -4.219 12.227 36.25 1 67.5 337 ASP B O 1
ATOM 6942 N N . VAL B 1 338 ? -4.652 12.609 34.125 1 73.25 338 VAL B N 1
ATOM 6943 C CA . VAL B 1 338 ? -4.586 14.055 34.312 1 73.25 338 VAL B CA 1
ATOM 6944 C C . VAL B 1 338 ? -5.988 14.656 34.188 1 73.25 338 VAL B C 1
ATOM 6946 O O . VAL B 1 338 ? -6.719 14.391 33.25 1 73.25 338 VAL B O 1
ATOM 6949 N N . THR B 1 339 ? -6.297 15.305 35.25 1 81.62 339 THR B N 1
ATOM 6950 C CA . THR B 1 339 ? -7.598 15.953 35.25 1 81.62 339 THR B CA 1
ATOM 6951 C C . THR B 1 339 ? -7.574 17.219 34.406 1 81.62 339 THR B C 1
ATOM 6953 O O . THR B 1 339 ? -6.84 18.172 34.719 1 81.62 339 THR B O 1
ATOM 6956 N N . LEU B 1 340 ? -8.344 17.266 33.344 1 83.94 340 LEU B N 1
ATOM 6957 C CA . LEU B 1 340 ? -8.391 18.422 32.469 1 83.94 340 LEU B CA 1
ATOM 6958 C C . LEU B 1 340 ? -9.422 19.438 32.969 1 83.94 340 LEU B C 1
ATOM 6960 O O . LEU B 1 340 ? -9.172 20.641 32.938 1 83.94 340 LEU B O 1
ATOM 6964 N N . TYR B 1 341 ? -10.609 18.875 33.344 1 90.19 341 TYR B N 1
ATOM 6965 C CA . TYR B 1 341 ? -11.688 19.719 33.844 1 90.19 341 TYR B CA 1
ATOM 6966 C C . TYR B 1 341 ? -12.148 19.234 35.219 1 90.19 341 TYR B C 1
ATOM 6968 O O . TYR B 1 341 ? -12.32 18.031 35.438 1 90.19 341 TYR B O 1
ATOM 6976 N N . LYS B 1 342 ? -12.234 20.172 36.188 1 91.38 342 LYS B N 1
ATOM 6977 C CA . LYS B 1 342 ? -12.719 19.891 37.531 1 91.38 342 LYS B CA 1
ATOM 6978 C C . LYS B 1 342 ? -14.016 20.641 37.812 1 91.38 342 LYS B C 1
ATOM 6980 O O . LYS B 1 342 ? -14.023 21.609 38.562 1 91.38 342 LYS B O 1
ATOM 6985 N N . GLY B 1 343 ? -15.094 20.188 37.281 1 91.75 343 GLY B N 1
ATOM 6986 C CA . GLY B 1 343 ? -16.391 20.766 37.531 1 91.75 343 GLY B CA 1
ATOM 6987 C C . GLY B 1 343 ? -16.625 22.062 36.75 1 91.75 343 GLY B C 1
ATOM 6988 O O . GLY B 1 343 ? -16.984 23.078 37.344 1 91.75 343 GLY B O 1
ATOM 6989 N N . LEU B 1 344 ? -16.438 22.016 35.438 1 93.31 344 LEU B N 1
ATOM 6990 C CA . LEU B 1 344 ? -16.578 23.172 34.531 1 93.31 344 LEU B CA 1
ATOM 6991 C C . LEU B 1 344 ? -18.047 23.453 34.25 1 93.31 344 LEU B C 1
ATOM 6993 O O . LEU B 1 344 ? -18.812 22.531 33.969 1 93.31 344 LEU B O 1
ATOM 6997 N N . ASN B 1 345 ? -18.484 24.734 34.5 1 94 345 ASN B N 1
ATOM 6998 C CA . ASN B 1 345 ? -19.844 25.188 34.219 1 94 345 ASN B CA 1
ATOM 6999 C C . ASN B 1 345 ? -19.844 26.312 33.188 1 94 345 ASN B C 1
ATOM 7001 O O . ASN B 1 345 ? -19.156 27.312 33.344 1 94 345 ASN B O 1
ATOM 7005 N N . ILE B 1 346 ? -20.578 26.031 32.062 1 94.81 346 ILE B N 1
ATOM 7006 C CA . ILE B 1 346 ? -20.656 27.016 30.984 1 94.81 346 ILE B CA 1
ATOM 7007 C C . ILE B 1 346 ? -22.078 27.078 30.453 1 94.81 346 ILE B C 1
ATOM 7009 O O . ILE B 1 346 ? -22.781 26.062 30.406 1 94.81 346 ILE B O 1
ATOM 7013 N N . GLU B 1 347 ? -22.484 28.25 30.094 1 94.44 347 GLU B N 1
ATOM 7014 C CA . GLU B 1 347 ? -23.766 28.438 29.406 1 94.44 347 GLU B CA 1
ATOM 7015 C C . GLU B 1 347 ? -23.594 29.25 28.125 1 94.44 347 GLU B C 1
ATOM 7017 O O . GLU B 1 347 ? -23.047 30.359 28.156 1 94.44 347 GLU B O 1
ATOM 7022 N N . ILE B 1 348 ? -23.984 28.672 27.047 1 95.31 348 ILE B N 1
ATOM 7023 C CA . ILE B 1 348 ? -23.922 29.344 25.75 1 95.31 348 ILE B CA 1
ATOM 7024 C C . ILE B 1 348 ? -25.328 29.562 25.219 1 95.31 348 ILE B C 1
ATOM 7026 O O . ILE B 1 348 ? -26.125 28.625 25.109 1 95.31 348 ILE B O 1
ATOM 7030 N N . ASN B 1 349 ? -25.625 30.828 24.875 1 95.56 349 ASN B N 1
ATOM 7031 C CA . ASN B 1 349 ? -26.953 31.156 24.391 1 95.56 349 ASN B CA 1
ATOM 7032 C C . ASN B 1 349 ? -26.938 31.469 22.891 1 95.56 349 ASN B C 1
ATOM 7034 O O . ASN B 1 349 ? -25.906 31.828 22.344 1 95.56 349 ASN B O 1
ATOM 7038 N N . LYS B 1 350 ? -28.141 31.281 22.328 1 96.25 350 LYS B N 1
ATOM 7039 C CA . LYS B 1 350 ? -28.312 31.547 20.906 1 96.25 350 LYS B CA 1
ATOM 7040 C C . LYS B 1 350 ? -27.875 32.969 20.547 1 96.25 350 LYS B C 1
ATOM 7042 O O . LYS B 1 350 ? -28.266 33.906 21.203 1 96.25 350 LYS B O 1
ATOM 7047 N N . GLY B 1 351 ? -27 33.062 19.531 1 95.25 351 GLY B N 1
ATOM 7048 C CA . GLY B 1 351 ? -26.594 34.375 19.016 1 95.25 351 GLY B CA 1
ATOM 7049 C C . GLY B 1 351 ? -25.359 34.938 19.703 1 95.25 351 GLY B C 1
ATOM 7050 O O . GLY B 1 351 ? -24.766 35.875 19.234 1 95.25 351 GLY B O 1
ATOM 7051 N N . ASP B 1 352 ? -25 34.312 20.828 1 95.5 352 ASP B N 1
ATOM 7052 C CA . ASP B 1 352 ? -23.875 34.844 21.609 1 95.5 352 ASP B CA 1
ATOM 7053 C C . ASP B 1 352 ? -22.531 34.375 21.031 1 95.5 352 ASP B C 1
ATOM 7055 O O . ASP B 1 352 ? -22.469 33.344 20.391 1 95.5 352 ASP B O 1
ATOM 7059 N N . LYS B 1 353 ? -21.594 35.219 21.219 1 96.56 353 LYS B N 1
ATOM 7060 C CA . LYS B 1 353 ? -20.219 34.906 20.828 1 96.56 353 LYS B CA 1
ATOM 7061 C C . LYS B 1 353 ? -19.312 34.781 22.047 1 96.56 353 LYS B C 1
ATOM 7063 O O . LYS B 1 353 ? -19.234 35.719 22.859 1 96.56 353 LYS B O 1
ATOM 7068 N N . TYR B 1 354 ? -18.672 33.656 22.203 1 95.19 354 TYR B N 1
ATOM 7069 C CA . TYR B 1 354 ? -17.797 33.438 23.344 1 95.19 354 TYR B CA 1
ATOM 7070 C C . TYR B 1 354 ? -16.375 33.156 22.891 1 95.19 354 TYR B C 1
ATOM 7072 O O . TYR B 1 354 ? -16.141 32.469 21.891 1 95.19 354 TYR B O 1
ATOM 7080 N N . LEU B 1 355 ? -15.461 33.719 23.547 1 94.5 355 LEU B N 1
ATOM 7081 C CA . LEU B 1 355 ? -14.039 33.469 23.344 1 94.5 355 LEU B CA 1
ATOM 7082 C C . LEU B 1 355 ? -13.516 32.469 24.375 1 94.5 355 LEU B C 1
ATOM 7084 O O . LEU B 1 355 ? -13.727 32.656 25.578 1 94.5 355 LEU B O 1
ATOM 7088 N N . ILE B 1 356 ? -12.992 31.453 23.922 1 92.31 356 ILE B N 1
ATOM 7089 C CA . ILE B 1 356 ? -12.312 30.5 24.797 1 92.31 356 ILE B CA 1
ATOM 7090 C C . ILE B 1 356 ? -10.82 30.797 24.828 1 92.31 356 ILE B C 1
ATOM 7092 O O . ILE B 1 356 ? -10.141 30.719 23.812 1 92.31 356 ILE B O 1
ATOM 7096 N N . HIS B 1 357 ? -10.391 31.125 25.984 1 87.06 357 HIS B N 1
ATOM 7097 C CA . HIS B 1 357 ? -9 31.531 26.156 1 87.06 357 HIS B CA 1
ATOM 7098 C C . HIS B 1 357 ? -8.297 30.641 27.188 1 87.06 357 HIS B C 1
ATOM 7100 O O . HIS B 1 357 ? -8.938 30.109 28.094 1 87.06 357 HIS B O 1
ATOM 7106 N N . GLY B 1 358 ? -7.074 30.453 27 1 81.31 358 GLY B N 1
ATOM 7107 C CA . GLY B 1 358 ? -6.254 29.641 27.891 1 81.31 358 GLY B CA 1
ATOM 7108 C C . GLY B 1 358 ? -4.906 29.281 27.297 1 81.31 358 GLY B C 1
ATOM 7109 O O . GLY B 1 358 ? -4.664 29.5 26.109 1 81.31 358 GLY B O 1
ATOM 7110 N N . ARG B 1 359 ? -4.145 28.672 28.141 1 75.5 359 ARG B N 1
ATOM 7111 C CA . ARG B 1 359 ? -2.809 28.281 27.703 1 75.5 359 ARG B CA 1
ATOM 7112 C C . ARG B 1 359 ? -2.873 27.078 26.766 1 75.5 359 ARG B C 1
ATOM 7114 O O . ARG B 1 359 ? -3.889 26.375 26.703 1 75.5 359 ARG B O 1
ATOM 7121 N N . SER B 1 360 ? -1.812 26.922 26 1 72.62 360 SER B N 1
ATOM 7122 C CA . SER B 1 360 ? -1.742 25.766 25.109 1 72.62 360 SER B CA 1
ATOM 7123 C C . SER B 1 360 ? -1.752 24.469 25.891 1 72.62 360 SER B C 1
ATOM 7125 O O . SER B 1 360 ? -1.102 24.359 26.938 1 72.62 360 SER B O 1
ATOM 7127 N N . GLY B 1 361 ? -2.549 23.547 25.469 1 73.25 361 GLY B N 1
ATOM 7128 C CA . GLY B 1 361 ? -2.58 22.219 26.078 1 73.25 361 GLY B CA 1
ATOM 7129 C C . GLY B 1 361 ? -3.508 22.125 27.266 1 73.25 361 GLY B C 1
ATOM 7130 O O . GLY B 1 361 ? -3.627 21.078 27.891 1 73.25 361 GLY B O 1
ATOM 7131 N N . VAL B 1 362 ? -4.176 23.203 27.5 1 76.25 362 VAL B N 1
ATOM 7132 C CA . VAL B 1 362 ? -4.98 23.234 28.719 1 76.25 362 VAL B CA 1
ATOM 7133 C C . VAL B 1 362 ? -6.293 22.5 28.484 1 76.25 362 VAL B C 1
ATOM 7135 O O . VAL B 1 362 ? -6.969 22.094 29.438 1 76.25 362 VAL B O 1
ATOM 7138 N N . GLY B 1 363 ? -6.656 22.234 27.219 1 83.06 363 GLY B N 1
ATOM 7139 C CA . GLY B 1 363 ? -7.855 21.453 26.953 1 83.06 363 GLY B CA 1
ATOM 7140 C C . GLY B 1 363 ? -8.883 22.203 26.125 1 83.06 363 GLY B C 1
ATOM 7141 O O . GLY B 1 363 ? -10.055 21.828 26.094 1 83.06 363 GLY B O 1
ATOM 7142 N N . LYS B 1 364 ? -8.555 23.312 25.5 1 88.06 364 LYS B N 1
ATOM 7143 C CA . LYS B 1 364 ? -9.492 24.125 24.719 1 88.06 364 LYS B CA 1
ATOM 7144 C C . LYS B 1 364 ? -10.102 23.297 23.578 1 88.06 364 LYS B C 1
ATOM 7146 O O . LYS B 1 364 ? -11.32 23.266 23.422 1 88.06 364 LYS B O 1
ATOM 7151 N N . SER B 1 365 ? -9.234 22.625 22.844 1 84.88 365 SER B N 1
ATOM 7152 C CA . SER B 1 365 ? -9.703 21.812 21.719 1 84.88 365 SER B CA 1
ATOM 7153 C C . SER B 1 365 ? -10.508 20.609 22.203 1 84.88 365 SER B C 1
ATOM 7155 O O . SER B 1 365 ? -11.453 20.188 21.531 1 84.88 365 SER B O 1
ATOM 7157 N N . THR B 1 366 ? -10.133 20.109 23.344 1 87.12 366 THR B N 1
ATOM 7158 C CA . THR B 1 366 ? -10.859 18.984 23.922 1 87.12 366 THR B CA 1
ATOM 7159 C C . THR B 1 366 ? -12.281 19.391 24.281 1 87.12 366 THR B C 1
ATOM 7161 O O . THR B 1 366 ? -13.227 18.625 24.078 1 87.12 366 THR B O 1
ATOM 7164 N N . LEU B 1 367 ? -12.375 20.594 24.812 1 92.31 367 LEU B N 1
ATOM 7165 C CA . LEU B 1 367 ? -13.695 21.109 25.156 1 92.31 367 LEU B CA 1
ATOM 7166 C C . LEU B 1 367 ? -14.586 21.203 23.922 1 92.31 367 LEU B C 1
ATOM 7168 O O . LEU B 1 367 ? -15.75 20.781 23.953 1 92.31 367 LEU B O 1
ATOM 7172 N N . ILE B 1 368 ? -14.062 21.703 22.828 1 92.56 368 ILE B N 1
ATOM 7173 C CA . ILE B 1 368 ? -14.828 21.844 21.594 1 92.56 368 ILE B CA 1
ATOM 7174 C C . ILE B 1 368 ? -15.227 20.469 21.078 1 92.56 368 ILE B C 1
ATOM 7176 O O . ILE B 1 368 ? -16.359 20.266 20.609 1 92.56 368 ILE B O 1
ATOM 7180 N N . LYS B 1 369 ? -14.352 19.562 21.203 1 90.19 369 LYS B N 1
ATOM 7181 C CA . LYS B 1 369 ? -14.641 18.203 20.734 1 90.19 369 LYS B CA 1
ATOM 7182 C C . LYS B 1 369 ? -15.758 17.562 21.547 1 90.19 369 LYS B C 1
ATOM 7184 O O . LYS B 1 369 ? -16.594 16.828 21.016 1 90.19 369 LYS B O 1
ATOM 7189 N N . ILE B 1 370 ? -15.75 17.859 22.828 1 92.44 370 ILE B N 1
ATOM 7190 C CA . ILE B 1 370 ? -16.812 17.359 23.703 1 92.44 370 ILE B CA 1
ATOM 7191 C C . ILE B 1 370 ? -18.141 18 23.297 1 92.44 370 ILE B C 1
ATOM 7193 O O . ILE B 1 370 ? -19.141 17.312 23.141 1 92.44 370 ILE B O 1
ATOM 7197 N N . LEU B 1 371 ? -18.047 19.312 23.094 1 94.44 371 LEU B N 1
ATOM 7198 C CA . LEU B 1 371 ? -19.266 20.047 22.797 1 94.44 371 LEU B CA 1
ATOM 7199 C C . LEU B 1 371 ? -19.75 19.734 21.375 1 94.44 371 LEU B C 1
ATOM 7201 O O . LEU B 1 371 ? -20.938 19.906 21.078 1 94.44 371 LEU B O 1
ATOM 7205 N N . PHE B 1 372 ? -18.844 19.281 20.547 1 93.06 372 PHE B N 1
ATOM 7206 C CA . PHE B 1 372 ? -19.172 18.906 19.172 1 93.06 372 PHE B CA 1
ATOM 7207 C C . PHE B 1 372 ? -19.656 17.453 19.109 1 93.06 372 PHE B C 1
ATOM 7209 O O . PHE B 1 372 ? -20.203 17.016 18.109 1 93.06 372 PHE B O 1
ATOM 7216 N N . GLY B 1 373 ? -19.438 16.719 20.219 1 89.25 373 GLY B N 1
ATOM 7217 C CA . GLY B 1 373 ? -19.953 15.367 20.328 1 89.25 373 GLY B CA 1
ATOM 7218 C C . GLY B 1 373 ? -19.016 14.32 19.766 1 89.25 373 GLY B C 1
ATOM 7219 O O . GLY B 1 373 ? -19.438 13.219 19.422 1 89.25 373 GLY B O 1
ATOM 7220 N N . THR B 1 374 ? -17.766 14.664 19.625 1 88.25 374 THR B N 1
ATOM 7221 C CA . THR B 1 374 ? -16.812 13.711 19.062 1 88.25 374 THR B CA 1
ATOM 7222 C C . THR B 1 374 ? -16.016 13.039 20.188 1 88.25 374 THR B C 1
ATOM 7224 O O . THR B 1 374 ? -15.336 12.031 19.953 1 88.25 374 THR B O 1
ATOM 7227 N N . LEU B 1 375 ? -16.047 13.578 21.359 1 86.31 375 LEU B N 1
ATOM 7228 C CA . LEU B 1 375 ? -15.32 13.008 22.5 1 86.31 375 LEU B CA 1
ATOM 7229 C C . LEU B 1 375 ? -16.281 12.703 23.641 1 86.31 375 LEU B C 1
ATOM 7231 O O . LEU B 1 375 ? -17.016 13.586 24.094 1 86.31 375 LEU B O 1
ATOM 7235 N N . ASN B 1 376 ? -16.219 11.43 24.031 1 83.5 376 ASN B N 1
ATOM 7236 C CA . ASN B 1 376 ? -17.062 10.992 25.141 1 83.5 376 ASN B CA 1
ATOM 7237 C C . ASN B 1 376 ? -16.203 10.594 26.344 1 83.5 376 ASN B C 1
ATOM 7239 O O . ASN B 1 376 ? -15.016 10.891 26.406 1 83.5 376 ASN B O 1
ATOM 7243 N N . GLY B 1 377 ? -16.875 10.125 27.406 1 83.06 377 GLY B N 1
ATOM 7244 C CA . GLY B 1 377 ? -16.141 9.633 28.562 1 83.06 377 GLY B CA 1
ATOM 7245 C C . GLY B 1 377 ? -15.922 10.695 29.625 1 83.06 377 GLY B C 1
ATOM 7246 O O . GLY B 1 377 ? -14.953 10.633 30.391 1 83.06 377 GLY B O 1
ATOM 7247 N N . TYR B 1 378 ? -16.703 11.695 29.562 1 90.12 378 TYR B N 1
ATOM 7248 C CA . TYR B 1 378 ? -16.656 12.742 30.578 1 90.12 378 TYR B CA 1
ATOM 7249 C C . TYR B 1 378 ? -17.719 12.531 31.641 1 90.12 378 TYR B C 1
ATOM 7251 O O . TYR B 1 378 ? -18.656 11.75 31.438 1 90.12 378 TYR B O 1
ATOM 7259 N N . SER B 1 379 ? -17.453 13.094 32.812 1 92.56 379 SER B N 1
ATOM 7260 C CA . SER B 1 379 ? -18.469 13.148 33.875 1 92.56 379 SER B CA 1
ATOM 7261 C C . SER B 1 379 ? -19.156 14.508 33.906 1 92.56 379 SER B C 1
ATOM 7263 O O . SER B 1 379 ? -18.594 15.5 33.406 1 92.56 379 SER B O 1
ATOM 7265 N N . GLY B 1 380 ? -20.344 14.531 34.344 1 94 380 GLY B N 1
ATOM 7266 C CA . GLY B 1 380 ? -21.172 15.734 34.281 1 94 380 GLY B CA 1
ATOM 7267 C C . GLY B 1 380 ? -22.25 15.672 33.219 1 94 380 GLY B C 1
ATOM 7268 O O . GLY B 1 380 ? -22.578 14.586 32.719 1 94 380 GLY B O 1
ATOM 7269 N N . GLU B 1 381 ? -22.906 16.891 33.031 1 94.25 381 GLU B N 1
ATOM 7270 C CA . GLU B 1 381 ? -24 16.891 32.062 1 94.25 381 GLU B CA 1
ATOM 7271 C C . GLU B 1 381 ? -23.859 18.047 31.078 1 94.25 381 GLU B C 1
ATOM 7273 O O . GLU B 1 381 ? -23.438 19.141 31.438 1 94.25 381 GLU B O 1
ATOM 7278 N N . ILE B 1 382 ? -24.109 17.781 29.938 1 95.31 382 ILE B N 1
ATOM 7279 C CA . ILE B 1 382 ? -24.234 18.781 28.891 1 95.31 382 ILE B CA 1
ATOM 7280 C C . ILE B 1 382 ? -25.641 18.719 28.281 1 95.31 382 ILE B C 1
ATOM 7282 O O . ILE B 1 382 ? -26.094 17.672 27.828 1 95.31 382 ILE B O 1
ATOM 7286 N N . LEU B 1 383 ? -26.266 19.844 28.328 1 95.06 383 LEU B N 1
ATOM 7287 C CA . LEU B 1 383 ? -27.688 19.859 27.938 1 95.06 383 LEU B CA 1
ATOM 7288 C C . LEU B 1 383 ? -27.906 20.766 26.734 1 95.06 383 LEU B C 1
ATOM 7290 O O . LEU B 1 383 ? -27.422 21.891 26.688 1 95.06 383 LEU B O 1
ATOM 7294 N N . TRP B 1 384 ? -28.656 20.234 25.734 1 94.56 384 TRP B N 1
ATOM 7295 C CA . TRP B 1 384 ? -29.141 21 24.594 1 94.56 384 TRP B CA 1
ATOM 7296 C C . TRP B 1 384 ? -30.484 21.656 24.922 1 94.56 384 TRP B C 1
ATOM 7298 O O . TRP B 1 384 ? -31.469 20.969 25.219 1 94.56 384 TRP B O 1
ATOM 7308 N N . ASN B 1 385 ? -30.547 22.938 24.922 1 94.69 385 ASN B N 1
ATOM 7309 C CA . ASN B 1 385 ? -31.75 23.688 25.234 1 94.69 385 ASN B CA 1
ATOM 7310 C C . ASN B 1 385 ? -32.281 23.344 26.625 1 94.69 385 ASN B C 1
ATOM 7312 O O . ASN B 1 385 ? -33.5 23.219 26.828 1 94.69 385 ASN B O 1
ATOM 7316 N N . ASN B 1 386 ? -31.391 23.016 27.453 1 91.62 386 ASN B N 1
ATOM 7317 C CA . ASN B 1 386 ? -31.703 22.703 28.844 1 91.62 386 ASN B CA 1
ATOM 7318 C C . ASN B 1 386 ? -32.688 21.531 28.938 1 91.62 386 ASN B C 1
ATOM 7320 O O . ASN B 1 386 ? -33.469 21.469 29.875 1 91.62 386 ASN B O 1
ATOM 7324 N N . LYS B 1 387 ? -32.688 20.719 28.031 1 90.06 387 LYS B N 1
ATOM 7325 C CA . LYS B 1 387 ? -33.688 19.656 28.016 1 90.06 387 LYS B CA 1
ATOM 7326 C C . LYS B 1 387 ? -33.062 18.312 27.688 1 90.06 387 LYS B C 1
ATOM 7328 O O . LYS B 1 387 ? -33.281 17.328 28.406 1 90.06 387 LYS B O 1
ATOM 7333 N N . ILE B 1 388 ? -32.344 18.281 26.625 1 91.75 388 ILE B N 1
ATOM 7334 C CA . ILE B 1 388 ? -31.844 17 26.125 1 91.75 388 ILE B CA 1
ATOM 7335 C C . ILE B 1 388 ? -30.375 16.844 26.484 1 91.75 388 ILE B C 1
ATOM 7337 O O . ILE B 1 388 ? -29.547 17.719 26.188 1 91.75 388 ILE B O 1
ATOM 7341 N N . ASN B 1 389 ? -30.047 15.711 27.062 1 92 389 ASN B N 1
ATOM 7342 C CA . ASN B 1 389 ? -28.672 15.406 27.422 1 92 389 ASN B CA 1
ATOM 7343 C C . ASN B 1 389 ? -27.875 14.914 26.219 1 92 389 ASN B C 1
ATOM 7345 O O . ASN B 1 389 ? -28.375 14.133 25.406 1 92 389 ASN B O 1
ATOM 7349 N N . PHE B 1 390 ? -26.594 15.352 26.109 1 91.25 390 PHE B N 1
ATOM 7350 C CA . PHE B 1 390 ? -25.719 15.008 25 1 91.25 390 PHE B CA 1
ATOM 7351 C C . PHE B 1 390 ? -25.562 13.492 24.875 1 91.25 390 PHE B C 1
ATOM 7353 O O . PHE B 1 390 ? -25.453 12.969 23.766 1 91.25 390 PHE B O 1
ATOM 7360 N N . ASN B 1 391 ? -25.609 12.859 26 1 86.38 391 ASN B N 1
ATOM 7361 C CA . ASN B 1 391 ? -25.422 11.414 26.016 1 86.38 391 ASN B CA 1
ATOM 7362 C C . ASN B 1 391 ? -26.547 10.688 25.281 1 86.38 391 ASN B C 1
ATOM 7364 O O . ASN B 1 391 ? -26.375 9.539 24.859 1 86.38 391 ASN B O 1
ATOM 7368 N N . THR B 1 392 ? -27.625 11.352 25.125 1 85 392 THR B N 1
ATOM 7369 C CA . THR B 1 392 ? -28.766 10.727 24.484 1 85 392 THR B CA 1
ATOM 7370 C C . THR B 1 392 ? -28.891 11.164 23.031 1 85 392 THR B C 1
ATOM 7372 O O . THR B 1 392 ? -29.75 10.672 22.297 1 85 392 THR B O 1
ATOM 7375 N N . ILE B 1 393 ? -28.094 12.148 22.656 1 85.69 393 ILE B N 1
ATOM 7376 C CA . ILE B 1 393 ? -28.156 12.68 21.312 1 85.69 393 ILE B CA 1
ATOM 7377 C C . ILE B 1 393 ? -27.172 11.93 20.406 1 85.69 393 ILE B C 1
ATOM 7379 O O . ILE B 1 393 ? -26.047 11.656 20.812 1 85.69 393 ILE B O 1
ATOM 7383 N N . GLU B 1 394 ? -27.609 11.617 19.25 1 83.56 394 GLU B N 1
ATOM 7384 C CA . GLU B 1 394 ? -26.688 11.078 18.266 1 83.56 394 GLU B CA 1
ATOM 7385 C C . GLU B 1 394 ? -25.75 12.164 17.734 1 83.56 394 GLU B C 1
ATOM 7387 O O . GLU B 1 394 ? -26.172 13.297 17.5 1 83.56 394 GLU B O 1
ATOM 7392 N N . SER B 1 395 ? -24.594 11.844 17.547 1 84.75 395 SER B N 1
ATOM 7393 C CA . SER B 1 395 ? -23.578 12.812 17.141 1 84.75 395 SER B CA 1
ATOM 7394 C C . SER B 1 395 ? -23.953 13.484 15.82 1 84.75 395 SER B C 1
ATOM 7396 O O . SER B 1 395 ? -23.703 14.68 15.633 1 84.75 395 SER B O 1
ATOM 7398 N N . ASN B 1 396 ? -24.594 12.727 14.984 1 85.19 396 ASN B N 1
ATOM 7399 C CA . ASN B 1 396 ? -24.953 13.266 13.672 1 85.19 396 ASN B CA 1
ATOM 7400 C C . ASN B 1 396 ? -25.969 14.406 13.797 1 85.19 396 ASN B C 1
ATOM 7402 O O . ASN B 1 396 ? -25.953 15.336 12.992 1 85.19 396 ASN B O 1
ATOM 7406 N N . ALA B 1 397 ? -26.812 14.289 14.742 1 88.5 397 ALA B N 1
ATOM 7407 C CA . ALA B 1 397 ? -27.797 15.344 14.969 1 88.5 397 ALA B CA 1
ATOM 7408 C C . ALA B 1 397 ? -27.109 16.641 15.406 1 88.5 397 ALA B C 1
ATOM 7410 O O . ALA B 1 397 ? -27.531 17.734 15.016 1 88.5 397 ALA B O 1
ATOM 7411 N N . LEU B 1 398 ? -26.078 16.453 16.188 1 90.94 398 LEU B N 1
ATOM 7412 C CA . LEU B 1 398 ? -25.312 17.609 16.609 1 90.94 398 LEU B CA 1
ATOM 7413 C C . LEU B 1 398 ? -24.547 18.219 15.445 1 90.94 398 LEU B C 1
ATOM 7415 O O . LEU B 1 398 ? -24.5 19.438 15.289 1 90.94 398 LEU B O 1
ATOM 7419 N N . TRP B 1 399 ? -24.062 17.359 14.656 1 91.38 399 TRP B N 1
ATOM 7420 C CA . TRP B 1 399 ? -23.219 17.797 13.547 1 91.38 399 TRP B CA 1
ATOM 7421 C C . TRP B 1 399 ? -24.047 18.516 12.484 1 91.38 399 TRP B C 1
ATOM 7423 O O . TRP B 1 399 ? -23.531 19.312 11.719 1 91.38 399 TRP B O 1
ATOM 7433 N N . ASP B 1 400 ? -25.312 18.234 12.484 1 90.75 400 ASP B N 1
ATOM 7434 C CA . ASP B 1 400 ? -26.219 18.906 11.547 1 90.75 400 ASP B CA 1
ATOM 7435 C C . ASP B 1 400 ? -26.453 20.359 11.953 1 90.75 400 ASP B C 1
ATOM 7437 O O . ASP B 1 400 ? -26.781 21.203 11.109 1 90.75 400 ASP B O 1
ATOM 7441 N N . LYS B 1 401 ? -26.234 20.625 13.195 1 93.06 401 LYS B N 1
ATOM 7442 C CA . LYS B 1 401 ? -26.547 21.953 13.719 1 93.06 401 LYS B CA 1
ATOM 7443 C C . LYS B 1 401 ? -25.281 22.781 13.914 1 93.06 401 LYS B C 1
ATOM 7445 O O . LYS B 1 401 ? -25.328 24.016 13.914 1 93.06 401 LYS B O 1
ATOM 7450 N N . ILE B 1 402 ? -24.203 22.109 14.125 1 95.12 402 ILE B N 1
ATOM 7451 C CA . ILE B 1 402 ? -22.969 22.797 14.484 1 95.12 402 ILE B CA 1
ATOM 7452 C C . ILE B 1 402 ? -21.922 22.594 13.391 1 95.12 402 ILE B C 1
ATOM 7454 O O . ILE B 1 402 ? -21.734 21.469 12.914 1 95.12 402 ILE B O 1
ATOM 7458 N N . TYR B 1 403 ? -21.297 23.625 12.938 1 95.69 403 TYR B N 1
ATOM 7459 C CA . TYR B 1 403 ? -20.141 23.531 12.047 1 95.69 403 TYR B CA 1
ATOM 7460 C C . TYR B 1 403 ? -18.844 23.719 12.812 1 95.69 403 TYR B C 1
ATOM 7462 O O . TYR B 1 403 ? -18.703 24.641 13.609 1 95.69 403 TYR B O 1
ATOM 7470 N N . TYR B 1 404 ? -17.953 22.812 12.633 1 95 404 TYR B N 1
ATOM 7471 C CA . TYR B 1 404 ? -16.688 22.859 13.344 1 95 404 TYR B CA 1
ATOM 7472 C C . TYR B 1 404 ? -15.531 23.141 12.383 1 95 404 TYR B C 1
ATOM 7474 O O . TYR B 1 404 ? -15.211 22.312 11.523 1 95 404 TYR B O 1
ATOM 7482 N N . VAL B 1 405 ? -14.984 24.328 12.477 1 94 405 VAL B N 1
ATOM 7483 C CA . VAL B 1 405 ? -13.773 24.688 11.75 1 94 405 VAL B CA 1
ATOM 7484 C C . VAL B 1 405 ? -12.547 24.25 12.547 1 94 405 VAL B C 1
ATOM 7486 O O . VAL B 1 405 ? -12.188 24.875 13.539 1 94 405 VAL B O 1
ATOM 7489 N N . GLN B 1 406 ? -11.922 23.297 12.047 1 88.81 406 GLN B N 1
ATOM 7490 C CA . GLN B 1 406 ? -10.797 22.703 12.75 1 88.81 406 GLN B CA 1
ATOM 7491 C C . GLN B 1 406 ? -9.508 23.5 12.5 1 88.81 406 GLN B C 1
ATOM 7493 O O . GLN B 1 406 ? -9.438 24.281 11.547 1 88.81 406 GLN B O 1
ATOM 7498 N N . GLN B 1 407 ? -8.617 23.234 13.406 1 79.38 407 GLN B N 1
ATOM 7499 C CA . GLN B 1 407 ? -7.332 23.906 13.281 1 79.38 407 GLN B CA 1
ATOM 7500 C C . GLN B 1 407 ? -6.621 23.516 11.992 1 79.38 407 GLN B C 1
ATOM 7502 O O . GLN B 1 407 ? -6.055 24.359 11.305 1 79.38 407 GLN B O 1
ATOM 7507 N N . ASP B 1 408 ? -6.668 22.25 11.719 1 78.44 408 ASP B N 1
ATOM 7508 C CA . ASP B 1 408 ? -6.09 21.734 10.477 1 78.44 408 ASP B CA 1
ATOM 7509 C C . ASP B 1 408 ? -7.176 21.422 9.453 1 78.44 408 ASP B C 1
ATOM 7511 O O . ASP B 1 408 ? -8.07 20.625 9.711 1 78.44 408 ASP B O 1
ATOM 7515 N N . THR B 1 409 ? -7.129 22.219 8.344 1 83.5 409 THR B N 1
ATOM 7516 C CA . THR B 1 409 ? -8.117 22.016 7.293 1 83.5 409 THR B CA 1
ATOM 7517 C C . THR B 1 409 ? -7.535 21.156 6.172 1 83.5 409 THR B C 1
ATOM 7519 O O . THR B 1 409 ? -6.402 21.375 5.738 1 83.5 409 THR B O 1
ATOM 7522 N N . THR B 1 410 ? -8.352 20.25 5.758 1 85.5 410 THR B N 1
ATOM 7523 C CA . THR B 1 410 ? -7.926 19.391 4.652 1 85.5 410 THR B CA 1
ATOM 7524 C C . THR B 1 410 ? -8.5 19.906 3.328 1 85.5 410 THR B C 1
ATOM 7526 O O . THR B 1 410 ? -9.664 20.297 3.26 1 85.5 410 THR B O 1
ATOM 7529 N N . ILE B 1 411 ? -7.609 19.984 2.318 1 90.31 411 ILE B N 1
ATOM 7530 C CA . ILE B 1 411 ? -8.031 20.312 0.96 1 90.31 411 ILE B CA 1
ATOM 7531 C C . ILE B 1 411 ? -8.031 19.047 0.101 1 90.31 411 ILE B C 1
ATOM 7533 O O . ILE B 1 411 ? -7.039 18.328 0.044 1 90.31 411 ILE B O 1
ATOM 7537 N N . PHE B 1 412 ? -9.133 18.812 -0.558 1 89.56 412 PHE B N 1
ATOM 7538 C CA . PHE B 1 412 ? -9.289 17.625 -1.397 1 89.56 412 PHE B CA 1
ATOM 7539 C C . PHE B 1 412 ? -8.633 17.828 -2.756 1 89.56 412 PHE B C 1
ATOM 7541 O O . PHE B 1 412 ? -8.461 18.969 -3.201 1 89.56 412 PHE B O 1
ATOM 7548 N N . ASP B 1 413 ? -8.211 16.734 -3.32 1 86.75 413 ASP B N 1
ATOM 7549 C CA . ASP B 1 413 ? -7.754 16.781 -4.703 1 86.75 413 ASP B CA 1
ATOM 7550 C C . ASP B 1 413 ? -8.922 16.984 -5.664 1 86.75 413 ASP B C 1
ATOM 7552 O O . ASP B 1 413 ? -9.352 16.031 -6.336 1 86.75 413 ASP B O 1
ATOM 7556 N N . ALA B 1 414 ? -9.375 18.141 -5.68 1 90.44 414 ALA B N 1
ATOM 7557 C CA . ALA B 1 414 ? -10.539 18.547 -6.465 1 90.44 414 ALA B CA 1
ATOM 7558 C C . ALA B 1 414 ? -10.469 20.016 -6.84 1 90.44 414 ALA B C 1
ATOM 7560 O O . ALA B 1 414 ? -9.469 20.688 -6.566 1 90.44 414 ALA B O 1
ATOM 7561 N N . SER B 1 415 ? -11.461 20.469 -7.508 1 93.5 415 SER B N 1
ATOM 7562 C CA . SER B 1 415 ? -11.492 21.875 -7.938 1 93.5 415 SER B CA 1
ATOM 7563 C C . SER B 1 415 ? -11.758 22.812 -6.762 1 93.5 415 SER B C 1
ATOM 7565 O O . SER B 1 415 ? -12.188 22.359 -5.695 1 93.5 415 SER B O 1
ATOM 7567 N N . PHE B 1 416 ? -11.453 24.094 -6.98 1 95.56 416 PHE B N 1
ATOM 7568 C CA . PHE B 1 416 ? -11.703 25.109 -5.965 1 95.56 416 PHE B CA 1
ATOM 7569 C C . PHE B 1 416 ? -13.172 25.125 -5.574 1 95.56 416 PHE B C 1
ATOM 7571 O O . PHE B 1 416 ? -13.508 25.156 -4.387 1 95.56 416 PHE B O 1
ATOM 7578 N N . LYS B 1 417 ? -13.992 25.031 -6.578 1 95.88 417 LYS B N 1
ATOM 7579 C CA . LYS B 1 417 ? -15.43 25.031 -6.344 1 95.88 417 LYS B CA 1
ATOM 7580 C C . LYS B 1 417 ? -15.844 23.859 -5.449 1 95.88 417 LYS B C 1
ATOM 7582 O O . LYS B 1 417 ? -16.609 24.031 -4.508 1 95.88 417 LYS B O 1
ATOM 7587 N N . GLU B 1 418 ? -15.32 22.75 -5.723 1 94.38 418 GLU B N 1
ATOM 7588 C CA . GLU B 1 418 ? -15.648 21.547 -4.957 1 94.38 418 GLU B CA 1
ATOM 7589 C C . GLU B 1 418 ? -15.133 21.641 -3.525 1 94.38 418 GLU B C 1
ATOM 7591 O O . GLU B 1 418 ? -15.789 21.188 -2.588 1 94.38 418 GLU B O 1
ATOM 7596 N N . ASN B 1 419 ? -14.016 22.219 -3.369 1 94.88 419 ASN B N 1
ATOM 7597 C CA . ASN B 1 419 ? -13.422 22.359 -2.045 1 94.88 419 ASN B CA 1
ATOM 7598 C C . ASN B 1 419 ? -14.172 23.375 -1.193 1 94.88 419 ASN B C 1
ATOM 7600 O O . ASN B 1 419 ? -14.492 23.109 -0.032 1 94.88 419 ASN B O 1
ATOM 7604 N N . ILE B 1 420 ? -14.477 24.5 -1.823 1 95.5 420 ILE B N 1
ATOM 7605 C CA . ILE B 1 420 ? -15.062 25.578 -1.051 1 95.5 420 ILE B CA 1
ATOM 7606 C C . ILE B 1 420 ? -16.5 25.234 -0.682 1 95.5 420 ILE B C 1
ATOM 7608 O O . ILE B 1 420 ? -17 25.656 0.365 1 95.5 420 ILE B O 1
ATOM 7612 N N . THR B 1 421 ? -17.172 24.406 -1.521 1 95.44 421 THR B N 1
ATOM 7613 C CA . THR B 1 421 ? -18.562 24.031 -1.268 1 95.44 421 THR B CA 1
ATOM 7614 C C . THR B 1 421 ? -18.625 22.672 -0.58 1 95.44 421 THR B C 1
ATOM 7616 O O . THR B 1 421 ? -19.719 22.172 -0.29 1 95.44 421 THR B O 1
ATOM 7619 N N . LEU B 1 422 ? -17.516 22.109 -0.379 1 93.56 422 LEU B N 1
ATOM 7620 C CA . LEU B 1 422 ? -17.453 20.734 0.122 1 93.56 422 LEU B CA 1
ATOM 7621 C C . LEU B 1 422 ? -18.344 19.812 -0.707 1 93.56 422 LEU B C 1
ATOM 7623 O O . LEU B 1 422 ? -19.141 19.047 -0.155 1 93.56 422 LEU B O 1
ATOM 7627 N N . PHE B 1 423 ? -18.359 20.031 -2.018 1 92.88 423 PHE B N 1
ATOM 7628 C CA . PHE B 1 423 ? -19 19.219 -3.041 1 92.88 423 PHE B CA 1
ATOM 7629 C C . PHE B 1 423 ? -20.516 19.359 -3.008 1 92.88 423 PHE B C 1
ATOM 7631 O O . PHE B 1 423 ? -21.234 18.453 -3.396 1 92.88 423 PHE B O 1
ATOM 7638 N N . ASP B 1 424 ? -20.984 20.453 -2.465 1 92.94 424 ASP B N 1
ATOM 7639 C CA . ASP B 1 424 ? -22.406 20.734 -2.48 1 92.94 424 ASP B CA 1
ATOM 7640 C C . ASP B 1 424 ? -22.812 21.422 -3.779 1 92.94 424 ASP B C 1
ATOM 7642 O O . ASP B 1 424 ? -22.609 22.625 -3.941 1 92.94 424 ASP B O 1
ATOM 7646 N N . ASP B 1 425 ? -23.531 20.734 -4.547 1 89.88 425 ASP B N 1
ATOM 7647 C CA . ASP B 1 425 ? -23.906 21.234 -5.867 1 89.88 425 ASP B CA 1
ATOM 7648 C C . ASP B 1 425 ? -25.094 22.188 -5.773 1 89.88 425 ASP B C 1
ATOM 7650 O O . ASP B 1 425 ? -25.453 22.844 -6.754 1 89.88 425 ASP B O 1
ATOM 7654 N N . LYS B 1 426 ? -25.703 22.312 -4.684 1 90.31 426 LYS B N 1
ATOM 7655 C CA . LYS B 1 426 ? -26.875 23.172 -4.512 1 90.31 426 LYS B CA 1
ATOM 7656 C C . LYS B 1 426 ? -26.469 24.625 -4.348 1 90.31 426 LYS B C 1
ATOM 7658 O O . LYS B 1 426 ? -27.297 25.531 -4.508 1 90.31 426 LYS B O 1
ATOM 7663 N N . ILE B 1 427 ? -25.203 24.828 -3.938 1 94.69 427 ILE B N 1
ATOM 7664 C CA . ILE B 1 427 ? -24.734 26.188 -3.723 1 94.69 427 ILE B CA 1
ATOM 7665 C C . ILE B 1 427 ? -24.484 26.859 -5.066 1 94.69 427 ILE B C 1
ATOM 7667 O O . ILE B 1 427 ? -23.734 26.344 -5.898 1 94.69 427 ILE B O 1
ATOM 7671 N N . SER B 1 428 ? -25.047 28 -5.285 1 94.5 428 SER B N 1
ATOM 7672 C CA . SER B 1 428 ? -24.969 28.703 -6.562 1 94.5 428 SER B CA 1
ATOM 7673 C C . SER B 1 428 ? -23.641 29.438 -6.695 1 94.5 428 SER B C 1
ATOM 7675 O O . SER B 1 428 ? -22.984 29.75 -5.691 1 94.5 428 SER B O 1
ATOM 7677 N N . ASP B 1 429 ? -23.297 29.719 -7.906 1 94.12 429 ASP B N 1
ATOM 7678 C CA . ASP B 1 429 ? -22.062 30.453 -8.172 1 94.12 429 ASP B CA 1
ATOM 7679 C C . ASP B 1 429 ? -22.109 31.844 -7.57 1 94.12 429 ASP B C 1
ATOM 7681 O O . ASP B 1 429 ? -21.078 32.375 -7.137 1 94.12 429 ASP B O 1
ATOM 7685 N N . SER B 1 430 ? -23.297 32.344 -7.551 1 94.75 430 SER B N 1
ATOM 7686 C CA . SER B 1 430 ? -23.453 33.688 -6.969 1 94.75 430 SER B CA 1
ATOM 7687 C C . SER B 1 430 ? -23.156 33.656 -5.473 1 94.75 430 SER B C 1
ATOM 7689 O O . SER B 1 430 ? -22.5 34.562 -4.957 1 94.75 430 SER B O 1
ATOM 7691 N N . GLN B 1 431 ? -23.625 32.656 -4.793 1 95.62 431 GLN B N 1
ATOM 7692 C CA . GLN B 1 431 ? -23.344 32.5 -3.367 1 95.62 431 GLN B CA 1
ATOM 7693 C C . GLN B 1 431 ? -21.859 32.312 -3.117 1 95.62 431 GLN B C 1
ATOM 7695 O O . GLN B 1 431 ? -21.297 32.844 -2.166 1 95.62 431 GLN B O 1
ATOM 7700 N N . ILE B 1 432 ? -21.281 31.516 -3.979 1 96.56 432 ILE B N 1
ATOM 7701 C CA . ILE B 1 432 ? -19.859 31.234 -3.867 1 96.56 432 ILE B CA 1
ATOM 7702 C C . ILE B 1 432 ? -19.062 32.531 -4.043 1 96.56 432 ILE B C 1
ATOM 7704 O O . ILE B 1 432 ? -18.156 32.812 -3.262 1 96.56 432 ILE B O 1
ATOM 7708 N N . GLN B 1 433 ? -19.422 33.312 -5.008 1 95.5 433 GLN B N 1
ATOM 7709 C CA . GLN B 1 433 ? -18.719 34.562 -5.285 1 95.5 433 GLN B CA 1
ATOM 7710 C C . GLN B 1 433 ? -18.859 35.531 -4.125 1 95.5 433 GLN B C 1
ATOM 7712 O O . GLN B 1 433 ? -17.906 36.25 -3.793 1 95.5 433 GLN B O 1
ATOM 7717 N N . LYS B 1 434 ? -20 35.531 -3.584 1 95.75 434 LYS B N 1
ATOM 7718 C CA . LYS B 1 434 ? -20.234 36.406 -2.434 1 95.75 434 LYS B CA 1
ATOM 7719 C C . LYS B 1 434 ? -19.312 36.031 -1.274 1 95.75 434 LYS B C 1
ATOM 7721 O O . LYS B 1 434 ? -18.688 36.906 -0.671 1 95.75 434 LYS B O 1
ATOM 7726 N N . VAL B 1 435 ? -19.25 34.781 -0.975 1 96.06 435 VAL B N 1
ATOM 7727 C CA . VAL B 1 435 ? -18.438 34.344 0.156 1 96.06 435 VAL B CA 1
ATOM 7728 C C . VAL B 1 435 ? -16.953 34.531 -0.149 1 96.06 435 VAL B C 1
ATOM 7730 O O . VAL B 1 435 ? -16.172 34.844 0.747 1 96.06 435 VAL B O 1
ATOM 7733 N N . ILE B 1 436 ? -16.578 34.312 -1.395 1 96.44 436 ILE B N 1
ATOM 7734 C CA . ILE B 1 436 ? -15.203 34.562 -1.828 1 96.44 436 ILE B CA 1
ATOM 7735 C C . ILE B 1 436 ? -14.789 36 -1.514 1 96.44 436 ILE B C 1
ATOM 7737 O O . ILE B 1 436 ? -13.688 36.219 -1.017 1 96.44 436 ILE B O 1
ATOM 7741 N N . SER B 1 437 ? -15.648 36.844 -1.769 1 95.62 437 SER B N 1
ATOM 7742 C CA . SER B 1 437 ? -15.391 38.25 -1.504 1 95.62 437 SER B CA 1
ATOM 7743 C C . SER B 1 437 ? -15.328 38.531 -0.006 1 95.62 437 SER B C 1
ATOM 7745 O O . SER B 1 437 ? -14.5 39.312 0.449 1 95.62 437 SER B O 1
ATOM 7747 N N . LEU B 1 438 ? -16.188 37.875 0.735 1 94.81 438 LEU B N 1
ATOM 7748 C CA . LEU B 1 438 ? -16.266 38.094 2.178 1 94.81 438 LEU B CA 1
ATOM 7749 C C . LEU B 1 438 ? -14.984 37.625 2.861 1 94.81 438 LEU B C 1
ATOM 7751 O O . LEU B 1 438 ? -14.516 38.25 3.811 1 94.81 438 LEU B O 1
ATOM 7755 N N . VAL B 1 439 ? -14.438 36.531 2.373 1 94.88 439 VAL B N 1
ATOM 7756 C CA . VAL B 1 439 ? -13.266 35.969 3.047 1 94.88 439 VAL B CA 1
ATOM 7757 C C . VAL B 1 439 ? -11.992 36.406 2.332 1 94.88 439 VAL B C 1
ATOM 7759 O O . VAL B 1 439 ? -10.906 35.906 2.605 1 94.88 439 VAL B O 1
ATOM 7762 N N . ASN B 1 440 ? -12.109 37.312 1.414 1 93.5 440 ASN B N 1
ATOM 7763 C CA . ASN B 1 440 ? -10.992 37.969 0.718 1 93.5 440 ASN B CA 1
ATOM 7764 C C . ASN B 1 440 ? -10.18 36.938 -0.087 1 93.5 440 ASN B C 1
ATOM 7766 O O . ASN B 1 440 ? -8.953 36.906 0.035 1 93.5 440 ASN B O 1
ATOM 7770 N N . LEU B 1 441 ? -10.844 36.125 -0.908 1 93.5 441 LEU B N 1
ATOM 7771 C CA . LEU B 1 441 ? -10.172 35.188 -1.776 1 93.5 441 LEU B CA 1
ATOM 7772 C C . LEU B 1 441 ? -10.312 35.594 -3.242 1 93.5 441 LEU B C 1
ATOM 7774 O O . LEU B 1 441 ? -10.016 34.781 -4.137 1 93.5 441 LEU B O 1
ATOM 7778 N N . ASN B 1 442 ? -10.727 36.781 -3.471 1 93.31 442 ASN B N 1
ATOM 7779 C CA . ASN B 1 442 ? -10.938 37.25 -4.832 1 93.31 442 ASN B CA 1
ATOM 7780 C C . ASN B 1 442 ? -9.648 37.219 -5.648 1 93.31 442 ASN B C 1
ATOM 7782 O O . ASN B 1 442 ? -9.672 36.844 -6.828 1 93.31 442 ASN B O 1
ATOM 7786 N N . GLU B 1 443 ? -8.625 37.656 -5.051 1 87.5 443 GLU B N 1
ATOM 7787 C CA . GLU B 1 443 ? -7.352 37.688 -5.758 1 87.5 443 GLU B CA 1
ATOM 7788 C C . GLU B 1 443 ? -6.938 36.281 -6.211 1 87.5 443 GLU B C 1
ATOM 7790 O O . GLU B 1 443 ? -6.348 36.125 -7.281 1 87.5 443 GLU B O 1
ATOM 7795 N N . LEU B 1 444 ? -7.18 35.312 -5.426 1 87.5 444 LEU B N 1
ATOM 7796 C CA . LEU B 1 444 ? -6.848 33.938 -5.758 1 87.5 444 LEU B CA 1
ATOM 7797 C C . LEU B 1 444 ? -7.609 33.469 -7 1 87.5 444 LEU B C 1
ATOM 7799 O O . LEU B 1 444 ? -7.039 32.812 -7.875 1 87.5 444 LEU B O 1
ATOM 7803 N N . VAL B 1 445 ? -8.828 33.812 -7.055 1 91.25 445 VAL B N 1
ATOM 7804 C CA . VAL B 1 445 ? -9.68 33.406 -8.18 1 91.25 445 VAL B CA 1
ATOM 7805 C C . VAL B 1 445 ? -9.25 34.188 -9.438 1 91.25 445 VAL B C 1
ATOM 7807 O O . VAL B 1 445 ? -9.211 33.594 -10.531 1 91.25 445 VAL B O 1
ATOM 7810 N N . LEU B 1 446 ? -8.938 35.438 -9.227 1 87.75 446 LEU B N 1
ATOM 7811 C CA . LEU B 1 446 ? -8.492 36.25 -10.352 1 87.75 446 LEU B CA 1
ATOM 7812 C C . LEU B 1 446 ? -7.203 35.719 -10.953 1 87.75 446 LEU B C 1
ATOM 7814 O O . LEU B 1 446 ? -7.035 35.688 -12.172 1 87.75 446 LEU B O 1
ATOM 7818 N N . LYS B 1 447 ? -6.371 35.25 -10.086 1 83.31 447 LYS B N 1
ATOM 7819 C CA . LYS B 1 447 ? -5.098 34.688 -10.523 1 83.31 447 LYS B CA 1
ATOM 7820 C C . LYS B 1 447 ? -5.305 33.438 -11.344 1 83.31 447 LYS B C 1
ATOM 7822 O O . LYS B 1 447 ? -4.449 33.062 -12.148 1 83.31 447 LYS B O 1
ATOM 7827 N N . ASN B 1 448 ? -6.398 32.844 -11.211 1 87.12 448 ASN B N 1
ATOM 7828 C CA . ASN B 1 448 ? -6.707 31.609 -11.93 1 87.12 448 ASN B CA 1
ATOM 7829 C C . ASN B 1 448 ? -7.77 31.828 -13 1 87.12 448 ASN B C 1
ATOM 7831 O O . ASN B 1 448 ? -8.68 31.016 -13.164 1 87.12 448 ASN B O 1
ATOM 7835 N N . ASN B 1 449 ? -7.746 32.938 -13.633 1 87.62 449 ASN B N 1
ATOM 7836 C CA . ASN B 1 449 ? -8.547 33.312 -14.797 1 87.62 449 ASN B CA 1
ATOM 7837 C C . ASN B 1 449 ? -10.039 33.344 -14.461 1 87.62 449 ASN B C 1
ATOM 7839 O O . ASN B 1 449 ? -10.867 32.938 -15.266 1 87.62 449 ASN B O 1
ATOM 7843 N N . ASN B 1 450 ? -10.312 33.625 -13.281 1 85.12 450 ASN B N 1
ATOM 7844 C CA . ASN B 1 450 ? -11.688 33.75 -12.812 1 85.12 450 ASN B CA 1
ATOM 7845 C C . ASN B 1 450 ? -12.461 32.438 -12.922 1 85.12 450 ASN B C 1
ATOM 7847 O O . ASN B 1 450 ? -13.68 32.469 -13.062 1 85.12 450 ASN B O 1
ATOM 7851 N N . SER B 1 451 ? -11.711 31.484 -12.969 1 90.19 451 SER B N 1
ATOM 7852 C CA . SER B 1 451 ? -12.328 30.156 -12.984 1 90.19 451 SER B CA 1
ATOM 7853 C C . SER B 1 451 ? -12.453 29.578 -11.57 1 90.19 451 SER B C 1
ATOM 7855 O O . SER B 1 451 ? -11.617 29.859 -10.711 1 90.19 451 SER B O 1
ATOM 7857 N N . LEU B 1 452 ? -13.516 28.828 -11.375 1 93.31 452 LEU B N 1
ATOM 7858 C CA . LEU B 1 452 ? -13.711 28.188 -10.086 1 93.31 452 LEU B CA 1
ATOM 7859 C C . LEU B 1 452 ? -13.289 26.719 -10.148 1 93.31 452 LEU B C 1
ATOM 7861 O O . LEU B 1 452 ? -13.375 26 -9.148 1 93.31 452 LEU B O 1
ATOM 7865 N N . THR B 1 453 ? -12.695 26.344 -11.242 1 91.75 453 THR B N 1
ATOM 7866 C CA . THR B 1 453 ? -12.43 24.922 -11.438 1 91.75 453 THR B CA 1
ATOM 7867 C C . THR B 1 453 ? -10.93 24.641 -11.398 1 91.75 453 THR B C 1
ATOM 7869 O O . THR B 1 453 ? -10.484 23.547 -11.734 1 91.75 453 THR B O 1
ATOM 7872 N N . PHE B 1 454 ? -10.188 25.594 -10.914 1 90 454 PHE B N 1
ATOM 7873 C CA . PHE B 1 454 ? -8.75 25.359 -10.867 1 90 454 PHE B CA 1
ATOM 7874 C C . PHE B 1 454 ? -8.398 24.391 -9.742 1 90 454 PHE B C 1
ATOM 7876 O O . PHE B 1 454 ? -9.188 24.203 -8.812 1 90 454 PHE B O 1
ATOM 7883 N N . SER B 1 455 ? -7.25 23.828 -9.82 1 87.5 455 SER B N 1
ATOM 7884 C CA . SER B 1 455 ? -6.785 22.859 -8.828 1 87.5 455 SER B CA 1
ATOM 7885 C C . SER B 1 455 ? -6.246 23.562 -7.586 1 87.5 455 SER B C 1
ATOM 7887 O O . SER B 1 455 ? -5.605 24.609 -7.684 1 87.5 455 SER B O 1
ATOM 7889 N N . CYS B 1 456 ? -6.5 22.969 -6.406 1 86.06 456 CYS B N 1
ATOM 7890 C CA . CYS B 1 456 ? -6.109 23.562 -5.129 1 86.06 456 CYS B CA 1
ATOM 7891 C C . CYS B 1 456 ? -4.812 22.938 -4.621 1 86.06 456 CYS B C 1
ATOM 7893 O O . CYS B 1 456 ? -4.504 23.031 -3.432 1 86.06 456 CYS B O 1
ATOM 7895 N N . LYS B 1 457 ? -3.977 22.453 -5.398 1 74.06 457 LYS B N 1
ATOM 7896 C CA . LYS B 1 457 ? -2.762 21.734 -5.012 1 74.06 457 LYS B CA 1
ATOM 7897 C C . LYS B 1 457 ? -1.694 22.703 -4.512 1 74.06 457 LYS B C 1
ATOM 7899 O O . LYS B 1 457 ? -0.857 22.344 -3.684 1 74.06 457 LYS B O 1
ATOM 7904 N N . GLU B 1 458 ? -1.724 23.969 -4.84 1 72.69 458 GLU B N 1
ATOM 7905 C CA . GLU B 1 458 ? -0.648 24.906 -4.535 1 72.69 458 GLU B CA 1
ATOM 7906 C C . GLU B 1 458 ? -1.158 26.078 -3.699 1 72.69 458 GLU B C 1
ATOM 7908 O O . GLU B 1 458 ? -0.651 27.203 -3.812 1 72.69 458 GLU B O 1
ATOM 7913 N N . LEU B 1 459 ? -2.021 25.797 -2.779 1 81.69 459 LEU B N 1
ATOM 7914 C CA . LEU B 1 459 ? -2.58 26.875 -1.97 1 81.69 459 LEU B CA 1
ATOM 7915 C C . LEU B 1 459 ? -1.705 27.156 -0.75 1 81.69 459 LEU B C 1
ATOM 7917 O O . LEU B 1 459 ? -1.07 26.234 -0.221 1 81.69 459 LEU B O 1
ATOM 7921 N N . SER B 1 460 ? -1.7 28.391 -0.346 1 75.31 460 SER B N 1
ATOM 7922 C CA . SER B 1 460 ? -1.021 28.766 0.893 1 75.31 460 SER B CA 1
ATOM 7923 C C . SER B 1 460 ? -1.843 28.359 2.113 1 75.31 460 SER B C 1
ATOM 7925 O O . SER B 1 460 ? -3.043 28.094 2.002 1 75.31 460 SER B O 1
ATOM 7927 N N . LYS B 1 461 ? -1.228 28.25 3.289 1 80.44 461 LYS B N 1
ATOM 7928 C CA . LYS B 1 461 ? -1.928 27.906 4.523 1 80.44 461 LYS B CA 1
ATOM 7929 C C . LYS B 1 461 ? -3.037 28.922 4.82 1 80.44 461 LYS B C 1
ATOM 7931 O O . LYS B 1 461 ? -4.098 28.547 5.336 1 80.44 461 LYS B O 1
ATOM 7936 N N . GLY B 1 462 ? -2.736 30.203 4.523 1 83.31 462 GLY B N 1
ATOM 7937 C CA . GLY B 1 462 ? -3.74 31.234 4.734 1 83.31 462 GLY B CA 1
ATOM 7938 C C . GLY B 1 462 ? -4.953 31.078 3.838 1 83.31 462 GLY B C 1
ATOM 7939 O O . GLY B 1 462 ? -6.086 31.297 4.273 1 83.31 462 GLY B O 1
ATOM 7940 N N . GLU B 1 463 ? -4.652 30.734 2.613 1 86.19 463 GLU B N 1
ATOM 7941 C CA . GLU B 1 463 ? -5.75 30.5 1.681 1 86.19 463 GLU B CA 1
ATOM 7942 C C . GLU B 1 463 ? -6.598 29.312 2.115 1 86.19 463 GLU B C 1
ATOM 7944 O O . GLU B 1 463 ? -7.828 29.359 2.043 1 86.19 463 GLU B O 1
ATOM 7949 N N . ILE B 1 464 ? -5.934 28.344 2.607 1 90.25 464 ILE B N 1
ATOM 7950 C CA . ILE B 1 464 ? -6.609 27.141 3.064 1 90.25 464 ILE B CA 1
ATOM 7951 C C . ILE B 1 464 ? -7.5 27.469 4.258 1 90.25 464 ILE B C 1
ATOM 7953 O O . ILE B 1 464 ? -8.633 26.984 4.34 1 90.25 464 ILE B O 1
ATOM 7957 N N . GLN B 1 465 ? -7.031 28.203 5.152 1 90.31 465 GLN B N 1
ATOM 7958 C CA . GLN B 1 465 ? -7.805 28.594 6.324 1 90.31 465 GLN B CA 1
ATOM 7959 C C . GLN B 1 465 ? -9.039 29.406 5.926 1 90.31 465 GLN B C 1
ATOM 7961 O O . GLN B 1 465 ? -10.117 29.219 6.496 1 90.31 465 GLN B O 1
ATOM 7966 N N . ARG B 1 466 ? -8.805 30.312 4.996 1 93.19 466 ARG B N 1
ATOM 7967 C CA . ARG B 1 466 ? -9.93 31.141 4.551 1 93.19 466 ARG B CA 1
ATOM 7968 C C . ARG B 1 466 ? -10.961 30.297 3.818 1 93.19 466 ARG B C 1
ATOM 7970 O O . ARG B 1 466 ? -12.164 30.562 3.9 1 93.19 466 ARG B O 1
ATOM 7977 N N . ILE B 1 467 ? -10.508 29.281 3.135 1 94.38 467 ILE B N 1
ATOM 7978 C CA . ILE B 1 467 ? -11.422 28.344 2.504 1 94.38 467 ILE B CA 1
ATOM 7979 C C . ILE B 1 467 ? -12.227 27.609 3.576 1 94.38 467 ILE B C 1
ATOM 7981 O O . ILE B 1 467 ? -13.43 27.375 3.408 1 94.38 467 ILE B O 1
ATOM 7985 N N . SER B 1 468 ? -11.594 27.266 4.66 1 94.31 468 SER B N 1
ATOM 7986 C CA . SER B 1 468 ? -12.281 26.578 5.754 1 94.31 468 SER B CA 1
ATOM 7987 C C . SER B 1 468 ? -13.383 27.438 6.348 1 94.31 468 SER B C 1
ATOM 7989 O O . SER B 1 468 ? -14.477 26.953 6.645 1 94.31 468 SER B O 1
ATOM 7991 N N . VAL B 1 469 ? -13.078 28.672 6.5 1 94.56 469 VAL B N 1
ATOM 7992 C CA . VAL B 1 469 ? -14.07 29.609 7.016 1 94.56 469 VAL B CA 1
ATOM 7993 C C . VAL B 1 469 ? -15.195 29.781 6 1 94.56 469 VAL B C 1
ATOM 7995 O O . VAL B 1 469 ? -16.375 29.844 6.375 1 94.56 469 VAL B O 1
ATOM 7998 N N . ALA B 1 470 ? -14.781 29.859 4.73 1 95.62 470 ALA B N 1
ATOM 7999 C CA . ALA B 1 470 ? -15.781 29.969 3.67 1 95.62 470 ALA B CA 1
ATOM 8000 C C . ALA B 1 470 ? -16.75 28.781 3.707 1 95.62 470 ALA B C 1
ATOM 8002 O O . ALA B 1 470 ? -17.953 28.953 3.523 1 95.62 470 ALA B O 1
ATOM 8003 N N . ARG B 1 471 ? -16.234 27.625 3.945 1 95.38 471 ARG B N 1
ATOM 8004 C CA . ARG B 1 471 ? -17.062 26.438 4.074 1 95.38 471 ARG B CA 1
ATOM 8005 C C . ARG B 1 471 ? -18.109 26.609 5.164 1 95.38 471 ARG B C 1
ATOM 8007 O O . ARG B 1 471 ? -19.281 26.234 4.973 1 95.38 471 ARG B O 1
ATOM 8014 N N . ALA B 1 472 ? -17.672 27.109 6.242 1 94.88 472 ALA B N 1
ATOM 8015 C CA . ALA B 1 472 ? -18.562 27.312 7.383 1 94.88 472 ALA B CA 1
ATOM 8016 C C . ALA B 1 472 ? -19.688 28.281 7.043 1 94.88 472 ALA B C 1
ATOM 8018 O O . ALA B 1 472 ? -20.844 28.062 7.387 1 94.88 472 ALA B O 1
ATOM 8019 N N . LEU B 1 473 ? -19.312 29.344 6.375 1 94.5 473 LEU B N 1
ATOM 8020 C CA . LEU B 1 473 ? -20.281 30.375 6.023 1 94.5 473 LEU B CA 1
ATOM 8021 C C . LEU B 1 473 ? -21.281 29.859 4.996 1 94.5 473 LEU B C 1
ATOM 8023 O O . LEU B 1 473 ? -22.453 30.266 5 1 94.5 473 LEU B O 1
ATOM 8027 N N . LEU B 1 474 ? -20.812 29 4.156 1 95.25 474 LEU B N 1
ATOM 8028 C CA . LEU B 1 474 ? -21.672 28.469 3.104 1 95.25 474 LEU B CA 1
ATOM 8029 C C . LEU B 1 474 ? -22.578 27.359 3.645 1 95.25 474 LEU B C 1
ATOM 8031 O O . LEU B 1 474 ? -23.578 27.016 3.02 1 95.25 474 LEU B O 1
ATOM 8035 N N . SER B 1 475 ? -22.25 26.719 4.762 1 91.81 475 SER B N 1
ATOM 8036 C CA . SER B 1 475 ? -23 25.609 5.32 1 91.81 475 SER B CA 1
ATOM 8037 C C . SER B 1 475 ? -24.359 26.062 5.859 1 91.81 475 SER B C 1
ATOM 8039 O O . SER B 1 475 ? -25.281 25.266 6.02 1 91.81 475 SER B O 1
ATOM 8041 N N . ASN B 1 476 ? -24.531 27.375 6.16 1 84.38 476 ASN B N 1
ATOM 8042 C CA . ASN B 1 476 ? -25.734 28 6.695 1 84.38 476 ASN B CA 1
ATOM 8043 C C . ASN B 1 476 ? -26.062 27.484 8.094 1 84.38 476 ASN B C 1
ATOM 8045 O O . ASN B 1 476 ? -27.188 27.625 8.57 1 84.38 476 ASN B O 1
ATOM 8049 N N . LYS B 1 477 ? -25.188 26.75 8.781 1 93 477 LYS B N 1
ATOM 8050 C CA . LYS B 1 477 ? -25.359 26.375 10.18 1 93 477 LYS B CA 1
ATOM 8051 C C . LYS B 1 477 ? -25.234 27.609 11.086 1 93 477 LYS B C 1
ATOM 8053 O O . LYS B 1 477 ? -24.422 28.5 10.828 1 93 477 LYS B O 1
ATOM 8058 N N . LYS B 1 478 ? -26.031 27.578 12.102 1 94 478 LYS B N 1
ATOM 8059 C CA . LYS B 1 478 ? -26.141 28.781 12.914 1 94 478 LYS B CA 1
ATOM 8060 C C . LYS B 1 478 ? -25.203 28.719 14.117 1 94 478 LYS B C 1
ATOM 8062 O O . LYS B 1 478 ? -25 29.734 14.789 1 94 478 LYS B O 1
ATOM 8067 N N . ILE B 1 479 ? -24.703 27.562 14.43 1 96.56 479 ILE B N 1
ATOM 8068 C CA . ILE B 1 479 ? -23.703 27.406 15.477 1 96.56 479 ILE B CA 1
ATOM 8069 C C . ILE B 1 479 ? -22.344 27.047 14.852 1 96.56 479 ILE B C 1
ATOM 8071 O O . ILE B 1 479 ? -22.25 26.062 14.125 1 96.56 479 ILE B O 1
ATOM 8075 N N . ILE B 1 480 ? -21.344 27.828 15.125 1 97 480 ILE B N 1
ATOM 8076 C CA . ILE B 1 480 ? -20.031 27.594 14.531 1 97 480 ILE B CA 1
ATOM 8077 C C . ILE B 1 480 ? -18.969 27.547 15.633 1 97 480 ILE B C 1
ATOM 8079 O O . ILE B 1 480 ? -18.906 28.453 16.484 1 97 480 ILE B O 1
ATOM 8083 N N . PHE B 1 481 ? -18.281 26.5 15.719 1 96.88 481 PHE B N 1
ATOM 8084 C CA . PHE B 1 481 ? -17.094 26.375 16.562 1 96.88 481 PHE B CA 1
ATOM 8085 C C . PHE B 1 481 ? -15.828 26.609 15.742 1 96.88 481 PHE B C 1
ATOM 8087 O O . PHE B 1 481 ? -15.656 26.016 14.672 1 96.88 481 PHE B O 1
ATOM 8094 N N . LEU B 1 482 ? -15.008 27.438 16.141 1 95.38 482 LEU B N 1
ATOM 8095 C CA . LEU B 1 482 ? -13.773 27.75 15.438 1 95.38 482 LEU B CA 1
ATOM 8096 C C . LEU B 1 482 ? -12.555 27.484 16.328 1 95.38 482 LEU B C 1
ATOM 8098 O O . LEU B 1 482 ? -12.422 28.078 17.391 1 95.38 482 LEU B O 1
ATOM 8102 N N . ASP B 1 483 ? -11.734 26.594 15.875 1 91.5 483 ASP B N 1
ATOM 8103 C CA . ASP B 1 483 ? -10.508 26.25 16.594 1 91.5 483 ASP B CA 1
ATOM 8104 C C . ASP B 1 483 ? -9.289 26.875 15.922 1 91.5 483 ASP B C 1
ATOM 8106 O O . ASP B 1 483 ? -8.695 26.266 15.016 1 91.5 483 ASP B O 1
ATOM 8110 N N . GLU B 1 484 ? -8.922 28.016 16.344 1 86.88 484 GLU B N 1
ATOM 8111 C CA . GLU B 1 484 ? -7.797 28.797 15.844 1 86.88 484 GLU B CA 1
ATOM 8112 C C . GLU B 1 484 ? -7.914 29.031 14.336 1 86.88 484 GLU B C 1
ATOM 8114 O O . GLU B 1 484 ? -6.988 28.719 13.578 1 86.88 484 GLU B O 1
ATOM 8119 N N . PRO B 1 485 ? -8.984 29.641 13.938 1 87.94 485 PRO B N 1
ATOM 8120 C CA . PRO B 1 485 ? -9.258 29.797 12.508 1 87.94 485 PRO B CA 1
ATOM 8121 C C . PRO B 1 485 ? -8.352 30.828 11.836 1 87.94 485 PRO B C 1
ATOM 8123 O O . PRO B 1 485 ? -8.305 30.891 10.609 1 87.94 485 PRO B O 1
ATOM 8126 N N . THR B 1 486 ? -7.648 31.625 12.648 1 83.31 486 THR B N 1
ATOM 8127 C CA . THR B 1 486 ? -6.871 32.719 12.07 1 83.31 486 THR B CA 1
ATOM 8128 C C . THR B 1 486 ? -5.387 32.562 12.383 1 83.31 486 THR B C 1
ATOM 8130 O O . THR B 1 486 ? -4.609 33.5 12.234 1 83.31 486 THR B O 1
ATOM 8133 N N . ALA B 1 487 ? -5.059 31.375 12.844 1 76.62 487 ALA B N 1
ATOM 8134 C CA . ALA B 1 487 ? -3.699 31.125 13.32 1 76.62 487 ALA B CA 1
ATOM 8135 C C . ALA B 1 487 ? -2.68 31.359 12.203 1 76.62 487 ALA B C 1
ATOM 8137 O O . ALA B 1 487 ? -1.557 31.797 12.461 1 76.62 487 ALA B O 1
ATOM 8138 N N . SER B 1 488 ? -3.098 31.125 10.961 1 75.75 488 SER B N 1
ATOM 8139 C CA . SER B 1 488 ? -2.154 31.219 9.844 1 75.75 488 SER B CA 1
ATOM 8140 C C . SER B 1 488 ? -2.432 32.438 8.984 1 75.75 488 SER B C 1
ATOM 8142 O O . SER B 1 488 ? -1.953 32.531 7.848 1 75.75 488 SER B O 1
ATOM 8144 N N . LEU B 1 489 ? -3.188 33.344 9.531 1 80.81 489 LEU B N 1
ATOM 8145 C CA . LEU B 1 489 ? -3.574 34.5 8.75 1 80.81 489 LEU B CA 1
ATOM 8146 C C 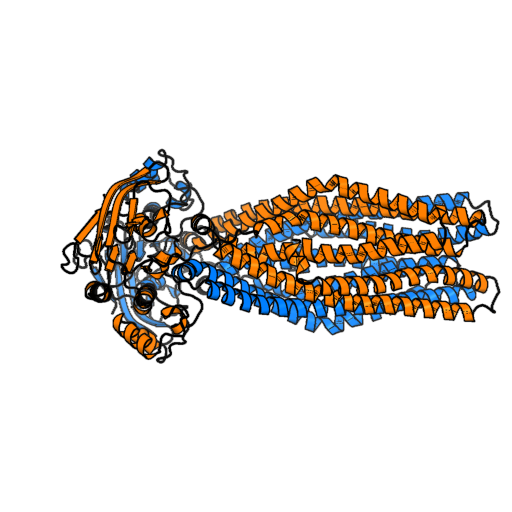. LEU B 1 489 ? -2.785 35.75 9.195 1 80.81 489 LEU B C 1
ATOM 8148 O O . LEU B 1 489 ? -2.344 35.812 10.344 1 80.81 489 LEU B O 1
ATOM 8152 N N . ASP B 1 490 ? -2.605 36.625 8.258 1 78.31 490 ASP B N 1
ATOM 8153 C CA . ASP B 1 490 ? -2.053 37.938 8.625 1 78.31 490 ASP B CA 1
ATOM 8154 C C . ASP B 1 490 ? -3.066 38.75 9.414 1 78.31 490 ASP B C 1
ATOM 8156 O O . ASP B 1 490 ? -4.25 38.406 9.469 1 78.31 490 ASP B O 1
ATOM 8160 N N . LYS B 1 491 ? -2.562 39.781 10.016 1 79.88 491 LYS B N 1
ATOM 8161 C CA . LYS B 1 491 ? -3.373 40.562 10.938 1 79.88 491 LYS B CA 1
ATOM 8162 C C . LYS B 1 491 ? -4.625 41.094 10.242 1 79.88 491 LYS B C 1
ATOM 8164 O O . LYS B 1 491 ? -5.719 41.062 10.82 1 79.88 491 LYS B O 1
ATOM 8169 N N . GLN B 1 492 ? -4.441 41.594 9.023 1 83.19 492 GLN B N 1
ATOM 8170 C CA . GLN B 1 492 ? -5.57 42.188 8.312 1 83.19 492 GLN B CA 1
ATOM 8171 C C . GLN B 1 492 ? -6.648 41.125 8.023 1 83.19 492 GLN B C 1
ATOM 8173 O O . GLN B 1 492 ? -7.828 41.375 8.297 1 83.19 492 GLN B O 1
ATOM 8178 N N . ASN B 1 493 ? -6.281 40.062 7.48 1 87.56 493 ASN B N 1
ATOM 8179 C 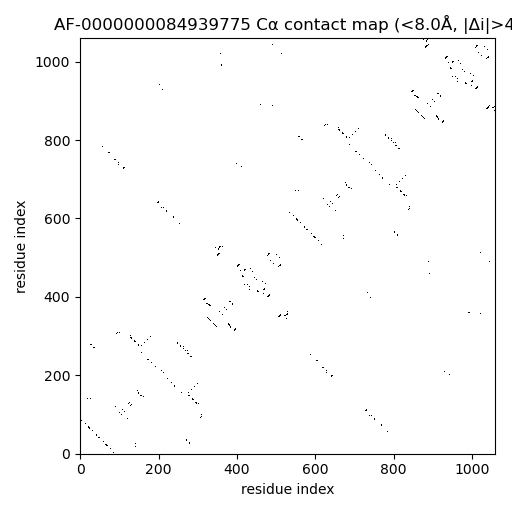CA . ASN B 1 493 ? -7.23 39 7.168 1 87.56 493 ASN B CA 1
ATOM 8180 C C . ASN B 1 493 ? -7.828 38.406 8.43 1 87.56 493 ASN B C 1
ATOM 8182 O O . ASN B 1 493 ? -8.992 38 8.445 1 87.56 493 ASN B O 1
ATOM 8186 N N . ALA B 1 494 ? -7.027 38.281 9.453 1 88.38 494 ALA B N 1
ATOM 8187 C CA . ALA B 1 494 ? -7.52 37.75 10.727 1 88.38 494 ALA B CA 1
ATOM 8188 C C . ALA B 1 494 ? -8.641 38.625 11.281 1 88.38 494 ALA B C 1
ATOM 8190 O O . ALA B 1 494 ? -9.68 38.125 11.711 1 88.38 494 ALA B O 1
ATOM 8191 N N . GLU B 1 495 ? -8.352 39.906 11.258 1 88.31 495 GLU B N 1
ATOM 8192 C CA . GLU B 1 495 ? -9.352 40.875 11.758 1 88.31 495 GLU B CA 1
ATOM 8193 C C . GLU B 1 495 ? -10.625 40.812 10.914 1 88.31 495 GLU B C 1
ATOM 8195 O O . GLU B 1 495 ? -11.734 40.875 11.453 1 88.31 495 GLU B O 1
ATOM 8200 N N . LEU B 1 496 ? -10.383 40.719 9.633 1 90.62 496 LEU B N 1
ATOM 8201 C CA . LEU B 1 496 ? -11.523 40.625 8.719 1 90.62 496 LEU B CA 1
ATOM 8202 C C . LEU B 1 496 ? -12.391 39.406 9.016 1 90.62 496 LEU B C 1
ATOM 8204 O O . LEU B 1 496 ? -13.609 39.531 9.125 1 90.62 496 LEU B O 1
ATOM 8208 N N . ILE B 1 497 ? -11.812 38.312 9.133 1 92.12 497 ILE B N 1
ATOM 8209 C CA . ILE B 1 497 ? -12.523 37.062 9.367 1 92.12 497 ILE B CA 1
ATOM 8210 C C . ILE B 1 497 ? -13.211 37.094 10.727 1 92.12 497 ILE B C 1
ATOM 8212 O O . ILE B 1 497 ? -14.359 36.656 10.859 1 92.12 497 ILE B O 1
ATOM 8216 N N . GLU B 1 498 ? -12.5 37.562 11.695 1 92.25 498 GLU B N 1
ATOM 8217 C CA . GLU B 1 498 ? -13.078 37.688 13.031 1 92.25 498 GLU B CA 1
ATOM 8218 C C . GLU B 1 498 ? -14.312 38.562 13.023 1 92.25 498 GLU B C 1
ATO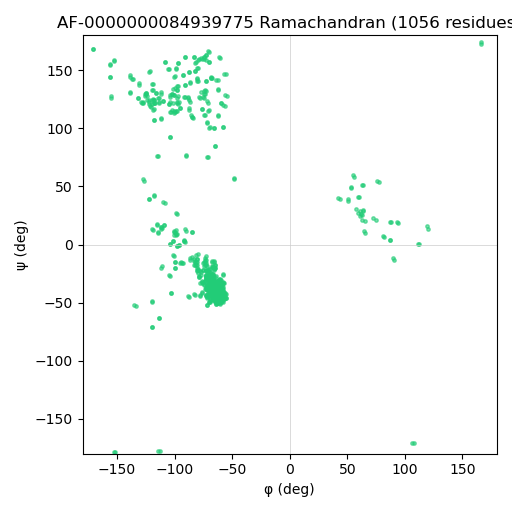M 8220 O O . GLU B 1 498 ? -15.344 38.219 13.594 1 92.25 498 GLU B O 1
ATOM 8225 N N . GLU B 1 499 ? -14.141 39.719 12.406 1 92.75 499 GLU B N 1
ATOM 8226 C CA . GLU B 1 499 ? -15.258 40.656 12.336 1 92.75 499 GLU B CA 1
ATOM 8227 C C . GLU B 1 499 ? -16.438 40.062 11.586 1 92.75 499 GLU B C 1
ATOM 8229 O O . GLU B 1 499 ? -17.594 40.219 12 1 92.75 499 GLU B O 1
ATOM 8234 N N . LEU B 1 500 ? -16.078 39.406 10.516 1 92.88 500 LEU B N 1
ATOM 8235 C CA . LEU B 1 500 ? -17.109 38.812 9.68 1 92.88 500 LEU B CA 1
ATOM 8236 C C . LEU B 1 500 ? -17.938 37.812 10.484 1 92.88 500 LEU B C 1
ATOM 8238 O O . LEU B 1 500 ? -19.172 37.812 10.391 1 92.88 500 LEU B O 1
ATOM 8242 N N . ILE B 1 501 ? -17.375 37.062 11.297 1 93.69 501 ILE B N 1
ATOM 8243 C CA . ILE B 1 501 ? -18.031 36 12.055 1 93.69 501 ILE B CA 1
ATOM 8244 C C . ILE B 1 501 ? -18.703 36.594 13.289 1 93.69 501 ILE B C 1
ATOM 8246 O O . ILE B 1 501 ? -19.859 36.25 13.578 1 93.69 501 ILE B O 1
ATOM 8250 N N . LEU B 1 502 ? -18.047 37.469 13.969 1 93.88 502 LEU B N 1
ATOM 8251 C CA . LEU B 1 502 ? -18.531 37.969 15.25 1 93.88 502 LEU B CA 1
ATOM 8252 C C . LEU B 1 502 ? -19.656 39 15.055 1 93.88 502 LEU B C 1
ATOM 8254 O O . LEU B 1 502 ? -20.516 39.125 15.914 1 93.88 502 LEU B O 1
ATOM 8258 N N . LYS B 1 503 ? -19.672 39.656 13.969 1 93.5 503 LYS B N 1
ATOM 8259 C CA . LYS B 1 503 ? -20.688 40.688 13.742 1 93.5 503 LYS B CA 1
ATOM 8260 C C . LYS B 1 503 ? -22 40.094 13.242 1 93.5 503 LYS B C 1
ATOM 8262 O O . LYS B 1 503 ? -23.031 40.75 13.211 1 93.5 503 LYS B O 1
ATOM 8267 N N . ASN B 1 504 ? -21.906 38.906 12.844 1 93 504 ASN B N 1
ATOM 8268 C CA . ASN B 1 504 ? -23.125 38.25 12.383 1 93 504 ASN B CA 1
ATOM 8269 C C . ASN B 1 504 ? -24.031 37.875 13.555 1 93 504 ASN B C 1
ATOM 8271 O O . ASN B 1 504 ? -23.766 36.906 14.281 1 93 504 ASN B O 1
ATOM 8275 N N . PRO B 1 505 ? -25.141 38.531 13.648 1 91.31 505 PRO B N 1
ATOM 8276 C CA . PRO B 1 505 ? -26 38.312 14.82 1 91.31 505 PRO B CA 1
ATOM 8277 C C . PRO B 1 505 ? -26.719 36.969 14.789 1 91.31 505 PRO B C 1
ATOM 8279 O O . PRO B 1 505 ? -27.172 36.5 15.828 1 91.31 505 PRO B O 1
ATOM 8282 N N . ASP B 1 506 ? -26.734 36.375 13.68 1 91.5 506 ASP B N 1
ATOM 8283 C CA . ASP B 1 506 ? -27.469 35.125 13.539 1 91.5 506 ASP B CA 1
ATOM 8284 C C . ASP B 1 506 ? -26.625 33.938 13.977 1 91.5 506 ASP B C 1
ATOM 8286 O O . ASP B 1 506 ? -27.141 32.844 14.188 1 91.5 506 ASP B O 1
ATOM 8290 N N . LEU B 1 507 ? -25.422 34.156 14.18 1 95.06 507 LEU B N 1
ATOM 8291 C CA . LEU B 1 507 ? -24.516 33.062 14.469 1 95.06 507 LEU B CA 1
ATOM 8292 C C . LEU B 1 507 ? -24.219 32.969 15.961 1 95.06 507 LEU B C 1
ATOM 8294 O O . LEU B 1 507 ? -24.094 34 16.641 1 95.06 507 LEU B O 1
ATOM 8298 N N . THR B 1 508 ? -24.281 31.766 16.531 1 96.81 508 THR B N 1
ATOM 8299 C CA . THR B 1 508 ? -23.703 31.453 17.828 1 96.81 508 THR B CA 1
ATOM 8300 C C . THR B 1 508 ? -22.266 30.938 17.672 1 96.81 508 THR B C 1
ATOM 8302 O O . THR B 1 508 ? -22.031 29.984 16.922 1 96.81 508 THR B O 1
ATOM 8305 N N . VAL B 1 509 ? -21.328 31.547 18.375 1 96.75 509 VAL B N 1
ATOM 8306 C CA . VAL B 1 509 ? -19.938 31.266 18.016 1 96.75 509 VAL B CA 1
ATOM 8307 C C . VAL B 1 509 ? -19.141 30.938 19.266 1 96.75 509 VAL B C 1
ATOM 8309 O O . VAL B 1 509 ? -19.25 31.609 20.297 1 96.75 509 VAL B O 1
ATOM 8312 N N . LEU B 1 510 ? -18.5 29.844 19.25 1 96.12 510 LEU B N 1
ATOM 8313 C CA . LEU B 1 510 ? -17.391 29.547 20.172 1 96.12 510 LEU B CA 1
ATOM 8314 C C . LEU B 1 510 ? -16.062 29.703 19.469 1 96.12 510 LEU B C 1
ATOM 8316 O O . LEU B 1 510 ? -15.75 28.953 18.531 1 96.12 510 LEU B O 1
ATOM 8320 N N . PHE B 1 511 ? -15.289 30.609 19.891 1 94.69 511 PHE B N 1
ATOM 8321 C CA . PHE B 1 511 ? -14.078 31.031 19.203 1 94.69 511 PHE B CA 1
ATOM 8322 C C . PHE B 1 511 ? -12.844 30.781 20.062 1 94.69 511 PHE B C 1
ATOM 8324 O O . PHE B 1 511 ? -12.68 31.406 21.109 1 94.69 511 PHE B O 1
ATOM 8331 N N . ILE B 1 512 ? -12.086 29.75 19.641 1 91.38 512 ILE B N 1
ATOM 8332 C CA . ILE B 1 512 ? -10.812 29.531 20.328 1 91.38 512 ILE B CA 1
ATOM 8333 C C . ILE B 1 512 ? -9.719 30.359 19.641 1 91.38 512 ILE B C 1
ATOM 8335 O O . ILE B 1 512 ? -9.547 30.281 18.422 1 91.38 512 ILE B O 1
ATOM 8339 N N . SER B 1 513 ? -9 31.141 20.328 1 85.5 513 SER B N 1
ATOM 8340 C CA . SER B 1 513 ? -7.906 31.922 19.781 1 85.5 513 SER B CA 1
ATOM 8341 C C . SER B 1 513 ? -6.887 32.281 20.859 1 85.5 513 SER B C 1
ATOM 8343 O O . SER B 1 513 ? -7.254 32.562 22 1 85.5 513 SER B O 1
ATOM 8345 N N . HIS B 1 514 ? -5.73 32.281 20.469 1 74 514 HIS B N 1
ATOM 8346 C CA . HIS B 1 514 ? -4.66 32.75 21.344 1 74 514 HIS B CA 1
ATOM 8347 C C . HIS B 1 514 ? -4.371 34.25 21.125 1 74 514 HIS B C 1
ATOM 8349 O O . HIS B 1 514 ? -3.76 34.875 21.984 1 74 514 HIS B O 1
ATOM 8355 N N . THR B 1 515 ? -4.828 34.75 20.078 1 69.75 515 THR B N 1
ATOM 8356 C CA . THR B 1 515 ? -4.379 36.062 19.672 1 69.75 515 THR B CA 1
ATOM 8357 C C . THR B 1 515 ? -5.516 37.094 19.781 1 69.75 515 THR B C 1
ATOM 8359 O O . THR B 1 515 ? -5.273 38.281 19.797 1 69.75 515 THR B O 1
ATOM 8362 N N . SER B 1 516 ? -6.645 36.469 19.797 1 70.56 516 SER B N 1
ATOM 8363 C CA . SER B 1 516 ? -7.766 37.406 19.844 1 70.56 516 SER B CA 1
ATOM 8364 C C . SER B 1 516 ? -7.738 38.25 21.125 1 70.56 516 SER B C 1
ATOM 8366 O O . SER B 1 516 ? -7.32 37.75 22.172 1 70.56 516 SER B O 1
ATOM 8368 N N . ASN B 1 517 ? -8.109 39.438 20.828 1 68.38 517 ASN B N 1
ATOM 8369 C CA . ASN B 1 517 ? -8.156 40.375 21.953 1 68.38 517 ASN B CA 1
ATOM 8370 C C . ASN B 1 517 ? -9.312 40.031 22.906 1 68.38 517 ASN B C 1
ATOM 8372 O O . ASN B 1 517 ? -10.477 40.125 22.516 1 68.38 517 ASN B O 1
ATOM 8376 N N . ILE B 1 518 ? -8.977 39.688 24.016 1 70.94 518 ILE B N 1
ATOM 8377 C CA . ILE B 1 518 ? -9.953 39.312 25.031 1 70.94 518 ILE B CA 1
ATOM 8378 C C . ILE B 1 518 ? -10.922 40.469 25.266 1 70.94 518 ILE B C 1
ATOM 8380 O O . ILE B 1 518 ? -12.078 40.25 25.625 1 70.94 518 ILE B O 1
ATOM 8384 N N . LYS B 1 519 ? -10.477 41.656 25 1 70.69 519 LYS B N 1
ATOM 8385 C CA . LYS B 1 519 ? -11.281 42.844 25.297 1 70.69 519 LYS B CA 1
ATOM 8386 C C . LYS B 1 519 ? -12.133 43.25 24.094 1 70.69 519 LYS B C 1
ATOM 8388 O O . LYS B 1 519 ? -12.836 44.25 24.141 1 70.69 519 LYS B O 1
ATOM 8393 N N . ASN B 1 520 ? -12.031 42.5 23.156 1 79.5 520 ASN B N 1
ATOM 8394 C CA . ASN B 1 520 ? -12.867 42.781 22 1 79.5 520 ASN B CA 1
ATOM 8395 C C . ASN B 1 520 ? -14.352 42.75 22.359 1 79.5 520 ASN B C 1
ATOM 8397 O O . ASN B 1 520 ? -14.867 41.75 22.844 1 79.5 520 ASN B O 1
ATOM 8401 N N . LYS B 1 521 ? -15.055 43.75 22.156 1 83.31 521 LYS B N 1
ATOM 8402 C CA . LYS B 1 521 ? -16.438 43.969 22.578 1 83.31 521 LYS B CA 1
ATOM 8403 C C . LYS B 1 521 ? -17.406 43.125 21.75 1 83.31 521 LYS B C 1
ATOM 8405 O O . LYS B 1 521 ? -18.578 42.969 22.125 1 83.31 521 LYS B O 1
ATOM 8410 N N . LEU B 1 522 ? -16.859 42.594 20.781 1 88.38 522 LEU B N 1
ATOM 8411 C CA . LEU B 1 522 ? -17.75 41.781 19.938 1 88.38 522 LEU B CA 1
ATOM 8412 C C . LEU B 1 522 ? -18.078 40.469 20.594 1 88.38 522 LEU B C 1
ATOM 8414 O O . LEU B 1 522 ? -19.047 39.781 20.234 1 88.38 522 LEU B O 1
ATOM 8418 N N . PHE B 1 523 ? -17.328 40.125 21.578 1 92.69 523 PHE B N 1
ATOM 8419 C CA . PHE B 1 523 ? -17.625 38.938 22.344 1 92.69 523 PHE B CA 1
ATOM 8420 C C . PHE B 1 523 ? -18.609 39.219 23.469 1 92.69 523 PHE B C 1
ATOM 8422 O O . PHE B 1 523 ? -18.547 40.25 24.109 1 92.69 523 PHE B O 1
ATOM 8429 N N . ASN B 1 524 ? -19.516 38.312 23.656 1 92.12 524 ASN B N 1
ATOM 8430 C CA . ASN B 1 524 ? -20.453 38.438 24.766 1 92.12 524 ASN B CA 1
ATOM 8431 C C . ASN B 1 524 ? -19.828 37.969 26.078 1 92.12 524 ASN B C 1
ATOM 8433 O O . ASN B 1 524 ? -20.234 38.438 27.156 1 92.12 524 ASN B O 1
ATOM 8437 N N . GLY B 1 525 ? -18.844 37.156 25.984 1 90.69 525 GLY B N 1
ATOM 8438 C CA . GLY B 1 525 ? -18.141 36.688 27.156 1 90.69 525 GLY B CA 1
ATOM 8439 C C . GLY B 1 525 ? -16.875 35.906 26.812 1 90.69 525 GLY B C 1
ATOM 8440 O O . GLY B 1 525 ? -16.609 35.625 25.641 1 90.69 525 GLY B O 1
ATOM 8441 N N . THR B 1 526 ? -16.094 35.688 27.828 1 91.5 526 THR B N 1
ATOM 8442 C CA . THR B 1 526 ? -14.859 34.938 27.703 1 91.5 526 THR B CA 1
ATOM 8443 C C . THR B 1 526 ? -14.828 33.75 28.656 1 91.5 526 THR B C 1
ATOM 8445 O O . THR B 1 526 ? -15.195 33.875 29.828 1 91.5 526 THR B O 1
ATOM 8448 N N . ILE B 1 527 ? -14.562 32.656 28.094 1 90.12 527 ILE B N 1
ATOM 8449 C CA . ILE B 1 527 ? -14.383 31.438 28.875 1 90.12 527 ILE B CA 1
ATOM 8450 C C . ILE B 1 527 ? -12.891 31.188 29.094 1 90.12 527 ILE B C 1
ATOM 8452 O O . ILE B 1 527 ? -12.164 30.891 28.156 1 90.12 527 ILE B O 1
ATOM 8456 N N . HIS B 1 528 ? -12.461 31.25 30.312 1 88.56 528 HIS B N 1
ATOM 8457 C CA . HIS B 1 528 ? -11.055 31.047 30.656 1 88.56 528 HIS B CA 1
ATOM 8458 C C . HIS B 1 528 ? -10.828 29.641 31.188 1 88.56 528 HIS B C 1
ATOM 8460 O O . HIS B 1 528 ? -11.391 29.266 32.219 1 88.56 528 HIS B O 1
ATOM 8466 N N . ILE B 1 529 ? -10.102 28.922 30.406 1 86 529 ILE B N 1
ATOM 8467 C CA . ILE B 1 529 ? -9.742 27.594 30.844 1 86 529 ILE B CA 1
ATOM 8468 C C . ILE B 1 529 ? -8.352 27.609 31.484 1 86 529 ILE B C 1
ATOM 8470 O O . ILE B 1 529 ? -7.387 28.062 30.859 1 86 529 ILE B O 1
ATOM 8474 N N . LYS B 1 530 ? -8.297 27.156 32.75 1 78 530 LYS B N 1
ATOM 8475 C CA . LYS B 1 530 ? -7.035 27.188 33.5 1 78 530 LYS B CA 1
ATOM 8476 C C . LYS B 1 530 ? -6.527 25.781 33.75 1 78 530 LYS B C 1
ATOM 8478 O O . LYS B 1 530 ? -7.312 24.875 34.094 1 78 530 LYS B O 1
#

Nearest PDB structures (foldseek):
  6quz-assembly1_B  TM=8.685E-01  e=3.746E-23  Thermotoga maritima MSB8
  6qv1-assembly1_B  TM=8.570E-01  e=6.523E-20  Thermotoga maritima MSB8
  4q4j-assembly1_B  TM=7.610E-01  e=1.340E-20  Thermotoga maritima MSB8
  5mkk-assembly1_A  TM=7.548E-01  e=3.982E-19  Thermus thermophilus HB27
  9g36-assembly1_A  TM=6.671E-01  e=3.349E-17  Mycolicibacterium thermoresistibile ATCC 19527